Protein AF-A0A5C7LEP0-F1 (afdb_monomer)

Foldseek 3Di:
DFKWKDWLNHTQRVQWPQQQWWWWDFFAPDWTKIKTKGKFFDPDDDDADFQIKMFIDFPNDTFFIFTWHDWDWDDPDPGMIMTITMGTGPLVLLQPFFDFDKDAFAQLQLVLVCSQCVGRQVLFKDFDDAQDPVFDKDKPDADWDWDQPADSYDRTWIKGKAAFQHKTKIKGWDWAAQCGSNDDQQWKKKKKKAWQALVFWPWKKKWWAFPVRKIKMDTCSVQRDDHTIGIDIGTSNRIDTDDDDHRGGTTMIMIITGTNGHIIIMIIGRTMIGGQLGAAANQVRVRRDTQRIDGGDRHGSSVRSSVSLLLVLWGWDAGNSRYIHIGRFAPFAFPAFAAPPPQQFDNVFKDKDWDQPQFAFKEKEWAAWAWDPKDKDWQLVVAPAPAQKTFAPFFFDLQFKWKDKLRATFREAAPPPDDQWFDWWDFDADWDPDKQWDQAPPQFVKKKWKDFTAAWFFFFKKKFWKAKFAQDQWWKWKWKAFAPVVLDGDPDTQWDIWTDGNNPGHRGTDIDITTTHGPDRCSRRDHHRGMMMIMIHIPDHRYNRITMMTTWDWDPDCIWMWGADPPGDTDTDRTIHTGMITIGGGQWHAHNVRSMIGGVDRDGNPITIMMMGTGIAIAIEMEGEVVLCVVPNHDYDYDYYHSDHDNVSSVSNNVSSCVQRSDMKMKIKTKGQDDRGDQSHKHFHDDPVVVGGDIWGWRMWMWRDDPDGTIMIMTMTMRHDDDDPVNVVVVVVVCVVPDDDDDPPHDYHYDYDDDDDDDDDDDPDDDDDPADFDDPDDDDDPDRDGDPPDDDDDDD

Mean predicted aligned error: 14.61 Å

Nearest PDB structures (foldseek):
  7b5h-assembly1_AJ  TM=6.428E-01  e=5.899E-07  Nostoc sp. PCC 7120 = FACHB-418
  2q1f-assembly2_B  TM=6.716E-01  e=1.398E-03  Bacteroides thetaiotaomicron
  4bq5-assembly1_A  TM=4.251E-01  e=2.363E-04  Saccharophagus degradans 2-40
  4bq2-assembly1_A  TM=3.517E-01  e=6.865E-04  Saccharophagus degradans 2-40
  2p5z-assembly1_X  TM=3.314E-01  e=7.859E-03  Escherichia coli O6

Solvent-accessible surface area (backbone atoms only — not comparable to full-atom values): 43069 Å² total; per-residue (Å²): 120,52,71,41,35,26,50,72,83,40,82,46,48,93,35,50,43,61,88,52,39,39,40,41,43,50,53,72,97,46,78,34,38,37,34,38,32,40,51,36,51,77,92,60,79,80,74,85,51,70,63,42,40,40,37,35,25,54,65,85,41,79,73,42,26,24,39,26,72,40,60,49,81,43,79,80,49,101,60,32,36,38,30,46,33,36,30,38,34,57,68,64,66,39,48,78,35,64,38,72,52,76,46,67,67,35,34,43,42,20,58,51,44,48,47,37,58,69,44,54,25,48,76,32,49,46,83,74,44,62,42,36,90,88,56,75,71,42,70,78,36,61,50,74,47,81,37,65,88,76,50,60,46,83,68,30,14,41,28,40,32,11,60,65,32,37,65,17,28,36,37,34,79,55,82,43,55,60,46,59,79,76,44,59,64,78,14,30,37,36,34,37,35,34,25,67,54,38,91,47,55,60,38,34,36,46,36,41,28,20,81,84,70,18,36,37,37,39,80,47,48,87,68,49,85,46,59,40,79,33,81,42,79,44,52,46,67,69,44,50,67,42,100,67,52,47,61,61,41,28,31,34,41,38,42,42,34,21,22,70,46,56,75,46,44,38,30,41,30,61,29,28,39,35,34,72,86,37,69,49,50,79,57,26,74,82,38,67,56,67,38,50,57,50,63,43,80,67,33,41,44,66,58,51,51,47,56,58,37,48,60,72,61,31,47,66,54,67,47,64,83,37,34,31,37,51,47,56,75,71,70,44,67,34,78,62,61,45,46,90,79,73,72,63,45,47,77,92,50,62,45,75,50,76,51,61,94,71,53,29,32,28,30,37,31,38,34,19,57,24,78,46,75,71,46,77,49,78,50,44,89,71,53,71,45,73,57,35,67,45,80,51,96,55,32,60,43,75,90,61,49,46,36,28,54,75,80,46,80,46,31,61,35,45,48,97,76,53,51,56,58,80,31,78,55,53,68,35,86,56,60,84,78,39,75,47,51,26,14,30,73,67,74,20,34,23,33,34,39,39,40,59,31,83,50,57,32,29,54,44,33,42,33,37,31,34,22,34,40,72,78,38,89,43,31,43,31,39,35,36,24,39,44,61,84,79,87,39,69,37,94,52,62,28,27,41,79,27,74,46,58,34,78,81,46,44,80,54,78,39,80,44,82,43,64,47,46,58,58,48,94,66,46,36,52,43,51,54,72,41,55,30,20,45,36,36,35,50,76,56,79,62,26,83,64,32,28,37,34,38,33,7,21,69,51,86,55,91,42,52,21,31,31,18,43,100,67,90,49,75,47,78,38,94,61,36,31,64,25,36,34,36,25,28,31,25,49,28,29,42,30,55,90,78,21,34,38,36,43,75,64,58,52,53,69,86,54,47,40,40,41,34,23,26,31,53,42,72,30,36,36,36,38,38,40,54,70,41,29,73,76,74,48,88,32,79,43,82,45,79,40,62,70,34,42,42,64,65,33,35,51,44,50,32,54,37,50,31,76,51,19,37,59,76,35,41,38,34,35,35,32,27,69,66,83,72,74,52,66,62,18,26,32,44,41,39,32,81,93,76,74,41,76,48,68,26,35,25,44,29,40,37,41,33,62,49,71,97,67,43,52,39,35,41,39,31,34,24,59,46,79,77,72,54,71,66,59,50,50,52,53,50,61,66,48,64,82,63,79,71,85,83,62,98,80,68,68,77,47,79,47,79,56,79,90,81,87,84,82,84,83,85,80,85,80,84,74,87,78,89,76,86,83,88,72,96,67,92,79,89,74,96,79,79,82,80,86,82,91,64,100,72,87,81,88,129

Secondary structure (DSSP, 8-state):
--EEEEETTEE-GGGEEEEEEEEEEESSSS--EEEEEEEEETT------TT-EEEEEETTEEEEEEEEEEEEEEEEETTEEEEEEEEE-THHHHTTS-B--EEEEEEHHHHHHHHIIIIISTTSEEEEE---TTS--EEEESEEEEESSS-SSSS-EEEEEE-TTPPEEEEEEEEE-TTGGG--TT-EEEEEEEES-GGGEEEEEEEEEETTS-EEEEE-GGG--SSEEEEEEEEGGGSEE-TT--TT-EEEEEEEEEESSS-EEEEEEEEEEE-TTS-B-GGGTT---EEEEEE-SSB-HHHHHHHHHHTTT-EEEE-TTSBEEEE-TTTSB-SS-B-TTS-SS-GGG-EEEEE-TT---EEEEEEEEEE-S-EEEE-GGG--SS--EEE-SSEE-TTT-EEEETTEEE-EEETTT--SS-EEEEEE---SSEEEEES-SSS-SEEEEEEE-SS-EEEEEEEEEEEEES---SEEEEEEEEE-SSSSEEEEESB--EEEEGGG--SS-EEEEEE--BSSTTTTEEPTT-EEEEEEEESS---SSSEEEEEEEES-SSSPEEEE-SS--EEEETTEEE-EEEEEE-SEEEETTTTEEEESSPPPTT--EEEEEPEEEEEEEEEEEHHHHHHH---EEEEE-TT--SHHHHHHHHHHHHHHHSS-EEEEEEEES-----TT-EEEEEETTTTEEEEEEEEEEEEEEETTTEEEEEEEEESS----HHHHHHHHHHHGGGPPPPPTTPPPEEEEE-----------------PPP---S-S--S-PPPP--SSSPPP-

Sequence (796 aa):
MALQILINGIDRTSLVLWDSLQWHSNMNNEVDTMSISIQKFGTRTFRPENGDILEFYDSSVLVFSGPILKADESIESVDRLVYHVMVKDNSHEMNRYLVRETYNEKPLINVICDIFNKYVNKKKRVEIADFEPTEIWTAVSGLVAVDTENYITGNQGLRITSEGGSTATVERYIFLDLTQNNLGATDYLDIDVWAEEYSEIGYLELVLTDSGGGEARIDLTSLIVKNGHNYIHTLRSAWSEDFDFHWYEVVKQTINFASTGDDIYVTLDNWQMISADAYTRINANNATQIVKNAKFNFEEPTVCINELVEKFAWKWYVDPNKDLHIFDIYDEVAAYNLSDTNGNYIYRSLKISNNVDQLRNSIYVRGGEYLDDAVTEDLRHQIDGNNAIFKVGYKYDLDTVTLTLNGDEVAVGADNIDKYNDNQGVLQRFFGTLTFPVGNISGSTKQSQQIIAARKGRRTKIKLRLYKVGNPVDNFQLQVFSDDGNNQPSGSSLSTIAMISGASLSTSSTEKVITITESVADSLLFDKNEKYHIIANRSGANNASNYYVIDGYEKVYDGISYSGTSAPAWTAFTNQSWYFSEVLGFEALLDNENRRLTLQSTPLVGDILSLEGQPFKPVFVQVKENASIAEFGEWEFRVVDKTIITKEAARQRARQEILSWAGEISEGMFRTYVPGLRVGATINVQSTIRGINQDFLINKISARPHGSNNLEYTVSLVTKKTLGILYWLQKQLLLEGKNVEIDDNDELDKLESFSEEFSFSDSVTVTLYTGKVWSNDAGTTPNKLIWSGGATHIWV

Radius of gyration: 35.84 Å; Cα contacts (8 Å, |Δi|>4): 1921; chains: 1; bounding box: 110×71×111 Å

pLDDT: mean 83.54, std 13.55, range [36.75, 96.06]

Structure (mmCIF, N/CA/C/O backbone):
data_AF-A0A5C7LEP0-F1
#
_entry.id   AF-A0A5C7LEP0-F1
#
loop_
_atom_site.group_PDB
_atom_site.id
_atom_site.type_symbol
_atom_site.label_atom_id
_atom_site.label_alt_id
_atom_site.label_comp_id
_atom_site.label_asym_id
_atom_site.label_entity_id
_atom_site.label_seq_id
_atom_site.pdbx_PDB_ins_code
_atom_site.Cartn_x
_atom_site.Cartn_y
_atom_site.Cartn_z
_atom_site.occupancy
_atom_site.B_iso_or_equiv
_atom_site.auth_seq_id
_atom_site.auth_comp_id
_atom_site.auth_asym_id
_atom_site.auth_atom_id
_atom_site.pdbx_PDB_model_num
ATOM 1 N N . MET A 1 1 ? 30.849 16.005 -31.103 1.00 52.28 1 MET A N 1
ATOM 2 C CA . MET A 1 1 ? 30.183 14.740 -30.741 1.00 52.28 1 MET A CA 1
ATOM 3 C C . MET A 1 1 ? 31.235 13.911 -30.042 1.00 52.28 1 MET A C 1
ATOM 5 O O . MET A 1 1 ? 32.130 13.404 -30.706 1.00 52.28 1 MET A O 1
ATOM 9 N N . ALA A 1 2 ? 31.260 13.978 -28.717 1.00 72.31 2 ALA A N 1
ATOM 10 C CA . ALA A 1 2 ? 32.292 13.358 -27.899 1.00 72.31 2 ALA A CA 1
ATOM 11 C C . ALA A 1 2 ? 31.598 12.587 -26.780 1.00 72.31 2 ALA A C 1
ATOM 13 O O . ALA A 1 2 ? 30.670 13.113 -26.166 1.00 72.31 2 ALA A O 1
ATOM 14 N N . LEU A 1 3 ? 32.044 11.353 -26.564 1.00 84.69 3 LEU A N 1
ATOM 15 C CA . LEU A 1 3 ? 31.708 10.574 -25.382 1.00 84.69 3 LEU A CA 1
ATOM 16 C C . LEU A 1 3 ? 32.389 11.228 -24.176 1.00 84.69 3 LEU A C 1
ATOM 18 O O . LEU A 1 3 ? 33.552 11.633 -24.281 1.00 84.69 3 LEU A O 1
ATOM 22 N N . GLN A 1 4 ? 31.683 11.339 -23.055 1.00 89.56 4 GLN A N 1
ATOM 23 C CA . GLN A 1 4 ? 32.208 11.966 -21.843 1.00 89.56 4 GLN A CA 1
ATOM 24 C C . GLN A 1 4 ? 31.864 11.123 -20.617 1.00 89.56 4 GLN A C 1
ATOM 26 O O . GLN A 1 4 ? 30.769 10.570 -20.524 1.00 89.56 4 GLN A O 1
ATOM 31 N N . ILE A 1 5 ? 32.808 11.020 -19.681 1.00 89.50 5 ILE A N 1
ATOM 32 C CA . ILE A 1 5 ? 32.589 10.377 -18.382 1.00 89.50 5 ILE A CA 1
ATOM 33 C C . ILE A 1 5 ? 32.976 11.338 -17.271 1.00 89.50 5 ILE A C 1
ATOM 35 O O . ILE A 1 5 ? 34.114 11.820 -17.222 1.00 89.50 5 ILE A O 1
ATOM 39 N N . LEU A 1 6 ? 32.033 11.572 -16.365 1.00 92.75 6 LEU A N 1
ATOM 40 C CA . LEU A 1 6 ? 32.248 12.307 -15.129 1.00 92.75 6 LEU A CA 1
ATOM 41 C C . LEU A 1 6 ? 32.222 11.313 -13.967 1.00 92.75 6 LEU A C 1
ATOM 43 O O . LEU A 1 6 ? 31.429 10.375 -13.958 1.00 92.75 6 LEU A O 1
ATOM 47 N N . ILE A 1 7 ? 33.117 11.506 -12.999 1.00 91.88 7 ILE A N 1
ATOM 48 C CA . ILE A 1 7 ? 33.113 10.758 -11.737 1.00 91.88 7 ILE A CA 1
ATOM 49 C C . ILE A 1 7 ? 33.040 11.770 -10.600 1.00 91.88 7 ILE A C 1
ATOM 51 O O . ILE A 1 7 ? 33.923 12.630 -10.493 1.00 91.88 7 ILE A O 1
ATOM 55 N N . ASN A 1 8 ? 31.981 11.685 -9.791 1.00 89.94 8 ASN A N 1
ATOM 56 C CA . ASN A 1 8 ? 31.601 12.680 -8.780 1.00 89.94 8 ASN A CA 1
ATOM 57 C C . ASN A 1 8 ? 31.578 14.112 -9.356 1.00 89.94 8 ASN A C 1
ATOM 59 O O . ASN A 1 8 ? 32.159 15.035 -8.784 1.00 89.94 8 ASN A O 1
ATOM 63 N N . GLY A 1 9 ? 30.996 14.276 -10.550 1.00 88.06 9 GLY A N 1
ATOM 64 C CA . GLY A 1 9 ? 30.902 15.561 -11.255 1.00 88.06 9 GLY A CA 1
ATOM 65 C C . GLY A 1 9 ? 32.213 16.089 -11.859 1.00 88.06 9 GLY A C 1
ATOM 66 O O . GLY A 1 9 ? 32.226 17.167 -12.450 1.00 88.06 9 GLY A O 1
ATOM 67 N N . ILE A 1 10 ? 33.332 15.361 -11.746 1.00 91.81 10 ILE A N 1
ATOM 68 C CA . ILE A 1 10 ? 34.624 15.760 -12.327 1.00 91.81 10 ILE A CA 1
ATOM 69 C C . ILE A 1 10 ? 34.869 14.983 -13.619 1.00 91.81 10 ILE A C 1
ATOM 71 O O . ILE A 1 10 ? 34.855 13.755 -13.614 1.00 91.81 10 ILE A O 1
ATOM 75 N N . ASP A 1 11 ? 35.184 15.682 -14.711 1.00 92.19 11 ASP A N 1
ATOM 76 C CA . ASP A 1 11 ? 35.498 15.056 -16.000 1.00 92.19 11 ASP A CA 1
ATOM 77 C C . ASP A 1 11 ? 36.756 14.164 -15.917 1.00 92.19 11 ASP A C 1
ATOM 79 O O . ASP A 1 11 ? 37.870 14.623 -15.620 1.00 92.19 11 ASP A O 1
ATOM 83 N N . ARG A 1 12 ? 36.575 12.865 -16.191 1.00 91.62 12 ARG A N 1
ATOM 84 C CA . ARG A 1 12 ? 37.629 11.837 -16.239 1.00 91.62 12 ARG A CA 1
ATOM 85 C C . ARG A 1 12 ? 37.802 11.214 -17.625 1.00 91.62 12 ARG A C 1
ATOM 87 O O . ARG A 1 12 ? 38.577 10.270 -17.762 1.00 91.62 12 ARG A O 1
ATOM 94 N N . THR A 1 13 ? 37.182 11.776 -18.659 1.00 89.31 13 THR A N 1
ATOM 95 C CA . THR A 1 13 ? 37.159 11.278 -20.050 1.00 89.31 13 THR A CA 1
ATOM 96 C C . THR A 1 13 ? 38.549 10.919 -20.589 1.00 89.31 13 THR A C 1
ATOM 98 O O . THR A 1 13 ? 38.727 9.892 -21.238 1.00 89.31 13 THR A O 1
ATOM 101 N N . SER A 1 14 ? 39.573 11.722 -20.279 1.00 87.62 14 SER A N 1
ATOM 102 C CA . SER A 1 14 ? 40.955 11.481 -20.742 1.00 87.62 14 SER A CA 1
ATOM 103 C C . SER A 1 14 ? 41.648 10.258 -20.119 1.00 87.62 14 SER A C 1
ATOM 105 O O . SER A 1 14 ? 42.689 9.822 -20.613 1.00 87.62 14 SER A O 1
ATOM 107 N N . LEU A 1 15 ? 41.100 9.716 -19.029 1.00 88.44 15 LEU A N 1
ATOM 108 C CA . LEU A 1 15 ? 41.629 8.550 -18.315 1.00 88.44 15 LEU A CA 1
ATOM 109 C C . LEU A 1 15 ? 40.927 7.253 -18.721 1.00 88.44 15 LEU A C 1
ATOM 111 O O . LEU A 1 15 ? 41.307 6.184 -18.255 1.00 88.44 15 LEU A O 1
ATOM 115 N N . VAL A 1 16 ? 39.909 7.332 -19.570 1.00 88.38 16 VAL A N 1
ATOM 116 C CA . VAL A 1 16 ? 39.076 6.194 -19.950 1.00 88.38 16 VAL A CA 1
ATOM 117 C C . VAL A 1 16 ? 39.711 5.423 -21.105 1.00 88.38 16 VAL A C 1
ATOM 119 O O . VAL A 1 16 ? 40.128 6.001 -22.110 1.00 88.38 16 VAL A O 1
ATOM 122 N N . LEU A 1 17 ? 39.755 4.097 -20.981 1.00 88.00 17 LEU A N 1
ATOM 123 C CA . LEU A 1 17 ? 40.092 3.190 -22.075 1.00 88.00 17 LEU A CA 1
ATOM 124 C C . LEU A 1 17 ? 38.808 2.813 -22.823 1.00 88.00 17 LEU A C 1
ATOM 126 O O . LEU A 1 17 ? 38.150 1.831 -22.482 1.00 88.00 17 LEU A O 1
ATOM 130 N N . TRP A 1 18 ? 38.445 3.594 -23.839 1.00 85.06 18 TRP A N 1
ATOM 131 C CA . TRP A 1 18 ? 37.161 3.464 -24.543 1.00 85.06 18 TRP A CA 1
ATOM 132 C C . TRP A 1 18 ? 36.912 2.091 -25.168 1.00 85.06 18 TRP A C 1
ATOM 134 O O . TRP A 1 18 ? 35.781 1.620 -25.140 1.00 85.06 18 TRP A O 1
ATOM 144 N N . ASP A 1 19 ? 37.961 1.401 -25.619 1.00 83.75 19 ASP A N 1
ATOM 145 C CA . ASP A 1 19 ? 37.862 0.041 -26.171 1.00 83.75 19 ASP A CA 1
ATOM 146 C C . ASP A 1 19 ? 37.364 -1.001 -25.150 1.00 83.75 19 ASP A C 1
ATOM 148 O O . ASP A 1 19 ? 36.932 -2.088 -25.528 1.00 83.75 19 ASP A O 1
ATOM 152 N N . SER A 1 20 ? 37.416 -0.679 -23.854 1.00 85.69 20 SER A N 1
ATOM 153 C CA . SER A 1 20 ? 36.943 -1.548 -22.771 1.00 85.69 20 SER A CA 1
ATOM 154 C C . SER A 1 20 ? 35.488 -1.302 -22.358 1.00 85.69 20 SER A C 1
ATOM 156 O O . SER A 1 20 ? 34.978 -2.040 -21.517 1.00 85.69 20 SER A O 1
ATOM 158 N N . LEU A 1 21 ? 34.829 -0.279 -22.916 1.00 86.62 21 LEU A N 1
ATOM 159 C CA . LEU A 1 21 ? 33.449 0.056 -22.578 1.00 86.62 21 LEU A CA 1
ATOM 160 C C . LEU A 1 21 ? 32.504 -1.061 -23.028 1.00 86.62 21 LEU A C 1
ATOM 162 O O . LEU A 1 21 ? 32.435 -1.405 -24.209 1.00 86.62 21 LEU A O 1
ATOM 166 N N . GLN A 1 22 ? 31.727 -1.577 -22.084 1.00 85.75 22 GLN A N 1
ATOM 167 C CA . GLN A 1 22 ? 30.558 -2.399 -22.366 1.00 85.75 22 GLN A CA 1
ATOM 168 C C . GLN A 1 22 ? 29.384 -1.837 -21.582 1.00 85.75 22 GLN A C 1
ATOM 170 O O . GLN A 1 22 ? 29.449 -1.732 -20.357 1.00 85.75 22 GLN A O 1
ATOM 175 N N . TRP A 1 23 ? 28.319 -1.487 -22.294 1.00 85.88 23 TRP A N 1
ATOM 176 C CA . TRP A 1 23 ? 27.069 -1.036 -21.698 1.00 85.88 23 TRP A CA 1
ATOM 177 C C . TRP A 1 23 ? 25.948 -1.986 -22.107 1.00 85.88 23 TRP A C 1
ATOM 179 O O . TRP A 1 23 ? 25.769 -2.292 -23.293 1.00 85.88 23 TRP A O 1
ATOM 189 N N . HIS A 1 24 ? 25.227 -2.471 -21.103 1.00 81.94 24 HIS A N 1
ATOM 190 C CA . HIS A 1 24 ? 24.066 -3.329 -21.257 1.00 81.94 24 HIS A CA 1
ATOM 191 C C . HIS A 1 24 ? 22.877 -2.629 -20.616 1.00 81.94 24 HIS A C 1
ATOM 193 O O . HIS A 1 24 ? 22.860 -2.454 -19.397 1.00 81.94 24 HIS A O 1
ATOM 199 N N . SER A 1 25 ? 21.906 -2.271 -21.452 1.00 76.75 25 SER A N 1
ATOM 200 C CA . SER A 1 25 ? 20.591 -1.834 -21.008 1.00 76.75 25 SER A CA 1
ATOM 201 C C . SER A 1 25 ? 19.585 -2.955 -21.242 1.00 76.75 25 SER A C 1
ATOM 203 O O . SER A 1 25 ? 19.484 -3.478 -22.363 1.00 76.75 25 SER A O 1
ATOM 205 N N . ASN A 1 26 ? 18.902 -3.375 -20.183 1.00 69.19 26 ASN A N 1
ATOM 206 C CA . ASN A 1 26 ? 18.004 -4.527 -20.184 1.00 69.19 26 ASN A CA 1
ATOM 207 C C . ASN A 1 26 ? 16.589 -4.111 -19.764 1.00 69.19 26 ASN A C 1
ATOM 209 O O . ASN A 1 26 ? 16.397 -3.203 -18.964 1.00 69.19 26 ASN A O 1
ATOM 213 N N . MET A 1 27 ? 15.575 -4.799 -20.295 1.00 63.12 27 MET A N 1
ATOM 214 C CA . MET A 1 27 ? 14.186 -4.595 -19.883 1.00 63.12 27 MET A CA 1
ATOM 215 C C . MET A 1 27 ? 13.839 -5.487 -18.688 1.00 63.12 27 MET A C 1
ATOM 217 O O . MET A 1 27 ? 14.075 -6.690 -18.750 1.00 63.12 27 MET A O 1
ATOM 221 N N . ASN A 1 28 ? 13.169 -4.916 -17.680 1.00 53.53 28 ASN A N 1
ATOM 222 C CA . ASN A 1 28 ? 12.545 -5.578 -16.523 1.00 53.53 28 ASN A CA 1
ATOM 223 C C . ASN A 1 28 ? 13.469 -6.496 -15.678 1.00 53.53 28 ASN A C 1
ATOM 225 O O . ASN A 1 28 ? 13.912 -7.554 -16.114 1.00 53.53 28 ASN A O 1
ATOM 229 N N . ASN A 1 29 ? 13.635 -6.149 -14.394 1.00 53.28 29 ASN A N 1
ATOM 230 C CA . ASN A 1 29 ? 14.325 -6.900 -13.321 1.00 53.28 29 ASN A CA 1
ATOM 231 C C . ASN A 1 29 ? 15.836 -7.166 -13.508 1.00 53.28 29 ASN A C 1
ATOM 233 O O . ASN A 1 29 ? 16.515 -7.547 -12.555 1.00 53.28 29 ASN A O 1
ATOM 237 N N . GLU A 1 30 ? 16.387 -6.953 -14.702 1.00 63.50 30 GLU A N 1
ATOM 238 C CA . GLU A 1 30 ? 17.830 -6.915 -14.924 1.00 63.50 30 GLU A CA 1
ATOM 239 C C . GLU A 1 30 ? 18.319 -5.471 -14.833 1.00 63.50 30 GLU A C 1
ATOM 241 O O . GLU A 1 30 ? 17.994 -4.646 -15.676 1.00 63.50 30 GLU A O 1
ATOM 246 N N . VAL A 1 31 ? 19.105 -5.185 -13.797 1.00 71.56 31 VAL A N 1
ATOM 247 C CA . VAL A 1 31 ? 19.725 -3.873 -13.586 1.00 71.56 31 VAL A CA 1
ATOM 248 C C . VAL A 1 31 ? 20.628 -3.517 -14.770 1.00 71.56 31 VAL A C 1
ATOM 250 O O . VAL A 1 31 ? 21.410 -4.367 -15.223 1.00 71.56 31 VAL A O 1
ATOM 253 N N . ASP A 1 32 ? 20.570 -2.269 -15.237 1.00 82.19 32 ASP A N 1
ATOM 254 C CA . ASP A 1 32 ? 21.482 -1.798 -16.274 1.00 82.19 32 ASP A CA 1
ATOM 255 C C . ASP A 1 32 ? 22.911 -1.795 -15.725 1.00 82.19 32 ASP A C 1
ATOM 257 O O . ASP A 1 32 ? 23.192 -1.352 -14.605 1.00 82.19 32 ASP A O 1
ATOM 261 N N . THR A 1 33 ? 23.838 -2.334 -16.514 1.00 87.19 33 THR A N 1
ATOM 262 C CA . THR A 1 33 ? 25.236 -2.476 -16.101 1.00 87.19 33 THR A CA 1
ATOM 263 C C . THR A 1 33 ? 26.165 -1.852 -17.116 1.00 87.19 33 THR A C 1
ATOM 265 O O . THR A 1 33 ? 26.007 -2.001 -18.332 1.00 87.19 33 THR A O 1
ATOM 268 N N . MET A 1 34 ? 27.192 -1.193 -16.596 1.00 89.31 34 MET A N 1
ATOM 269 C CA . MET A 1 34 ? 28.282 -0.671 -17.395 1.00 89.31 34 MET A CA 1
ATOM 270 C C . MET A 1 34 ? 29.611 -1.143 -16.815 1.00 89.31 34 MET A C 1
ATOM 272 O O . MET A 1 34 ? 29.856 -1.039 -15.613 1.00 89.31 34 MET A O 1
ATOM 276 N N . SER A 1 35 ? 30.484 -1.658 -17.674 1.00 90.38 35 SER A N 1
ATOM 277 C CA . SER A 1 35 ? 31.867 -1.959 -17.319 1.00 90.38 35 SER A CA 1
ATOM 278 C C . SER A 1 35 ? 32.814 -1.134 -18.168 1.00 90.38 35 SER A C 1
ATOM 280 O O . SER A 1 35 ? 32.649 -1.058 -19.387 1.00 90.38 35 SER A O 1
ATOM 282 N N . ILE A 1 36 ? 33.813 -0.538 -17.530 1.00 92.06 36 ILE A N 1
ATOM 283 C CA . ILE A 1 36 ? 34.802 0.292 -18.209 1.00 92.06 36 ILE A CA 1
ATOM 284 C C . ILE A 1 36 ? 36.132 0.260 -17.468 1.00 92.06 36 ILE A C 1
ATOM 286 O O . ILE A 1 36 ? 36.174 0.064 -16.257 1.00 92.06 36 ILE A O 1
ATOM 290 N N . SER A 1 37 ? 37.233 0.457 -18.187 1.00 91.38 37 SER A N 1
ATOM 291 C CA . SER A 1 37 ? 38.568 0.516 -17.598 1.00 91.38 37 SER A CA 1
ATOM 292 C C . SER A 1 37 ? 39.105 1.944 -17.568 1.00 91.38 37 SER A C 1
ATOM 294 O O . SER A 1 37 ? 39.046 2.666 -18.566 1.00 91.38 37 SER A O 1
ATOM 296 N N . ILE A 1 38 ? 39.663 2.341 -16.426 1.00 91.31 38 ILE A N 1
ATOM 297 C CA . ILE A 1 38 ? 40.229 3.672 -16.183 1.00 91.31 38 ILE A CA 1
ATOM 298 C C . ILE A 1 38 ? 41.718 3.520 -15.891 1.00 91.31 38 ILE A C 1
ATOM 300 O O . ILE A 1 38 ? 42.111 2.762 -15.007 1.00 91.31 38 ILE A O 1
ATOM 304 N N . GLN A 1 39 ? 42.560 4.251 -16.614 1.00 91.00 39 GLN A N 1
ATOM 305 C CA . GLN A 1 39 ? 44.009 4.206 -16.439 1.00 91.00 39 GLN A CA 1
ATOM 306 C C . GLN A 1 39 ? 44.537 5.352 -15.571 1.00 91.00 39 GLN A C 1
ATOM 308 O O . GLN A 1 39 ? 44.132 6.511 -15.686 1.00 91.00 39 GLN A O 1
ATOM 313 N N . LYS A 1 40 ? 45.538 5.028 -14.759 1.00 88.62 40 LYS A N 1
ATOM 314 C CA . LYS A 1 40 ? 46.368 5.962 -14.003 1.00 88.62 40 LYS A CA 1
ATOM 315 C C . LYS A 1 40 ? 47.815 5.809 -14.468 1.00 88.62 40 LYS A C 1
ATOM 317 O O . LYS A 1 40 ? 48.348 4.704 -14.505 1.00 88.62 40 LYS A O 1
ATOM 322 N N . PHE A 1 41 ? 48.434 6.925 -14.840 1.00 86.69 41 PHE A N 1
ATOM 323 C CA . PHE A 1 41 ? 49.797 6.970 -15.368 1.00 86.69 41 PHE A CA 1
ATOM 324 C C . PHE A 1 41 ? 50.492 8.288 -15.018 1.00 86.69 41 PHE A C 1
ATOM 326 O O . PHE A 1 41 ? 49.834 9.340 -14.929 1.00 86.69 41 PHE A O 1
ATOM 333 N N . GLY A 1 42 ? 51.815 8.242 -14.854 1.00 82.56 42 GLY A N 1
ATOM 334 C CA . GLY A 1 42 ? 52.645 9.392 -14.512 1.00 82.56 42 GLY A CA 1
ATOM 335 C C . GLY A 1 42 ? 52.320 9.964 -13.130 1.00 82.56 42 GLY A C 1
ATOM 336 O O . GLY A 1 42 ? 52.105 9.243 -12.161 1.00 82.56 42 GLY A O 1
ATOM 337 N N . THR A 1 43 ? 52.238 11.294 -13.025 1.00 82.56 43 THR A N 1
ATOM 338 C CA . THR A 1 43 ? 52.008 12.013 -11.753 1.00 82.56 43 THR A CA 1
ATOM 339 C C . THR A 1 43 ? 50.540 12.088 -11.315 1.00 82.56 43 THR A C 1
ATOM 341 O O . THR A 1 43 ? 50.220 12.769 -10.339 1.00 82.56 43 THR A O 1
ATOM 344 N N . ARG A 1 44 ? 49.617 11.430 -12.028 1.00 83.94 44 ARG A N 1
ATOM 345 C CA . ARG A 1 44 ? 48.181 11.493 -11.713 1.00 83.94 44 ARG A CA 1
ATOM 346 C C . ARG A 1 44 ? 47.864 10.728 -10.431 1.00 83.94 44 ARG A C 1
ATOM 348 O O . ARG A 1 44 ? 48.380 9.639 -10.206 1.00 83.94 44 ARG A O 1
ATOM 355 N N . THR A 1 45 ? 46.963 11.273 -9.616 1.00 86.19 45 THR A N 1
ATOM 356 C CA . THR A 1 45 ? 46.600 10.716 -8.299 1.00 86.19 45 THR A CA 1
ATOM 357 C C . THR A 1 45 ? 45.231 10.044 -8.263 1.00 86.19 45 THR A C 1
ATOM 359 O O . THR A 1 45 ? 45.011 9.218 -7.381 1.00 86.19 45 THR A O 1
ATOM 362 N N . PHE A 1 46 ? 44.342 10.361 -9.211 1.00 89.31 46 PHE A N 1
ATOM 363 C CA . PHE A 1 46 ? 42.969 9.855 -9.236 1.00 89.31 46 PHE A CA 1
ATOM 364 C C . PHE A 1 46 ? 42.920 8.322 -9.268 1.00 89.31 46 PHE A C 1
ATOM 366 O O . PHE A 1 46 ? 43.637 7.685 -10.045 1.00 89.31 46 PHE A O 1
ATOM 373 N N . ARG A 1 47 ? 42.052 7.762 -8.426 1.00 89.56 47 ARG A N 1
ATOM 374 C CA . ARG A 1 47 ? 41.658 6.354 -8.394 1.00 89.56 47 ARG A CA 1
ATOM 375 C C . ARG A 1 47 ? 40.135 6.306 -8.199 1.00 89.56 47 ARG A C 1
ATOM 377 O O . ARG A 1 47 ? 39.652 7.105 -7.399 1.00 89.56 47 ARG A O 1
ATOM 384 N N . PRO A 1 48 ? 39.401 5.446 -8.919 1.00 91.44 48 PRO A N 1
ATOM 385 C CA . PRO A 1 48 ? 37.985 5.227 -8.652 1.00 91.44 48 PRO A CA 1
ATOM 386 C C . PRO A 1 48 ? 37.813 4.445 -7.344 1.00 91.44 48 PRO A C 1
ATOM 388 O O . PRO A 1 48 ? 38.549 3.482 -7.102 1.00 91.44 48 PRO A O 1
ATOM 391 N N . GLU A 1 49 ? 36.855 4.844 -6.513 1.00 91.19 49 GLU A N 1
ATOM 392 C CA . GLU A 1 49 ? 36.500 4.146 -5.275 1.00 91.19 49 GLU A CA 1
ATOM 393 C C . GLU A 1 49 ? 35.076 3.575 -5.354 1.00 91.19 49 GLU A C 1
ATOM 395 O O . GLU A 1 49 ? 34.223 4.051 -6.104 1.00 91.19 49 GLU A O 1
ATOM 400 N N . ASN A 1 50 ? 34.815 2.508 -4.593 1.00 90.50 50 ASN A N 1
ATOM 401 C CA . ASN A 1 50 ? 33.469 1.946 -4.510 1.00 90.50 50 ASN A CA 1
ATOM 402 C C . ASN A 1 50 ? 32.527 2.988 -3.887 1.00 90.50 50 ASN A C 1
ATOM 404 O O . ASN A 1 50 ? 32.813 3.510 -2.810 1.00 90.50 50 ASN A O 1
ATOM 408 N N . GLY A 1 51 ? 31.399 3.245 -4.544 1.00 86.50 51 GLY A N 1
ATOM 409 C CA . GLY A 1 51 ? 30.424 4.265 -4.161 1.00 86.50 51 GLY A CA 1
ATOM 410 C C . GLY A 1 51 ? 30.573 5.604 -4.888 1.00 86.50 51 GLY A C 1
ATOM 411 O O . GLY A 1 51 ? 29.649 6.407 -4.804 1.00 86.50 51 GLY A O 1
ATOM 412 N N . ASP A 1 52 ? 31.663 5.839 -5.630 1.00 91.88 52 ASP A N 1
ATOM 413 C CA . ASP A 1 52 ? 31.754 7.008 -6.513 1.00 91.88 52 ASP A CA 1
ATOM 414 C C . ASP A 1 52 ? 30.648 6.953 -7.578 1.00 91.88 52 ASP A C 1
ATOM 416 O O . ASP A 1 52 ? 30.378 5.892 -8.149 1.00 91.88 52 ASP A O 1
ATOM 420 N N . ILE A 1 53 ? 30.027 8.094 -7.876 1.00 90.50 53 ILE A N 1
ATOM 421 C CA . ILE A 1 53 ? 28.989 8.201 -8.906 1.00 90.50 53 ILE A CA 1
ATOM 422 C C . ILE A 1 53 ? 29.651 8.405 -10.263 1.00 90.50 53 ILE A C 1
ATOM 424 O O . ILE A 1 53 ? 30.427 9.348 -10.441 1.00 90.50 53 ILE A O 1
ATOM 428 N N . LEU A 1 54 ? 29.337 7.531 -11.221 1.00 93.44 54 LEU A N 1
ATOM 429 C CA . LEU A 1 54 ? 29.783 7.642 -12.605 1.00 93.44 54 LEU A CA 1
ATOM 430 C C . LEU A 1 54 ? 28.616 8.076 -13.488 1.00 93.44 54 LEU A C 1
ATOM 432 O O . LEU A 1 54 ? 27.598 7.394 -13.546 1.00 93.44 54 LEU A O 1
ATOM 436 N N . GLU A 1 55 ? 28.815 9.157 -14.236 1.00 92.38 55 GLU A N 1
ATOM 437 C CA . GLU A 1 55 ? 27.883 9.657 -15.246 1.00 92.38 55 GLU A CA 1
ATOM 438 C C . GLU A 1 55 ? 28.485 9.511 -16.648 1.00 92.38 55 GLU A C 1
ATOM 440 O O . GLU A 1 55 ? 29.614 9.945 -16.906 1.00 92.38 55 GLU A O 1
ATOM 445 N N . PHE A 1 56 ? 27.737 8.896 -17.560 1.00 89.94 56 PHE A N 1
ATOM 446 C CA . PHE A 1 56 ? 28.140 8.667 -18.942 1.00 89.94 56 PHE A CA 1
ATOM 447 C C . PHE A 1 56 ? 27.266 9.476 -19.897 1.00 89.94 56 PHE A C 1
ATOM 449 O O . PHE A 1 56 ? 26.052 9.274 -19.983 1.00 89.94 56 PHE A O 1
ATOM 456 N N . TYR A 1 57 ? 27.913 10.365 -20.647 1.00 87.38 57 TYR A N 1
ATOM 457 C CA . TYR A 1 57 ? 27.269 11.225 -21.625 1.00 87.38 57 TYR A CA 1
ATOM 458 C C . TYR A 1 57 ? 27.644 10.814 -23.049 1.00 87.38 57 TYR A C 1
ATOM 460 O O . TYR A 1 57 ? 28.823 10.636 -23.377 1.00 87.38 57 TYR A O 1
ATOM 468 N N . ASP A 1 58 ? 26.637 10.768 -23.917 1.00 83.19 58 ASP A N 1
ATOM 469 C CA . ASP A 1 58 ? 26.799 10.709 -25.367 1.00 83.19 58 ASP A CA 1
ATOM 470 C C . ASP A 1 58 ? 26.258 12.006 -25.964 1.00 83.19 58 ASP A C 1
ATOM 472 O O . ASP A 1 58 ? 25.083 12.340 -25.817 1.00 83.19 58 ASP A O 1
ATOM 476 N N . SER A 1 59 ? 27.130 12.768 -26.628 1.00 79.69 59 SER A N 1
ATOM 477 C CA . SER A 1 59 ? 26.737 13.998 -27.325 1.00 79.69 59 SER A CA 1
ATOM 478 C C . SER A 1 59 ? 25.995 14.998 -26.422 1.00 79.69 59 SER A C 1
ATOM 480 O O . SER A 1 59 ? 25.048 15.648 -26.854 1.00 79.69 59 SER A O 1
ATOM 482 N N . SER A 1 60 ? 26.469 15.126 -25.174 1.00 81.50 60 SER A N 1
ATOM 483 C CA . SER A 1 60 ? 25.915 15.975 -24.103 1.00 81.50 60 SER A CA 1
ATOM 484 C C . SER A 1 60 ? 24.580 15.517 -23.504 1.00 81.50 60 SER A C 1
ATOM 486 O O . SER A 1 60 ? 24.045 16.210 -22.643 1.00 81.50 60 SER A O 1
ATOM 488 N N . VAL A 1 61 ? 24.068 14.347 -23.888 1.00 82.62 61 VAL A N 1
ATOM 489 C CA . VAL A 1 61 ? 22.913 13.712 -23.239 1.00 82.62 61 VAL A CA 1
ATOM 490 C C . VAL A 1 61 ? 23.420 12.706 -22.213 1.00 82.62 61 VAL A C 1
ATOM 492 O O . VAL A 1 61 ? 24.249 11.863 -22.551 1.00 82.62 61 VAL A O 1
ATOM 495 N N . LEU A 1 62 ? 22.929 12.780 -20.975 1.00 85.44 62 LEU A N 1
ATOM 496 C CA . LEU A 1 62 ? 23.206 11.775 -19.951 1.00 85.44 62 LEU A CA 1
ATOM 497 C C . LEU A 1 62 ? 22.491 10.469 -20.329 1.00 85.44 62 LEU A C 1
ATOM 499 O O . LEU A 1 62 ? 21.262 10.419 -20.386 1.00 85.44 62 LEU A O 1
ATOM 503 N N . VAL A 1 63 ? 23.264 9.427 -20.631 1.00 83.12 63 VAL A N 1
ATOM 504 C CA . VAL A 1 63 ? 22.743 8.124 -21.081 1.00 83.12 63 VAL A CA 1
ATOM 505 C C . VAL A 1 63 ? 22.691 7.122 -19.934 1.00 83.12 63 VAL A C 1
ATOM 507 O O . VAL A 1 63 ? 21.794 6.286 -19.897 1.00 83.12 63 VAL A O 1
ATOM 510 N N . PHE A 1 64 ? 23.634 7.202 -18.995 1.00 87.56 64 PHE A N 1
ATOM 511 C CA . PHE A 1 64 ? 23.720 6.279 -17.868 1.00 87.56 64 PHE A CA 1
ATOM 512 C C . PHE A 1 64 ? 24.334 6.975 -16.653 1.00 87.56 64 PHE A C 1
ATOM 514 O O . PHE A 1 64 ? 25.278 7.753 -16.793 1.00 87.56 64 PHE A O 1
ATOM 521 N N . SER A 1 65 ? 23.813 6.678 -15.466 1.00 90.06 65 SER A N 1
ATOM 522 C CA . SER A 1 65 ? 24.356 7.153 -14.196 1.00 90.06 65 SER A CA 1
ATOM 523 C C . SER A 1 65 ? 24.190 6.086 -13.120 1.00 90.06 65 SER A C 1
ATOM 525 O O . SER A 1 65 ? 23.174 5.386 -13.097 1.00 90.06 65 SER A O 1
ATOM 527 N N . GLY A 1 66 ? 25.183 5.961 -12.242 1.00 90.12 66 GLY A N 1
ATOM 528 C CA . GLY A 1 66 ? 25.058 5.146 -11.040 1.00 90.12 66 GLY A CA 1
ATOM 529 C C . GLY A 1 66 ? 26.368 4.905 -10.286 1.00 90.12 66 GLY A C 1
ATOM 530 O O . GLY A 1 66 ? 27.437 5.357 -10.714 1.00 90.12 66 GLY A O 1
ATOM 531 N N . PRO A 1 67 ? 26.302 4.223 -9.128 1.00 91.19 67 PRO A N 1
ATOM 532 C CA . PRO A 1 67 ? 27.450 4.031 -8.252 1.00 91.19 67 PRO A CA 1
ATOM 533 C C . PRO A 1 67 ? 28.398 2.929 -8.743 1.00 91.19 67 PRO A C 1
ATOM 535 O O . PRO A 1 67 ? 27.985 1.842 -9.170 1.00 91.19 67 PRO A O 1
ATOM 538 N N . ILE A 1 68 ? 29.702 3.175 -8.604 1.00 92.69 68 ILE A N 1
ATOM 539 C CA . ILE A 1 68 ? 30.743 2.163 -8.794 1.00 92.69 68 ILE A CA 1
ATOM 540 C C . ILE A 1 68 ? 30.597 1.090 -7.711 1.00 92.69 68 ILE A C 1
ATOM 542 O O . ILE A 1 68 ? 30.764 1.357 -6.523 1.00 92.69 68 ILE A O 1
ATOM 546 N N . LEU A 1 69 ? 30.337 -0.152 -8.115 1.00 90.94 69 LEU A N 1
ATOM 547 C CA . LEU A 1 69 ? 30.229 -1.278 -7.182 1.00 90.94 69 LEU A CA 1
ATOM 548 C C . LEU A 1 69 ? 31.567 -1.954 -6.923 1.00 90.94 69 LEU A C 1
ATOM 550 O O . LEU A 1 69 ? 31.796 -2.519 -5.852 1.00 90.94 69 LEU A O 1
ATOM 554 N N . LYS A 1 70 ? 32.420 -1.956 -7.945 1.00 91.25 70 LYS A N 1
ATOM 555 C CA . LYS A 1 70 ? 33.695 -2.655 -7.916 1.00 91.25 70 LYS A CA 1
ATOM 556 C C . LYS A 1 70 ? 34.711 -1.927 -8.779 1.00 91.25 70 LYS A C 1
ATOM 558 O O . LYS A 1 70 ? 34.418 -1.632 -9.935 1.00 91.25 70 LYS A O 1
ATOM 563 N N . ALA A 1 71 ? 35.903 -1.721 -8.234 1.00 91.25 71 ALA A N 1
ATOM 564 C CA . ALA A 1 71 ? 37.084 -1.272 -8.959 1.00 91.25 71 ALA A CA 1
ATOM 565 C C . ALA A 1 71 ? 38.244 -2.253 -8.712 1.00 91.25 71 ALA A C 1
ATOM 567 O O . ALA A 1 71 ? 38.863 -2.238 -7.649 1.00 91.25 71 ALA A O 1
ATOM 568 N N . ASP A 1 72 ? 38.524 -3.125 -9.682 1.00 91.19 72 ASP A N 1
ATOM 569 C CA . ASP A 1 72 ? 39.658 -4.055 -9.621 1.00 91.19 72 ASP A CA 1
ATOM 570 C C . ASP A 1 72 ? 40.925 -3.388 -10.164 1.00 91.19 72 ASP A C 1
ATOM 572 O O . ASP A 1 72 ? 40.931 -2.876 -11.281 1.00 91.19 72 ASP A O 1
ATOM 576 N N . GLU A 1 73 ? 42.011 -3.418 -9.396 1.00 92.19 73 GLU A N 1
ATOM 577 C CA . GLU A 1 73 ? 43.293 -2.819 -9.773 1.00 92.19 73 GLU A CA 1
ATOM 578 C C . GLU A 1 73 ? 44.211 -3.835 -10.472 1.00 92.19 73 GLU A C 1
ATOM 580 O O . GLU A 1 73 ? 44.417 -4.949 -9.986 1.00 92.19 73 GLU A O 1
ATOM 585 N N . SER A 1 74 ? 44.810 -3.435 -11.596 1.00 90.19 74 SER A N 1
ATOM 586 C CA . SER A 1 74 ? 45.801 -4.224 -12.334 1.00 90.19 74 SER A CA 1
ATOM 587 C C . SER A 1 74 ? 46.993 -3.364 -12.769 1.00 90.19 74 SER A C 1
ATOM 589 O O . SER A 1 74 ? 46.842 -2.209 -13.170 1.00 90.19 74 SER A O 1
ATOM 591 N N . ILE A 1 75 ? 48.206 -3.920 -12.678 1.00 88.50 75 ILE A N 1
ATOM 592 C CA . ILE A 1 75 ? 49.436 -3.262 -13.140 1.00 88.50 75 ILE A CA 1
ATOM 593 C C . ILE A 1 75 ? 49.748 -3.762 -14.548 1.00 88.50 75 ILE A C 1
ATOM 595 O O . ILE A 1 75 ? 50.046 -4.936 -14.747 1.00 88.50 75 ILE A O 1
ATOM 599 N N . GLU A 1 76 ? 49.716 -2.849 -15.512 1.00 83.88 76 GLU A N 1
ATOM 600 C CA . GLU A 1 76 ? 49.914 -3.142 -16.935 1.00 83.88 76 GLU A CA 1
ATOM 601 C C . GLU A 1 76 ? 51.334 -2.798 -17.410 1.00 83.88 76 GLU A C 1
ATOM 603 O O . GLU A 1 76 ? 51.863 -3.406 -18.340 1.00 83.88 76 GLU A O 1
ATOM 608 N N . SER A 1 77 ? 51.975 -1.805 -16.786 1.00 82.69 77 SER A N 1
ATOM 609 C CA . SER A 1 77 ? 53.381 -1.463 -17.029 1.00 82.69 77 SER A CA 1
ATOM 610 C C . SER A 1 77 ? 53.991 -0.731 -15.827 1.00 82.69 77 SER A C 1
ATOM 612 O O . SER A 1 77 ? 53.300 -0.436 -14.856 1.00 82.69 77 SER A O 1
ATOM 614 N N . VAL A 1 78 ? 55.291 -0.415 -15.894 1.00 79.06 78 VAL A N 1
ATOM 615 C CA . VAL A 1 78 ? 56.052 0.246 -14.811 1.00 79.06 78 VAL A CA 1
ATOM 616 C C . VAL A 1 78 ? 55.434 1.579 -14.356 1.00 79.06 78 VAL A C 1
ATOM 618 O O . VAL A 1 78 ? 55.595 1.947 -13.198 1.00 79.06 78 VAL A O 1
ATOM 621 N N . ASP A 1 79 ? 54.714 2.282 -15.236 1.00 84.81 79 ASP A N 1
ATOM 622 C CA . ASP A 1 79 ? 54.060 3.570 -14.941 1.00 84.81 79 ASP A CA 1
ATOM 623 C C . ASP A 1 79 ? 52.600 3.602 -15.439 1.00 84.81 79 ASP A C 1
ATOM 625 O O . ASP A 1 79 ? 52.066 4.646 -15.818 1.00 84.81 79 ASP A O 1
ATOM 629 N N . ARG A 1 80 ? 51.948 2.432 -15.512 1.00 86.81 80 ARG A N 1
ATOM 630 C CA . ARG A 1 80 ? 50.542 2.326 -15.923 1.00 86.81 80 ARG A CA 1
ATOM 631 C C . ARG A 1 80 ? 49.787 1.324 -15.065 1.00 86.81 80 ARG A C 1
ATOM 633 O O . ARG A 1 80 ? 50.037 0.119 -15.119 1.00 86.81 80 ARG A O 1
ATOM 640 N N . LEU A 1 81 ? 48.808 1.852 -14.350 1.00 90.00 81 LEU A N 1
ATOM 641 C CA . LEU A 1 81 ? 47.838 1.115 -13.558 1.00 90.00 81 LEU A CA 1
ATOM 642 C C . LEU A 1 81 ? 46.471 1.211 -14.237 1.00 90.00 81 LEU A C 1
ATOM 644 O O . LEU A 1 81 ? 46.106 2.285 -14.719 1.00 90.00 81 LEU A O 1
ATOM 648 N N . VAL A 1 82 ? 45.723 0.117 -14.289 1.00 91.31 82 VAL A N 1
ATOM 649 C CA . VAL A 1 82 ? 44.390 0.065 -14.894 1.00 91.31 82 VAL A CA 1
ATOM 650 C C . VAL A 1 82 ? 43.393 -0.455 -13.872 1.00 91.31 82 VAL A C 1
ATOM 652 O O . VAL A 1 82 ? 43.587 -1.511 -13.274 1.00 91.31 82 VAL A O 1
ATOM 655 N N . TYR A 1 83 ? 42.320 0.304 -13.689 1.00 91.88 83 TYR A N 1
ATOM 656 C CA . TYR A 1 83 ? 41.182 -0.041 -12.855 1.00 91.88 83 TYR A CA 1
ATOM 657 C C . TYR A 1 83 ? 40.051 -0.558 -13.732 1.00 91.88 83 TYR A C 1
ATOM 659 O O . TYR A 1 83 ? 39.557 0.192 -14.571 1.00 91.88 83 TYR A O 1
ATOM 667 N N . HIS A 1 84 ? 39.623 -1.799 -13.534 1.00 91.81 84 HIS A N 1
ATOM 668 C CA . HIS A 1 84 ? 38.415 -2.333 -14.155 1.00 91.81 84 HIS A CA 1
ATOM 669 C C . HIS A 1 84 ? 37.224 -2.029 -13.254 1.00 91.81 84 HIS A C 1
ATOM 671 O O . HIS A 1 84 ? 37.119 -2.551 -12.145 1.00 91.81 84 HIS A O 1
ATOM 677 N N . VAL A 1 85 ? 36.352 -1.149 -13.729 1.00 93.12 85 VAL A N 1
ATOM 678 C CA . VAL A 1 85 ? 35.225 -0.615 -12.975 1.00 93.12 85 VAL A CA 1
ATOM 679 C C . VAL A 1 85 ? 33.935 -1.269 -13.450 1.00 93.12 85 VAL A C 1
ATOM 681 O O . VAL A 1 85 ? 33.689 -1.363 -14.654 1.00 93.12 85 VAL A O 1
ATOM 684 N N . MET A 1 86 ? 33.102 -1.692 -12.501 1.00 91.69 86 MET A N 1
ATOM 685 C CA . MET A 1 86 ? 31.735 -2.150 -12.738 1.00 91.69 86 MET A CA 1
ATOM 686 C C . MET A 1 86 ? 30.751 -1.213 -12.040 1.00 91.69 86 MET A C 1
ATOM 688 O O . MET A 1 86 ? 30.864 -0.964 -10.837 1.00 91.69 86 MET A O 1
ATOM 692 N N . VAL A 1 87 ? 29.780 -0.727 -12.805 1.00 91.25 87 VAL A N 1
ATOM 693 C CA . VAL A 1 87 ? 28.761 0.237 -12.384 1.00 91.25 87 VAL A CA 1
ATOM 694 C C . VAL A 1 87 ? 27.382 -0.368 -12.625 1.00 91.25 87 VAL A C 1
ATOM 696 O O . VAL A 1 87 ? 27.160 -1.021 -13.651 1.00 91.25 87 VAL A O 1
ATOM 699 N N . LYS A 1 88 ? 26.472 -0.166 -11.673 1.00 89.44 88 LYS A N 1
ATOM 700 C CA . LYS A 1 88 ? 25.036 -0.437 -11.831 1.00 89.44 88 LYS A CA 1
ATOM 701 C C . LYS A 1 88 ? 24.279 0.878 -11.898 1.00 89.44 88 LYS A C 1
ATOM 703 O O . LYS A 1 88 ? 24.774 1.871 -11.378 1.00 89.44 88 LYS A O 1
ATOM 708 N N . ASP A 1 89 ? 23.114 0.866 -12.528 1.00 86.88 89 ASP A N 1
ATOM 709 C CA . ASP A 1 89 ? 22.232 2.030 -12.554 1.00 86.88 89 ASP A CA 1
ATOM 710 C C . ASP A 1 89 ? 21.736 2.445 -11.153 1.00 86.88 89 ASP A C 1
ATOM 712 O O . ASP A 1 89 ? 21.949 1.777 -10.130 1.00 86.88 89 ASP A O 1
ATOM 716 N N . ASN A 1 90 ? 21.013 3.562 -11.130 1.00 86.56 90 ASN A N 1
ATOM 717 C CA . ASN A 1 90 ? 20.401 4.098 -9.924 1.00 86.56 90 ASN A CA 1
ATOM 718 C C . ASN A 1 90 ? 19.304 3.195 -9.329 1.00 86.56 90 ASN A C 1
ATOM 720 O O . ASN A 1 90 ? 18.962 3.386 -8.166 1.00 86.56 90 ASN A O 1
ATOM 724 N N . SER A 1 91 ? 18.766 2.187 -10.025 1.00 84.00 91 SER A N 1
ATOM 725 C CA . SER A 1 91 ? 17.762 1.284 -9.429 1.00 84.00 91 SER A CA 1
ATOM 726 C C . SER A 1 91 ? 18.338 0.470 -8.261 1.00 84.00 91 SER A C 1
ATOM 728 O O . SER A 1 91 ? 17.614 0.106 -7.333 1.00 84.00 91 SER A O 1
ATOM 730 N N . HIS A 1 92 ? 19.663 0.265 -8.231 1.00 84.00 92 HIS A N 1
ATOM 731 C CA . HIS A 1 92 ? 20.339 -0.436 -7.139 1.00 84.00 92 HIS A CA 1
ATOM 732 C C . HIS A 1 92 ? 20.126 0.229 -5.770 1.00 84.00 92 HIS A C 1
ATOM 734 O O . HIS A 1 92 ? 19.954 -0.462 -4.763 1.00 84.00 92 HIS A O 1
ATOM 740 N N . GLU A 1 93 ? 20.122 1.563 -5.715 1.00 85.50 93 GLU A N 1
ATOM 741 C CA . GLU A 1 93 ? 19.943 2.294 -4.459 1.00 85.50 93 GLU A CA 1
ATOM 742 C C . GLU A 1 93 ? 18.499 2.263 -3.941 1.00 85.50 93 GLU A C 1
ATOM 744 O O . GLU A 1 93 ? 18.299 2.398 -2.731 1.00 85.50 93 GLU A O 1
ATOM 749 N N . MET A 1 94 ? 17.508 2.013 -4.804 1.00 87.69 94 MET A N 1
ATOM 750 C CA . MET A 1 94 ? 16.115 1.840 -4.373 1.00 87.69 94 MET A CA 1
ATOM 751 C C . MET A 1 94 ? 15.958 0.616 -3.467 1.00 87.69 94 MET A C 1
ATOM 753 O O . MET A 1 94 ? 15.146 0.628 -2.549 1.00 87.69 94 MET A O 1
ATOM 757 N N . ASN A 1 95 ? 16.784 -0.417 -3.657 1.00 89.06 95 ASN A N 1
ATOM 758 C CA . ASN A 1 95 ? 16.681 -1.688 -2.936 1.00 89.06 95 ASN A CA 1
ATOM 759 C C . ASN A 1 95 ? 17.306 -1.682 -1.531 1.00 89.06 95 ASN A C 1
ATOM 761 O O . ASN A 1 95 ? 17.467 -2.734 -0.915 1.00 89.06 95 ASN A O 1
ATOM 765 N N . ARG A 1 96 ? 17.654 -0.508 -0.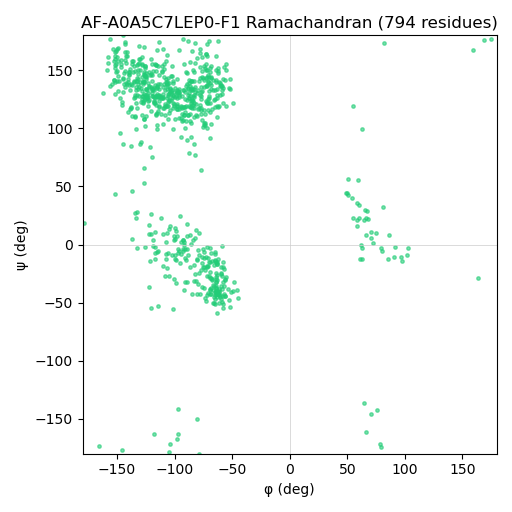986 1.00 87.38 96 ARG A N 1
ATOM 766 C CA . ARG A 1 96 ? 18.261 -0.385 0.353 1.00 87.38 96 ARG A CA 1
ATOM 767 C C . ARG A 1 96 ? 17.344 -0.845 1.491 1.00 87.38 96 ARG A C 1
ATOM 769 O O . ARG A 1 96 ? 17.849 -1.258 2.536 1.00 87.38 96 ARG A O 1
ATOM 776 N N . TYR A 1 97 ? 16.027 -0.752 1.315 1.00 90.88 97 TYR A N 1
ATOM 777 C CA . TYR A 1 97 ? 15.032 -1.108 2.326 1.00 90.88 97 TYR A CA 1
ATOM 778 C C . TYR A 1 97 ? 13.974 -2.037 1.736 1.00 90.88 97 TYR A C 1
ATOM 780 O O . TYR A 1 97 ? 13.540 -1.835 0.610 1.00 90.88 97 TYR A O 1
ATOM 788 N N . LEU A 1 98 ? 13.558 -3.041 2.509 1.00 89.69 98 LEU A N 1
ATOM 789 C CA . LEU A 1 98 ? 12.556 -4.021 2.089 1.00 89.69 98 LEU A CA 1
ATOM 790 C C . LEU A 1 98 ? 11.141 -3.522 2.389 1.00 89.69 98 LEU A C 1
ATOM 792 O O . LEU A 1 98 ? 10.888 -3.027 3.489 1.00 89.69 98 LEU A O 1
ATOM 796 N N . VAL A 1 99 ? 10.233 -3.713 1.435 1.00 88.62 99 VAL A N 1
ATOM 797 C CA . VAL A 1 99 ? 8.813 -3.357 1.513 1.00 88.62 99 VAL A CA 1
ATOM 798 C C . VAL A 1 99 ? 8.037 -4.455 2.233 1.00 88.62 99 VAL A C 1
ATOM 800 O O . VAL A 1 99 ? 8.190 -5.646 1.940 1.00 88.62 99 VAL A O 1
ATOM 803 N N . ARG A 1 100 ? 7.174 -4.058 3.172 1.00 88.25 100 ARG A N 1
ATOM 804 C CA . ARG A 1 100 ? 6.224 -4.952 3.843 1.00 88.25 100 ARG A CA 1
ATOM 805 C C . ARG A 1 100 ? 4.875 -4.254 3.963 1.00 88.25 100 ARG A C 1
ATOM 807 O O . ARG A 1 100 ? 4.578 -3.670 4.997 1.00 88.25 100 ARG A O 1
ATOM 814 N N . GLU A 1 101 ? 4.072 -4.343 2.913 1.00 86.00 101 GLU A N 1
ATOM 815 C CA . GLU A 1 101 ? 2.797 -3.631 2.810 1.00 86.00 101 GLU A CA 1
ATOM 816 C C . GLU A 1 101 ? 1.732 -4.498 2.137 1.00 86.00 101 GLU A C 1
ATOM 818 O O . GLU A 1 101 ? 2.023 -5.510 1.491 1.00 86.00 101 GLU A O 1
ATOM 823 N N . THR A 1 102 ? 0.469 -4.126 2.315 1.00 84.69 102 THR A N 1
ATOM 824 C CA . THR A 1 102 ? -0.659 -4.730 1.602 1.00 84.69 102 THR A CA 1
ATOM 825 C C . THR A 1 102 ? -1.570 -3.626 1.097 1.00 84.69 102 THR A C 1
ATOM 827 O O . THR A 1 102 ? -2.018 -2.787 1.870 1.00 84.69 102 THR A O 1
ATOM 830 N N . TYR A 1 103 ? -1.860 -3.660 -0.197 1.00 85.19 103 TYR A N 1
ATOM 831 C CA . TYR A 1 103 ? -2.688 -2.690 -0.894 1.00 85.19 103 TYR A CA 1
ATOM 832 C C . TYR A 1 103 ? -3.892 -3.402 -1.499 1.00 85.19 103 TYR A C 1
ATOM 834 O O . TYR A 1 103 ? -3.738 -4.415 -2.185 1.00 85.19 103 TYR A O 1
ATOM 842 N N . ASN A 1 104 ? -5.082 -2.859 -1.258 1.00 82.69 104 ASN A N 1
ATOM 843 C CA . ASN A 1 104 ? -6.344 -3.367 -1.784 1.00 82.69 104 ASN A CA 1
ATOM 844 C C . ASN A 1 104 ? -7.094 -2.224 -2.459 1.00 82.69 104 ASN A C 1
ATOM 846 O O . ASN A 1 104 ? -7.275 -1.172 -1.852 1.00 82.69 104 ASN A O 1
ATOM 850 N N . GLU A 1 105 ? -7.501 -2.451 -3.706 1.00 83.12 105 GLU A N 1
ATOM 851 C CA . GLU A 1 105 ? -8.258 -1.497 -4.528 1.00 83.12 105 GLU A CA 1
ATOM 852 C C . GLU A 1 105 ? -7.660 -0.081 -4.564 1.00 83.12 105 GLU A C 1
ATOM 854 O O . GLU A 1 105 ? -8.365 0.918 -4.460 1.00 83.12 105 GLU A O 1
ATOM 859 N N . LYS A 1 106 ? -6.336 0.006 -4.732 1.00 80.25 106 LYS A N 1
ATOM 860 C CA . LYS A 1 106 ? -5.609 1.280 -4.808 1.00 80.25 106 LYS A CA 1
ATOM 861 C C . LYS A 1 106 ? -5.157 1.588 -6.229 1.00 80.25 106 LYS A C 1
ATOM 863 O O . LYS A 1 106 ? -4.654 0.678 -6.882 1.00 80.25 106 LYS A O 1
ATOM 868 N N . PRO A 1 107 ? -5.270 2.834 -6.719 1.00 84.00 107 PRO A N 1
ATOM 869 C CA . PRO A 1 107 ? -4.579 3.240 -7.938 1.00 84.00 107 PRO A CA 1
ATOM 870 C C . PRO A 1 107 ? -3.081 2.912 -7.861 1.00 84.00 107 PRO A C 1
ATOM 872 O O . PRO A 1 107 ? -2.461 3.018 -6.801 1.00 84.00 107 PRO A O 1
ATOM 875 N N . LEU A 1 108 ? -2.497 2.494 -8.984 1.00 85.62 108 LEU A N 1
ATOM 876 C CA . LEU A 1 108 ? -1.098 2.076 -9.074 1.00 85.62 108 LEU A CA 1
ATOM 877 C C . LEU A 1 108 ? -0.141 3.176 -8.595 1.00 85.62 108 LEU A C 1
ATOM 879 O O . LEU A 1 108 ? 0.761 2.903 -7.798 1.00 85.62 108 LEU A O 1
ATOM 883 N N . ILE A 1 109 ? -0.379 4.418 -9.018 1.00 84.31 109 ILE A N 1
ATOM 884 C CA . ILE A 1 109 ? 0.395 5.583 -8.580 1.00 84.31 109 ILE A CA 1
ATOM 885 C C . ILE A 1 109 ? 0.409 5.744 -7.054 1.00 84.31 109 ILE A C 1
ATOM 887 O O . ILE A 1 109 ? 1.430 6.163 -6.505 1.00 84.31 109 ILE A O 1
ATOM 891 N N . ASN A 1 110 ? -0.650 5.323 -6.354 1.00 82.31 110 ASN A N 1
ATOM 892 C CA . ASN A 1 110 ? -0.713 5.432 -4.900 1.00 82.31 110 ASN A CA 1
ATOM 893 C C . ASN A 1 110 ? 0.205 4.452 -4.203 1.00 82.31 110 ASN A C 1
ATOM 895 O O . ASN A 1 110 ? 0.901 4.779 -3.246 1.00 82.31 110 ASN A O 1
ATOM 899 N N . VAL A 1 111 ? 0.205 3.223 -4.708 1.00 86.62 111 VAL A N 1
ATOM 900 C CA . VAL A 1 111 ? 1.079 2.177 -4.194 1.00 86.62 111 VAL A CA 1
ATOM 901 C C . VAL A 1 111 ? 2.541 2.582 -4.387 1.00 86.62 111 VAL A C 1
ATOM 903 O O . VAL A 1 111 ? 3.366 2.405 -3.495 1.00 86.62 111 VAL A O 1
ATOM 906 N N . ILE A 1 112 ? 2.860 3.178 -5.538 1.00 89.25 112 ILE A N 1
ATOM 907 C CA . ILE A 1 112 ? 4.203 3.681 -5.838 1.00 89.25 112 ILE A CA 1
ATOM 908 C C . ILE A 1 112 ? 4.579 4.836 -4.916 1.00 89.25 112 ILE A C 1
ATOM 910 O O . ILE A 1 112 ? 5.689 4.829 -4.387 1.00 89.25 112 ILE A O 1
ATOM 914 N N . CYS A 1 113 ? 3.669 5.794 -4.706 1.00 87.38 113 CYS A N 1
ATOM 915 C CA . CYS A 1 113 ? 3.869 6.895 -3.767 1.00 87.38 113 CYS A CA 1
ATOM 916 C C . CYS A 1 113 ? 4.275 6.382 -2.390 1.00 87.38 113 CYS A C 1
ATOM 918 O O . CYS A 1 113 ? 5.320 6.753 -1.860 1.00 87.38 113 CYS A O 1
ATOM 920 N N . ASP A 1 114 ? 3.470 5.464 -1.853 1.00 87.62 114 ASP A N 1
ATOM 921 C CA . ASP A 1 114 ? 3.648 4.924 -0.515 1.00 87.62 114 ASP A CA 1
ATOM 922 C C . ASP A 1 114 ? 4.988 4.186 -0.392 1.00 87.62 114 ASP A C 1
ATOM 924 O O . ASP A 1 114 ? 5.745 4.398 0.560 1.00 87.62 114 ASP A O 1
ATOM 928 N N . ILE A 1 115 ? 5.347 3.389 -1.407 1.00 90.81 115 ILE A N 1
ATOM 929 C CA . ILE A 1 115 ? 6.652 2.719 -1.476 1.00 90.81 115 ILE A CA 1
ATOM 930 C C . ILE A 1 115 ? 7.796 3.744 -1.504 1.00 90.81 115 ILE A C 1
ATOM 932 O O . ILE A 1 115 ? 8.810 3.571 -0.815 1.00 90.81 115 ILE A O 1
ATOM 936 N N . PHE A 1 116 ? 7.651 4.817 -2.281 1.00 91.25 116 PHE A N 1
ATOM 937 C CA . PHE A 1 116 ? 8.671 5.854 -2.390 1.00 91.25 116 PHE A CA 1
ATOM 938 C C . PHE A 1 116 ? 8.845 6.596 -1.069 1.00 91.25 116 PHE A C 1
ATOM 940 O O . PHE A 1 116 ? 9.965 6.670 -0.559 1.00 91.25 116 PHE A O 1
ATOM 947 N N . ASN A 1 117 ? 7.753 7.063 -0.473 1.00 88.69 117 ASN A N 1
ATOM 948 C CA . ASN A 1 117 ? 7.773 7.842 0.759 1.00 88.69 117 ASN A CA 1
ATOM 949 C C . ASN A 1 117 ? 8.294 7.006 1.942 1.00 88.69 117 ASN A C 1
ATOM 951 O O . ASN A 1 117 ? 9.197 7.441 2.663 1.00 88.69 117 ASN A O 1
ATOM 955 N N . LYS A 1 118 ? 7.810 5.769 2.116 1.00 88.69 118 LYS A N 1
ATOM 956 C CA . LYS A 1 118 ? 8.167 4.932 3.278 1.00 88.69 118 LYS A CA 1
ATOM 957 C C . LYS A 1 118 ? 9.504 4.207 3.152 1.00 88.69 118 LYS A C 1
ATOM 959 O O . LYS A 1 118 ? 10.156 3.972 4.177 1.00 88.69 118 LYS A O 1
ATOM 964 N N . TYR A 1 119 ? 9.915 3.827 1.938 1.00 91.81 119 TYR A N 1
ATOM 965 C CA . TYR A 1 119 ? 11.051 2.919 1.732 1.00 91.81 119 TYR A CA 1
ATOM 966 C C . TYR A 1 119 ? 12.171 3.539 0.897 1.00 91.81 119 TYR A C 1
ATOM 968 O O . TYR A 1 119 ? 13.303 3.590 1.376 1.00 91.81 119 TYR A O 1
ATOM 976 N N . VAL A 1 120 ? 11.895 4.048 -0.306 1.00 92.69 120 VAL A N 1
ATOM 977 C CA . VAL A 1 120 ? 12.955 4.524 -1.225 1.00 92.69 120 VAL A CA 1
ATOM 978 C C . VAL A 1 120 ? 13.573 5.845 -0.748 1.00 92.69 120 VAL A C 1
ATOM 980 O O . VAL A 1 120 ? 14.793 5.967 -0.618 1.00 92.69 120 VAL A O 1
ATOM 983 N N . ASN A 1 121 ? 12.729 6.817 -0.406 1.00 92.44 121 ASN A N 1
ATOM 984 C CA . ASN A 1 121 ? 13.112 8.170 -0.000 1.00 92.44 121 ASN A CA 1
ATOM 985 C C . ASN A 1 121 ? 13.113 8.364 1.523 1.00 92.44 121 ASN A C 1
ATOM 987 O O . ASN A 1 121 ? 13.282 9.483 1.997 1.00 92.44 121 ASN A O 1
ATOM 991 N N . LYS A 1 122 ? 13.011 7.288 2.314 1.00 87.69 122 LYS A N 1
ATOM 992 C CA . LYS A 1 122 ? 12.852 7.316 3.782 1.00 87.69 122 LYS A CA 1
ATOM 993 C C . LYS A 1 122 ? 13.784 8.276 4.540 1.00 87.69 122 LYS A C 1
ATOM 995 O O . LYS A 1 122 ? 13.381 8.874 5.528 1.00 87.69 122 LYS A O 1
ATOM 1000 N N . LYS A 1 123 ? 15.052 8.385 4.127 1.00 88.31 123 LYS A N 1
ATOM 1001 C CA . LYS A 1 123 ? 16.069 9.272 4.744 1.00 88.31 123 LYS A CA 1
ATOM 1002 C C . LYS A 1 123 ? 16.404 10.505 3.902 1.00 88.31 123 LYS A C 1
ATOM 1004 O O . LYS A 1 123 ? 17.397 11.175 4.154 1.00 88.31 123 LYS A O 1
ATOM 1009 N N . LYS A 1 124 ? 15.619 10.741 2.860 1.00 91.19 124 LYS A N 1
ATOM 1010 C CA . LYS A 1 124 ? 15.757 11.839 1.906 1.00 91.19 124 LYS A CA 1
ATOM 1011 C C . LYS A 1 124 ? 14.502 12.713 1.895 1.00 91.19 124 LYS A C 1
ATOM 1013 O O . LYS A 1 124 ? 14.387 13.553 1.020 1.00 91.19 124 LYS A O 1
ATOM 1018 N N . ARG A 1 125 ? 13.573 12.508 2.832 1.00 91.25 125 ARG A N 1
ATOM 1019 C CA . ARG A 1 125 ? 12.336 13.276 2.967 1.00 91.25 125 ARG A CA 1
ATOM 1020 C C . ARG A 1 125 ? 12.124 13.722 4.407 1.00 91.25 125 ARG A C 1
ATOM 1022 O O . ARG A 1 125 ? 12.604 13.060 5.330 1.00 91.25 125 ARG A O 1
ATOM 1029 N N . VAL A 1 126 ? 11.366 14.791 4.577 1.00 92.06 126 VAL A N 1
ATOM 1030 C CA . VAL A 1 126 ? 10.707 15.167 5.826 1.00 92.06 126 VAL A CA 1
ATOM 1031 C C . VAL A 1 126 ? 9.253 15.460 5.484 1.00 92.06 126 VAL A C 1
ATOM 1033 O O . VAL A 1 126 ? 8.962 16.205 4.552 1.00 92.06 126 VAL A O 1
ATOM 1036 N N . GLU A 1 127 ? 8.347 14.821 6.203 1.00 90.94 127 GLU A N 1
ATOM 1037 C CA . GLU A 1 127 ? 6.909 14.967 6.013 1.00 90.94 127 GLU A CA 1
ATOM 1038 C C . GLU A 1 127 ? 6.419 16.277 6.619 1.00 90.94 127 GLU A C 1
ATOM 1040 O O . GLU A 1 127 ? 6.824 16.632 7.728 1.00 90.94 127 GLU A O 1
ATOM 1045 N N . ILE A 1 128 ? 5.576 16.998 5.882 1.00 91.56 128 ILE A N 1
ATOM 1046 C CA . ILE A 1 128 ? 4.940 18.230 6.350 1.00 91.56 128 ILE A CA 1
ATOM 1047 C C . ILE A 1 128 ? 3.499 17.907 6.752 1.00 91.56 128 ILE A C 1
ATOM 1049 O O . ILE A 1 128 ? 3.121 18.158 7.899 1.00 91.56 128 ILE A O 1
ATOM 1053 N N . ALA A 1 129 ? 2.709 17.325 5.852 1.00 88.88 129 ALA A N 1
ATOM 1054 C CA . ALA A 1 129 ? 1.343 16.897 6.135 1.00 88.88 129 ALA A CA 1
ATOM 1055 C C . ALA A 1 129 ? 0.926 15.717 5.249 1.00 88.88 129 ALA A C 1
ATOM 1057 O O . ALA A 1 129 ? 1.194 15.721 4.045 1.00 88.88 129 ALA A O 1
ATOM 1058 N N . ASP A 1 130 ? 0.218 14.768 5.855 1.00 82.25 130 ASP A N 1
ATOM 1059 C CA . ASP A 1 130 ? -0.332 13.587 5.176 1.00 82.25 130 ASP A CA 1
ATOM 1060 C C . ASP A 1 130 ? -1.819 13.743 4.818 1.00 82.25 130 ASP A C 1
ATOM 1062 O O . ASP A 1 130 ? -2.354 12.953 4.060 1.00 82.25 130 ASP A O 1
ATOM 1066 N N . PHE A 1 131 ? -2.516 14.742 5.370 1.00 81.00 131 PHE A N 1
ATOM 1067 C CA . PHE A 1 131 ? -3.941 15.024 5.128 1.00 81.00 131 PHE A CA 1
ATOM 1068 C C . PHE A 1 131 ? -4.917 13.880 5.458 1.00 81.00 131 PHE A C 1
ATOM 1070 O O . PHE A 1 131 ? -6.074 13.877 5.032 1.00 81.00 131 PHE A O 1
ATOM 1077 N N . GLU A 1 132 ? -4.477 12.958 6.309 1.00 77.69 132 GLU A N 1
ATOM 1078 C CA . GLU A 1 132 ? -5.279 11.866 6.855 1.00 77.69 132 GLU A CA 1
ATOM 1079 C C . GLU A 1 132 ? -6.231 12.369 7.968 1.00 77.69 132 GLU A C 1
ATOM 1081 O O . GLU A 1 132 ? -5.970 13.403 8.586 1.00 77.69 132 GLU A O 1
ATOM 1086 N N . PRO A 1 133 ? -7.308 11.644 8.345 1.00 70.94 133 PRO A N 1
ATOM 1087 C CA . PRO A 1 133 ? -8.277 12.093 9.362 1.00 70.94 133 PRO A CA 1
ATOM 1088 C C . PRO A 1 133 ? -7.699 12.265 10.763 1.00 70.94 133 PRO A C 1
ATOM 1090 O O . PRO A 1 133 ? -8.349 12.822 11.648 1.00 70.94 133 PRO A O 1
ATOM 1093 N N . THR A 1 134 ? -6.506 11.721 10.995 1.00 69.44 134 THR A N 1
ATOM 1094 C CA . THR A 1 134 ? -5.735 11.942 12.217 1.00 69.44 134 THR A CA 1
ATOM 1095 C C . THR A 1 134 ? -5.151 13.354 12.282 1.00 69.44 134 THR A C 1
ATOM 1097 O O . THR A 1 134 ? -4.813 13.824 13.369 1.00 69.44 134 THR A O 1
ATOM 1100 N N . GLU A 1 135 ? -5.042 14.054 11.151 1.00 77.00 135 GLU A N 1
ATOM 1101 C CA . GLU A 1 135 ? -4.650 15.455 11.085 1.00 77.00 135 GLU A CA 1
ATOM 1102 C C . GLU A 1 135 ? -5.868 16.372 11.226 1.00 77.00 135 GLU A C 1
ATOM 1104 O O . GLU A 1 135 ? -6.795 16.367 10.420 1.00 77.00 135 GLU A O 1
ATOM 1109 N N . ILE A 1 136 ? -5.863 17.203 12.268 1.00 76.44 136 ILE A N 1
ATOM 1110 C CA . ILE A 1 136 ? -6.953 18.146 12.518 1.00 76.44 136 ILE A CA 1
ATOM 1111 C C . ILE A 1 136 ? -6.644 19.462 11.806 1.00 76.44 136 ILE A C 1
ATOM 1113 O O . ILE A 1 136 ? -5.806 20.241 12.262 1.00 76.44 136 ILE A O 1
ATOM 1117 N N . TRP A 1 137 ? -7.361 19.714 10.716 1.00 86.50 137 TRP A N 1
ATOM 1118 C CA . TRP A 1 137 ? -7.356 20.982 9.994 1.00 86.50 137 TRP A CA 1
ATOM 1119 C C . TRP A 1 137 ? -8.533 21.850 10.441 1.00 86.50 137 TRP A C 1
ATOM 1121 O O . TRP A 1 137 ? -9.671 21.384 10.522 1.00 86.50 137 TRP A O 1
ATOM 1131 N N . THR A 1 138 ? -8.261 23.115 10.759 1.00 86.69 138 THR A N 1
ATOM 1132 C CA . THR A 1 138 ? -9.275 24.071 11.223 1.00 86.69 138 THR A CA 1
ATOM 1133 C C . THR A 1 138 ? -9.595 25.056 10.111 1.00 86.69 138 THR A C 1
ATOM 1135 O O . THR A 1 138 ? -8.709 25.745 9.610 1.00 86.69 138 THR A O 1
ATOM 1138 N N . ALA A 1 139 ? -10.870 25.138 9.729 1.00 89.94 139 ALA A N 1
ATOM 1139 C CA . ALA A 1 139 ? -11.344 26.156 8.801 1.00 89.94 139 ALA A CA 1
ATOM 1140 C C . ALA A 1 139 ? -11.300 27.537 9.472 1.00 89.94 139 ALA A C 1
ATOM 1142 O O . ALA A 1 139 ? -11.943 27.753 10.502 1.00 89.94 139 ALA A O 1
ATOM 1143 N N . VAL A 1 140 ? -10.564 28.471 8.873 1.00 89.88 140 VAL A N 1
ATOM 1144 C CA . VAL A 1 140 ? -10.552 29.893 9.253 1.00 89.88 140 VAL A CA 1
ATOM 1145 C C . VAL A 1 140 ? -11.590 30.657 8.425 1.00 89.88 140 VAL A C 1
ATOM 1147 O O . VAL A 1 140 ? -12.307 31.511 8.950 1.00 89.88 140 VAL A O 1
ATOM 1150 N N . SER A 1 141 ? -11.712 30.308 7.141 1.00 86.31 141 SER A N 1
ATOM 1151 C CA . SER A 1 141 ? -12.755 30.769 6.217 1.00 86.31 141 SER A CA 1
ATOM 1152 C C . SER A 1 141 ? -13.021 29.715 5.133 1.00 86.31 141 SER A C 1
ATOM 1154 O O . SER A 1 141 ? -12.135 28.934 4.802 1.00 86.31 141 SER A O 1
ATOM 1156 N N . GLY A 1 142 ? -14.225 29.698 4.552 1.00 81.50 142 GLY A N 1
ATOM 1157 C CA . GLY A 1 142 ? -14.614 28.724 3.517 1.00 81.50 142 GLY A CA 1
ATOM 1158 C C . GLY A 1 142 ? -15.005 27.342 4.061 1.00 81.50 142 GLY A C 1
ATOM 1159 O O . GLY A 1 142 ? -15.119 27.149 5.274 1.00 81.50 142 GLY A O 1
ATOM 1160 N N . LEU A 1 143 ? -15.255 26.391 3.153 1.00 81.19 143 LEU A N 1
ATOM 1161 C CA . LEU A 1 143 ? -15.645 25.017 3.486 1.00 81.19 143 LEU A CA 1
ATOM 1162 C C . LEU A 1 143 ? -14.467 24.050 3.370 1.00 81.19 143 LEU A C 1
ATOM 1164 O O . LEU A 1 143 ? -13.686 24.093 2.417 1.00 81.19 143 LEU A O 1
ATOM 1168 N N . VAL A 1 144 ? -14.399 23.134 4.334 1.00 83.00 144 VAL A N 1
ATOM 1169 C CA . VAL A 1 144 ? -13.363 22.106 4.441 1.00 83.00 144 VAL A CA 1
ATOM 1170 C C . VAL A 1 144 ? -14.034 20.773 4.695 1.00 83.00 144 VAL A C 1
ATOM 1172 O O . VAL A 1 144 ? -14.857 20.654 5.605 1.00 83.00 144 VAL A O 1
ATOM 1175 N N . ALA A 1 145 ? -13.676 19.776 3.900 1.00 76.88 145 ALA A N 1
ATOM 1176 C CA . ALA A 1 145 ? -14.167 18.420 4.046 1.00 76.88 145 ALA A CA 1
ATOM 1177 C C . ALA A 1 145 ? -13.022 17.426 3.870 1.00 76.88 145 ALA A C 1
ATOM 1179 O O . ALA A 1 145 ? -12.009 17.714 3.241 1.00 76.88 145 ALA A O 1
ATOM 1180 N N . VAL A 1 146 ? -13.203 16.231 4.413 1.00 70.88 146 VAL A N 1
ATOM 1181 C CA . VAL A 1 146 ? -12.343 15.095 4.093 1.00 70.88 146 VAL A CA 1
ATOM 1182 C C . VAL A 1 146 ? -12.928 14.441 2.848 1.00 70.88 146 VAL A C 1
ATOM 1184 O O . VAL A 1 146 ? -14.082 14.009 2.872 1.00 70.88 146 VAL A O 1
ATOM 1187 N N . ASP A 1 147 ? -12.167 14.408 1.759 1.00 67.31 147 ASP A N 1
ATOM 1188 C CA . ASP A 1 147 ? -12.571 13.727 0.533 1.00 67.31 147 ASP A CA 1
ATOM 1189 C C . ASP A 1 147 ? -11.950 12.324 0.507 1.00 67.31 147 ASP A C 1
ATOM 1191 O O . ASP A 1 147 ? -10.769 12.123 0.788 1.00 67.31 147 ASP A O 1
ATOM 1195 N N . THR A 1 148 ? -12.806 11.342 0.243 1.00 60.12 148 THR A N 1
ATOM 1196 C CA . THR A 1 148 ? -12.494 9.907 0.293 1.00 60.12 148 THR A CA 1
ATOM 1197 C C . THR A 1 148 ? -12.408 9.284 -1.096 1.00 60.12 148 THR A C 1
ATOM 1199 O O . THR A 1 148 ? -12.008 8.128 -1.226 1.00 60.12 148 THR A O 1
ATOM 1202 N N . GLU A 1 149 ? -12.771 10.033 -2.141 1.00 53.78 149 GLU A N 1
ATOM 1203 C CA . GLU A 1 149 ? -12.912 9.500 -3.497 1.00 53.78 149 GLU A CA 1
ATOM 1204 C C . GLU A 1 149 ? -11.651 9.707 -4.356 1.00 53.78 149 GLU A C 1
ATOM 1206 O O . GLU A 1 149 ? -11.493 9.027 -5.367 1.00 53.78 149 GLU A O 1
ATOM 1211 N N . ASN A 1 150 ? -10.725 10.589 -3.955 1.00 61.19 150 ASN A N 1
ATOM 1212 C CA . ASN A 1 150 ? -9.772 11.193 -4.894 1.00 61.19 150 ASN A CA 1
ATOM 1213 C C . ASN A 1 150 ? -8.278 11.244 -4.479 1.00 61.19 150 ASN A C 1
ATOM 1215 O O . ASN A 1 150 ? -7.596 12.072 -5.059 1.00 61.19 150 ASN A O 1
ATOM 1219 N N . TYR A 1 151 ? -7.688 10.438 -3.573 1.00 56.97 151 TYR A N 1
ATOM 1220 C CA . TYR A 1 151 ? -6.281 10.720 -3.139 1.00 56.97 151 TYR A CA 1
ATOM 1221 C C . TYR A 1 151 ? -5.258 9.604 -3.251 1.00 56.97 151 TYR A C 1
ATOM 1223 O O . TYR A 1 151 ? -5.596 8.420 -3.329 1.00 56.97 151 TYR A O 1
ATOM 1231 N N . ILE A 1 152 ? -4.000 10.043 -3.397 1.00 58.38 152 ILE A N 1
ATOM 1232 C CA . ILE A 1 152 ? -2.882 9.322 -4.011 1.00 58.38 152 ILE A CA 1
ATOM 1233 C C . ILE A 1 152 ? -1.931 8.694 -2.981 1.00 58.38 152 ILE A C 1
ATOM 1235 O O . ILE A 1 152 ? -1.001 7.987 -3.342 1.00 58.38 152 ILE A O 1
ATOM 1239 N N . THR A 1 153 ? -2.276 8.732 -1.699 1.00 49.19 153 THR A N 1
ATOM 1240 C CA . THR A 1 153 ? -1.950 7.695 -0.704 1.00 49.19 153 THR A CA 1
ATOM 1241 C C . THR A 1 153 ? -3.129 7.521 0.245 1.00 49.19 153 THR A C 1
ATOM 1243 O O . THR A 1 153 ? -3.962 8.402 0.371 1.00 49.19 153 THR A O 1
ATOM 1246 N N . GLY A 1 154 ? -3.266 6.358 0.885 1.00 50.53 154 GLY A N 1
ATOM 1247 C CA . GLY A 1 154 ? -4.307 6.205 1.909 1.00 50.53 154 GLY A CA 1
ATOM 1248 C C . GLY A 1 154 ? -5.746 6.280 1.376 1.00 50.53 154 GLY A C 1
ATOM 1249 O O . GLY A 1 154 ? -6.010 5.978 0.208 1.00 50.53 154 GLY A O 1
ATOM 1250 N N . ASN A 1 155 ? -6.699 6.534 2.275 1.00 52.56 155 ASN A N 1
ATOM 1251 C CA . ASN A 1 155 ? -8.142 6.573 1.987 1.00 52.56 155 ASN A CA 1
ATOM 1252 C C . ASN A 1 155 ? -8.714 8.000 1.994 1.00 52.56 155 ASN A C 1
ATOM 1254 O O . ASN A 1 155 ? -9.928 8.130 1.848 1.00 52.56 155 ASN A O 1
ATOM 1258 N N . GLN A 1 156 ? -7.897 9.038 2.196 1.00 68.12 156 GLN A N 1
ATOM 1259 C CA . GLN A 1 156 ? -8.371 10.367 2.580 1.00 68.12 156 GLN A CA 1
ATOM 1260 C C . GLN A 1 156 ? -7.421 11.477 2.111 1.00 68.12 156 GLN A C 1
ATOM 1262 O O . GLN A 1 156 ? -6.213 11.322 2.180 1.00 68.12 156 GLN A O 1
ATOM 1267 N N . GLY A 1 157 ? -7.984 12.598 1.665 1.00 74.56 157 GLY A N 1
ATOM 1268 C CA . GLY A 1 157 ? -7.274 13.860 1.449 1.00 74.56 157 GLY A CA 1
ATOM 1269 C C . GLY A 1 157 ? -8.141 15.044 1.878 1.00 74.56 157 GLY A C 1
ATOM 1270 O O . GLY A 1 157 ? -9.352 14.907 2.100 1.00 74.56 157 GLY A O 1
ATOM 1271 N N . LEU A 1 158 ? -7.534 16.222 2.025 1.00 85.38 158 LEU A N 1
ATOM 1272 C CA . LEU A 1 158 ? -8.223 17.414 2.532 1.00 85.38 158 LEU A CA 1
ATOM 1273 C C . LEU A 1 158 ? -8.838 18.256 1.410 1.00 85.38 158 LEU A C 1
ATOM 1275 O O . LEU A 1 158 ? -8.152 19.063 0.778 1.00 85.38 158 LEU A O 1
ATOM 1279 N N . ARG A 1 159 ? -10.144 18.116 1.194 1.00 89.00 159 ARG A N 1
ATOM 1280 C CA . ARG A 1 159 ? -10.886 18.922 0.224 1.00 89.00 159 ARG A CA 1
ATOM 1281 C C . ARG A 1 159 ? -11.154 20.319 0.761 1.00 89.00 159 ARG A C 1
ATOM 1283 O O . ARG A 1 159 ? -11.795 20.495 1.799 1.00 89.00 159 ARG A O 1
ATOM 1290 N N . ILE A 1 160 ? -10.737 21.315 -0.011 1.00 91.31 160 ILE A N 1
ATOM 1291 C CA . ILE A 1 160 ? -10.952 22.735 0.261 1.00 91.31 160 ILE A CA 1
ATOM 1292 C C . ILE A 1 160 ? -11.813 23.296 -0.867 1.00 91.31 160 ILE A C 1
ATOM 1294 O O . ILE A 1 160 ? -11.451 23.203 -2.038 1.00 91.31 160 ILE A O 1
ATOM 1298 N N . THR A 1 161 ? -12.969 23.862 -0.519 1.00 91.81 161 THR A N 1
ATOM 1299 C CA . THR A 1 161 ? -13.919 24.412 -1.500 1.00 91.81 161 THR A CA 1
ATOM 1300 C C . THR A 1 161 ? -13.945 25.932 -1.404 1.00 91.81 161 THR A C 1
ATOM 1302 O O . THR A 1 161 ? -14.152 26.486 -0.321 1.00 91.81 161 THR A O 1
ATOM 1305 N N . SER A 1 162 ? -13.740 26.599 -2.540 1.00 90.62 162 SER A N 1
ATOM 1306 C CA . SER A 1 162 ? -13.913 28.045 -2.680 1.00 90.62 162 SER A CA 1
ATOM 1307 C C . SER A 1 162 ? -15.320 28.300 -3.210 1.00 90.62 162 SER A C 1
ATOM 1309 O O . SER A 1 162 ? -15.661 27.822 -4.285 1.00 90.62 162 SER A O 1
ATOM 1311 N N . GLU A 1 163 ? -16.138 29.024 -2.443 1.00 86.56 163 GLU A N 1
ATOM 1312 C CA . GLU A 1 163 ? -17.504 29.385 -2.838 1.00 86.56 163 GLU A CA 1
ATOM 1313 C C . GLU A 1 163 ? -17.534 30.808 -3.422 1.00 86.56 163 GLU A C 1
ATOM 1315 O O . GLU A 1 163 ? -17.156 31.783 -2.755 1.00 86.56 163 GLU A O 1
ATOM 1320 N N . GLY A 1 164 ? -17.986 30.943 -4.668 1.00 79.19 164 GLY A N 1
ATOM 1321 C CA . GLY A 1 164 ? -18.224 32.216 -5.349 1.00 79.19 164 GLY A CA 1
ATOM 1322 C C . GLY A 1 164 ? -16.991 33.117 -5.461 1.00 79.19 164 GLY A C 1
ATOM 1323 O O . GLY A 1 164 ? -17.113 34.333 -5.291 1.00 79.19 164 GLY A O 1
ATOM 1324 N N . GLY A 1 165 ? -15.799 32.539 -5.656 1.00 79.06 165 GLY A N 1
ATOM 1325 C CA . GLY A 1 165 ? -14.522 33.266 -5.704 1.00 79.06 165 GLY A CA 1
ATOM 1326 C C . GLY A 1 165 ? -13.993 33.738 -4.343 1.00 79.06 165 GLY A C 1
ATOM 1327 O O . GLY A 1 165 ? -13.045 34.524 -4.282 1.00 79.06 165 GLY A O 1
ATOM 1328 N N . SER A 1 166 ? -14.597 33.299 -3.233 1.00 88.44 166 SER A N 1
ATOM 1329 C CA . SER A 1 166 ? -14.138 33.642 -1.880 1.00 88.44 166 SER A CA 1
ATOM 1330 C C . SER A 1 166 ? -12.919 32.815 -1.474 1.00 88.44 166 SER A C 1
ATOM 1332 O O . SER A 1 166 ? -12.853 31.616 -1.742 1.00 88.44 166 SER A O 1
ATOM 1334 N N . THR A 1 167 ? -11.980 33.422 -0.747 1.00 91.81 167 THR A N 1
ATOM 1335 C CA . THR A 1 167 ? -10.818 32.697 -0.219 1.00 91.81 167 THR A CA 1
ATOM 1336 C C . THR A 1 167 ? -11.221 31.750 0.914 1.00 91.81 167 THR A C 1
ATOM 1338 O O . THR A 1 167 ? -11.656 32.180 1.989 1.00 91.81 167 THR A O 1
ATOM 1341 N N . ALA A 1 168 ? -11.037 30.456 0.678 1.00 93.94 168 ALA A N 1
ATOM 1342 C CA . ALA A 1 168 ? -11.038 29.428 1.701 1.00 93.94 168 ALA A CA 1
ATOM 1343 C C . ALA A 1 168 ? -9.642 29.343 2.331 1.00 93.94 168 ALA A C 1
ATOM 1345 O O . ALA A 1 168 ? -8.639 29.214 1.627 1.00 93.94 168 ALA A O 1
ATOM 1346 N N . THR A 1 169 ? -9.585 29.423 3.657 1.00 94.88 169 THR A N 1
ATOM 1347 C CA . THR A 1 169 ? -8.349 29.355 4.433 1.00 94.88 169 THR A CA 1
ATOM 1348 C C . THR A 1 169 ? -8.482 28.287 5.500 1.00 94.88 169 THR A C 1
ATOM 1350 O O . THR A 1 169 ? -9.435 28.286 6.286 1.00 94.88 169 THR A O 1
ATOM 1353 N N . VAL A 1 170 ? -7.487 27.410 5.559 1.00 93.44 170 VAL A N 1
ATOM 1354 C CA . VAL A 1 170 ? -7.380 26.362 6.576 1.00 93.44 170 VAL A CA 1
ATOM 1355 C C . VAL A 1 170 ? -6.034 26.429 7.259 1.00 93.44 170 VAL A C 1
ATOM 1357 O O . VAL A 1 170 ? -5.030 26.752 6.625 1.00 93.44 170 VAL A O 1
ATOM 1360 N N . GLU A 1 171 ? -6.013 26.105 8.546 1.00 94.06 171 GLU A N 1
ATOM 1361 C CA . GLU A 1 171 ? -4.786 26.095 9.331 1.00 94.06 171 GLU A CA 1
ATOM 1362 C C . GLU A 1 171 ? -4.664 24.860 10.222 1.00 94.06 171 GLU A C 1
ATOM 1364 O O . GLU A 1 171 ? -5.654 24.255 10.651 1.00 94.06 171 GLU A O 1
ATOM 1369 N N . ARG A 1 172 ? -3.416 24.505 10.520 1.00 88.75 172 ARG A N 1
ATOM 1370 C CA . ARG A 1 172 ? -3.052 23.419 11.427 1.00 88.75 172 ARG A CA 1
ATOM 1371 C C . ARG A 1 172 ? -1.809 23.805 12.222 1.00 88.75 172 ARG A C 1
ATOM 1373 O O . ARG A 1 172 ? -0.839 24.313 11.665 1.00 88.75 172 ARG A O 1
ATOM 1380 N N . TYR A 1 173 ? -1.827 23.534 13.524 1.00 86.19 173 TYR A N 1
ATOM 1381 C CA . TYR A 1 173 ? -0.679 23.738 14.410 1.00 86.19 173 TYR A CA 1
ATOM 1382 C C . TYR A 1 173 ? 0.108 22.440 14.581 1.00 86.19 173 TYR A C 1
ATOM 1384 O O . TYR A 1 173 ? -0.476 21.387 14.840 1.00 86.19 173 TYR A O 1
ATOM 1392 N N . ILE A 1 174 ? 1.428 22.531 14.460 1.00 87.00 174 ILE A N 1
ATOM 1393 C CA . ILE A 1 174 ? 2.367 21.403 14.509 1.00 87.00 174 ILE A CA 1
ATOM 1394 C C . ILE A 1 174 ? 3.688 21.828 15.163 1.00 87.00 174 ILE A C 1
ATOM 1396 O O . ILE A 1 174 ? 3.820 22.959 15.607 1.00 87.00 174 ILE A O 1
ATOM 1400 N N . PHE A 1 175 ? 4.667 20.928 15.229 1.00 85.44 175 PHE A N 1
ATOM 1401 C CA . PHE A 1 175 ? 6.067 21.264 15.488 1.00 85.44 175 PHE A CA 1
ATOM 1402 C C . PHE A 1 175 ? 6.932 20.431 14.546 1.00 85.44 175 PHE A C 1
ATOM 1404 O O . PHE A 1 175 ? 6.887 19.202 14.614 1.00 85.44 175 PHE A O 1
ATOM 1411 N N . LEU A 1 176 ? 7.691 21.083 13.665 1.00 89.25 176 LEU A N 1
ATOM 1412 C CA . LEU A 1 176 ? 8.456 20.409 12.620 1.00 89.25 176 LEU A CA 1
ATOM 1413 C C . LEU A 1 176 ? 9.821 21.062 12.393 1.00 89.25 176 LEU A C 1
ATOM 1415 O O . LEU A 1 176 ? 9.946 22.284 12.343 1.00 89.25 176 LEU A O 1
ATOM 1419 N N . ASP A 1 177 ? 10.833 20.213 12.216 1.00 89.88 177 ASP A N 1
ATOM 1420 C CA . ASP A 1 177 ? 12.186 20.602 11.833 1.00 89.88 177 ASP A CA 1
ATOM 1421 C C . ASP A 1 177 ? 12.461 20.139 10.398 1.00 89.88 177 ASP A C 1
ATOM 1423 O O . ASP A 1 177 ? 12.708 18.960 10.135 1.00 89.88 177 ASP A O 1
ATOM 1427 N N . LEU A 1 178 ? 12.428 21.091 9.466 1.00 89.88 178 LEU A N 1
ATOM 1428 C CA . LEU A 1 178 ? 12.674 20.879 8.042 1.00 89.88 178 LEU A CA 1
ATOM 1429 C C . LEU A 1 178 ? 14.165 20.947 7.673 1.00 89.88 178 LEU A C 1
ATOM 1431 O O . LEU A 1 178 ? 14.511 20.921 6.498 1.00 89.88 178 LEU A O 1
ATOM 1435 N N . THR A 1 179 ? 15.082 21.012 8.639 1.00 84.31 179 THR A N 1
ATOM 1436 C CA . THR A 1 179 ? 16.534 20.915 8.378 1.00 84.31 179 THR A CA 1
ATOM 1437 C C . THR A 1 179 ? 17.087 19.504 8.586 1.00 84.31 179 THR A C 1
ATOM 1439 O O . THR A 1 179 ? 18.247 19.223 8.261 1.00 84.31 179 THR A O 1
ATOM 1442 N N . GLN A 1 180 ? 16.250 18.585 9.083 1.00 82.62 180 GLN A N 1
ATOM 1443 C CA . GLN A 1 180 ? 16.590 17.171 9.214 1.00 82.62 180 GLN A CA 1
ATOM 1444 C C . GLN A 1 180 ? 17.038 16.577 7.873 1.00 82.62 180 GLN A C 1
ATOM 1446 O O . GLN A 1 180 ? 16.703 17.071 6.801 1.00 82.62 180 GLN A O 1
ATOM 1451 N N . ASN A 1 181 ? 17.830 15.503 7.928 1.00 83.88 181 ASN A N 1
ATOM 1452 C CA . ASN A 1 181 ? 18.405 14.844 6.747 1.00 83.88 181 ASN A CA 1
ATOM 1453 C C . ASN A 1 181 ? 19.315 15.744 5.881 1.00 83.88 181 ASN A C 1
ATOM 1455 O O . ASN A 1 181 ? 19.565 15.420 4.723 1.00 83.88 181 ASN A O 1
ATOM 1459 N N . ASN A 1 182 ? 19.876 16.814 6.464 1.00 84.75 182 ASN A N 1
ATOM 1460 C CA . ASN A 1 182 ? 20.723 17.808 5.792 1.00 84.75 182 ASN A CA 1
ATOM 1461 C C . ASN A 1 182 ? 20.011 18.540 4.646 1.00 84.75 182 ASN A C 1
ATOM 1463 O O . ASN A 1 182 ? 20.656 18.888 3.655 1.00 84.75 182 ASN A O 1
ATOM 1467 N N . LEU A 1 183 ? 18.701 18.770 4.782 1.00 85.25 183 LEU A N 1
ATOM 1468 C CA . LEU A 1 183 ? 17.944 19.470 3.757 1.00 85.25 183 LEU A CA 1
ATOM 1469 C C . LEU A 1 183 ? 18.305 20.971 3.714 1.00 85.25 183 LEU A C 1
ATOM 1471 O O . LEU A 1 183 ? 18.162 21.705 4.698 1.00 85.25 183 LEU A O 1
ATOM 1475 N N . GLY A 1 184 ? 18.769 21.438 2.558 1.00 84.31 184 GLY A N 1
ATOM 1476 C CA . GLY A 1 184 ? 19.186 22.798 2.241 1.00 84.31 184 GLY A CA 1
ATOM 1477 C C . GLY A 1 184 ? 18.348 23.463 1.143 1.00 84.31 184 GLY A C 1
ATOM 1478 O O . GLY A 1 184 ? 17.237 23.050 0.829 1.00 84.31 184 GLY A O 1
ATOM 1479 N N . ALA A 1 185 ? 18.878 24.546 0.570 1.00 82.44 185 ALA A N 1
ATOM 1480 C CA . ALA A 1 185 ? 18.151 25.413 -0.367 1.00 82.44 185 ALA A CA 1
ATOM 1481 C C . ALA A 1 185 ? 17.990 24.840 -1.792 1.00 82.44 185 ALA A C 1
ATOM 1483 O O . ALA A 1 185 ? 17.190 25.354 -2.572 1.00 82.44 185 ALA A O 1
ATOM 1484 N N . THR A 1 186 ? 18.766 23.813 -2.149 1.00 89.31 186 THR A N 1
ATOM 1485 C CA . THR A 1 186 ? 18.695 23.119 -3.450 1.00 89.31 186 THR A CA 1
ATOM 1486 C C . THR A 1 186 ? 17.710 21.956 -3.456 1.00 89.31 186 THR A C 1
ATOM 1488 O O . THR A 1 186 ? 17.543 21.316 -4.487 1.00 89.31 186 THR A O 1
ATOM 1491 N N . ASP A 1 187 ? 17.114 21.661 -2.306 1.00 93.31 187 ASP A N 1
ATOM 1492 C CA . ASP A 1 187 ? 16.131 20.599 -2.145 1.00 93.31 187 ASP A CA 1
ATOM 1493 C C . ASP A 1 187 ? 14.743 21.068 -2.567 1.00 93.31 187 ASP A C 1
ATOM 1495 O O . ASP A 1 187 ? 14.537 22.244 -2.882 1.00 93.31 187 ASP A O 1
ATOM 1499 N N . TYR A 1 188 ? 13.796 20.140 -2.591 1.00 93.00 188 TYR A N 1
ATOM 1500 C CA . TYR A 1 188 ? 12.501 20.339 -3.214 1.00 93.00 188 TYR A CA 1
ATOM 1501 C C . TYR A 1 188 ? 11.356 20.201 -2.222 1.00 93.00 188 TYR A C 1
ATOM 1503 O O . TYR A 1 188 ? 11.450 19.536 -1.191 1.00 93.00 188 TYR A O 1
ATOM 1511 N N . LEU A 1 189 ? 10.260 20.843 -2.580 1.00 91.50 189 LEU A N 1
ATOM 1512 C CA . LEU A 1 189 ? 8.936 20.602 -2.064 1.00 91.50 189 LEU A CA 1
ATOM 1513 C C . LEU A 1 189 ? 8.195 19.682 -3.033 1.00 91.50 189 LEU A C 1
ATOM 1515 O O . LEU A 1 189 ? 8.130 19.986 -4.226 1.00 91.50 189 LEU A O 1
ATOM 1519 N N . ASP A 1 190 ? 7.580 18.649 -2.473 1.00 91.69 190 ASP A N 1
ATOM 1520 C CA . ASP A 1 190 ? 6.637 17.774 -3.150 1.00 91.69 190 ASP A CA 1
ATOM 1521 C C . ASP A 1 190 ? 5.254 17.905 -2.520 1.00 91.69 190 ASP A C 1
ATOM 1523 O O . ASP A 1 190 ? 5.118 17.913 -1.293 1.00 91.69 190 ASP A O 1
ATOM 1527 N N . ILE A 1 191 ? 4.230 17.983 -3.364 1.00 90.62 191 ILE A N 1
ATOM 1528 C CA . ILE A 1 191 ? 2.832 17.894 -2.945 1.00 90.62 191 ILE A CA 1
ATOM 1529 C C . ILE A 1 191 ? 1.980 17.348 -4.090 1.00 90.62 191 ILE A C 1
ATOM 1531 O O . ILE A 1 191 ? 2.195 17.689 -5.259 1.00 90.62 191 ILE A O 1
ATOM 1535 N N . ASP A 1 192 ? 1.011 16.506 -3.749 1.00 88.19 192 ASP A N 1
ATOM 1536 C CA . ASP A 1 192 ? -0.002 16.037 -4.684 1.00 88.19 192 ASP A CA 1
ATOM 1537 C C . ASP A 1 192 ? -1.228 16.942 -4.577 1.00 88.19 192 ASP A C 1
ATOM 1539 O O . ASP A 1 192 ? -1.754 17.178 -3.487 1.00 88.19 192 ASP A O 1
ATOM 1543 N N . VAL A 1 193 ? -1.691 17.456 -5.715 1.00 89.69 193 VAL A N 1
ATOM 1544 C CA . VAL A 1 193 ? -2.876 18.314 -5.787 1.00 89.69 193 VAL A CA 1
ATOM 1545 C C . VAL A 1 193 ? -3.836 17.766 -6.826 1.00 89.69 193 VAL A C 1
ATOM 1547 O O . VAL A 1 193 ? -3.498 17.637 -8.003 1.00 89.69 193 VAL A O 1
ATOM 1550 N N . TRP A 1 194 ? -5.059 17.469 -6.409 1.00 89.19 194 TRP A N 1
ATOM 1551 C CA . TRP A 1 194 ? -6.157 17.196 -7.325 1.00 89.19 194 TRP A CA 1
ATOM 1552 C C . TRP A 1 194 ? -6.968 18.473 -7.535 1.00 89.19 194 TRP A C 1
ATOM 1554 O O . TRP A 1 194 ? -7.400 19.104 -6.570 1.00 89.19 194 TRP A O 1
ATOM 1564 N N . ALA A 1 195 ? -7.163 18.853 -8.794 1.00 90.38 195 ALA A N 1
ATOM 1565 C CA . ALA A 1 195 ? -7.936 20.023 -9.186 1.00 90.38 195 ALA A CA 1
ATOM 1566 C C . ALA A 1 195 ? -9.205 19.597 -9.926 1.00 90.38 195 ALA A C 1
ATOM 1568 O O . ALA A 1 195 ? -9.117 18.860 -10.909 1.00 90.38 195 ALA A O 1
ATOM 1569 N N . GLU A 1 196 ? -10.367 20.084 -9.486 1.00 90.25 196 GLU A N 1
ATOM 1570 C CA . GLU A 1 196 ? -11.634 19.846 -10.188 1.00 90.25 196 GLU A CA 1
ATOM 1571 C C . GLU A 1 196 ? -11.613 20.475 -11.583 1.00 90.25 196 GLU A C 1
ATOM 1573 O O . GLU A 1 196 ? -11.720 19.774 -12.589 1.00 90.25 196 GLU A O 1
ATOM 1578 N N . GLU A 1 197 ? -11.399 21.791 -11.620 1.00 91.62 197 GLU A N 1
ATOM 1579 C CA . GLU A 1 197 ? -11.274 22.583 -12.837 1.00 91.62 197 GLU A CA 1
ATOM 1580 C C . GLU A 1 197 ? -10.066 23.518 -12.708 1.00 91.62 197 GLU A C 1
ATOM 1582 O O . GLU A 1 197 ? -10.129 24.565 -12.063 1.00 91.62 197 GLU A O 1
ATOM 1587 N N . TYR A 1 198 ? -8.932 23.127 -13.297 1.00 92.19 198 TYR A N 1
ATOM 1588 C CA . TYR A 1 198 ? -7.665 23.850 -13.137 1.00 92.19 198 TYR A CA 1
ATOM 1589 C C . TYR A 1 198 ? -7.721 25.265 -13.717 1.00 92.19 198 TYR A C 1
ATOM 1591 O O . TYR A 1 198 ? -7.018 26.154 -13.240 1.00 92.19 198 TYR A O 1
ATOM 1599 N N . SER A 1 199 ? -8.543 25.472 -14.751 1.00 93.00 199 SER A N 1
ATOM 1600 C CA . SER A 1 199 ? -8.650 26.761 -15.433 1.00 93.00 199 SER A CA 1
ATOM 1601 C C . SER A 1 199 ? -9.367 27.832 -14.600 1.00 93.00 199 SER A C 1
ATOM 1603 O O . SER A 1 199 ? -9.155 29.018 -14.849 1.00 93.00 199 SER A O 1
ATOM 1605 N N . GLU A 1 200 ? -10.129 27.422 -13.580 1.00 92.62 200 GLU A N 1
ATOM 1606 C CA . GLU A 1 200 ? -10.880 28.298 -12.670 1.00 92.62 200 GLU A CA 1
ATOM 1607 C C . GLU A 1 200 ? -10.167 28.525 -11.318 1.00 92.62 200 GLU A C 1
ATOM 1609 O O . GLU A 1 200 ? -10.703 29.166 -10.407 1.00 92.62 200 GLU A O 1
ATOM 1614 N N . ILE A 1 201 ? -8.942 28.014 -11.150 1.00 93.62 201 ILE A N 1
ATOM 1615 C CA . ILE A 1 201 ? -8.128 28.284 -9.960 1.00 93.62 201 ILE A CA 1
ATOM 1616 C C . ILE A 1 201 ? -7.553 29.696 -10.074 1.00 93.62 201 ILE A C 1
ATOM 1618 O O . ILE A 1 201 ? -6.634 29.957 -10.850 1.00 93.62 201 ILE A O 1
ATOM 1622 N N . GLY A 1 202 ? -8.083 30.615 -9.268 1.00 92.56 202 GLY A N 1
ATOM 1623 C CA . GLY A 1 202 ? -7.580 31.985 -9.190 1.00 92.56 202 GLY A CA 1
ATOM 1624 C C . GLY A 1 202 ? -6.329 32.103 -8.328 1.00 92.56 202 GLY A C 1
ATOM 1625 O O . GLY A 1 202 ? -5.466 32.935 -8.610 1.00 92.56 202 GLY A O 1
ATOM 1626 N N . TYR A 1 203 ? -6.246 31.292 -7.271 1.00 93.62 203 TYR A N 1
ATOM 1627 C CA . TYR A 1 203 ? -5.168 31.341 -6.292 1.00 93.62 203 TYR A CA 1
ATOM 1628 C C . TYR A 1 203 ? -5.086 30.050 -5.465 1.00 93.62 203 TYR A C 1
ATOM 1630 O O . TYR A 1 203 ? -6.090 29.628 -4.889 1.00 93.62 203 TYR A O 1
ATOM 1638 N N . LEU A 1 204 ? -3.892 29.465 -5.342 1.00 95.69 204 LEU A N 1
ATOM 1639 C CA . LEU A 1 204 ? -3.566 28.435 -4.350 1.00 95.69 204 LEU A CA 1
ATOM 1640 C C . LEU A 1 204 ? -2.179 28.703 -3.753 1.00 95.69 204 LEU A C 1
ATOM 1642 O O . LEU A 1 204 ? -1.176 28.630 -4.458 1.00 95.69 204 LEU A O 1
ATOM 1646 N N . GLU A 1 205 ? -2.111 28.958 -2.449 1.00 95.75 205 GLU A N 1
ATOM 1647 C CA . GLU A 1 205 ? -0.863 29.234 -1.727 1.00 95.75 205 GLU A CA 1
ATOM 1648 C C . GLU A 1 205 ? -0.723 28.325 -0.505 1.00 95.75 205 GLU A C 1
ATOM 1650 O O . GLU A 1 205 ? -1.682 28.106 0.243 1.00 95.75 205 GLU A O 1
ATOM 1655 N N . LEU A 1 206 ? 0.502 27.850 -0.279 1.00 96.06 206 LEU A N 1
ATOM 1656 C CA . LEU A 1 206 ? 0.908 27.198 0.963 1.00 96.06 206 LEU A CA 1
ATOM 1657 C C . LEU A 1 206 ? 1.767 28.147 1.793 1.00 96.06 206 LEU A C 1
ATOM 1659 O O . LEU A 1 206 ? 2.660 28.815 1.266 1.00 96.06 206 LEU A O 1
ATOM 1663 N N . VAL A 1 207 ? 1.532 28.160 3.103 1.00 95.94 207 VAL A N 1
ATOM 1664 C CA . VAL A 1 207 ? 2.275 28.987 4.055 1.00 95.94 207 VAL A CA 1
ATOM 1665 C C . VAL A 1 207 ? 2.738 28.138 5.229 1.00 95.94 207 VAL A C 1
ATOM 1667 O O . VAL A 1 207 ? 1.969 27.360 5.797 1.00 95.94 207 VAL A O 1
ATOM 1670 N N . LEU A 1 208 ? 3.993 28.324 5.621 1.00 95.88 208 LEU A N 1
ATOM 1671 C CA . LEU A 1 208 ? 4.560 27.793 6.855 1.00 95.88 208 LEU A CA 1
ATOM 1672 C C . LEU A 1 208 ? 4.885 28.963 7.779 1.00 95.88 208 LEU A C 1
ATOM 1674 O O . LEU A 1 208 ? 5.490 29.936 7.336 1.00 95.88 208 LEU A O 1
ATOM 1678 N N . THR A 1 209 ? 4.512 28.867 9.054 1.00 95.56 209 THR A N 1
ATOM 1679 C CA . THR A 1 209 ? 4.861 29.864 10.079 1.00 95.56 209 THR A CA 1
ATOM 1680 C C . THR A 1 209 ? 5.758 29.227 11.132 1.00 95.56 209 THR A C 1
ATOM 1682 O O . THR A 1 209 ? 5.470 28.123 11.608 1.00 95.56 209 THR A O 1
ATOM 1685 N N . ASP A 1 210 ? 6.828 29.919 11.512 1.00 94.50 210 ASP A N 1
ATOM 1686 C CA . ASP A 1 210 ? 7.747 29.468 12.556 1.00 94.50 210 ASP A CA 1
ATOM 1687 C C . ASP A 1 210 ? 7.327 29.914 13.970 1.00 94.50 210 ASP A C 1
ATOM 1689 O O . ASP A 1 210 ? 6.353 30.648 14.167 1.00 94.50 210 ASP A O 1
ATOM 1693 N N . SER A 1 211 ? 8.065 29.447 14.979 1.00 90.88 211 SER A N 1
ATOM 1694 C CA . SER A 1 211 ? 7.852 29.783 16.395 1.00 90.88 211 SER A CA 1
ATOM 1695 C C . SER A 1 211 ? 7.966 31.289 16.700 1.00 90.88 211 SER A C 1
ATOM 1697 O O . SER A 1 211 ? 7.382 31.763 17.681 1.00 90.88 211 SER A O 1
ATOM 1699 N N . GLY A 1 212 ? 8.696 32.039 15.865 1.00 88.12 212 GLY A N 1
ATOM 1700 C CA . GLY A 1 212 ? 8.907 33.485 15.951 1.00 88.12 212 GLY A CA 1
ATOM 1701 C C . GLY A 1 212 ? 7.847 34.321 15.228 1.00 88.12 212 GLY A C 1
ATOM 1702 O O . GLY A 1 212 ? 7.812 35.540 15.412 1.00 88.12 212 GLY A O 1
ATOM 1703 N N . GLY A 1 213 ? 6.964 33.685 14.454 1.00 89.06 213 GLY A N 1
ATOM 1704 C CA . GLY A 1 213 ? 5.945 34.341 13.636 1.00 89.06 213 GLY A CA 1
ATOM 1705 C C . GLY A 1 213 ? 6.425 34.773 12.247 1.00 89.06 213 GLY A C 1
ATOM 1706 O O . GLY A 1 213 ? 5.679 35.469 11.560 1.00 89.06 213 GLY A O 1
ATOM 1707 N N . GLY A 1 214 ? 7.636 34.387 11.834 1.00 95.00 214 GLY A N 1
ATOM 1708 C CA . GLY A 1 214 ? 8.087 34.511 10.450 1.00 95.00 214 GLY A CA 1
ATOM 1709 C C . GLY A 1 214 ? 7.321 33.544 9.551 1.00 95.00 214 GLY A C 1
ATOM 1710 O O . GLY A 1 214 ? 6.871 32.489 10.005 1.00 95.00 214 GLY A O 1
ATOM 1711 N N . GLU A 1 215 ? 7.173 33.887 8.272 1.00 95.62 215 GLU A N 1
ATOM 1712 C CA . GLU A 1 215 ? 6.426 33.077 7.310 1.00 95.62 215 GLU A CA 1
ATOM 1713 C C . GLU A 1 215 ? 7.249 32.789 6.055 1.00 95.62 215 GLU A C 1
ATOM 1715 O O . GLU A 1 215 ? 7.952 33.659 5.539 1.00 95.62 215 GLU A O 1
ATOM 1720 N N . ALA A 1 216 ? 7.122 31.563 5.554 1.00 95.31 216 ALA A N 1
ATOM 1721 C CA . ALA A 1 216 ? 7.543 31.183 4.216 1.00 95.31 216 ALA A CA 1
ATOM 1722 C C . ALA A 1 216 ? 6.307 30.840 3.384 1.00 95.31 216 ALA A C 1
ATOM 1724 O O . ALA A 1 216 ? 5.387 30.187 3.883 1.00 95.31 216 ALA A O 1
ATOM 1725 N N . ARG A 1 217 ? 6.282 31.280 2.124 1.00 95.69 217 ARG A N 1
ATOM 1726 C CA . ARG A 1 217 ? 5.120 31.198 1.228 1.00 95.69 217 ARG A CA 1
ATOM 1727 C C . ARG A 1 217 ? 5.495 30.661 -0.146 1.00 95.69 217 ARG A C 1
ATOM 1729 O O . ARG A 1 217 ? 6.541 31.031 -0.683 1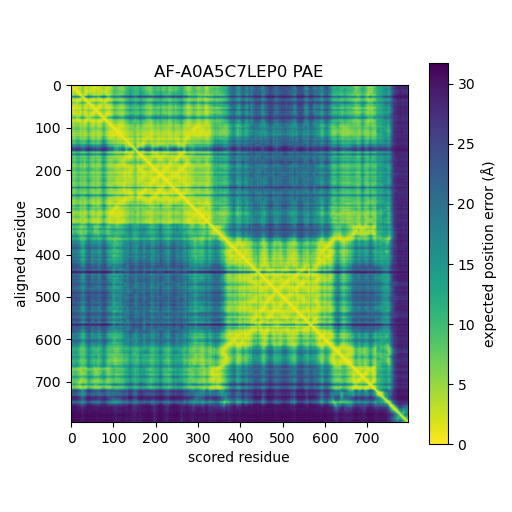.00 95.69 217 ARG A O 1
ATOM 1736 N N . ILE A 1 218 ? 4.612 29.869 -0.747 1.00 95.12 218 ILE A N 1
ATOM 1737 C CA . ILE A 1 218 ? 4.716 29.480 -2.157 1.00 95.12 218 ILE A CA 1
ATOM 1738 C C . ILE A 1 218 ? 3.353 29.510 -2.848 1.00 95.12 218 ILE A C 1
ATOM 1740 O O . ILE A 1 218 ? 2.370 28.977 -2.336 1.00 95.12 218 ILE A O 1
ATOM 1744 N N . ASP A 1 219 ? 3.322 30.118 -4.033 1.00 95.38 219 ASP A N 1
ATOM 1745 C CA . ASP A 1 219 ? 2.168 30.125 -4.929 1.00 95.38 219 ASP A CA 1
ATOM 1746 C C . ASP A 1 219 ? 2.249 28.923 -5.882 1.00 95.38 219 ASP A C 1
ATOM 1748 O O . ASP A 1 219 ? 3.206 28.774 -6.649 1.00 95.38 219 ASP A O 1
ATOM 1752 N N . LEU A 1 220 ? 1.243 28.055 -5.812 1.00 94.81 220 LEU A N 1
ATOM 1753 C CA . LEU A 1 220 ? 1.135 26.832 -6.603 1.00 94.81 220 LEU A CA 1
ATOM 1754 C C . LEU A 1 220 ? 0.269 27.001 -7.852 1.00 94.81 220 LEU A C 1
ATOM 1756 O O . LEU A 1 220 ? 0.231 26.095 -8.683 1.00 94.81 220 LEU A O 1
ATOM 1760 N N . THR A 1 221 ? -0.403 28.141 -8.014 1.00 94.00 221 THR A N 1
ATOM 1761 C CA . THR A 1 221 ? -1.442 28.358 -9.034 1.00 94.00 221 THR A CA 1
ATOM 1762 C C . THR A 1 221 ? -0.953 28.001 -10.438 1.00 94.00 221 THR A C 1
ATOM 1764 O O . THR A 1 221 ? -1.598 27.249 -11.158 1.00 94.00 221 THR A O 1
ATOM 1767 N N . SER A 1 222 ? 0.241 28.474 -10.815 1.00 92.38 222 SER A N 1
ATOM 1768 C CA . SER A 1 222 ? 0.814 28.220 -12.148 1.00 92.38 222 SER A CA 1
ATOM 1769 C C . SER A 1 222 ? 1.352 26.798 -12.364 1.00 92.38 222 SER A C 1
ATOM 1771 O O . SER A 1 222 ? 1.669 26.432 -13.496 1.00 92.38 222 SER A O 1
ATOM 1773 N N . LEU A 1 223 ? 1.479 26.009 -11.293 1.00 92.81 223 LEU A N 1
ATOM 1774 C CA . LEU A 1 223 ? 2.004 24.641 -11.328 1.00 92.81 223 LEU A CA 1
ATOM 1775 C C . LEU A 1 223 ? 0.894 23.604 -11.549 1.00 92.81 223 LEU A C 1
ATOM 1777 O O . LEU A 1 223 ? 1.188 22.458 -11.886 1.00 92.81 223 LEU A O 1
ATOM 1781 N N . ILE A 1 224 ? -0.373 24.004 -11.410 1.00 92.50 224 ILE A N 1
ATOM 1782 C CA . ILE A 1 224 ? -1.534 23.171 -11.723 1.00 92.50 224 ILE A CA 1
ATOM 1783 C C . ILE A 1 224 ? -1.875 23.363 -13.203 1.00 92.50 224 ILE A C 1
ATOM 1785 O O . ILE A 1 224 ? -2.291 24.436 -13.632 1.00 92.50 224 ILE A O 1
ATOM 1789 N N . VAL A 1 225 ? -1.673 22.315 -14.002 1.00 90.75 225 VAL A N 1
ATOM 1790 C CA . VAL A 1 225 ? -1.694 22.408 -15.476 1.00 90.75 225 VAL A CA 1
ATOM 1791 C C . VAL A 1 225 ? -2.803 21.588 -16.131 1.00 90.75 225 VAL A C 1
ATOM 1793 O O . VAL A 1 225 ? -2.977 21.661 -17.349 1.00 90.75 225 VAL A O 1
ATOM 1796 N N . LYS A 1 226 ? -3.527 20.774 -15.357 1.00 89.94 226 LYS A N 1
ATOM 1797 C CA . LYS A 1 226 ? -4.605 19.916 -15.858 1.00 89.94 226 LYS A CA 1
ATOM 1798 C C . LYS A 1 226 ? -5.653 19.628 -14.786 1.00 89.94 226 LYS A C 1
ATOM 1800 O O . LYS A 1 226 ? -5.347 19.659 -13.595 1.00 89.94 226 LYS A O 1
ATOM 1805 N N . ASN A 1 227 ? -6.858 19.272 -15.232 1.00 90.06 227 ASN A N 1
ATOM 1806 C CA . ASN A 1 227 ? -7.887 18.692 -14.368 1.00 90.06 227 ASN A CA 1
ATOM 1807 C C . ASN A 1 227 ? -7.411 17.352 -13.799 1.00 90.06 227 ASN A C 1
ATOM 1809 O O . ASN A 1 227 ? -6.659 16.604 -14.438 1.00 90.06 227 ASN A O 1
ATOM 1813 N N . GLY A 1 228 ? -7.884 17.043 -12.601 1.00 85.19 228 GLY A N 1
ATOM 1814 C CA . GLY A 1 228 ? -7.469 15.887 -11.834 1.00 85.19 228 GLY A CA 1
ATOM 1815 C C . GLY A 1 228 ? -6.096 16.072 -11.194 1.00 85.19 228 GLY A C 1
ATOM 1816 O O . GLY A 1 228 ? -5.758 17.141 -10.691 1.00 85.19 228 GLY A O 1
ATOM 1817 N N . HIS A 1 229 ? -5.309 14.999 -11.167 1.00 82.94 229 HIS A N 1
ATOM 1818 C CA . HIS A 1 229 ? -4.082 14.940 -10.379 1.00 82.94 229 HIS A CA 1
ATOM 1819 C C . HIS A 1 229 ? -2.903 15.707 -10.992 1.00 82.94 229 HIS A C 1
ATOM 1821 O O . HIS A 1 229 ? -2.525 15.481 -12.143 1.00 82.94 229 HIS A O 1
ATOM 1827 N N . ASN A 1 230 ? -2.244 16.516 -10.170 1.00 87.56 230 ASN A N 1
ATOM 1828 C CA . ASN A 1 230 ? -1.021 17.245 -10.459 1.00 87.56 230 ASN A CA 1
ATOM 1829 C C . ASN A 1 230 ? -0.001 16.939 -9.352 1.00 87.56 230 ASN A C 1
ATOM 1831 O O . ASN A 1 230 ? -0.257 17.206 -8.183 1.00 87.56 230 ASN A O 1
ATOM 1835 N N . TYR A 1 231 ? 1.164 16.409 -9.724 1.00 88.50 231 TYR A N 1
ATOM 1836 C CA . TYR A 1 231 ? 2.307 16.286 -8.818 1.00 88.50 231 TYR A CA 1
ATOM 1837 C C . TYR A 1 231 ? 3.168 17.532 -8.962 1.00 88.50 231 TYR A C 1
ATOM 1839 O O . TYR A 1 231 ? 3.685 17.816 -10.048 1.00 88.50 231 TYR A O 1
ATOM 1847 N N . ILE A 1 232 ? 3.303 18.275 -7.875 1.00 91.25 232 ILE A N 1
ATOM 1848 C CA . ILE A 1 232 ? 4.055 19.519 -7.848 1.00 91.25 232 ILE A CA 1
ATOM 1849 C C . ILE A 1 232 ? 5.417 19.232 -7.230 1.00 91.25 232 ILE A C 1
ATOM 1851 O O . ILE A 1 232 ? 5.497 18.805 -6.085 1.00 91.25 232 ILE A O 1
ATOM 1855 N N . HIS A 1 233 ? 6.473 19.504 -7.994 1.00 90.88 233 HIS A N 1
ATOM 1856 C CA . HIS A 1 233 ? 7.868 19.353 -7.590 1.00 90.88 233 HIS A CA 1
ATOM 1857 C C . HIS A 1 233 ? 8.596 20.678 -7.834 1.00 90.88 233 HIS A C 1
ATOM 1859 O O . HIS A 1 233 ? 8.799 21.081 -8.983 1.00 90.88 233 HIS A O 1
ATOM 1865 N N . THR A 1 234 ? 8.940 21.400 -6.768 1.00 92.00 234 THR A N 1
ATOM 1866 C CA . THR A 1 234 ? 9.485 22.766 -6.866 1.00 92.00 234 THR A CA 1
ATOM 1867 C C . THR A 1 234 ? 10.620 22.995 -5.882 1.00 92.00 234 THR A C 1
ATOM 1869 O O . THR A 1 234 ? 10.653 22.397 -4.815 1.00 92.00 234 THR A O 1
ATOM 1872 N N . LEU A 1 235 ? 11.586 23.842 -6.235 1.00 93.12 235 LEU A N 1
ATOM 1873 C CA . LEU A 1 235 ? 12.736 24.118 -5.375 1.00 93.12 235 LEU A CA 1
ATOM 1874 C C . LEU A 1 235 ? 12.299 24.840 -4.098 1.00 93.12 235 LEU A C 1
ATOM 1876 O O . LEU A 1 235 ? 11.504 25.778 -4.139 1.00 93.12 235 LEU A O 1
ATOM 1880 N N . ARG A 1 236 ? 12.912 24.499 -2.965 1.00 90.88 236 ARG A N 1
ATOM 1881 C CA . ARG A 1 236 ? 12.747 25.239 -1.706 1.00 90.88 236 ARG A CA 1
ATOM 1882 C C . ARG A 1 236 ? 13.131 26.707 -1.861 1.00 90.88 236 ARG A C 1
ATOM 1884 O O . ARG A 1 236 ? 12.472 27.571 -1.302 1.00 90.88 236 ARG A O 1
ATOM 1891 N N . SER A 1 237 ? 14.148 27.004 -2.668 1.00 90.62 237 SER A N 1
ATOM 1892 C CA . SER A 1 237 ? 14.551 28.382 -2.979 1.00 90.62 237 SER A CA 1
ATOM 1893 C C . SER A 1 237 ? 13.507 29.196 -3.757 1.00 90.62 237 SER A C 1
ATOM 1895 O O . SER A 1 237 ? 13.693 30.400 -3.916 1.00 90.62 237 SER A O 1
ATOM 1897 N N . ALA A 1 238 ? 12.420 28.576 -4.231 1.00 90.94 238 ALA A N 1
ATOM 1898 C CA . ALA A 1 238 ? 11.283 29.279 -4.822 1.00 90.94 238 ALA A CA 1
ATOM 1899 C C . ALA A 1 238 ? 10.321 29.868 -3.772 1.00 90.94 238 ALA A C 1
ATOM 1901 O O . ALA A 1 238 ? 9.458 30.666 -4.132 1.00 90.94 238 ALA A O 1
ATOM 1902 N N . TRP A 1 239 ? 10.454 29.490 -2.495 1.00 92.56 239 TRP A N 1
ATOM 1903 C CA . TRP A 1 239 ? 9.643 30.040 -1.413 1.00 92.56 239 TRP A CA 1
ATOM 1904 C C . TRP A 1 239 ? 10.056 31.480 -1.099 1.00 92.56 239 TRP A C 1
ATOM 1906 O O . TRP A 1 239 ? 11.241 31.802 -1.001 1.00 92.56 239 TRP A O 1
ATOM 1916 N N . SER A 1 240 ? 9.066 32.349 -0.914 1.00 93.88 240 SER A N 1
ATOM 1917 C CA . SER A 1 240 ? 9.281 33.696 -0.393 1.00 93.88 240 SER A CA 1
ATOM 1918 C C . SER A 1 240 ? 9.312 33.636 1.128 1.00 93.88 240 SER A C 1
ATOM 1920 O O . SER A 1 240 ? 8.344 33.186 1.732 1.00 93.88 240 SER A O 1
ATOM 1922 N N . GLU A 1 241 ? 10.395 34.108 1.739 1.00 93.06 241 GLU A N 1
ATOM 1923 C CA . GLU A 1 241 ? 10.576 34.149 3.193 1.00 93.06 241 GLU A CA 1
ATOM 1924 C C . GLU A 1 241 ? 10.483 35.594 3.699 1.00 93.06 241 GLU A C 1
ATOM 1926 O O . GLU A 1 241 ? 11.122 36.496 3.145 1.00 93.06 241 GLU A O 1
ATOM 1931 N N . ASP A 1 242 ? 9.719 35.809 4.768 1.00 90.38 242 ASP A N 1
ATOM 1932 C CA . ASP A 1 242 ? 9.754 37.054 5.533 1.00 90.38 242 ASP A CA 1
ATOM 1933 C C . ASP A 1 242 ? 10.948 37.066 6.506 1.00 90.38 242 ASP A C 1
ATOM 1935 O O . ASP A 1 242 ? 11.524 36.031 6.835 1.00 90.38 242 ASP A O 1
ATOM 1939 N N . PHE A 1 243 ? 11.336 38.264 6.958 1.00 57.75 243 PHE A N 1
ATOM 1940 C CA . PHE A 1 243 ? 12.699 38.614 7.395 1.00 57.75 243 PHE A CA 1
ATOM 1941 C C . PHE A 1 243 ? 13.354 37.827 8.548 1.00 57.75 243 PHE A C 1
ATOM 1943 O O . PHE A 1 243 ? 14.515 38.111 8.817 1.00 57.75 243 PHE A O 1
ATOM 1950 N N . ASP A 1 244 ? 12.701 36.848 9.173 1.00 82.56 244 ASP A N 1
ATOM 1951 C CA . ASP A 1 244 ? 13.302 35.969 10.189 1.00 82.56 244 ASP A CA 1
ATOM 1952 C C . ASP A 1 244 ? 12.623 34.575 10.219 1.00 82.56 244 ASP A C 1
ATOM 1954 O O . ASP A 1 244 ? 12.309 34.072 11.293 1.00 82.56 244 ASP A O 1
ATOM 1958 N N . PHE A 1 245 ? 12.341 33.947 9.066 1.00 92.56 245 PHE A N 1
ATOM 1959 C CA . PHE A 1 245 ? 11.769 32.588 9.035 1.00 92.56 245 PHE A CA 1
ATOM 1960 C C . PHE A 1 245 ? 12.806 31.483 9.320 1.00 92.56 245 PHE A C 1
ATOM 1962 O O . PHE A 1 245 ? 13.862 31.408 8.684 1.00 92.56 245 PHE A O 1
ATOM 1969 N N . HIS A 1 246 ? 12.470 30.559 10.226 1.00 91.81 246 HIS A N 1
ATOM 1970 C CA . HIS A 1 246 ? 13.316 29.436 10.628 1.00 91.81 246 HIS A CA 1
ATOM 1971 C C . HIS A 1 246 ? 12.705 28.080 10.263 1.00 91.81 246 HIS A C 1
ATOM 1973 O O . HIS A 1 246 ? 11.769 27.581 10.885 1.00 91.81 246 HIS A O 1
ATOM 1979 N N . TRP A 1 247 ? 13.343 27.398 9.315 1.00 91.19 247 TRP A N 1
ATOM 1980 C CA . TRP A 1 247 ? 12.918 26.080 8.838 1.00 91.19 247 TRP A CA 1
ATOM 1981 C C . TRP A 1 247 ? 13.008 24.949 9.876 1.00 91.19 247 TRP A C 1
ATOM 1983 O O . TRP A 1 247 ? 12.403 23.903 9.677 1.00 91.19 247 TRP A O 1
ATOM 1993 N N . TYR A 1 248 ? 13.756 25.116 10.969 1.00 90.19 248 TYR A N 1
ATOM 1994 C CA . TYR A 1 248 ? 13.913 24.085 12.005 1.00 90.19 248 TYR A CA 1
ATOM 1995 C C . TYR A 1 248 ? 12.875 24.182 13.144 1.00 90.19 248 TYR A C 1
ATOM 1997 O O . TYR A 1 248 ? 12.869 23.332 14.032 1.00 90.19 248 TYR A O 1
ATOM 2005 N N . GLU A 1 249 ? 12.004 25.199 13.131 1.00 90.25 249 GLU A N 1
ATOM 2006 C CA . GLU A 1 249 ? 10.999 25.465 14.175 1.00 90.25 249 GLU A CA 1
ATOM 2007 C C . GLU A 1 249 ? 9.637 25.856 13.575 1.00 90.25 249 GLU A C 1
ATOM 2009 O O . GLU A 1 249 ? 8.994 26.814 14.007 1.00 90.25 249 GLU A O 1
ATOM 2014 N N . VAL A 1 250 ? 9.170 25.113 12.571 1.00 93.19 250 VAL A N 1
ATOM 2015 C CA . VAL A 1 250 ? 7.852 25.349 11.966 1.00 93.19 250 VAL A CA 1
ATOM 2016 C C . VAL A 1 250 ? 6.757 24.930 12.945 1.00 93.19 250 VAL A C 1
ATOM 2018 O O . VAL A 1 250 ? 6.741 23.784 13.398 1.00 93.19 250 VAL A O 1
ATOM 2021 N N . VAL A 1 251 ? 5.832 25.844 13.262 1.00 93.56 251 VAL A N 1
ATOM 2022 C CA . VAL A 1 251 ? 4.762 25.616 14.253 1.00 93.56 251 VAL A CA 1
ATOM 2023 C C . VAL A 1 251 ? 3.346 25.657 13.684 1.00 93.56 251 VAL A C 1
ATOM 2025 O O . VAL A 1 251 ? 2.385 25.283 14.362 1.00 93.56 251 VAL A O 1
ATOM 2028 N N . LYS A 1 252 ? 3.182 26.139 12.451 1.00 93.31 252 LYS A N 1
ATOM 2029 C CA . LYS A 1 252 ? 1.868 26.261 11.818 1.00 93.31 252 LYS A CA 1
ATOM 2030 C C . LYS A 1 252 ? 1.958 26.093 10.307 1.00 93.31 252 LYS A C 1
ATOM 2032 O O . LYS A 1 252 ? 2.922 26.528 9.680 1.00 93.31 252 LYS A O 1
ATOM 2037 N N . GLN A 1 253 ? 0.919 25.486 9.754 1.00 95.12 253 GLN A N 1
ATOM 2038 C CA . GLN A 1 253 ? 0.662 25.316 8.331 1.00 95.12 253 GLN A CA 1
ATOM 2039 C C . GLN A 1 253 ? -0.621 26.061 7.983 1.00 95.12 253 GLN A C 1
ATOM 2041 O O . GLN A 1 253 ? -1.605 25.944 8.716 1.00 95.12 253 GLN A O 1
ATOM 2046 N N . THR A 1 254 ? -0.623 26.775 6.863 1.00 95.69 254 THR A N 1
ATOM 2047 C CA . THR A 1 254 ? -1.817 27.432 6.325 1.00 95.69 254 THR A CA 1
ATOM 2048 C C . THR A 1 254 ? -1.930 27.140 4.836 1.00 95.69 254 THR A C 1
ATOM 2050 O O . THR A 1 254 ? -0.927 27.157 4.122 1.00 95.69 254 THR A O 1
ATOM 2053 N N . ILE A 1 255 ? -3.153 26.910 4.364 1.00 96.00 255 ILE A N 1
ATOM 2054 C CA . ILE A 1 255 ? -3.463 26.771 2.939 1.00 96.00 255 ILE A CA 1
ATOM 2055 C C . ILE A 1 255 ? -4.525 27.804 2.592 1.00 96.00 255 ILE A C 1
ATOM 2057 O O . ILE A 1 255 ? -5.540 27.906 3.285 1.00 96.00 255 ILE A O 1
ATOM 2061 N N . ASN A 1 256 ? -4.277 28.559 1.526 1.00 95.81 256 ASN A N 1
ATOM 2062 C CA . ASN A 1 256 ? -5.193 29.560 0.997 1.00 95.81 256 ASN A CA 1
ATOM 2063 C C . ASN A 1 256 ? -5.609 29.159 -0.413 1.00 95.81 256 ASN A C 1
ATOM 2065 O O . ASN A 1 256 ? -4.750 28.967 -1.270 1.00 95.81 256 ASN A O 1
ATOM 2069 N N . PHE A 1 257 ? -6.911 29.079 -0.662 1.00 95.75 257 PHE A N 1
ATOM 2070 C CA . PHE A 1 257 ? -7.464 28.710 -1.960 1.00 95.75 257 PHE A CA 1
ATOM 2071 C C . PHE A 1 257 ? -8.594 29.658 -2.362 1.00 95.75 257 PHE A C 1
ATOM 2073 O O . PHE A 1 257 ? -9.487 29.933 -1.563 1.00 95.75 257 PHE A O 1
ATOM 2080 N N . ALA A 1 258 ? -8.574 30.152 -3.597 1.00 94.12 258 ALA A N 1
ATOM 2081 C CA . ALA A 1 258 ? -9.666 30.929 -4.172 1.00 94.12 258 ALA A CA 1
ATOM 2082 C C . ALA A 1 258 ? -9.865 30.587 -5.652 1.00 94.12 258 ALA A C 1
ATOM 2084 O O . ALA A 1 258 ? -8.899 30.472 -6.412 1.00 94.12 258 ALA A O 1
ATOM 2085 N N . SER A 1 259 ? -11.121 30.474 -6.071 1.00 93.50 259 SER A N 1
ATOM 2086 C CA . SER A 1 259 ? -11.491 30.357 -7.479 1.00 93.50 259 SER A CA 1
ATOM 2087 C C . SER A 1 259 ? -11.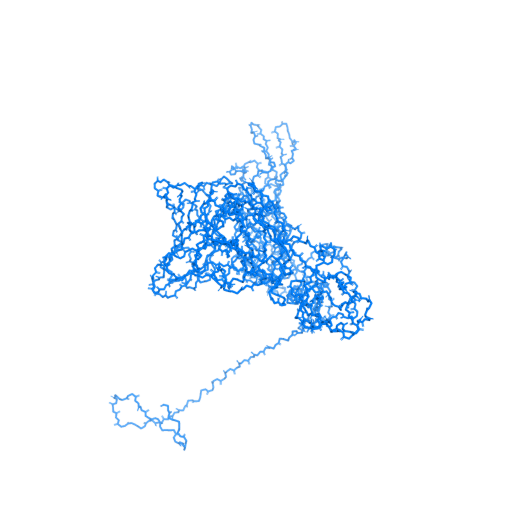608 31.724 -8.161 1.00 93.50 259 SER A C 1
ATOM 2089 O O . SER A 1 259 ? -11.655 32.771 -7.509 1.00 93.50 259 SER A O 1
ATOM 2091 N N . THR A 1 260 ? -11.664 31.735 -9.492 1.00 90.12 260 THR A N 1
ATOM 2092 C CA . THR A 1 260 ? -11.913 32.944 -10.298 1.00 90.12 260 THR A CA 1
ATOM 2093 C C . THR A 1 260 ? -13.373 33.403 -10.298 1.00 90.12 260 THR A C 1
ATOM 2095 O O . THR A 1 260 ? -13.647 34.531 -10.719 1.00 90.12 260 THR A O 1
ATOM 2098 N N . GLY A 1 261 ? -14.305 32.589 -9.790 1.00 80.69 261 GLY A N 1
ATOM 2099 C CA . GLY A 1 261 ? -15.708 32.975 -9.631 1.00 80.69 261 GLY A CA 1
ATOM 2100 C C . GLY A 1 261 ? -16.683 31.818 -9.415 1.00 80.69 261 GLY A C 1
ATOM 2101 O O . GLY A 1 261 ? -17.686 32.023 -8.734 1.00 80.69 261 GLY A O 1
ATOM 2102 N N . ASP A 1 262 ? -16.387 30.630 -9.944 1.00 85.50 262 ASP A N 1
ATOM 2103 C CA . ASP A 1 262 ? -17.234 29.442 -9.789 1.00 85.50 262 ASP A CA 1
ATOM 2104 C C . ASP A 1 262 ? -16.920 28.660 -8.504 1.00 85.50 262 ASP A C 1
ATOM 2106 O O . ASP A 1 262 ? -15.822 28.755 -7.948 1.00 85.50 262 ASP A O 1
ATOM 2110 N N . ASP A 1 263 ? -17.893 27.884 -8.026 1.00 89.44 263 ASP A N 1
ATOM 2111 C CA . ASP A 1 263 ? -17.700 26.975 -6.897 1.00 89.44 263 ASP A CA 1
ATOM 2112 C C . ASP A 1 263 ? -16.879 25.777 -7.370 1.00 89.44 263 ASP A C 1
ATOM 2114 O O . ASP A 1 263 ? -17.403 24.886 -8.038 1.00 89.44 263 ASP A O 1
ATOM 2118 N N . ILE A 1 264 ? -15.594 25.764 -7.028 1.00 90.69 264 ILE A N 1
ATOM 2119 C CA . ILE A 1 264 ? -14.690 24.654 -7.332 1.00 90.69 264 ILE A CA 1
ATOM 2120 C C . ILE A 1 264 ? -13.960 24.207 -6.076 1.00 90.69 264 ILE A C 1
ATOM 2122 O O . ILE A 1 264 ? -13.857 24.944 -5.084 1.00 90.69 264 ILE A O 1
ATOM 2126 N N . TYR A 1 265 ? -13.417 22.997 -6.121 1.00 90.81 265 TYR A N 1
ATOM 2127 C CA . TYR A 1 265 ? -12.559 22.497 -5.059 1.00 90.81 265 TYR A CA 1
ATOM 2128 C C . TYR A 1 265 ? -11.206 22.008 -5.562 1.00 90.81 265 TYR A C 1
ATOM 2130 O O . TYR A 1 265 ? -11.022 21.568 -6.700 1.00 90.81 265 TYR A O 1
ATOM 2138 N N . VAL A 1 266 ? -10.255 22.074 -4.642 1.00 91.75 266 VAL A N 1
ATOM 2139 C CA . VAL A 1 266 ? -8.980 21.377 -4.739 1.00 91.75 266 VAL A CA 1
ATOM 2140 C C . VAL A 1 266 ? -8.852 20.458 -3.550 1.00 91.75 266 VAL A C 1
ATOM 2142 O O . VAL A 1 266 ? -9.466 20.676 -2.500 1.00 91.75 266 VAL A O 1
ATOM 2145 N N . THR A 1 267 ? -7.987 19.475 -3.698 1.00 90.12 267 THR A N 1
ATOM 2146 C CA . THR A 1 267 ? -7.571 18.675 -2.563 1.00 90.12 267 THR A CA 1
ATOM 2147 C C . THR A 1 267 ? -6.094 18.391 -2.627 1.00 90.12 267 THR A C 1
ATOM 2149 O O . THR A 1 267 ? -5.517 18.262 -3.707 1.00 90.12 267 THR A O 1
ATOM 2152 N N . LEU A 1 268 ? -5.503 18.321 -1.444 1.00 88.94 268 LEU A N 1
ATOM 2153 C CA . LEU A 1 268 ? -4.081 18.189 -1.231 1.00 88.94 268 LEU A CA 1
ATOM 2154 C C . LEU A 1 268 ? -3.784 16.892 -0.476 1.00 88.94 268 LEU A C 1
ATOM 2156 O O . LEU A 1 268 ? -4.581 16.466 0.366 1.00 88.94 268 LEU A O 1
ATOM 2160 N N . ASP A 1 269 ? -2.643 16.291 -0.804 1.00 86.38 269 ASP A N 1
ATOM 2161 C CA . ASP A 1 269 ? -2.114 15.067 -0.199 1.00 86.38 269 ASP A CA 1
ATOM 2162 C C . ASP A 1 269 ? -0.565 15.058 -0.281 1.00 86.38 269 ASP A C 1
ATOM 2164 O O . ASP A 1 269 ? 0.031 15.803 -1.069 1.00 86.38 269 ASP A O 1
ATOM 2168 N N . ASN A 1 270 ? 0.101 14.221 0.522 1.00 85.25 270 ASN A N 1
ATOM 2169 C CA . ASN A 1 270 ? 1.549 13.957 0.490 1.00 85.25 270 ASN A CA 1
ATOM 2170 C C . ASN A 1 270 ? 2.448 15.203 0.502 1.00 85.25 270 ASN A C 1
ATOM 2172 O O . ASN A 1 270 ? 3.449 15.265 -0.222 1.00 85.25 270 ASN A O 1
ATOM 2176 N N . TRP A 1 271 ? 2.130 16.206 1.320 1.00 91.38 271 TRP A N 1
ATOM 2177 C CA . TRP A 1 271 ? 2.964 17.399 1.399 1.00 91.38 271 TRP A CA 1
ATOM 2178 C C . TRP A 1 271 ? 4.250 17.097 2.171 1.00 91.38 271 TRP A C 1
ATOM 2180 O O . TRP A 1 271 ? 4.245 16.796 3.366 1.00 91.38 271 TRP A O 1
ATOM 2190 N N . GLN A 1 272 ? 5.384 17.191 1.484 1.00 91.81 272 GLN A N 1
ATOM 2191 C CA . GLN A 1 272 ? 6.685 16.808 2.015 1.00 91.81 272 GLN A CA 1
ATOM 2192 C C . GLN A 1 272 ? 7.816 17.652 1.427 1.00 91.81 272 GLN A C 1
ATOM 2194 O O . GLN A 1 272 ? 7.716 18.210 0.337 1.00 91.81 272 GLN A O 1
ATOM 2199 N N . MET A 1 273 ? 8.931 17.713 2.146 1.00 92.38 273 MET A N 1
ATOM 2200 C CA . MET A 1 273 ? 10.185 18.245 1.629 1.00 92.38 273 MET A CA 1
ATOM 2201 C C . MET A 1 273 ? 11.125 17.086 1.315 1.00 92.38 273 MET A C 1
ATOM 2203 O O . MET A 1 273 ? 11.296 16.191 2.145 1.00 92.38 273 MET A O 1
ATOM 2207 N N . ILE A 1 274 ? 11.731 17.082 0.133 1.00 92.94 274 ILE A N 1
ATOM 2208 C CA . ILE A 1 274 ? 12.589 15.995 -0.345 1.00 92.94 274 ILE A CA 1
ATOM 2209 C C . ILE A 1 274 ? 13.952 16.513 -0.793 1.00 92.94 274 ILE A C 1
ATOM 2211 O O . ILE A 1 274 ? 14.085 17.611 -1.321 1.00 92.94 274 ILE A O 1
ATOM 2215 N N . SER A 1 275 ? 14.986 15.703 -0.596 1.00 92.88 275 SER A N 1
ATOM 2216 C CA . SER A 1 275 ? 16.347 16.021 -1.010 1.00 92.88 275 SER A CA 1
ATOM 2217 C C . SER A 1 275 ? 16.478 16.017 -2.533 1.00 92.88 275 SER A C 1
ATOM 2219 O O . SER A 1 275 ? 15.863 15.191 -3.202 1.00 92.88 275 SER A O 1
ATOM 2221 N N . ALA A 1 276 ? 17.364 16.848 -3.078 1.00 90.62 276 ALA A N 1
ATOM 2222 C CA . ALA A 1 276 ? 17.714 16.861 -4.496 1.00 90.62 276 ALA A CA 1
ATOM 2223 C C . ALA A 1 276 ? 18.251 15.519 -5.021 1.00 90.62 276 ALA A C 1
ATOM 2225 O O . ALA A 1 276 ? 18.228 15.265 -6.221 1.00 90.62 276 ALA A O 1
ATOM 2226 N N . ASP A 1 277 ? 18.718 14.650 -4.124 1.00 87.81 277 ASP A N 1
ATOM 2227 C CA . ASP A 1 277 ? 19.183 13.303 -4.443 1.00 87.81 277 ASP A CA 1
ATOM 2228 C C . ASP A 1 277 ? 18.100 12.213 -4.341 1.00 87.81 277 ASP A C 1
ATOM 2230 O O . ASP A 1 277 ? 18.429 11.021 -4.481 1.00 87.81 277 ASP A O 1
ATOM 2234 N N . ALA A 1 278 ? 16.855 12.578 -4.018 1.00 91.81 278 ALA A N 1
ATOM 2235 C CA . ALA A 1 278 ? 15.709 11.674 -3.915 1.00 91.81 278 ALA A CA 1
ATOM 2236 C C . ALA A 1 278 ? 15.225 11.188 -5.290 1.00 91.81 278 ALA A C 1
ATOM 2238 O O . ALA A 1 278 ? 15.591 11.737 -6.325 1.00 91.81 278 ALA A O 1
ATOM 2239 N N . TYR A 1 279 ? 14.427 10.120 -5.287 1.00 92.25 279 TYR A N 1
ATOM 2240 C CA . TYR A 1 279 ? 13.759 9.640 -6.494 1.00 92.25 279 TYR A CA 1
ATOM 2241 C C . TYR A 1 279 ? 12.445 10.374 -6.694 1.00 92.25 279 TYR A C 1
ATOM 2243 O O . TYR A 1 279 ? 11.701 10.567 -5.728 1.00 92.25 279 TYR A O 1
ATOM 2251 N N . THR A 1 280 ? 12.144 10.700 -7.943 1.00 91.38 280 THR A N 1
ATOM 2252 C CA . THR A 1 280 ? 10.904 11.355 -8.360 1.00 91.38 280 THR A CA 1
ATOM 2253 C C . THR A 1 280 ? 10.030 10.392 -9.164 1.00 91.38 280 THR A C 1
ATOM 2255 O O . THR A 1 280 ? 10.435 9.279 -9.515 1.00 91.38 280 THR A O 1
ATOM 2258 N N . ARG A 1 281 ? 8.774 10.785 -9.384 1.00 89.38 281 ARG A N 1
ATOM 2259 C CA . ARG A 1 281 ? 7.753 9.975 -10.073 1.00 89.38 281 ARG A CA 1
ATOM 2260 C C . ARG A 1 281 ? 6.963 10.783 -11.101 1.00 89.38 281 ARG A C 1
ATOM 2262 O O . ARG A 1 281 ? 5.798 10.489 -11.371 1.00 89.38 281 ARG A O 1
ATOM 2269 N N . ILE A 1 282 ? 7.585 11.823 -11.651 1.00 85.38 282 ILE A N 1
ATOM 2270 C CA . ILE A 1 282 ? 6.940 12.789 -12.549 1.00 85.38 282 ILE A CA 1
ATOM 2271 C C . ILE A 1 282 ? 6.322 12.054 -13.744 1.00 85.38 282 ILE A C 1
ATOM 2273 O O . ILE A 1 282 ? 5.158 12.289 -14.081 1.00 85.38 282 ILE A O 1
ATOM 2277 N N . ASN A 1 283 ? 7.065 11.101 -14.313 1.00 83.50 283 ASN A N 1
ATOM 2278 C CA . ASN A 1 283 ? 6.646 10.289 -15.457 1.00 83.50 283 ASN A CA 1
ATOM 2279 C C . ASN A 1 283 ? 5.902 8.991 -15.076 1.00 83.50 283 ASN A C 1
ATOM 2281 O O . ASN A 1 283 ? 5.753 8.090 -15.900 1.00 83.50 283 ASN A O 1
ATOM 2285 N N . ALA A 1 284 ? 5.389 8.892 -13.847 1.00 82.12 284 ALA A N 1
ATOM 2286 C CA . ALA A 1 284 ? 4.497 7.811 -13.415 1.00 82.12 284 ALA A CA 1
ATOM 2287 C C . ALA A 1 284 ? 3.077 8.304 -13.075 1.00 82.12 284 ALA A C 1
ATOM 2289 O O . ALA A 1 284 ? 2.179 7.498 -12.834 1.00 82.12 284 ALA A O 1
ATOM 2290 N N . ASN A 1 285 ? 2.838 9.619 -13.085 1.00 70.94 285 ASN A N 1
ATOM 2291 C CA . ASN A 1 285 ? 1.611 10.238 -12.564 1.00 70.94 285 ASN A CA 1
ATOM 2292 C C . ASN A 1 285 ? 0.310 9.870 -13.292 1.00 70.94 285 ASN A C 1
ATOM 2294 O O . ASN A 1 285 ? -0.769 10.126 -12.762 1.00 70.94 285 ASN A O 1
ATOM 2298 N N . ASN A 1 286 ? 0.391 9.284 -14.487 1.00 74.81 286 ASN A N 1
ATOM 2299 C CA . ASN A 1 286 ? -0.782 8.840 -15.246 1.00 74.81 286 ASN A CA 1
ATOM 2300 C C . ASN A 1 286 ? -1.147 7.365 -14.980 1.00 74.81 286 ASN A C 1
ATOM 2302 O O . ASN A 1 286 ? -2.090 6.851 -15.576 1.00 74.81 286 ASN A O 1
ATOM 2306 N N . ALA A 1 287 ? -0.440 6.689 -14.068 1.00 78.88 287 ALA A N 1
ATOM 2307 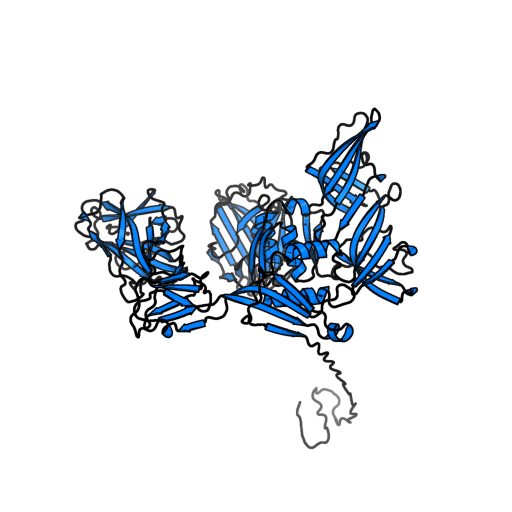C CA . ALA A 1 287 ? -0.703 5.311 -13.665 1.00 78.88 287 ALA A CA 1
ATOM 2308 C C . ALA A 1 287 ? -1.908 5.191 -12.706 1.00 78.88 287 ALA A C 1
ATOM 2310 O O . ALA A 1 287 ? -1.766 4.811 -11.542 1.00 78.88 287 ALA A O 1
ATOM 2311 N N . THR A 1 288 ? -3.108 5.531 -13.177 1.00 80.69 288 THR A N 1
ATOM 2312 C CA . THR A 1 288 ? -4.343 5.605 -12.366 1.00 80.69 288 THR A CA 1
ATOM 2313 C C . THR A 1 288 ? -5.082 4.269 -12.216 1.00 80.69 288 THR A C 1
ATOM 2315 O O . THR A 1 288 ? -6.115 4.178 -11.555 1.00 80.69 288 THR A O 1
ATOM 2318 N N . GLN A 1 289 ? -4.554 3.205 -12.811 1.00 83.31 289 GLN A N 1
ATOM 2319 C CA . GLN A 1 289 ? -5.183 1.898 -12.906 1.00 83.31 289 GLN A CA 1
ATOM 2320 C C . GLN A 1 289 ? -5.265 1.255 -11.524 1.00 83.31 289 GLN A C 1
ATOM 2322 O O . GLN A 1 289 ? -4.298 1.237 -10.764 1.00 83.31 289 GLN A O 1
ATOM 2327 N N . ILE A 1 290 ? -6.432 0.701 -11.201 1.00 85.19 290 ILE A N 1
ATOM 2328 C CA . ILE A 1 290 ? -6.704 0.175 -9.865 1.00 85.19 290 ILE A CA 1
ATOM 2329 C C . ILE A 1 290 ? -6.018 -1.183 -9.685 1.00 85.19 290 ILE A C 1
ATOM 2331 O O . ILE A 1 290 ? -6.363 -2.178 -10.327 1.00 85.19 290 ILE A O 1
ATOM 2335 N N . VAL A 1 291 ? -5.062 -1.234 -8.762 1.00 84.81 291 VAL A N 1
ATOM 2336 C CA . VAL A 1 291 ? -4.464 -2.450 -8.215 1.00 84.81 291 VAL A CA 1
ATOM 2337 C C . VAL A 1 291 ? -5.480 -3.083 -7.274 1.00 84.81 291 VAL A C 1
ATOM 2339 O O . VAL A 1 291 ? -5.686 -2.620 -6.152 1.00 84.81 291 VAL A O 1
ATOM 2342 N N . LYS A 1 292 ? -6.127 -4.163 -7.724 1.00 84.06 292 LYS A N 1
ATOM 2343 C CA . LYS A 1 292 ? -7.129 -4.867 -6.913 1.00 84.06 292 LYS A CA 1
ATOM 2344 C C . LYS A 1 292 ? -6.539 -5.472 -5.645 1.00 84.06 292 LYS A C 1
ATOM 2346 O O . LYS A 1 292 ? -7.146 -5.358 -4.585 1.00 84.06 292 LYS A O 1
ATOM 2351 N N . ASN A 1 293 ? -5.359 -6.075 -5.747 1.00 83.62 293 ASN A N 1
ATOM 2352 C CA . ASN A 1 293 ? -4.608 -6.565 -4.601 1.00 83.62 293 ASN A CA 1
ATOM 2353 C C . ASN A 1 293 ? -3.101 -6.655 -4.910 1.00 83.62 293 ASN A C 1
ATOM 2355 O O . ASN A 1 293 ? -2.691 -7.143 -5.973 1.00 83.62 293 ASN A O 1
ATOM 2359 N N . ALA A 1 294 ? -2.287 -6.209 -3.957 1.00 83.06 294 ALA A N 1
ATOM 2360 C CA . ALA A 1 294 ? -0.846 -6.424 -3.927 1.00 83.06 294 ALA A CA 1
ATOM 2361 C C . ALA A 1 294 ? -0.380 -6.592 -2.478 1.00 83.06 294 ALA A C 1
ATOM 2363 O O . ALA A 1 294 ? -0.731 -5.789 -1.615 1.00 83.06 294 ALA A O 1
ATOM 2364 N N . LYS A 1 295 ? 0.411 -7.628 -2.202 1.00 84.50 295 LYS A N 1
ATOM 2365 C CA . LYS A 1 295 ? 0.957 -7.895 -0.870 1.00 84.50 295 LYS A CA 1
ATOM 2366 C C . LYS A 1 295 ? 2.438 -8.200 -0.988 1.00 84.50 295 LYS A C 1
ATOM 2368 O O . LYS A 1 295 ? 2.800 -9.222 -1.556 1.00 84.50 295 LYS A O 1
ATOM 2373 N N . PHE A 1 296 ? 3.252 -7.357 -0.369 1.00 84.69 296 PHE A N 1
ATOM 2374 C CA . PHE A 1 296 ? 4.703 -7.492 -0.356 1.00 84.69 296 PHE A CA 1
ATOM 2375 C C . PHE A 1 296 ? 5.157 -7.996 1.005 1.00 84.69 296 PHE A C 1
ATOM 2377 O O . PHE A 1 296 ? 4.767 -7.448 2.043 1.00 84.69 296 PHE A O 1
ATOM 2384 N N . ASN A 1 297 ? 5.975 -9.047 1.019 1.00 84.81 297 ASN A N 1
ATOM 2385 C CA . ASN A 1 297 ? 6.477 -9.624 2.262 1.00 84.81 297 ASN A CA 1
ATOM 2386 C C . ASN A 1 297 ? 8.005 -9.599 2.315 1.00 84.81 297 ASN A C 1
ATOM 2388 O O . ASN A 1 297 ? 8.654 -10.608 2.048 1.00 84.81 297 ASN A O 1
ATOM 2392 N N . PHE A 1 298 ? 8.552 -8.452 2.728 1.00 85.25 298 PHE A N 1
ATOM 2393 C CA . PHE A 1 298 ? 9.992 -8.193 2.782 1.00 85.25 298 PHE A CA 1
ATOM 2394 C C . PHE A 1 298 ? 10.655 -8.336 1.411 1.00 85.25 298 PHE A C 1
ATOM 2396 O O . PHE A 1 298 ? 11.612 -9.087 1.233 1.00 85.25 298 PHE A O 1
ATOM 2403 N N . GLU A 1 299 ? 10.131 -7.584 0.450 1.00 84.38 299 GLU A N 1
ATOM 2404 C CA . GLU A 1 299 ? 10.578 -7.609 -0.940 1.00 84.38 299 GLU A CA 1
ATOM 2405 C C . GLU A 1 299 ? 11.289 -6.309 -1.316 1.00 84.38 299 GLU A C 1
ATOM 2407 O O . GLU A 1 299 ? 11.064 -5.258 -0.718 1.00 84.38 299 GLU A O 1
ATOM 2412 N N . GLU A 1 300 ? 12.190 -6.372 -2.293 1.00 89.38 300 GLU A N 1
ATOM 2413 C CA . GLU A 1 300 ? 12.883 -5.183 -2.788 1.00 89.38 300 GLU A CA 1
ATOM 2414 C C . GLU A 1 300 ? 11.897 -4.264 -3.547 1.00 89.38 300 GLU A C 1
ATOM 2416 O O . GLU A 1 300 ? 11.083 -4.769 -4.323 1.00 89.38 300 GLU A O 1
ATOM 2421 N N . PRO A 1 301 ? 11.955 -2.926 -3.389 1.00 91.19 301 PRO A N 1
ATOM 2422 C CA . PRO A 1 301 ? 11.083 -1.980 -4.086 1.00 91.19 301 PRO A CA 1
ATOM 2423 C C . PRO A 1 301 ? 11.023 -2.175 -5.600 1.00 91.19 301 PRO A C 1
ATOM 2425 O O . PRO A 1 301 ? 9.943 -2.127 -6.176 1.00 91.19 301 PRO A O 1
ATOM 2428 N N . THR A 1 302 ? 12.153 -2.457 -6.252 1.00 87.75 302 THR A N 1
ATOM 2429 C CA . THR A 1 302 ? 12.181 -2.731 -7.702 1.00 87.75 302 THR A CA 1
ATOM 2430 C C . THR A 1 302 ? 11.408 -3.999 -8.080 1.00 87.75 302 THR A C 1
ATOM 2432 O O . THR A 1 302 ? 10.727 -4.019 -9.105 1.00 87.75 302 THR A O 1
ATOM 2435 N N . VAL A 1 303 ? 11.435 -5.033 -7.232 1.00 86.25 303 VAL A N 1
ATOM 2436 C CA . VAL A 1 303 ? 10.624 -6.250 -7.402 1.00 86.25 303 VAL A CA 1
ATOM 2437 C C . VAL A 1 303 ? 9.143 -5.931 -7.204 1.00 86.25 303 VAL A C 1
ATOM 2439 O O . VAL A 1 303 ? 8.326 -6.351 -8.021 1.00 86.25 303 VAL A O 1
ATOM 2442 N N . CYS A 1 304 ? 8.812 -5.124 -6.190 1.00 88.56 304 CYS A N 1
ATOM 2443 C CA . CYS A 1 304 ? 7.441 -4.695 -5.910 1.00 88.56 304 CYS A CA 1
ATOM 2444 C C . CYS A 1 304 ? 6.855 -3.892 -7.083 1.00 88.56 304 CYS A C 1
ATOM 2446 O O . CYS A 1 304 ? 5.782 -4.219 -7.586 1.00 88.56 304 CYS A O 1
ATOM 2448 N N . ILE A 1 305 ? 7.580 -2.878 -7.571 1.00 88.19 305 ILE A N 1
ATOM 2449 C CA . ILE A 1 305 ? 7.176 -2.052 -8.722 1.00 88.19 305 ILE A CA 1
ATOM 2450 C C . ILE A 1 305 ? 7.026 -2.922 -9.967 1.00 88.19 305 ILE A C 1
ATOM 2452 O O . ILE A 1 305 ? 6.029 -2.803 -10.676 1.00 88.19 305 ILE A O 1
ATOM 2456 N N . ASN A 1 306 ? 7.966 -3.842 -10.208 1.00 84.88 306 ASN A N 1
ATOM 2457 C CA . ASN A 1 306 ? 7.841 -4.779 -11.314 1.00 84.88 306 ASN A CA 1
ATOM 2458 C C . ASN A 1 306 ? 6.564 -5.616 -11.186 1.00 84.88 306 ASN A C 1
ATOM 2460 O O . ASN A 1 306 ? 5.793 -5.666 -12.136 1.00 84.88 306 ASN A O 1
ATOM 2464 N N . GLU A 1 307 ? 6.289 -6.223 -10.030 1.00 83.19 307 GLU A N 1
ATOM 2465 C CA . GLU A 1 307 ? 5.060 -6.997 -9.839 1.00 83.19 307 GLU A CA 1
ATOM 2466 C C . GLU A 1 307 ? 3.801 -6.157 -10.104 1.00 83.19 307 GLU A C 1
ATOM 2468 O O . GLU A 1 307 ? 2.879 -6.631 -10.766 1.00 83.19 307 GLU A O 1
ATOM 2473 N N . LEU A 1 308 ? 3.768 -4.908 -9.635 1.00 86.50 308 LEU A N 1
ATOM 2474 C CA . LEU A 1 308 ? 2.634 -4.000 -9.817 1.00 86.50 308 LEU A CA 1
ATOM 2475 C C . LEU A 1 308 ? 2.396 -3.643 -11.281 1.00 86.50 308 LEU A C 1
ATOM 2477 O O . LEU A 1 308 ? 1.284 -3.788 -11.783 1.00 86.50 308 LEU A O 1
ATOM 2481 N N . VAL A 1 309 ? 3.446 -3.212 -11.970 1.00 82.75 309 VAL A N 1
ATOM 2482 C CA . VAL A 1 309 ? 3.400 -2.812 -13.379 1.00 82.75 309 VAL A CA 1
ATOM 2483 C C . VAL A 1 309 ? 3.071 -4.025 -14.263 1.00 82.75 309 VAL A C 1
ATOM 2485 O O . VAL A 1 309 ? 2.283 -3.934 -15.206 1.00 82.75 309 VAL A O 1
ATOM 2488 N N . GLU A 1 310 ? 3.561 -5.216 -13.901 1.00 77.94 310 GLU A N 1
ATOM 2489 C CA . GLU A 1 310 ? 3.206 -6.462 -14.582 1.00 77.94 310 GLU A CA 1
ATOM 2490 C C . GLU A 1 310 ? 1.716 -6.827 -14.485 1.00 77.94 310 GLU A C 1
ATOM 2492 O O . GLU A 1 310 ? 1.221 -7.510 -15.385 1.00 77.94 310 GLU A O 1
ATOM 2497 N N . LYS A 1 311 ? 0.983 -6.380 -13.450 1.00 77.06 311 LYS A N 1
ATOM 2498 C CA . LYS A 1 311 ? -0.477 -6.604 -13.323 1.00 77.06 311 LYS A CA 1
ATOM 2499 C C . LYS A 1 311 ? -1.302 -5.831 -14.359 1.00 77.06 311 LYS A C 1
ATOM 2501 O O . LYS A 1 311 ? -2.510 -6.065 -14.450 1.00 77.06 311 LYS A O 1
ATOM 2506 N N . PHE A 1 312 ? -0.676 -4.951 -15.134 1.00 78.62 312 PHE A N 1
ATOM 2507 C CA . PHE A 1 312 ? -1.313 -4.199 -16.218 1.00 78.62 312 PHE A CA 1
ATOM 2508 C C . PHE A 1 312 ? -0.639 -4.433 -17.574 1.00 78.62 312 PHE A C 1
ATOM 2510 O O . PHE A 1 312 ? -0.959 -3.748 -18.531 1.00 78.62 312 PHE A O 1
ATOM 2517 N N . ALA A 1 313 ? 0.291 -5.394 -17.656 1.00 72.94 313 ALA A N 1
ATOM 2518 C CA . ALA A 1 313 ? 1.180 -5.603 -18.802 1.00 72.94 313 ALA A CA 1
ATOM 2519 C C . ALA A 1 313 ? 2.056 -4.392 -19.156 1.00 72.94 313 ALA A C 1
ATOM 2521 O O . ALA A 1 313 ? 2.682 -4.381 -20.205 1.00 72.94 313 ALA A O 1
ATOM 2522 N N . TRP A 1 314 ? 2.185 -3.426 -18.258 1.00 78.88 314 TRP A N 1
ATOM 2523 C CA . TRP A 1 314 ? 2.953 -2.210 -18.474 1.00 78.88 314 TRP A CA 1
ATOM 2524 C C . TRP A 1 314 ? 4.459 -2.429 -18.309 1.00 78.88 314 TRP A C 1
ATOM 2526 O O . TRP A 1 314 ? 4.944 -3.540 -18.029 1.00 78.88 314 TRP A O 1
ATOM 2536 N N . LYS A 1 315 ? 5.218 -1.350 -18.492 1.00 77.00 315 LYS A N 1
ATOM 2537 C CA . LYS A 1 315 ? 6.673 -1.304 -18.354 1.00 77.00 315 LYS A CA 1
ATOM 2538 C C . LYS A 1 315 ? 7.103 -0.139 -17.482 1.00 77.00 315 LYS A C 1
ATOM 2540 O O . LYS A 1 315 ? 6.368 0.826 -17.303 1.00 77.00 315 LYS A O 1
ATOM 2545 N N . TRP A 1 316 ? 8.292 -0.280 -16.906 1.00 83.12 316 TRP A N 1
ATOM 2546 C CA . TRP A 1 316 ? 8.895 0.755 -16.086 1.00 83.12 316 TRP A CA 1
ATOM 2547 C C . TRP A 1 316 ? 10.413 0.757 -16.234 1.00 83.12 316 TRP A C 1
ATOM 2549 O O . TRP A 1 316 ? 11.018 -0.280 -16.517 1.00 83.12 316 TRP A O 1
ATOM 2559 N N . TYR A 1 317 ? 11.015 1.921 -16.024 1.00 79.81 317 TYR A N 1
ATOM 2560 C CA . TYR A 1 317 ? 12.453 2.078 -15.824 1.00 79.81 317 TYR A CA 1
ATOM 2561 C C . TYR A 1 317 ? 12.714 3.305 -14.949 1.00 79.81 317 TYR A C 1
ATOM 2563 O O . TYR A 1 317 ? 11.826 4.130 -14.731 1.00 79.81 317 TYR A O 1
ATOM 2571 N N . VAL A 1 318 ? 13.938 3.418 -14.442 1.00 84.19 318 VAL A N 1
ATOM 2572 C CA . VAL A 1 318 ? 14.409 4.619 -13.747 1.00 84.19 318 VAL A CA 1
ATOM 2573 C C . VAL A 1 318 ? 15.449 5.282 -14.620 1.00 84.19 318 VAL A C 1
ATOM 2575 O O . VAL A 1 318 ? 16.395 4.631 -15.069 1.00 84.19 318 VAL A O 1
ATOM 2578 N N . ASP A 1 319 ? 15.250 6.561 -14.901 1.00 81.25 319 ASP A N 1
ATOM 2579 C CA . ASP A 1 319 ? 16.173 7.301 -15.743 1.00 81.25 319 ASP A CA 1
ATOM 2580 C C . ASP A 1 319 ? 17.453 7.706 -14.975 1.00 81.25 319 ASP A C 1
ATOM 2582 O O . ASP A 1 319 ? 17.540 7.589 -13.743 1.00 81.25 319 ASP A O 1
ATOM 2586 N N . PRO A 1 320 ? 18.495 8.188 -15.676 1.00 82.50 320 PRO A N 1
ATOM 2587 C CA . PRO A 1 320 ? 19.717 8.646 -15.019 1.00 82.50 320 PRO A CA 1
ATOM 2588 C C . PRO A 1 320 ? 19.520 9.799 -14.019 1.00 82.50 320 PRO A C 1
ATOM 2590 O O . PRO A 1 320 ? 20.383 9.983 -13.161 1.00 82.50 320 PRO A O 1
ATOM 2593 N N . ASN A 1 321 ? 18.404 10.536 -14.097 1.00 84.88 321 ASN A N 1
ATOM 2594 C CA . ASN A 1 321 ? 18.041 11.622 -13.182 1.00 84.88 321 ASN A CA 1
ATOM 2595 C C . ASN A 1 321 ? 17.240 11.133 -11.959 1.00 84.88 321 ASN A C 1
ATOM 2597 O O . ASN A 1 321 ? 16.797 11.962 -11.170 1.00 84.88 321 ASN A O 1
ATOM 2601 N N . LYS A 1 322 ? 17.096 9.810 -11.770 1.00 88.62 322 LYS A N 1
ATOM 2602 C CA . LYS A 1 322 ? 16.337 9.168 -10.678 1.00 88.62 322 LYS A CA 1
ATOM 2603 C C . LYS A 1 322 ? 14.818 9.386 -10.757 1.00 88.62 322 LYS A C 1
ATOM 2605 O O . LYS A 1 322 ? 14.137 9.206 -9.746 1.00 88.62 322 LYS A O 1
ATOM 2610 N N . ASP A 1 323 ? 14.281 9.693 -11.936 1.00 87.50 323 ASP A N 1
ATOM 2611 C CA . ASP A 1 323 ? 12.834 9.735 -12.151 1.00 87.50 323 ASP A CA 1
ATOM 2612 C C . ASP A 1 323 ? 12.305 8.366 -12.595 1.00 87.50 323 ASP A C 1
ATOM 2614 O O . ASP A 1 323 ? 12.913 7.671 -13.419 1.00 87.50 323 ASP A O 1
ATOM 2618 N N . LEU A 1 324 ? 11.172 7.965 -12.020 1.00 89.19 324 LEU A N 1
ATOM 2619 C CA . LEU A 1 324 ? 10.477 6.730 -12.358 1.00 89.19 324 LEU A CA 1
ATOM 2620 C C . LEU A 1 324 ? 9.537 6.950 -13.545 1.00 89.19 324 LEU A C 1
ATOM 2622 O O . LEU A 1 324 ? 8.599 7.743 -13.474 1.00 89.19 324 LEU A O 1
ATOM 2626 N N . HIS A 1 325 ? 9.737 6.155 -14.592 1.00 84.62 325 HIS A N 1
ATOM 2627 C CA . HIS A 1 325 ? 8.872 6.107 -15.768 1.00 84.62 325 HIS A CA 1
ATOM 2628 C C . HIS A 1 325 ? 7.998 4.864 -15.709 1.00 84.62 325 HIS A C 1
ATOM 2630 O O . HIS A 1 325 ? 8.514 3.766 -15.486 1.00 84.62 325 HIS A O 1
ATOM 2636 N N . ILE A 1 326 ? 6.694 5.024 -15.937 1.00 84.25 326 ILE A N 1
ATOM 2637 C CA . ILE A 1 326 ? 5.741 3.916 -16.089 1.00 84.25 326 ILE A CA 1
ATOM 2638 C C . ILE A 1 326 ? 4.853 4.197 -17.290 1.00 84.25 326 ILE A C 1
ATOM 2640 O O . ILE A 1 326 ? 4.257 5.265 -17.381 1.00 84.25 326 ILE A O 1
ATOM 2644 N N . PHE A 1 327 ? 4.744 3.223 -18.186 1.00 78.88 327 PHE A N 1
ATOM 2645 C CA . PHE A 1 327 ? 4.046 3.383 -19.457 1.00 78.88 327 PHE A CA 1
ATOM 2646 C C . PHE A 1 327 ? 3.460 2.055 -19.936 1.00 78.88 327 PHE A C 1
ATOM 2648 O O . PHE A 1 327 ? 3.937 0.971 -19.573 1.00 78.88 327 PHE A O 1
ATOM 2655 N N . ASP A 1 328 ? 2.421 2.143 -20.763 1.00 76.12 328 ASP A N 1
ATOM 2656 C CA . ASP A 1 328 ? 1.864 0.983 -21.453 1.00 76.12 328 ASP A CA 1
ATOM 2657 C C . ASP A 1 328 ? 2.804 0.519 -22.575 1.00 76.12 328 ASP A C 1
ATOM 2659 O O . ASP A 1 328 ? 3.595 1.287 -23.130 1.00 76.12 328 ASP A O 1
ATOM 2663 N N . ILE A 1 329 ? 2.719 -0.756 -22.940 1.00 68.44 329 ILE A N 1
ATOM 2664 C CA . ILE A 1 329 ? 3.393 -1.253 -24.136 1.00 68.44 329 ILE A CA 1
ATOM 2665 C C . ILE A 1 329 ? 2.819 -0.490 -25.340 1.00 68.44 329 ILE A C 1
ATOM 2667 O O . ILE A 1 329 ? 1.609 -0.330 -25.463 1.00 68.44 329 ILE A O 1
ATOM 2671 N N . TYR A 1 330 ? 3.697 -0.054 -26.244 1.00 70.75 330 TYR A N 1
ATOM 2672 C CA . TYR A 1 330 ? 3.359 0.713 -27.453 1.00 70.75 330 TYR A CA 1
ATOM 2673 C C . TYR A 1 330 ? 3.105 2.210 -27.293 1.00 70.75 330 TYR A C 1
ATOM 2675 O O . TYR A 1 330 ? 3.009 2.887 -28.315 1.00 70.75 330 TYR A O 1
ATOM 2683 N N . ASP A 1 331 ? 3.089 2.744 -26.072 1.00 73.50 331 ASP A N 1
ATOM 2684 C CA . ASP A 1 331 ? 2.882 4.184 -25.865 1.00 73.50 331 ASP A CA 1
ATOM 2685 C C . ASP A 1 331 ? 4.160 4.992 -26.161 1.00 73.50 331 ASP A C 1
ATOM 2687 O O . ASP A 1 331 ? 4.156 5.992 -26.879 1.00 73.50 331 ASP A O 1
ATOM 2691 N N . GLU A 1 332 ? 5.304 4.483 -25.700 1.00 74.62 332 GLU A N 1
ATOM 2692 C CA . GLU A 1 332 ? 6.609 5.092 -25.951 1.00 74.62 332 GLU A CA 1
ATOM 2693 C C . GLU A 1 332 ? 7.124 4.731 -27.348 1.00 74.62 332 GLU A C 1
ATOM 2695 O O . GLU A 1 332 ? 7.494 3.585 -27.615 1.00 74.62 332 GLU A O 1
ATOM 2700 N N . VAL A 1 333 ? 7.182 5.707 -28.257 1.00 83.31 333 VAL A N 1
ATOM 2701 C CA . VAL A 1 333 ? 7.655 5.508 -29.637 1.00 83.31 333 VAL A CA 1
ATOM 2702 C C . VAL A 1 333 ? 9.170 5.702 -29.723 1.00 83.31 333 VAL A C 1
ATOM 2704 O O . VAL A 1 333 ? 9.735 6.673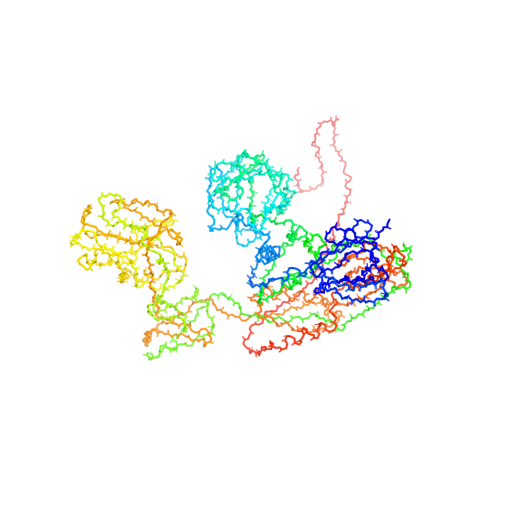 -29.221 1.00 83.31 333 VAL A O 1
ATOM 2707 N N . ALA A 1 334 ? 9.858 4.785 -30.404 1.00 85.25 334 ALA A N 1
ATOM 2708 C CA . ALA A 1 334 ? 11.290 4.893 -30.650 1.00 85.25 334 ALA A CA 1
ATOM 2709 C C . ALA A 1 334 ? 11.622 6.117 -31.519 1.00 85.25 334 ALA A C 1
ATOM 2711 O O . ALA A 1 334 ? 10.866 6.504 -32.408 1.00 85.25 334 ALA A O 1
ATOM 2712 N N . ALA A 1 335 ? 12.820 6.680 -31.333 1.00 87.06 335 ALA A N 1
ATOM 2713 C CA . ALA A 1 335 ? 13.272 7.871 -32.058 1.00 87.06 335 ALA A CA 1
ATOM 2714 C C . ALA A 1 335 ? 13.251 7.727 -33.596 1.00 87.06 335 ALA A C 1
ATOM 2716 O O . ALA A 1 335 ? 13.254 8.727 -34.315 1.00 87.06 335 ALA A O 1
ATOM 2717 N N . TYR A 1 336 ? 13.267 6.495 -34.114 1.00 90.25 336 TYR A N 1
ATOM 2718 C CA . TYR A 1 336 ? 13.163 6.201 -35.538 1.00 90.25 336 TYR A CA 1
ATOM 2719 C C . TYR A 1 336 ? 12.671 4.770 -35.799 1.00 90.25 336 TYR A C 1
ATOM 2721 O O . TYR A 1 336 ? 12.891 3.867 -34.997 1.00 90.25 336 TYR A O 1
ATOM 2729 N N . ASN A 1 337 ? 12.088 4.555 -36.983 1.00 91.69 337 ASN A N 1
ATOM 2730 C CA . ASN A 1 337 ? 11.628 3.246 -37.464 1.00 91.69 337 ASN A CA 1
ATOM 2731 C C . ASN A 1 337 ? 12.653 2.554 -38.374 1.00 91.69 337 ASN A C 1
ATOM 2733 O O . ASN A 1 337 ? 13.601 3.183 -38.870 1.00 91.69 337 ASN A O 1
ATOM 2737 N N . LEU A 1 338 ? 12.445 1.263 -38.647 1.00 91.31 338 LEU A N 1
ATOM 2738 C CA . LEU A 1 338 ? 13.258 0.484 -39.585 1.00 91.31 338 LEU A CA 1
ATOM 2739 C C . LEU A 1 338 ? 12.509 0.270 -40.902 1.00 91.31 338 LEU A C 1
ATOM 2741 O O . LEU A 1 338 ? 11.367 -0.173 -40.914 1.00 91.31 338 LEU A O 1
ATOM 2745 N N . SER A 1 339 ? 13.182 0.540 -42.018 1.00 90.44 339 SER A N 1
ATOM 2746 C CA . SER A 1 339 ? 12.690 0.211 -43.359 1.00 90.44 339 SER A CA 1
ATOM 2747 C C . SER A 1 339 ? 13.844 -0.231 -44.245 1.00 90.44 339 SER A C 1
ATOM 2749 O O . SER A 1 339 ? 14.998 0.124 -43.995 1.00 90.44 339 SER A O 1
ATOM 2751 N N . ASP A 1 340 ? 13.542 -0.960 -45.317 1.00 85.19 340 ASP A N 1
ATOM 2752 C CA . ASP A 1 340 ? 14.551 -1.440 -46.269 1.00 85.19 340 ASP A CA 1
ATOM 2753 C C . ASP A 1 340 ? 15.391 -0.302 -46.910 1.00 85.19 340 ASP A C 1
ATOM 2755 O O . ASP A 1 340 ? 16.445 -0.571 -47.487 1.00 85.19 340 ASP A O 1
ATOM 2759 N N . THR A 1 341 ? 14.964 0.967 -46.808 1.00 84.19 341 THR A N 1
ATOM 2760 C CA . THR A 1 341 ? 15.568 2.115 -47.513 1.00 84.19 341 THR A CA 1
ATOM 2761 C C . THR A 1 341 ? 16.088 3.250 -46.628 1.00 84.19 341 THR A C 1
ATOM 2763 O O . THR A 1 341 ? 16.812 4.102 -47.137 1.00 84.19 341 THR A O 1
ATOM 2766 N N . ASN A 1 342 ? 15.745 3.317 -45.335 1.00 86.12 342 ASN A N 1
ATOM 2767 C CA . ASN A 1 342 ? 16.078 4.491 -44.506 1.00 86.12 342 ASN A CA 1
ATOM 2768 C C . ASN A 1 342 ? 17.518 4.527 -43.966 1.00 86.12 342 ASN A C 1
ATOM 2770 O O . ASN A 1 342 ? 17.953 5.567 -43.487 1.00 86.12 342 ASN A O 1
ATOM 2774 N N . GLY A 1 343 ? 18.264 3.421 -44.045 1.00 85.44 343 GLY A N 1
ATOM 2775 C CA . GLY A 1 343 ? 19.658 3.363 -43.588 1.00 85.44 343 GLY A CA 1
ATOM 2776 C C . GLY A 1 343 ? 19.844 3.423 -42.066 1.00 85.44 343 GLY A C 1
ATOM 2777 O O . GLY A 1 343 ? 20.978 3.531 -41.606 1.00 85.44 343 GLY A O 1
ATOM 2778 N N . ASN A 1 344 ? 18.768 3.299 -41.282 1.00 88.50 344 ASN A N 1
ATOM 2779 C CA . ASN A 1 344 ? 18.807 3.395 -39.817 1.00 88.50 344 ASN A CA 1
ATOM 2780 C C . ASN A 1 344 ? 19.379 2.147 -39.129 1.00 88.50 344 ASN A C 1
ATOM 2782 O O . ASN A 1 344 ? 19.511 2.117 -37.907 1.00 88.50 344 ASN A O 1
ATOM 2786 N N . TYR A 1 345 ? 19.696 1.096 -39.886 1.00 90.62 345 TYR A N 1
ATOM 2787 C CA . TYR A 1 345 ? 20.281 -0.134 -39.367 1.00 90.62 345 TYR A CA 1
ATOM 2788 C C . TYR A 1 345 ? 21.171 -0.820 -40.405 1.00 90.62 345 TYR A C 1
ATOM 2790 O O . TYR A 1 345 ? 21.079 -0.593 -41.614 1.00 90.62 345 TYR A O 1
ATOM 2798 N N . ILE A 1 346 ? 22.032 -1.716 -39.927 1.00 90.38 346 ILE A N 1
ATOM 2799 C CA . ILE A 1 346 ? 22.835 -2.592 -40.774 1.00 90.38 346 ILE A CA 1
ATOM 2800 C C . ILE A 1 346 ? 21.894 -3.631 -41.389 1.00 90.38 346 ILE A C 1
ATOM 2802 O O . ILE A 1 346 ? 21.560 -4.624 -40.744 1.00 90.38 346 ILE A O 1
ATOM 2806 N N . TYR A 1 347 ? 21.500 -3.432 -42.648 1.00 85.12 347 TYR A N 1
ATOM 2807 C CA . TYR A 1 347 ? 20.472 -4.226 -43.336 1.00 85.12 347 TYR A CA 1
ATOM 2808 C C . TYR A 1 347 ? 20.591 -5.755 -43.143 1.00 85.12 347 TYR A C 1
ATOM 2810 O O . TYR A 1 347 ? 19.630 -6.437 -42.801 1.00 85.12 347 TYR A O 1
ATOM 2818 N N . ARG A 1 348 ? 21.803 -6.316 -43.278 1.00 87.62 348 ARG A N 1
ATOM 2819 C CA . ARG A 1 348 ? 22.056 -7.770 -43.151 1.00 87.62 348 ARG A CA 1
ATOM 2820 C C . ARG A 1 348 ? 22.018 -8.311 -41.716 1.00 87.62 348 ARG A C 1
ATOM 2822 O O . ARG A 1 348 ? 22.162 -9.516 -41.527 1.00 87.62 348 ARG A O 1
ATOM 2829 N N . SER A 1 349 ? 21.893 -7.443 -40.715 1.00 90.75 349 SER A N 1
ATOM 2830 C CA . SER A 1 349 ? 21.881 -7.838 -39.304 1.00 90.75 349 SER A CA 1
ATOM 2831 C C . SER A 1 349 ? 20.494 -8.229 -38.793 1.00 90.75 349 SER A C 1
ATOM 2833 O O . SER A 1 349 ? 20.435 -8.938 -37.792 1.00 90.75 349 SER A O 1
ATOM 2835 N N . LEU A 1 350 ? 19.414 -7.820 -39.479 1.00 90.69 350 LEU A N 1
ATOM 2836 C CA . LEU A 1 350 ? 18.041 -8.079 -39.046 1.00 90.69 350 LEU A CA 1
ATOM 2837 C C . LEU A 1 350 ? 17.706 -9.577 -39.109 1.00 90.69 350 LEU A C 1
ATOM 2839 O O . LEU A 1 350 ? 17.672 -10.192 -40.183 1.00 90.69 350 LEU A O 1
ATOM 2843 N N . LYS A 1 351 ? 17.426 -10.151 -37.943 1.00 89.19 351 LYS A N 1
ATOM 2844 C CA . LYS A 1 351 ? 16.912 -11.512 -37.755 1.00 89.19 351 LYS A CA 1
ATOM 2845 C C . LYS A 1 351 ? 15.566 -11.431 -37.054 1.00 89.19 351 LYS A C 1
ATOM 2847 O O . LYS A 1 351 ? 15.426 -10.605 -36.164 1.00 89.19 351 LYS A O 1
ATOM 2852 N N . ILE A 1 352 ? 14.618 -12.270 -37.462 1.00 87.75 352 ILE A N 1
ATOM 2853 C CA . ILE A 1 352 ? 13.290 -12.398 -36.852 1.00 87.75 352 ILE A CA 1
ATOM 2854 C C . ILE A 1 352 ? 12.963 -13.894 -36.769 1.00 87.75 352 ILE A C 1
ATOM 2856 O O . ILE A 1 352 ? 13.275 -14.632 -37.710 1.00 87.75 352 ILE A O 1
ATOM 2860 N N . SER A 1 353 ? 12.384 -14.328 -35.656 1.00 85.50 353 SER A N 1
ATOM 2861 C CA . SER A 1 353 ? 11.952 -15.699 -35.373 1.00 85.50 353 SER A CA 1
ATOM 2862 C C . SER A 1 353 ? 10.627 -15.682 -34.625 1.00 85.50 353 SER A C 1
ATOM 2864 O O . SER A 1 353 ? 10.471 -14.878 -33.712 1.00 85.50 353 SER A O 1
ATOM 2866 N N . ASN A 1 354 ? 9.718 -16.596 -34.957 1.00 83.06 354 ASN A N 1
ATOM 2867 C CA . ASN A 1 354 ? 8.456 -16.743 -34.240 1.00 83.06 354 ASN A CA 1
ATOM 2868 C C . ASN A 1 354 ? 8.424 -18.031 -33.410 1.00 83.06 354 ASN A C 1
ATOM 2870 O O . ASN A 1 354 ? 9.065 -19.020 -33.781 1.00 83.06 354 ASN A O 1
ATOM 2874 N N . ASN A 1 355 ? 7.680 -18.017 -32.304 1.00 78.75 355 ASN A N 1
ATOM 2875 C CA . ASN A 1 355 ? 7.551 -19.132 -31.372 1.00 78.75 355 ASN A CA 1
ATOM 2876 C C . ASN A 1 355 ? 6.126 -19.220 -30.785 1.00 78.75 355 ASN A C 1
ATOM 2878 O O . ASN A 1 355 ? 5.544 -18.205 -30.400 1.00 78.75 355 ASN A O 1
ATOM 2882 N N . VAL A 1 356 ? 5.596 -20.444 -30.679 1.00 77.94 356 VAL A N 1
ATOM 2883 C CA . VAL A 1 356 ? 4.282 -20.777 -30.089 1.00 77.94 356 VAL A CA 1
ATOM 2884 C C . VAL A 1 356 ? 4.376 -21.704 -28.867 1.00 77.94 356 VAL A C 1
ATOM 2886 O O . VAL A 1 356 ? 3.360 -22.002 -28.250 1.00 77.94 356 VAL A O 1
ATOM 2889 N N . ASP A 1 357 ? 5.575 -22.134 -28.460 1.00 74.38 357 ASP A N 1
ATOM 2890 C CA . ASP A 1 357 ? 5.774 -23.103 -27.365 1.00 74.38 357 ASP A CA 1
ATOM 2891 C C . ASP A 1 357 ? 5.284 -22.594 -25.996 1.00 74.38 357 ASP A C 1
ATOM 2893 O O . ASP A 1 357 ? 5.133 -23.369 -25.053 1.00 74.38 357 ASP A O 1
ATOM 2897 N N . GLN A 1 358 ? 5.067 -21.283 -25.859 1.00 73.88 358 GLN A N 1
ATOM 2898 C CA . GLN A 1 358 ? 4.670 -20.630 -24.607 1.00 73.88 358 GLN A CA 1
ATOM 2899 C C . GLN A 1 358 ? 3.189 -20.214 -24.580 1.00 73.88 358 GLN A C 1
ATOM 2901 O O . GLN A 1 358 ? 2.800 -19.452 -23.694 1.00 73.88 358 GLN A O 1
ATOM 2906 N N . LEU A 1 359 ? 2.373 -20.707 -25.518 1.00 81.75 359 LEU A N 1
ATOM 2907 C CA . LEU A 1 359 ? 0.966 -20.332 -25.665 1.00 81.75 359 LEU A CA 1
ATOM 2908 C C . LEU A 1 359 ? 0.113 -20.727 -24.443 1.00 81.75 359 LEU A C 1
ATOM 2910 O O . LEU A 1 359 ? 0.198 -21.854 -23.947 1.00 81.75 359 LEU A O 1
ATOM 2914 N N . ARG A 1 360 ? -0.728 -19.802 -23.959 1.00 85.62 360 ARG A N 1
ATOM 2915 C CA . ARG A 1 360 ? -1.695 -20.030 -22.865 1.00 85.62 360 ARG A CA 1
ATOM 2916 C C . ARG A 1 360 ? -2.960 -19.211 -23.105 1.00 85.62 360 ARG A C 1
ATOM 2918 O O . ARG A 1 360 ? -2.879 -17.988 -23.179 1.00 85.62 360 ARG A O 1
ATOM 2925 N N . ASN A 1 361 ? -4.118 -19.862 -23.177 1.00 86.19 361 ASN A N 1
ATOM 2926 C CA . ASN A 1 361 ? -5.395 -19.192 -23.477 1.00 86.19 361 ASN A CA 1
ATOM 2927 C C . ASN A 1 361 ? -6.582 -19.652 -22.603 1.00 86.19 361 ASN A C 1
ATOM 2929 O O . ASN A 1 361 ? -7.703 -19.167 -22.768 1.00 86.19 361 ASN A O 1
ATOM 2933 N N . SER A 1 362 ? -6.325 -20.517 -21.614 1.00 89.31 362 SER A N 1
ATOM 2934 C CA . SER A 1 362 ? -7.242 -20.870 -20.523 1.00 89.31 362 SER A CA 1
ATOM 2935 C C . SER A 1 362 ? -6.470 -20.849 -19.197 1.00 89.31 362 SER A C 1
ATOM 2937 O O . SER A 1 362 ? -5.582 -21.671 -18.970 1.00 89.31 362 SER A O 1
ATOM 2939 N N . ILE A 1 363 ? -6.740 -19.868 -18.330 1.00 87.19 363 ILE A N 1
ATOM 2940 C CA . ILE A 1 363 ? -5.965 -19.630 -17.101 1.00 87.19 363 ILE A CA 1
ATOM 2941 C C . ILE A 1 363 ? -6.821 -19.904 -15.866 1.00 87.19 363 ILE A C 1
ATOM 2943 O O . ILE A 1 363 ? -7.855 -19.264 -15.669 1.00 87.19 363 ILE A O 1
ATOM 2947 N N . TYR A 1 364 ? -6.344 -20.796 -14.998 1.00 85.25 364 TYR A N 1
ATOM 2948 C CA . TYR A 1 364 ? -6.881 -21.006 -13.653 1.00 85.25 364 TYR A CA 1
ATOM 2949 C C . TYR A 1 364 ? -6.030 -20.249 -12.636 1.00 85.25 364 TYR A C 1
ATOM 2951 O O . TYR A 1 364 ? -4.807 -20.399 -12.619 1.00 85.25 364 TYR A O 1
ATOM 2959 N N . VAL A 1 365 ? -6.660 -19.473 -11.759 1.00 84.25 365 VAL A N 1
ATOM 2960 C CA . VAL A 1 365 ? -5.997 -18.758 -10.664 1.00 84.25 365 VAL A CA 1
ATOM 2961 C C . VAL A 1 365 ? -6.540 -19.268 -9.335 1.00 84.25 365 VAL A C 1
ATOM 2963 O O . VAL A 1 365 ? -7.739 -19.172 -9.076 1.00 84.25 365 VAL A O 1
ATOM 2966 N N . ARG A 1 366 ? -5.646 -19.785 -8.485 1.00 82.31 366 ARG A N 1
ATOM 2967 C CA . ARG A 1 366 ? -5.945 -20.129 -7.088 1.00 82.31 366 ARG A CA 1
ATOM 2968 C C . ARG A 1 366 ? -5.248 -19.137 -6.164 1.00 82.31 366 ARG A C 1
ATOM 2970 O O . ARG A 1 366 ? -4.017 -19.043 -6.176 1.00 82.31 366 ARG A O 1
ATOM 2977 N N . GLY A 1 367 ? -6.047 -18.392 -5.411 1.00 82.44 367 GLY A N 1
ATOM 2978 C CA . GLY A 1 367 ? -5.596 -17.349 -4.501 1.00 82.44 367 GLY A CA 1
ATOM 2979 C C . GLY A 1 367 ? -5.469 -17.807 -3.048 1.00 82.44 367 GLY A C 1
ATOM 2980 O O . GLY A 1 367 ? -5.395 -19.001 -2.750 1.00 82.44 367 GLY A O 1
ATOM 2981 N N . GLY A 1 368 ? -5.407 -16.832 -2.145 1.00 81.94 368 GLY A N 1
ATOM 2982 C CA . GLY A 1 368 ? -5.567 -17.017 -0.706 1.00 81.94 368 GLY A CA 1
ATOM 2983 C C . GLY A 1 368 ? -7.042 -17.117 -0.314 1.00 81.94 368 GLY A C 1
ATOM 2984 O O . GLY A 1 368 ? -7.875 -17.574 -1.096 1.00 81.94 368 GLY A O 1
ATOM 2985 N N . GLU A 1 369 ? -7.356 -16.676 0.900 1.00 84.81 369 GLU A N 1
ATOM 2986 C CA . GLU A 1 369 ? -8.724 -16.611 1.415 1.00 84.81 369 GLU A CA 1
ATOM 2987 C C . GLU A 1 369 ? -9.233 -15.162 1.387 1.00 84.81 369 GLU A C 1
ATOM 2989 O O . GLU A 1 369 ? -8.456 -14.229 1.599 1.00 84.81 369 GLU A O 1
ATOM 2994 N N . TYR A 1 370 ? -10.524 -14.976 1.122 1.00 85.19 370 TYR A N 1
ATOM 2995 C CA . TYR A 1 370 ? -11.203 -13.682 1.081 1.00 85.19 370 TYR A CA 1
ATOM 2996 C C . TYR A 1 370 ? -12.418 -13.680 2.011 1.00 85.19 370 TYR A C 1
ATOM 2998 O O . TYR A 1 370 ? -12.996 -14.739 2.252 1.00 85.19 370 TYR A O 1
ATOM 3006 N N . LEU A 1 371 ? -12.793 -12.506 2.525 1.00 86.88 371 LEU A N 1
ATOM 3007 C CA . LEU A 1 371 ? -14.018 -12.332 3.310 1.00 86.88 371 LEU A CA 1
ATOM 3008 C C . LEU A 1 371 ? -15.232 -12.275 2.384 1.00 86.88 371 LEU A C 1
ATOM 3010 O O . LEU A 1 371 ? -15.295 -11.410 1.511 1.00 86.88 371 LEU A O 1
ATOM 3014 N N . ASP A 1 372 ? -16.165 -13.203 2.572 1.00 87.56 372 ASP A N 1
ATOM 3015 C CA . ASP A 1 372 ? -17.432 -13.253 1.841 1.00 87.56 372 ASP A CA 1
ATOM 3016 C C . ASP A 1 372 ? -18.541 -12.502 2.601 1.00 87.56 372 ASP A C 1
ATOM 3018 O O . ASP A 1 372 ? -18.343 -12.009 3.718 1.00 87.56 372 ASP A O 1
ATOM 3022 N N . ASP A 1 373 ? -19.725 -12.420 1.998 1.00 88.75 373 ASP A N 1
ATOM 3023 C CA . ASP A 1 373 ? -20.910 -11.887 2.671 1.00 88.75 373 ASP A CA 1
ATOM 3024 C C . ASP A 1 373 ? -21.219 -12.652 3.967 1.00 88.75 373 ASP A C 1
ATOM 3026 O O . ASP A 1 373 ? -20.886 -13.831 4.115 1.00 88.75 373 ASP A O 1
ATOM 3030 N N . ALA A 1 374 ? -21.865 -11.972 4.918 1.00 91.50 374 ALA A N 1
ATOM 3031 C CA . ALA A 1 374 ? -22.189 -12.565 6.207 1.00 91.50 374 ALA A CA 1
ATOM 3032 C C . ALA A 1 374 ? -23.064 -13.819 6.044 1.00 91.50 374 ALA A C 1
ATOM 3034 O O . ALA A 1 374 ? -24.059 -13.825 5.316 1.00 91.50 374 ALA A O 1
ATOM 3035 N N . VAL A 1 375 ? -22.689 -14.885 6.750 1.00 92.75 375 VAL A N 1
ATOM 3036 C CA . VAL A 1 375 ? -23.418 -16.154 6.787 1.00 92.75 375 VAL A CA 1
ATOM 3037 C C . VAL A 1 375 ? -23.791 -16.469 8.226 1.00 92.75 375 VAL A C 1
ATOM 3039 O O . VAL A 1 375 ? -22.958 -16.377 9.128 1.00 92.75 375 VAL A O 1
ATOM 3042 N N . THR A 1 376 ? -25.032 -16.908 8.418 1.00 93.56 376 THR A N 1
ATOM 3043 C CA . THR A 1 376 ? -25.531 -17.411 9.697 1.00 93.56 376 THR A CA 1
ATOM 3044 C C . THR A 1 376 ? -25.401 -18.935 9.760 1.00 93.56 376 THR A C 1
ATOM 3046 O O . THR A 1 376 ? -26.022 -19.660 8.980 1.00 93.56 376 THR A O 1
ATOM 3049 N N . GLU A 1 377 ? -24.619 -19.429 10.717 1.00 93.06 377 GLU A N 1
ATOM 3050 C CA . GLU A 1 377 ? -24.529 -20.837 11.096 1.00 93.06 377 GLU A CA 1
ATOM 3051 C C . GLU A 1 377 ? -25.402 -21.122 12.331 1.00 93.06 377 GLU A C 1
ATOM 3053 O O . GLU A 1 377 ? -25.183 -20.597 13.424 1.00 93.06 377 GLU A O 1
ATOM 3058 N N . ASP A 1 378 ? -26.387 -22.007 12.162 1.00 91.69 378 ASP A N 1
ATOM 3059 C CA . ASP A 1 378 ? -27.243 -22.507 13.241 1.00 91.69 378 ASP A CA 1
ATOM 3060 C C . ASP A 1 378 ? -26.585 -23.716 13.927 1.00 91.69 378 ASP A C 1
ATOM 3062 O O . ASP A 1 378 ? -26.558 -24.824 13.384 1.00 91.69 378 ASP A O 1
ATOM 3066 N N . LEU A 1 379 ? -26.070 -23.511 15.142 1.00 91.88 379 LEU A N 1
ATOM 3067 C CA . LEU A 1 379 ? -25.315 -24.516 15.899 1.00 91.88 379 LEU A CA 1
ATOM 3068 C C . LEU A 1 379 ? -26.194 -25.344 16.850 1.00 91.88 379 LEU A C 1
ATOM 3070 O O . LEU A 1 379 ? -25.678 -26.214 17.562 1.00 91.88 379 LEU A O 1
ATOM 3074 N N . ARG A 1 380 ? -27.523 -25.146 16.851 1.00 89.00 380 ARG A N 1
ATOM 3075 C CA . ARG A 1 380 ? -28.442 -25.819 17.795 1.00 89.00 380 ARG A CA 1
ATOM 3076 C C . ARG A 1 380 ? -28.348 -27.343 17.763 1.00 89.00 380 ARG A C 1
ATOM 3078 O O . ARG A 1 380 ? -28.575 -28.008 18.768 1.00 89.00 380 ARG A O 1
ATOM 3085 N N . HIS A 1 381 ? -28.006 -27.910 16.606 1.00 86.38 381 HIS A N 1
ATOM 3086 C CA . HIS A 1 381 ? -27.924 -29.356 16.410 1.00 86.38 381 HIS A CA 1
ATOM 3087 C C . HIS A 1 381 ? -26.734 -30.005 17.141 1.00 86.38 381 HIS A C 1
ATOM 3089 O O . HIS A 1 381 ? -26.660 -31.230 17.209 1.00 86.38 381 HIS A O 1
ATOM 3095 N N . GLN A 1 382 ? -25.795 -29.205 17.654 1.00 90.25 382 GLN A N 1
ATOM 3096 C CA . GLN A 1 382 ? -24.617 -29.667 18.394 1.00 90.25 382 GLN A CA 1
ATOM 3097 C C . GLN A 1 382 ? -24.793 -29.557 19.918 1.00 90.25 382 GLN A C 1
ATOM 3099 O O . GLN A 1 382 ? -23.958 -30.068 20.660 1.00 90.25 382 GLN A O 1
ATOM 3104 N N . ILE A 1 383 ? -25.860 -28.904 20.398 1.00 90.50 383 ILE A N 1
ATOM 3105 C CA . ILE A 1 383 ? -26.091 -28.674 21.829 1.00 90.50 383 ILE A CA 1
ATOM 3106 C C . ILE A 1 383 ? -26.637 -29.946 22.484 1.00 90.50 383 ILE A C 1
ATOM 3108 O O . ILE A 1 383 ? -27.740 -30.400 22.181 1.00 90.50 383 ILE A O 1
ATOM 3112 N N . ASP A 1 384 ? -25.882 -30.492 23.436 1.00 89.44 384 ASP A N 1
ATOM 3113 C CA . ASP A 1 384 ? -26.241 -31.699 24.191 1.00 89.44 384 ASP A CA 1
ATOM 3114 C C . ASP A 1 384 ? -26.380 -31.466 25.708 1.00 89.44 384 ASP A C 1
ATOM 3116 O O . ASP A 1 384 ? -26.611 -32.411 26.466 1.00 89.44 384 ASP A O 1
ATOM 3120 N N . GLY A 1 385 ? -26.245 -30.214 26.158 1.00 89.00 385 GLY A N 1
ATOM 3121 C CA . GLY A 1 385 ? -26.306 -29.830 27.570 1.00 89.00 385 GLY A CA 1
ATOM 3122 C C . GLY A 1 385 ? -25.031 -30.092 28.375 1.00 89.00 385 GLY A C 1
ATOM 3123 O O . GLY A 1 385 ? -24.995 -29.746 29.555 1.00 89.00 385 GLY A O 1
ATOM 3124 N N . ASN A 1 386 ? -23.998 -30.699 27.779 1.00 89.56 386 ASN A N 1
ATOM 3125 C CA . ASN A 1 386 ? -22.749 -31.062 28.460 1.00 89.56 386 ASN A CA 1
ATOM 3126 C C . ASN A 1 386 ? -21.512 -30.429 27.805 1.00 89.56 386 ASN A C 1
ATOM 3128 O O . ASN A 1 386 ? -20.577 -30.038 28.506 1.00 89.56 386 ASN A O 1
ATOM 3132 N N . ASN A 1 387 ? -21.503 -30.312 26.477 1.00 87.81 387 ASN A N 1
ATOM 3133 C CA . ASN A 1 387 ? -20.385 -29.797 25.702 1.00 87.81 387 ASN A CA 1
ATOM 3134 C C . ASN A 1 387 ? -20.463 -28.274 25.542 1.00 87.81 387 ASN A C 1
ATOM 3136 O O . ASN A 1 387 ? -21.466 -27.724 25.100 1.00 87.81 387 ASN A O 1
ATOM 3140 N N . ALA A 1 388 ? -19.359 -27.599 25.862 1.00 92.19 388 ALA A N 1
ATOM 3141 C CA . ALA A 1 388 ? -19.165 -26.174 25.593 1.00 92.19 388 ALA A CA 1
ATOM 3142 C C . ALA A 1 388 ? -18.359 -25.922 24.305 1.00 92.19 388 ALA A C 1
ATOM 3144 O O . ALA A 1 388 ? -17.966 -24.790 24.046 1.00 92.19 388 ALA A O 1
ATOM 3145 N N . ILE A 1 389 ? -18.071 -26.972 23.528 1.00 93.06 389 ILE A N 1
ATOM 3146 C CA . ILE A 1 389 ? -17.239 -26.929 22.323 1.00 93.06 389 ILE A CA 1
ATOM 3147 C C . ILE A 1 389 ? -18.109 -27.236 21.106 1.00 93.06 389 ILE A C 1
ATOM 3149 O O . ILE A 1 389 ? -18.751 -28.285 21.057 1.00 93.06 389 ILE A O 1
ATOM 3153 N N . PHE A 1 390 ? -18.057 -26.358 20.110 1.00 93.75 390 PHE A N 1
ATOM 3154 C CA . PHE A 1 390 ? -18.857 -26.409 18.891 1.00 93.75 390 PHE A CA 1
ATOM 3155 C C . PHE A 1 390 ? -17.943 -26.347 17.669 1.00 93.75 390 PHE A C 1
ATOM 3157 O O . PHE A 1 390 ? -16.955 -25.610 17.658 1.00 93.75 390 PHE A O 1
ATOM 3164 N N . LYS A 1 391 ? -18.252 -27.130 16.636 1.00 93.44 391 LYS A N 1
ATOM 3165 C CA . LYS A 1 391 ? -17.547 -27.081 15.351 1.00 93.44 391 LYS A CA 1
ATOM 3166 C C . LYS A 1 391 ? -18.253 -26.090 14.433 1.00 93.44 391 LYS A C 1
ATOM 3168 O O . LYS A 1 391 ? -19.463 -26.204 14.253 1.00 93.44 391 LYS A O 1
ATOM 3173 N N . VAL A 1 392 ? -17.492 -25.188 13.827 1.00 92.88 392 VAL A N 1
ATOM 3174 C CA . VAL A 1 392 ? -17.996 -24.233 12.827 1.00 92.88 392 VAL A CA 1
ATOM 3175 C C . VAL A 1 392 ? -17.620 -24.686 11.411 1.00 92.88 392 VAL A C 1
ATOM 3177 O O . VAL A 1 392 ? -16.663 -25.452 11.225 1.00 92.88 392 VAL A O 1
ATOM 3180 N N . GLY A 1 393 ? -18.406 -24.294 10.411 1.00 87.81 393 GLY A N 1
ATOM 3181 C CA . GLY A 1 393 ? -18.199 -24.664 9.008 1.00 87.81 393 GLY A CA 1
ATOM 3182 C C . GLY A 1 393 ? -17.024 -23.915 8.382 1.00 87.81 393 GLY A C 1
ATOM 3183 O O . GLY A 1 393 ? -16.140 -24.534 7.769 1.00 87.81 393 GLY A O 1
ATOM 3184 N N . TYR A 1 394 ? -16.982 -22.605 8.621 1.00 89.38 394 TYR A N 1
ATOM 3185 C CA . TYR A 1 394 ? -15.977 -21.685 8.087 1.00 89.38 394 TYR A CA 1
ATOM 3186 C C . TYR A 1 394 ? -15.098 -21.068 9.182 1.00 89.38 394 TYR A C 1
ATOM 3188 O O . TYR A 1 394 ? -15.371 -21.177 10.377 1.00 89.38 394 TYR A O 1
ATOM 3196 N N . LYS A 1 395 ? -14.005 -20.425 8.763 1.00 90.75 395 LYS A N 1
ATOM 3197 C CA . LYS A 1 395 ? -13.282 -19.466 9.609 1.00 90.75 395 LYS A CA 1
ATOM 3198 C C . LYS A 1 395 ? -14.000 -18.125 9.501 1.00 90.75 395 LYS A C 1
ATOM 3200 O O . LYS A 1 395 ? -14.390 -17.771 8.393 1.00 90.75 395 LYS A O 1
ATOM 3205 N N . TYR A 1 396 ? -14.129 -17.381 10.592 1.00 92.00 396 TYR A N 1
ATOM 3206 C CA . TYR A 1 396 ? -14.847 -16.102 10.612 1.00 92.00 396 TYR A CA 1
ATOM 3207 C C . TYR A 1 396 ? -13.930 -14.947 11.002 1.00 92.00 396 TYR A C 1
ATOM 3209 O O . TYR A 1 396 ? -12.991 -15.132 11.782 1.00 92.00 396 TYR A O 1
ATOM 3217 N N . ASP A 1 397 ? -14.203 -13.752 10.485 1.00 90.69 397 ASP A N 1
ATOM 3218 C CA . ASP A 1 397 ? -13.556 -12.543 10.989 1.00 90.69 397 ASP A CA 1
ATOM 3219 C C . ASP A 1 397 ? -14.061 -12.192 12.395 1.00 90.69 397 ASP A C 1
ATOM 3221 O O . ASP A 1 397 ? -15.257 -12.059 12.638 1.00 90.69 397 ASP A O 1
ATOM 3225 N N . LEU A 1 398 ? -13.125 -12.041 13.333 1.00 88.69 398 LEU A N 1
ATOM 3226 C CA . LEU A 1 398 ? -13.414 -11.774 14.742 1.00 88.69 398 LEU A CA 1
ATOM 3227 C C . LEU A 1 398 ? -13.997 -10.379 14.980 1.00 88.69 398 LEU A C 1
ATOM 3229 O O . LEU A 1 398 ? -14.648 -10.173 16.001 1.00 88.69 398 LEU A O 1
ATOM 3233 N N . ASP A 1 399 ? -13.755 -9.428 14.077 1.00 85.50 399 ASP A N 1
ATOM 3234 C CA . ASP A 1 399 ? -14.293 -8.073 14.215 1.00 85.50 399 ASP A CA 1
ATOM 3235 C C . ASP A 1 399 ? -15.774 -7.987 13.798 1.00 85.50 399 ASP A C 1
ATOM 3237 O O . ASP A 1 399 ? -16.486 -7.105 14.278 1.00 85.50 399 ASP A O 1
ATOM 3241 N N . THR A 1 400 ? -16.246 -8.899 12.939 1.00 87.94 400 THR A N 1
ATOM 3242 C CA . THR A 1 400 ? -17.629 -8.917 12.419 1.00 87.94 400 THR A CA 1
ATOM 3243 C C . THR A 1 400 ? -18.484 -10.040 12.990 1.00 87.94 400 THR A C 1
ATOM 3245 O O . THR A 1 400 ? -19.703 -10.031 12.822 1.00 87.94 400 THR A O 1
ATOM 3248 N N . VAL A 1 401 ? -17.867 -11.008 13.669 1.00 92.12 401 VAL A N 1
ATOM 3249 C CA . VAL A 1 401 ? -18.587 -12.135 14.248 1.00 92.12 401 VAL A CA 1
ATOM 3250 C C . VAL A 1 401 ? -19.502 -11.684 15.386 1.00 92.12 401 VAL A C 1
ATOM 3252 O O . VAL A 1 401 ? -19.106 -10.965 16.305 1.00 92.12 401 VAL A O 1
ATOM 3255 N N . THR A 1 402 ? -20.735 -12.166 15.344 1.00 92.69 402 THR A N 1
ATOM 3256 C CA . THR A 1 402 ? -21.739 -12.010 16.388 1.00 92.69 402 THR A CA 1
ATOM 3257 C C . THR A 1 402 ? -22.245 -13.391 16.768 1.00 92.69 402 THR A C 1
ATOM 3259 O O . THR A 1 402 ? -22.584 -14.227 15.927 1.00 92.69 402 THR A O 1
ATOM 3262 N N . LEU A 1 403 ? -22.231 -13.670 18.066 1.00 94.62 403 LEU A N 1
ATOM 3263 C CA . LEU A 1 403 ? -22.740 -14.914 18.615 1.00 94.62 403 LEU A CA 1
ATOM 3264 C C . LEU A 1 403 ? -23.950 -14.576 19.466 1.00 94.62 403 LEU A C 1
ATOM 3266 O O . LEU A 1 403 ? -23.852 -13.753 20.371 1.00 94.62 403 LEU A O 1
ATOM 3270 N N . THR A 1 404 ? -25.073 -15.233 19.202 1.00 94.00 404 THR A N 1
ATOM 3271 C CA . THR A 1 404 ? -26.276 -15.076 20.019 1.00 94.00 404 THR A CA 1
ATOM 3272 C C . THR A 1 404 ? -26.624 -16.383 20.708 1.00 94.00 404 THR A C 1
ATOM 3274 O O . THR A 1 404 ? -26.590 -17.460 20.101 1.00 94.00 404 THR A O 1
ATOM 3277 N N . LEU A 1 405 ? -26.963 -16.283 21.991 1.00 92.62 405 LEU A N 1
ATOM 3278 C CA . LEU A 1 405 ? -27.513 -17.374 22.786 1.00 92.62 405 LEU A CA 1
ATOM 3279 C C . LEU A 1 405 ? -28.923 -16.975 23.210 1.00 92.62 405 LEU A C 1
ATOM 3281 O O . LEU A 1 405 ? -29.103 -16.038 23.979 1.00 92.62 405 LEU A O 1
ATOM 3285 N N . ASN A 1 406 ? -29.934 -17.672 22.690 1.00 91.25 406 ASN A N 1
ATOM 3286 C CA . ASN A 1 406 ? -31.351 -17.356 22.913 1.00 91.25 406 ASN A CA 1
ATOM 3287 C C . ASN A 1 406 ? -31.750 -15.910 22.539 1.00 91.25 406 ASN A C 1
ATOM 3289 O O . ASN A 1 406 ? -32.770 -15.413 23.010 1.00 91.25 406 ASN A O 1
ATOM 3293 N N . GLY A 1 407 ? -30.980 -15.265 21.656 1.00 87.75 407 GLY A N 1
ATOM 3294 C CA . GLY A 1 407 ? -31.199 -13.893 21.192 1.00 87.75 407 GLY A CA 1
ATOM 3295 C C . GLY A 1 407 ? -30.362 -12.826 21.903 1.00 87.75 407 GLY A C 1
ATOM 3296 O O . GLY A 1 407 ? -30.261 -11.730 21.364 1.00 87.75 407 GLY A O 1
ATOM 3297 N N . ASP A 1 408 ? -29.735 -13.144 23.039 1.00 89.88 408 ASP A N 1
ATOM 3298 C CA . ASP A 1 408 ? -28.815 -12.236 23.737 1.00 89.88 408 ASP A CA 1
ATOM 3299 C C . ASP A 1 408 ? -27.405 -12.351 23.139 1.00 89.88 408 ASP A C 1
ATOM 3301 O O . ASP A 1 408 ? -26.962 -13.456 22.792 1.00 89.88 408 ASP A O 1
ATOM 3305 N N . GLU A 1 409 ? -26.695 -11.227 23.007 1.00 92.19 409 GLU A N 1
ATOM 3306 C CA . GLU A 1 409 ? -25.382 -11.212 22.364 1.00 92.19 409 GLU A CA 1
ATOM 3307 C C . GLU A 1 409 ? -24.266 -11.635 23.334 1.00 92.19 409 GLU A C 1
ATOM 3309 O O . GLU A 1 409 ? -24.175 -11.215 24.490 1.00 92.19 409 GLU A O 1
ATOM 3314 N N . VAL A 1 410 ? -23.379 -12.496 22.844 1.00 92.06 410 VAL A N 1
ATOM 3315 C CA . VAL A 1 410 ? -22.282 -13.105 23.597 1.00 92.06 410 VAL A CA 1
ATOM 3316 C C . VAL A 1 410 ? -20.965 -12.556 23.054 1.00 92.06 410 VAL A C 1
ATOM 3318 O O . VAL A 1 410 ? -20.702 -12.644 21.854 1.00 92.06 410 VAL A O 1
ATOM 3321 N N . ALA A 1 411 ? -20.104 -12.008 23.916 1.00 93.31 411 ALA A N 1
ATOM 3322 C CA . ALA A 1 411 ? -18.833 -11.447 23.475 1.00 93.31 411 ALA A CA 1
ATOM 3323 C C . ALA A 1 411 ? -17.861 -12.565 23.079 1.00 93.31 411 ALA A C 1
ATOM 3325 O O . ALA A 1 411 ? -17.516 -13.434 23.889 1.00 93.31 411 ALA A O 1
ATOM 3326 N N . VAL A 1 412 ? -17.380 -12.500 21.837 1.00 94.69 412 VAL A N 1
ATOM 3327 C CA . VAL A 1 412 ? -16.450 -13.472 21.255 1.00 94.69 412 VAL A CA 1
ATOM 3328 C C . VAL A 1 412 ? -15.030 -12.905 21.256 1.00 94.69 412 VAL A C 1
ATOM 3330 O O . VAL A 1 412 ? -14.798 -11.791 20.794 1.00 94.69 412 VAL A O 1
ATOM 3333 N N . GLY A 1 413 ? -14.080 -13.672 21.788 1.00 94.12 413 GLY A N 1
ATOM 3334 C CA . GLY A 1 413 ? -12.643 -13.395 21.723 1.00 94.12 413 GLY A CA 1
ATOM 3335 C C . GLY A 1 413 ? -11.891 -14.432 20.885 1.00 94.12 413 GLY A C 1
ATOM 3336 O O . GLY A 1 413 ? -12.453 -15.444 20.460 1.00 94.12 413 GLY A O 1
ATOM 3337 N N . ALA A 1 414 ? -10.596 -14.208 20.670 1.00 93.12 414 ALA A N 1
ATOM 3338 C CA . ALA A 1 414 ? -9.735 -15.155 19.962 1.00 93.12 414 ALA A CA 1
ATOM 3339 C C . ALA A 1 414 ? -9.211 -16.256 20.903 1.00 93.12 414 ALA A C 1
ATOM 3341 O O . ALA A 1 414 ? -8.579 -15.951 21.920 1.00 93.12 414 ALA A O 1
ATOM 3342 N N . ASP A 1 415 ? -9.392 -17.534 20.552 1.00 92.12 415 ASP A N 1
ATOM 3343 C CA . ASP A 1 415 ? -8.771 -18.638 21.302 1.00 92.12 415 ASP A CA 1
ATOM 3344 C C . ASP A 1 415 ? -7.230 -18.540 21.235 1.00 92.12 415 ASP A C 1
ATOM 3346 O O . ASP A 1 415 ? -6.654 -18.071 20.252 1.00 92.12 415 ASP A O 1
ATOM 3350 N N . ASN A 1 416 ? -6.542 -18.966 22.296 1.00 86.31 416 ASN A N 1
ATOM 3351 C CA . ASN A 1 416 ? -5.085 -18.846 22.505 1.00 86.31 416 ASN A CA 1
ATOM 3352 C C . ASN A 1 416 ? -4.496 -17.420 22.600 1.00 86.31 416 ASN A C 1
ATOM 3354 O O . ASN A 1 416 ? -3.297 -17.289 22.864 1.00 86.31 416 ASN A O 1
ATOM 3358 N N . ILE A 1 417 ? -5.295 -16.363 22.435 1.00 90.62 417 ILE A N 1
ATOM 3359 C CA . ILE A 1 417 ? -4.866 -14.965 22.628 1.00 90.62 417 ILE A CA 1
ATOM 3360 C C . ILE A 1 417 ? -5.617 -14.353 23.807 1.00 90.62 417 ILE A C 1
ATOM 3362 O O . ILE A 1 417 ? -5.001 -13.824 24.738 1.00 90.62 417 ILE A O 1
ATOM 3366 N N . ASP A 1 418 ? -6.943 -14.451 23.775 1.00 93.25 418 ASP A N 1
ATOM 3367 C CA . ASP A 1 418 ? -7.817 -13.895 24.790 1.00 93.25 418 ASP A CA 1
ATOM 3368 C C . ASP A 1 418 ? -8.119 -14.901 25.899 1.00 93.25 418 ASP A C 1
ATOM 3370 O O . ASP A 1 418 ? -8.051 -16.122 25.758 1.00 93.25 418 ASP A O 1
ATOM 3374 N N . LYS A 1 419 ? -8.452 -14.348 27.058 1.00 92.56 419 LYS A N 1
ATOM 3375 C CA . LYS A 1 419 ? -8.970 -15.069 28.217 1.00 92.56 419 LYS A CA 1
ATOM 3376 C C . LYS A 1 419 ? -10.453 -14.762 28.350 1.00 92.56 419 LYS A C 1
ATOM 3378 O O . LYS A 1 419 ? -10.917 -13.735 27.880 1.00 92.56 419 LYS A O 1
ATOM 3383 N N . TYR A 1 420 ? -11.192 -15.563 29.103 1.00 93.12 420 TYR A N 1
ATOM 3384 C CA . TYR A 1 420 ? -12.578 -15.205 29.422 1.00 93.12 420 TYR A CA 1
ATOM 3385 C C . TYR A 1 420 ? -12.685 -13.926 30.270 1.00 93.12 420 TYR A C 1
ATOM 3387 O O . TYR A 1 420 ? -13.622 -13.151 30.148 1.00 93.12 420 TYR A O 1
ATOM 3395 N N . ASN A 1 421 ? -11.697 -13.672 31.130 1.00 91.31 421 ASN A N 1
ATOM 3396 C CA . ASN A 1 421 ? -11.693 -12.540 32.049 1.00 91.31 421 ASN A CA 1
ATOM 3397 C C . ASN A 1 421 ? -10.324 -11.856 32.083 1.00 91.31 421 ASN A C 1
ATOM 3399 O O . ASN A 1 421 ? -9.293 -12.484 31.839 1.00 91.31 421 ASN A O 1
ATOM 3403 N N . ASP A 1 422 ? -10.324 -10.591 32.504 1.00 89.56 422 ASP A N 1
ATOM 3404 C CA . ASP A 1 422 ? -9.124 -9.806 32.807 1.00 89.56 422 ASP A CA 1
ATOM 3405 C C . ASP A 1 422 ? -8.204 -9.511 31.606 1.00 89.56 422 ASP A C 1
ATOM 3407 O O . ASP A 1 422 ? -6.993 -9.328 31.769 1.00 89.56 422 ASP A O 1
ATOM 3411 N N . ASN A 1 423 ? -8.765 -9.414 30.397 1.00 91.75 423 ASN A N 1
ATOM 3412 C CA . ASN A 1 423 ? -8.013 -8.951 29.229 1.00 91.75 423 ASN A CA 1
ATOM 3413 C C . ASN A 1 423 ? -7.831 -7.439 29.282 1.00 91.75 423 ASN A C 1
ATOM 3415 O O . ASN A 1 423 ? -8.731 -6.719 29.702 1.00 91.75 423 ASN A O 1
ATOM 3419 N N . GLN A 1 424 ? -6.690 -6.933 28.828 1.00 90.00 424 GLN A N 1
ATOM 3420 C CA . GLN A 1 424 ? -6.467 -5.489 28.777 1.00 90.00 424 GLN A CA 1
ATOM 3421 C C . GLN A 1 424 ? -7.134 -4.896 27.532 1.00 90.00 424 GLN A C 1
ATOM 3423 O O . GLN A 1 424 ? -6.964 -5.420 26.433 1.00 90.00 424 GLN A O 1
ATOM 3428 N N . GLY A 1 425 ? -7.910 -3.830 27.727 1.00 88.44 425 GLY A N 1
ATOM 3429 C CA . GLY A 1 425 ? -8.448 -2.997 26.653 1.00 88.44 425 GLY A CA 1
ATOM 3430 C C . GLY A 1 425 ? -7.585 -1.758 26.423 1.00 88.44 425 GLY A C 1
ATOM 3431 O O . GLY A 1 425 ? -6.357 -1.814 26.526 1.00 88.44 425 GLY A O 1
ATOM 3432 N N . VAL A 1 426 ? -8.236 -0.629 26.142 1.00 89.38 426 VAL A N 1
ATOM 3433 C CA . VAL A 1 426 ? -7.558 0.655 25.943 1.00 89.38 426 VAL A CA 1
ATOM 3434 C C . VAL A 1 426 ? -7.046 1.211 27.267 1.00 89.38 426 VAL A C 1
ATOM 3436 O O . VAL A 1 426 ? -7.549 0.891 28.348 1.00 89.38 426 VAL A O 1
ATOM 3439 N N . LEU A 1 427 ? -5.954 1.972 27.205 1.00 90.62 427 LEU A N 1
ATOM 3440 C CA . LEU A 1 427 ? -5.236 2.408 28.390 1.00 90.62 427 LEU A CA 1
ATOM 3441 C C . LEU A 1 427 ? -4.369 3.644 28.145 1.00 90.62 427 LEU A C 1
ATOM 3443 O O . LEU A 1 427 ? -3.810 3.835 27.070 1.00 90.62 427 LEU A O 1
ATOM 3447 N N . GLN A 1 428 ? -4.202 4.423 29.208 1.00 89.06 428 GLN A N 1
ATOM 3448 C CA . GLN A 1 428 ? -3.269 5.531 29.340 1.00 89.06 428 GLN A CA 1
ATOM 3449 C C . GLN A 1 428 ? -2.475 5.312 30.635 1.00 89.06 428 GLN A C 1
ATOM 3451 O O . GLN A 1 428 ? -3.041 5.353 31.729 1.00 89.06 428 GLN A O 1
ATOM 3456 N N . ARG A 1 429 ? -1.171 5.016 30.517 1.00 85.75 429 ARG A N 1
ATOM 3457 C CA . ARG A 1 429 ? -0.322 4.606 31.658 1.00 85.75 429 ARG A CA 1
ATOM 3458 C C . ARG A 1 429 ? 0.578 5.709 32.187 1.00 85.75 429 ARG A C 1
ATOM 3460 O O . ARG A 1 429 ? 1.219 5.485 33.213 1.00 85.75 429 ARG A O 1
ATOM 3467 N N . PHE A 1 430 ? 0.676 6.844 31.504 1.00 87.69 430 PHE A N 1
ATOM 3468 C CA . PHE A 1 430 ? 1.464 7.964 32.001 1.00 87.69 430 PHE A CA 1
ATOM 3469 C C . PHE A 1 430 ? 0.710 8.665 33.143 1.00 87.69 430 PHE A C 1
ATOM 3471 O O . PHE A 1 430 ? -0.520 8.725 33.150 1.00 87.69 430 PHE A O 1
ATOM 3478 N N . PHE A 1 431 ? 1.436 9.131 34.160 1.00 89.06 431 PHE A N 1
ATOM 3479 C CA . PHE A 1 431 ? 0.864 9.713 35.380 1.00 89.06 431 PHE A CA 1
ATOM 3480 C C . PHE A 1 431 ? 1.824 10.714 36.033 1.00 89.06 431 PHE A C 1
ATOM 3482 O O . PHE A 1 431 ? 3.013 10.736 35.713 1.00 89.06 431 PHE A O 1
ATOM 3489 N N . GLY A 1 432 ? 1.330 11.480 37.011 1.00 82.38 432 GLY A N 1
ATOM 3490 C CA . GLY A 1 432 ? 2.158 12.231 37.959 1.00 82.38 432 GLY A CA 1
ATOM 3491 C C . GLY A 1 432 ? 2.503 13.670 37.573 1.00 82.38 432 GLY A C 1
ATOM 3492 O O . GLY A 1 432 ? 3.131 14.354 38.379 1.00 82.38 432 GLY A O 1
ATOM 3493 N N . THR A 1 433 ? 2.077 14.145 36.399 1.00 85.44 433 THR A N 1
ATOM 3494 C CA . THR A 1 433 ? 2.322 15.532 35.951 1.00 85.44 433 THR A CA 1
ATOM 3495 C C . THR A 1 433 ? 1.069 16.400 36.054 1.00 85.44 433 THR A C 1
ATOM 3497 O O . THR A 1 433 ? 1.178 17.608 36.252 1.00 85.44 433 THR A O 1
ATOM 3500 N N . LEU A 1 434 ? -0.124 15.801 35.960 1.00 89.25 434 LEU A N 1
ATOM 3501 C CA . LEU A 1 434 ? -1.407 16.508 35.961 1.00 89.25 434 LEU A CA 1
ATOM 3502 C C . LEU A 1 434 ? -2.390 15.887 36.956 1.00 89.25 434 LEU A C 1
ATOM 3504 O O . LEU A 1 434 ? -2.249 14.737 37.368 1.00 89.25 434 LEU A O 1
ATOM 3508 N N . THR A 1 435 ? -3.404 16.661 37.348 1.00 91.00 435 THR A N 1
ATOM 3509 C CA . THR A 1 435 ? -4.429 16.222 38.305 1.00 91.00 435 THR A CA 1
ATOM 3510 C C . THR A 1 435 ? -5.814 16.698 37.886 1.00 91.00 435 THR A C 1
ATOM 3512 O O . THR A 1 435 ? -5.988 17.854 37.506 1.00 91.00 435 THR A O 1
ATOM 3515 N N . PHE A 1 436 ? -6.806 15.815 38.005 1.00 92.44 436 PHE A N 1
ATOM 3516 C CA . PHE A 1 436 ? -8.202 16.087 37.664 1.00 92.44 436 PHE A CA 1
ATOM 3517 C C . PHE A 1 436 ? -9.069 16.018 38.928 1.00 92.44 436 PHE A C 1
ATOM 3519 O O . PHE A 1 436 ? -9.402 14.923 39.396 1.00 92.44 436 PHE A O 1
ATOM 3526 N N . PRO A 1 437 ? -9.420 17.163 39.538 1.00 92.69 437 PRO A N 1
ATOM 3527 C CA . PRO A 1 437 ? -10.229 17.178 40.749 1.00 92.69 437 PRO A CA 1
ATOM 3528 C C . PRO A 1 437 ? -11.682 16.791 40.451 1.00 92.69 437 PRO A C 1
ATOM 3530 O O . PRO A 1 437 ? -12.291 17.284 39.507 1.00 92.69 437 PRO A O 1
ATOM 3533 N N . VAL A 1 438 ? -12.264 15.942 41.293 1.00 92.94 438 VAL A N 1
ATOM 3534 C CA . VAL A 1 438 ? -13.652 15.477 41.204 1.00 92.94 438 VAL A CA 1
ATOM 3535 C C . VAL A 1 438 ? -14.417 15.972 42.427 1.00 92.94 438 VAL A C 1
ATOM 3537 O O . VAL A 1 438 ? -14.159 15.558 43.564 1.00 92.94 438 VAL A O 1
ATOM 3540 N N . GLY A 1 439 ? -15.368 16.875 42.184 1.00 88.50 439 GLY A N 1
ATOM 3541 C CA . GLY A 1 439 ? -16.265 17.419 43.199 1.00 88.50 439 GLY A CA 1
ATOM 3542 C C . GLY A 1 439 ? -15.674 18.544 44.054 1.00 88.50 439 GLY A C 1
ATOM 3543 O O . GLY A 1 439 ? -16.009 18.674 45.240 1.00 88.50 439 GLY A O 1
ATOM 3544 N N . ASN A 1 440 ? -14.794 19.345 43.445 1.00 88.06 440 ASN A N 1
ATOM 3545 C CA . ASN A 1 440 ? -14.286 20.608 43.985 1.00 88.06 440 ASN A CA 1
ATOM 3546 C C . ASN A 1 440 ? -15.278 21.758 43.677 1.00 88.06 440 ASN A C 1
ATOM 3548 O O . ASN A 1 440 ? -15.986 21.723 42.672 1.00 88.06 440 ASN A O 1
ATOM 3552 N N . ILE A 1 441 ? -15.345 22.779 44.540 1.00 72.00 441 ILE A N 1
ATOM 3553 C CA . ILE A 1 441 ? -16.325 23.889 44.502 1.00 72.00 441 ILE A CA 1
ATOM 3554 C C . ILE A 1 441 ? -16.133 24.867 43.319 1.00 72.00 441 ILE A C 1
ATOM 3556 O O . ILE A 1 441 ? -16.976 25.732 43.096 1.00 72.00 441 ILE A O 1
ATOM 3560 N N . SER A 1 442 ? -15.101 24.682 42.494 1.00 58.72 442 SER A N 1
ATOM 3561 C CA . SER A 1 442 ? -14.799 25.531 41.334 1.00 58.72 442 SER A CA 1
ATOM 3562 C C . SER A 1 442 ? -14.706 24.680 40.064 1.00 58.72 442 SER A C 1
ATOM 3564 O O . SER A 1 442 ? -13.771 23.897 39.945 1.00 58.72 442 SER A O 1
ATOM 3566 N N . GLY A 1 443 ? -15.660 24.801 39.129 1.00 58.84 443 GLY A N 1
ATOM 3567 C CA . GLY A 1 443 ? -15.565 24.334 37.726 1.00 58.84 443 GLY A CA 1
ATOM 3568 C C . GLY A 1 443 ? -15.361 22.831 37.446 1.00 58.84 443 GLY A C 1
ATOM 3569 O O . GLY A 1 443 ? -15.526 22.401 36.315 1.00 58.84 443 GLY A O 1
ATOM 3570 N N . SER A 1 444 ? -15.028 22.023 38.451 1.00 65.50 444 SER A N 1
ATOM 3571 C CA . SER A 1 444 ? -14.587 20.626 38.341 1.00 65.50 444 SER A CA 1
ATOM 3572 C C . SER A 1 444 ? -15.444 19.724 39.230 1.00 65.50 444 SER A C 1
ATOM 3574 O O . SER A 1 444 ? -14.960 19.007 40.111 1.00 65.50 444 SER A O 1
ATOM 3576 N N . THR A 1 445 ? -16.762 19.827 39.059 1.00 83.31 445 THR A N 1
ATOM 3577 C CA . THR A 1 445 ? -17.716 19.046 39.862 1.00 83.31 445 THR A CA 1
ATOM 3578 C C . THR A 1 445 ? -17.774 17.598 39.389 1.00 83.31 445 THR A C 1
ATOM 3580 O O . THR A 1 445 ? -17.825 16.686 40.209 1.00 83.31 445 THR A O 1
ATOM 3583 N N . LYS A 1 446 ? -17.666 17.399 38.073 1.00 89.69 446 LYS A N 1
ATOM 3584 C CA . LYS A 1 446 ? -17.558 16.104 37.406 1.00 89.69 446 LYS A CA 1
ATOM 3585 C C . LYS A 1 446 ? -16.358 16.121 36.479 1.00 89.69 446 LYS A C 1
ATOM 3587 O O . LYS A 1 446 ? -15.962 17.182 35.997 1.00 89.69 446 LYS A O 1
ATOM 3592 N N . GLN A 1 447 ? -15.817 14.947 36.214 1.00 93.56 447 GLN A N 1
ATOM 3593 C CA . GLN A 1 447 ? -14.794 14.760 35.197 1.00 93.56 447 GLN A CA 1
ATOM 3594 C C . GLN A 1 447 ? -15.302 13.680 34.237 1.00 93.56 447 GLN A C 1
ATOM 3596 O O . GLN A 1 447 ? -15.955 12.732 34.671 1.00 93.56 447 GLN A O 1
ATOM 3601 N N . SER A 1 448 ? -15.002 13.813 32.949 1.00 94.19 448 SER A N 1
ATOM 3602 C CA . SER A 1 448 ? -15.212 12.761 31.955 1.00 94.19 448 SER A CA 1
ATOM 3603 C C . SER A 1 448 ? -13.917 12.453 31.208 1.00 94.19 448 SER A C 1
ATOM 3605 O O . SER A 1 448 ? -13.171 13.367 30.864 1.00 94.19 448 SER A O 1
ATOM 3607 N N . GLN A 1 449 ? -13.697 11.181 30.896 1.00 94.50 449 GLN A N 1
ATOM 3608 C CA . GLN A 1 449 ? -12.715 10.739 29.913 1.00 94.50 449 GLN A CA 1
ATOM 3609 C C . GLN A 1 449 ? -13.459 10.064 28.762 1.00 94.50 449 GLN A C 1
ATOM 3611 O O . GLN A 1 449 ? -14.161 9.076 28.991 1.00 94.50 449 GLN A O 1
ATOM 3616 N N . GLN A 1 450 ? -13.308 10.596 27.548 1.00 94.44 450 GLN A N 1
ATOM 3617 C CA . GLN A 1 450 ? -13.737 9.902 26.338 1.00 94.44 450 GLN A CA 1
ATOM 3618 C C . GLN A 1 450 ? -12.811 8.719 26.084 1.00 94.44 450 GLN A C 1
ATOM 3620 O O . GLN A 1 450 ? -11.591 8.821 26.239 1.00 94.44 450 GLN A O 1
ATOM 3625 N N . ILE A 1 451 ? -13.407 7.621 25.666 1.00 92.62 451 ILE A N 1
ATOM 3626 C CA . ILE A 1 451 ? -12.751 6.382 25.334 1.00 92.62 451 ILE A CA 1
ATOM 3627 C C . ILE A 1 451 ? -13.220 5.939 23.958 1.00 92.62 451 ILE A C 1
ATOM 3629 O O . ILE A 1 451 ? -14.410 5.936 23.668 1.00 92.62 451 ILE A O 1
ATOM 3633 N N . ILE A 1 452 ? -12.266 5.530 23.141 1.00 92.00 452 ILE A N 1
ATOM 3634 C CA . ILE A 1 452 ? -12.451 4.962 21.813 1.00 92.00 452 ILE A CA 1
ATOM 3635 C C . ILE A 1 452 ? -12.128 3.477 21.933 1.00 92.00 452 ILE A C 1
ATOM 3637 O O . ILE A 1 452 ? -10.980 3.118 22.197 1.00 92.00 452 ILE A O 1
ATOM 3641 N N . ALA A 1 453 ? -13.132 2.616 21.802 1.00 90.62 453 ALA A N 1
ATOM 3642 C CA . ALA A 1 453 ? -12.991 1.173 21.953 1.00 90.62 453 ALA A CA 1
ATOM 3643 C C . ALA A 1 453 ? -12.055 0.566 20.889 1.00 90.62 453 ALA A C 1
ATOM 3645 O O . ALA A 1 453 ? -12.365 0.587 19.709 1.00 90.62 453 ALA A O 1
ATOM 3646 N N . ALA A 1 454 ? -10.944 -0.068 21.275 1.00 87.50 454 ALA A N 1
ATOM 3647 C CA . ALA A 1 454 ? -10.030 -0.680 20.291 1.00 87.50 454 ALA A CA 1
ATOM 3648 C C . ALA A 1 454 ? -10.536 -1.996 19.665 1.00 87.50 454 ALA A C 1
ATOM 3650 O O . ALA A 1 454 ? -10.023 -2.427 18.635 1.00 87.50 454 ALA A O 1
ATOM 3651 N N . ARG A 1 455 ? -11.499 -2.668 20.306 1.00 87.81 455 ARG A N 1
ATOM 3652 C CA . ARG A 1 455 ? -12.097 -3.933 19.850 1.00 87.81 455 ARG A CA 1
ATOM 3653 C C . ARG A 1 455 ? -13.473 -4.151 20.469 1.00 87.81 455 ARG A C 1
ATOM 3655 O O . ARG A 1 455 ? -13.765 -3.553 21.513 1.00 87.81 455 ARG A O 1
ATOM 3662 N N . LYS A 1 456 ? -14.273 -5.032 19.866 1.00 90.06 456 LYS A N 1
ATOM 3663 C CA . LYS A 1 456 ? -15.540 -5.483 20.445 1.00 90.06 456 LYS A CA 1
ATOM 3664 C C . LYS A 1 456 ? -15.294 -6.334 21.698 1.00 90.06 456 LYS A C 1
ATOM 3666 O O . LYS A 1 456 ? -14.294 -7.045 21.779 1.00 90.06 456 LYS A O 1
ATOM 3671 N N . GLY A 1 457 ? -16.148 -6.216 22.714 1.00 91.62 457 GLY A N 1
ATOM 3672 C CA . GLY A 1 457 ? -16.044 -7.026 23.939 1.00 91.62 457 GLY A CA 1
ATOM 3673 C C . GLY A 1 457 ? -16.754 -6.428 25.153 1.00 91.62 457 GLY A C 1
ATOM 3674 O O . GLY A 1 457 ? -17.129 -5.255 25.156 1.00 91.62 457 GLY A O 1
ATOM 3675 N N . ARG A 1 458 ? -16.928 -7.205 26.226 1.00 92.56 458 ARG A N 1
ATOM 3676 C CA . ARG A 1 458 ? -17.667 -6.724 27.403 1.00 92.56 458 ARG A CA 1
ATOM 3677 C C . ARG A 1 458 ? -16.744 -6.025 28.395 1.00 92.56 458 ARG A C 1
ATOM 3679 O O . ARG A 1 458 ? -15.752 -6.599 28.851 1.00 92.56 458 ARG A O 1
ATOM 3686 N N . ARG A 1 459 ? -17.040 -4.774 28.755 1.00 92.88 459 ARG A N 1
ATOM 3687 C CA . ARG A 1 459 ? -16.229 -4.006 29.720 1.00 92.88 459 ARG A CA 1
ATOM 3688 C C . ARG A 1 459 ? -16.711 -4.313 31.129 1.00 92.88 459 ARG A C 1
ATOM 3690 O O . ARG A 1 459 ? -17.807 -3.929 31.513 1.00 92.88 459 ARG A O 1
ATOM 3697 N N . THR A 1 460 ? -15.878 -4.982 31.920 1.00 88.62 460 THR A N 1
ATOM 3698 C CA . THR A 1 460 ? -16.260 -5.412 33.280 1.00 88.62 460 THR A CA 1
ATOM 3699 C C . THR A 1 460 ? -15.559 -4.612 34.369 1.00 88.62 460 THR A C 1
ATOM 3701 O O . THR A 1 460 ? -16.083 -4.473 35.478 1.00 88.62 460 THR A O 1
ATOM 3704 N N . LYS A 1 461 ? -14.367 -4.066 34.087 1.00 93.50 461 LYS A N 1
ATOM 3705 C CA . LYS A 1 461 ? -13.609 -3.270 35.060 1.00 93.50 461 LYS A CA 1
ATOM 3706 C C . LYS A 1 461 ? -12.878 -2.112 34.390 1.00 93.50 461 LYS A C 1
ATOM 3708 O O . LYS A 1 461 ? -12.413 -2.218 33.259 1.00 93.50 461 LYS A O 1
ATOM 3713 N N . ILE A 1 462 ? -12.715 -1.032 35.143 1.00 94.31 462 ILE A N 1
ATOM 3714 C CA . ILE A 1 462 ? -11.868 0.109 34.795 1.00 94.31 462 ILE A CA 1
ATOM 3715 C C . ILE A 1 462 ? -10.875 0.306 35.933 1.00 94.31 462 ILE A C 1
ATOM 3717 O O . ILE A 1 462 ? -11.238 0.296 37.111 1.00 94.31 462 ILE A O 1
ATOM 3721 N N . LYS A 1 463 ? -9.605 0.484 35.593 1.00 94.94 463 LYS A N 1
ATOM 3722 C CA . LYS A 1 463 ? -8.557 0.837 36.544 1.00 94.94 463 LYS A CA 1
ATOM 3723 C C . LYS A 1 463 ? -8.279 2.323 36.457 1.00 94.94 463 LYS A C 1
ATOM 3725 O O . LYS A 1 463 ? -8.060 2.829 35.364 1.00 94.94 463 LYS A O 1
ATOM 3730 N N . LEU A 1 464 ? -8.248 2.997 37.599 1.00 95.44 464 LEU A N 1
ATOM 3731 C CA . LEU A 1 464 ? -7.924 4.420 37.708 1.00 95.44 464 LEU A CA 1
ATOM 3732 C C . LEU A 1 464 ? -6.898 4.630 38.818 1.00 95.44 464 LEU A C 1
ATOM 3734 O O . LEU A 1 464 ? -6.936 3.940 39.839 1.00 95.44 464 LEU A O 1
ATOM 3738 N N . ARG A 1 465 ? -6.011 5.614 38.660 1.00 95.38 465 ARG A N 1
ATOM 3739 C CA . ARG A 1 465 ? -5.156 6.095 39.752 1.00 95.38 465 ARG A CA 1
ATOM 3740 C C . ARG A 1 465 ? -5.837 7.268 40.425 1.00 95.38 465 ARG A C 1
ATOM 3742 O O . ARG A 1 465 ? -6.087 8.288 39.791 1.00 95.38 465 ARG A O 1
ATOM 3749 N N . LEU A 1 466 ? -6.152 7.108 41.704 1.00 95.31 466 LEU A N 1
ATOM 3750 C CA . LEU A 1 466 ? -6.953 8.084 42.430 1.00 95.31 466 LEU A CA 1
ATOM 3751 C C . LEU A 1 466 ? -6.551 8.201 43.898 1.00 95.31 466 LEU A C 1
ATOM 3753 O O . LEU A 1 466 ? -5.974 7.282 44.492 1.00 95.31 466 LEU A O 1
ATOM 3757 N N . TYR A 1 467 ? -6.850 9.359 44.478 1.00 95.44 467 TYR A N 1
ATOM 3758 C CA . TYR A 1 467 ? -6.618 9.663 45.887 1.00 95.44 467 TYR A CA 1
ATOM 3759 C C . TYR A 1 467 ? -7.633 10.674 46.414 1.00 95.44 467 TYR A C 1
ATOM 3761 O O . TYR A 1 467 ? -8.373 11.302 45.652 1.00 95.44 467 TYR A O 1
ATOM 3769 N N . LYS A 1 468 ? -7.689 10.816 47.740 1.00 95.50 468 LYS A N 1
ATOM 3770 C CA . LYS A 1 468 ? -8.525 11.815 48.411 1.00 95.50 468 LYS A CA 1
ATOM 3771 C C . LYS A 1 468 ? -7.700 13.004 48.887 1.00 95.50 468 LYS A C 1
ATOM 3773 O O . LYS A 1 468 ? -6.580 12.842 49.372 1.00 95.50 468 LYS A O 1
ATOM 3778 N N . VAL A 1 469 ? -8.305 14.181 48.826 1.00 94.19 469 VAL A N 1
ATOM 3779 C CA . VAL A 1 469 ? -7.835 15.396 49.489 1.00 94.19 469 VAL A CA 1
ATOM 3780 C C . VAL A 1 469 ? -8.742 15.646 50.689 1.00 94.19 469 VAL A C 1
ATOM 3782 O O . VAL A 1 469 ? -9.963 15.601 50.556 1.00 94.19 469 VAL A O 1
ATOM 3785 N N . GLY A 1 470 ? -8.151 15.860 51.866 1.00 93.00 470 GLY A N 1
ATOM 3786 C CA . GLY A 1 470 ? -8.886 15.975 53.127 1.00 93.00 470 GLY A CA 1
ATOM 3787 C C . GLY A 1 470 ? -9.479 14.644 53.605 1.00 93.00 470 GLY A C 1
ATOM 3788 O O . GLY A 1 470 ? -8.897 13.576 53.412 1.00 93.00 470 GLY A O 1
ATOM 3789 N N . ASN A 1 471 ? -10.645 14.716 54.247 1.00 92.88 471 ASN A N 1
ATOM 3790 C CA . ASN A 1 471 ? -11.382 13.575 54.793 1.00 92.88 471 ASN A CA 1
ATOM 3791 C C . ASN A 1 471 ? -12.832 13.552 54.271 1.00 92.88 471 ASN A C 1
ATOM 3793 O O . ASN A 1 471 ? -13.767 13.745 55.052 1.00 92.88 471 ASN A O 1
ATOM 3797 N N . PRO A 1 472 ? -13.048 13.345 52.957 1.00 91.56 472 PRO A N 1
ATOM 3798 C CA . PRO A 1 472 ? -14.390 13.154 52.417 1.00 91.56 472 PRO A CA 1
ATOM 3799 C C . PRO A 1 472 ? -15.068 11.944 53.079 1.00 91.56 472 PRO A C 1
ATOM 3801 O O . PRO A 1 472 ? -14.483 10.864 53.168 1.00 91.56 472 PRO A O 1
ATOM 3804 N N . VAL A 1 473 ? -16.296 12.149 53.565 1.00 90.06 473 VAL A N 1
ATOM 3805 C CA . VAL A 1 473 ? -17.130 11.124 54.228 1.00 90.06 473 VAL A CA 1
ATOM 3806 C C . VAL A 1 473 ? -18.073 10.405 53.258 1.00 90.06 473 VAL A C 1
ATOM 3808 O O . VAL A 1 473 ? -18.799 9.498 53.655 1.00 90.06 473 VAL A O 1
ATOM 3811 N N . ASP A 1 474 ? -18.082 10.832 52.000 1.00 95.12 474 ASP A N 1
ATOM 3812 C CA . ASP A 1 474 ? -18.894 10.303 50.915 1.00 95.12 474 ASP A CA 1
ATOM 3813 C C . ASP A 1 474 ? -18.102 9.312 50.039 1.00 95.12 474 ASP A C 1
ATOM 3815 O O . ASP A 1 474 ? -17.035 8.818 50.430 1.00 95.12 474 ASP A O 1
ATOM 3819 N N . ASN A 1 475 ? -18.661 8.962 48.877 1.00 95.88 475 ASN A N 1
ATOM 3820 C CA . ASN A 1 475 ? -18.086 7.994 47.951 1.00 95.88 475 ASN A CA 1
ATOM 3821 C C . ASN A 1 475 ? -17.666 8.666 46.641 1.00 95.88 475 ASN A C 1
ATOM 3823 O O . ASN A 1 475 ? -18.355 9.554 46.129 1.00 95.88 475 ASN A O 1
ATOM 3827 N N . PHE A 1 476 ? -16.578 8.164 46.063 1.00 96.06 476 PHE A N 1
ATOM 3828 C CA . PHE A 1 476 ? -16.253 8.379 44.659 1.00 96.06 476 PHE A CA 1
ATOM 3829 C 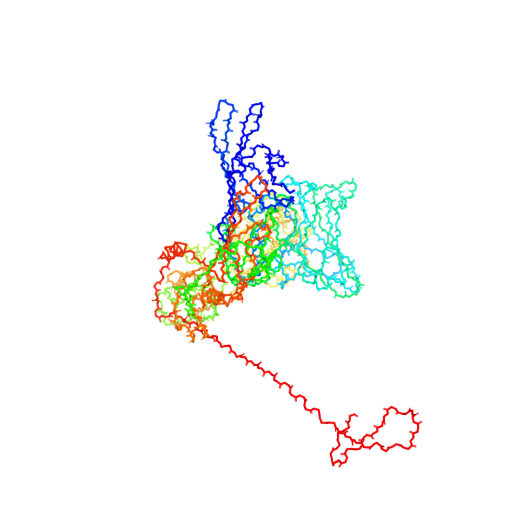C . PHE A 1 476 ? -17.182 7.512 43.802 1.00 96.06 476 PHE A C 1
ATOM 3831 O O . PHE A 1 476 ? -17.403 6.341 44.123 1.00 96.06 476 PHE A O 1
ATOM 3838 N N . GLN A 1 477 ? -17.729 8.085 42.736 1.00 95.00 477 GLN A N 1
ATOM 3839 C CA . GLN A 1 477 ? -18.683 7.446 41.836 1.00 95.00 477 GLN A CA 1
ATOM 3840 C C . GLN A 1 477 ? -18.128 7.413 40.415 1.00 95.00 477 GLN A C 1
ATOM 3842 O O . GLN A 1 477 ? -17.618 8.423 39.930 1.00 95.00 477 GLN A O 1
ATOM 3847 N N . LEU A 1 478 ? -18.269 6.267 39.753 1.00 95.56 478 LEU A N 1
ATOM 3848 C CA . LEU A 1 478 ? -17.917 6.068 38.352 1.00 95.56 478 LEU A CA 1
ATOM 3849 C C . LEU A 1 478 ? -19.106 5.474 37.603 1.00 95.56 478 LEU A C 1
ATOM 3851 O O . LEU A 1 478 ? -19.769 4.568 38.113 1.00 95.56 478 LEU A O 1
ATOM 3855 N N . GLN A 1 479 ? -19.361 5.957 36.396 1.00 94.56 479 GLN A N 1
ATOM 3856 C CA . GLN A 1 479 ? -20.413 5.426 35.540 1.00 94.56 479 GLN A CA 1
ATOM 3857 C C . GLN A 1 479 ? -20.038 5.620 34.069 1.00 94.56 479 GLN A C 1
ATOM 3859 O O . GLN A 1 479 ? -19.336 6.575 33.731 1.00 94.56 479 GLN A O 1
ATOM 3864 N N . VAL A 1 480 ? -20.481 4.707 33.208 1.00 95.69 480 VAL A N 1
ATOM 3865 C CA . VAL A 1 480 ? -20.205 4.752 31.768 1.00 95.69 480 VAL A CA 1
ATOM 3866 C C . VAL A 1 480 ? -21.422 5.281 31.013 1.00 95.69 480 VAL A C 1
ATOM 3868 O O . VAL A 1 480 ? -22.556 4.952 31.365 1.00 95.69 480 VAL A O 1
ATOM 3871 N N . PHE A 1 481 ? -21.184 6.107 30.001 1.00 94.69 481 PHE A N 1
ATOM 3872 C CA . PHE A 1 481 ? -22.183 6.755 29.150 1.00 94.69 481 PHE A CA 1
ATOM 3873 C C . PHE A 1 481 ? -21.797 6.591 27.682 1.00 94.69 481 PHE A C 1
ATOM 3875 O O . PHE A 1 481 ? -20.613 6.461 27.375 1.00 94.69 481 PHE A O 1
ATOM 3882 N N . SER A 1 482 ? -22.776 6.625 26.781 1.00 93.69 482 SER A N 1
ATOM 3883 C CA . SER A 1 482 ? -22.488 6.743 25.347 1.00 93.69 482 SER A CA 1
ATOM 3884 C C . SER A 1 482 ? -21.981 8.150 24.991 1.00 93.69 482 SER A C 1
ATOM 3886 O O . SER A 1 482 ? -22.151 9.091 25.771 1.00 93.69 482 SER A O 1
ATOM 3888 N N . ASP A 1 483 ? -21.347 8.293 23.828 1.00 93.12 483 ASP A N 1
ATOM 3889 C CA . ASP A 1 483 ? -21.051 9.592 23.201 1.00 93.12 483 ASP A CA 1
ATOM 3890 C C . ASP A 1 483 ? -22.334 10.204 22.595 1.00 93.12 483 ASP A C 1
ATOM 3892 O O . ASP A 1 483 ? -23.291 9.488 22.282 1.00 93.12 483 ASP A O 1
ATOM 3896 N N . ASP A 1 484 ? -22.395 11.531 22.487 1.00 90.25 484 ASP A N 1
ATOM 3897 C CA . ASP A 1 484 ? -23.526 12.280 21.925 1.00 90.25 484 ASP A CA 1
ATOM 3898 C C . ASP A 1 484 ? -23.401 12.561 20.414 1.00 90.25 484 ASP A C 1
ATOM 3900 O O . ASP A 1 484 ? -24.290 13.186 19.831 1.00 90.25 484 ASP A O 1
ATOM 3904 N N . GLY A 1 485 ? -22.307 12.119 19.786 1.00 87.06 485 GLY A N 1
ATOM 3905 C CA . GLY A 1 485 ? -21.969 12.378 18.384 1.00 87.06 485 GLY A CA 1
ATOM 3906 C C . GLY A 1 485 ? -21.129 13.643 18.176 1.00 87.06 485 GLY A C 1
ATOM 3907 O O . GLY A 1 485 ? -20.569 13.829 17.098 1.00 87.06 485 GLY A O 1
ATOM 3908 N N . ASN A 1 486 ? -20.980 14.484 19.204 1.00 86.50 486 ASN A N 1
ATOM 3909 C CA . ASN A 1 486 ? -20.157 15.698 19.208 1.00 86.50 486 ASN A CA 1
ATOM 3910 C C . ASN A 1 486 ? -18.941 15.564 20.140 1.00 86.50 486 ASN A C 1
ATOM 3912 O O . ASN A 1 486 ? -18.370 16.570 20.576 1.00 86.50 486 ASN A O 1
ATOM 3916 N N . ASN A 1 487 ? -18.522 14.327 20.428 1.00 89.31 487 ASN A N 1
ATOM 3917 C CA . ASN A 1 487 ? -17.447 13.985 21.357 1.00 89.31 487 ASN A CA 1
ATOM 3918 C C . ASN A 1 487 ? -17.755 14.323 22.825 1.00 89.31 487 ASN A C 1
ATOM 3920 O O . ASN A 1 487 ? -16.829 14.517 23.612 1.00 89.31 487 ASN A O 1
ATOM 3924 N N . GLN A 1 488 ? -19.025 14.438 23.225 1.00 90.00 488 GLN A N 1
ATOM 3925 C CA . GLN A 1 488 ? -19.397 14.708 24.615 1.00 90.00 488 GLN A CA 1
ATOM 3926 C C . GLN A 1 488 ? -20.180 13.542 25.229 1.00 90.00 488 GLN A C 1
ATOM 3928 O O . GLN A 1 488 ? -20.861 12.798 24.525 1.00 90.00 488 GLN A O 1
ATOM 3933 N N . PRO A 1 489 ? -20.147 13.388 26.566 1.00 91.19 489 PRO A N 1
ATOM 3934 C CA . PRO A 1 489 ? -20.981 12.400 27.231 1.00 91.19 489 PRO A CA 1
ATOM 3935 C C . PRO A 1 489 ? -22.467 12.662 26.994 1.00 91.19 489 PRO A C 1
ATOM 3937 O O . PRO A 1 489 ? -22.967 13.753 27.290 1.00 91.19 489 PRO A O 1
ATOM 3940 N N . SER A 1 490 ? -23.180 11.630 26.551 1.00 88.81 490 SER A N 1
ATOM 3941 C CA . SER A 1 490 ? -24.630 11.659 26.393 1.00 88.81 490 SER A CA 1
ATOM 3942 C C . SER A 1 490 ? -25.360 11.691 27.748 1.00 88.81 490 SER A C 1
ATOM 3944 O O . SER A 1 490 ? -24.774 11.572 28.828 1.00 88.81 490 SER A O 1
ATOM 3946 N N . GLY A 1 491 ? -26.690 11.822 27.705 1.00 81.81 491 GLY A N 1
ATOM 3947 C CA . GLY A 1 491 ? -27.551 11.683 28.886 1.00 81.81 491 GLY A CA 1
ATOM 3948 C C . GLY A 1 491 ? -27.851 10.233 29.300 1.00 81.81 491 GLY A C 1
ATOM 3949 O O . GLY A 1 491 ? -28.497 10.030 30.329 1.00 81.81 491 GLY A O 1
ATOM 3950 N N . SER A 1 492 ? -27.411 9.236 28.526 1.00 85.00 492 SER A N 1
ATOM 3951 C CA . SER A 1 492 ? -27.801 7.829 28.679 1.00 85.00 492 SER A CA 1
ATOM 3952 C C . SER A 1 492 ? -26.693 7.003 29.328 1.00 85.00 492 SER A C 1
ATOM 3954 O O . SER A 1 492 ? -25.619 6.819 28.756 1.00 85.00 492 SER A O 1
ATOM 3956 N N . SER A 1 493 ? -26.952 6.471 30.524 1.00 90.88 493 SER A N 1
ATOM 3957 C CA . SER A 1 493 ? -25.978 5.643 31.237 1.00 90.88 493 SER A CA 1
ATOM 3958 C C . SER A 1 493 ? -25.995 4.183 30.784 1.00 90.88 493 SER A C 1
ATOM 3960 O O . SER A 1 493 ? -27.029 3.513 30.856 1.00 90.88 493 SER A O 1
ATOM 3962 N N . LEU A 1 494 ? -24.818 3.671 30.447 1.00 93.88 494 LEU A N 1
ATOM 3963 C CA . LEU A 1 494 ? -24.538 2.293 30.041 1.00 93.88 494 LEU A CA 1
ATOM 3964 C C . LEU A 1 494 ? -24.159 1.379 31.213 1.00 93.88 494 LEU A C 1
ATOM 3966 O O . LEU A 1 494 ? -24.104 0.163 31.072 1.00 93.88 494 LEU A O 1
ATOM 3970 N N . SER A 1 495 ? -23.890 1.944 32.389 1.00 95.25 495 SER A N 1
ATOM 3971 C CA . SER A 1 495 ? -23.620 1.168 33.597 1.00 95.25 495 SER A CA 1
ATOM 3972 C C . SER A 1 495 ? -24.463 1.648 34.770 1.00 95.25 495 SER A C 1
ATOM 3974 O O . SER A 1 495 ? -24.909 2.797 34.826 1.00 95.25 495 SER A O 1
ATOM 3976 N N . THR A 1 496 ? -24.616 0.787 35.768 1.00 94.25 496 THR A N 1
ATOM 3977 C CA . THR A 1 496 ? -24.948 1.209 37.131 1.00 94.25 496 THR A CA 1
ATOM 3978 C C . THR A 1 496 ? -23.816 2.067 37.722 1.00 94.25 496 THR A C 1
ATOM 3980 O O . THR A 1 496 ? -22.690 2.082 37.213 1.00 94.25 496 THR A O 1
ATOM 3983 N N . ILE A 1 497 ? -24.108 2.813 38.792 1.00 94.81 497 ILE A N 1
ATOM 3984 C CA . ILE A 1 497 ? -23.106 3.637 39.481 1.00 94.81 497 ILE A CA 1
ATOM 3985 C C . ILE A 1 497 ? -22.174 2.729 40.291 1.00 94.81 497 ILE A C 1
ATOM 3987 O O . ILE A 1 497 ? -22.573 2.173 41.318 1.00 94.81 497 ILE A O 1
ATOM 3991 N N . ALA A 1 498 ? -20.911 2.644 39.881 1.00 95.31 498 ALA A N 1
ATOM 3992 C CA . ALA A 1 498 ? -19.865 1.998 40.660 1.00 95.31 498 ALA A CA 1
ATOM 3993 C C . ALA A 1 498 ? -19.368 2.946 41.762 1.00 95.31 498 ALA A C 1
ATOM 3995 O O . ALA A 1 498 ? -19.093 4.121 41.512 1.00 95.31 498 ALA A O 1
ATOM 3996 N N . MET A 1 499 ? -19.250 2.448 42.996 1.00 94.81 499 MET A N 1
ATOM 3997 C CA . MET A 1 499 ? -18.877 3.256 44.163 1.00 94.81 499 MET A CA 1
ATOM 3998 C C . MET A 1 499 ? -17.581 2.768 44.808 1.00 94.81 499 MET A C 1
ATOM 4000 O O . MET A 1 499 ? -17.430 1.582 45.097 1.00 94.81 499 MET A O 1
ATOM 4004 N N . ILE A 1 500 ? -16.685 3.705 45.130 1.00 94.50 500 ILE A N 1
ATOM 4005 C CA . ILE A 1 500 ? -15.557 3.472 46.038 1.00 94.50 500 ILE A CA 1
ATOM 4006 C C . ILE A 1 500 ? -15.732 4.351 47.274 1.00 94.50 500 ILE A C 1
ATOM 4008 O O . ILE A 1 500 ? -15.894 5.567 47.172 1.00 94.50 500 ILE A O 1
ATOM 4012 N N . SER A 1 501 ? -15.659 3.744 48.460 1.00 93.75 501 SER A N 1
ATOM 4013 C CA . SER A 1 501 ? -15.757 4.486 49.716 1.00 93.75 501 SER A CA 1
ATOM 4014 C C . SER A 1 501 ? -14.599 5.471 49.860 1.00 93.75 501 SER A C 1
ATOM 4016 O O . SER A 1 501 ? -13.438 5.053 49.821 1.00 93.75 501 SER A O 1
ATOM 4018 N N . GLY A 1 502 ? -14.882 6.758 50.094 1.00 91.50 502 GLY A N 1
ATOM 4019 C CA . GLY A 1 502 ? -13.840 7.769 50.305 1.00 91.50 502 GLY A CA 1
ATOM 4020 C C . GLY A 1 502 ? -12.930 7.458 51.496 1.00 91.50 502 GLY A C 1
ATOM 4021 O O . GLY A 1 502 ? -11.742 7.786 51.480 1.00 91.50 502 GLY A O 1
ATOM 4022 N N . ALA A 1 503 ? -13.438 6.728 52.494 1.00 90.19 503 ALA A N 1
ATOM 4023 C CA . ALA A 1 503 ? -12.641 6.253 53.622 1.00 90.19 503 ALA A CA 1
ATOM 4024 C C . ALA A 1 503 ? -11.545 5.256 53.195 1.00 90.19 503 ALA A C 1
ATOM 4026 O O . ALA A 1 503 ? -10.463 5.261 53.779 1.00 90.19 503 ALA A O 1
ATOM 4027 N N . SER A 1 504 ? -11.793 4.460 52.147 1.00 91.31 504 SER A N 1
ATOM 4028 C CA . SER A 1 504 ? -10.862 3.448 51.618 1.00 91.31 504 SER A CA 1
ATOM 4029 C C . SER A 1 504 ? -9.744 4.017 50.731 1.00 91.31 504 SER A C 1
ATOM 4031 O O . SER A 1 504 ? -8.815 3.296 50.353 1.00 91.31 504 SER A O 1
ATOM 4033 N N . LEU A 1 505 ? -9.824 5.307 50.387 1.00 94.31 505 LEU A N 1
ATOM 4034 C CA . LEU A 1 505 ? -8.837 5.984 49.552 1.00 94.31 505 LEU A CA 1
ATOM 4035 C C . LEU A 1 505 ? -7.689 6.550 50.387 1.00 94.31 505 LEU A C 1
ATOM 4037 O O . LEU A 1 505 ? -7.887 7.071 51.489 1.00 94.31 505 LEU A O 1
ATOM 4041 N N . SER A 1 506 ? -6.480 6.448 49.840 1.00 94.50 506 SER A N 1
ATOM 4042 C CA . SER A 1 506 ? -5.262 7.054 50.379 1.00 94.50 506 SER A CA 1
ATOM 4043 C C . SER A 1 506 ? -5.200 8.547 50.064 1.00 94.50 506 SER A C 1
ATOM 4045 O O . SER A 1 506 ? -5.906 9.045 49.190 1.00 94.50 506 SER A O 1
ATOM 4047 N N . THR A 1 507 ? -4.319 9.261 50.763 1.00 94.69 507 THR A N 1
ATOM 4048 C CA . THR A 1 507 ? -3.985 10.670 50.488 1.00 94.69 507 THR A CA 1
ATOM 4049 C C . THR A 1 507 ? -2.920 10.837 49.395 1.00 94.69 507 THR A C 1
ATOM 4051 O O . THR A 1 507 ? -2.482 11.949 49.130 1.00 94.69 507 THR A O 1
ATOM 4054 N N . SER A 1 508 ? -2.481 9.738 48.776 1.00 92.94 508 SER A N 1
ATOM 4055 C CA . SER A 1 508 ? -1.559 9.686 47.636 1.00 92.94 508 SER A CA 1
ATOM 4056 C C . SER A 1 508 ? -2.133 8.795 46.533 1.00 92.94 508 SER A C 1
ATOM 4058 O O . SER A 1 508 ? -2.880 7.859 46.840 1.00 92.94 508 SER A O 1
ATOM 4060 N N . SER A 1 509 ? -1.804 9.080 45.266 1.00 93.06 509 SER A N 1
ATOM 4061 C CA . SER A 1 509 ? -2.325 8.350 44.100 1.00 93.06 509 SER A CA 1
ATOM 4062 C C . SER A 1 509 ? -2.054 6.850 44.199 1.00 93.06 509 SER A C 1
ATOM 4064 O O . SER A 1 509 ? -0.899 6.420 44.228 1.00 93.06 509 SER A O 1
ATOM 4066 N N . THR A 1 510 ? -3.119 6.045 44.212 1.00 94.50 510 THR A N 1
ATOM 4067 C CA . THR A 1 510 ? -3.036 4.579 44.131 1.00 94.50 510 THR A CA 1
ATOM 4068 C C . THR A 1 510 ? -3.951 4.060 43.034 1.00 94.50 510 THR A C 1
ATOM 4070 O O . THR A 1 510 ? -5.027 4.610 42.807 1.00 94.50 510 THR A O 1
ATOM 4073 N N . GLU A 1 511 ? -3.524 3.005 42.340 1.00 95.56 511 GLU A N 1
ATOM 4074 C CA . GLU A 1 511 ? -4.375 2.331 41.360 1.00 95.56 511 GLU A CA 1
ATOM 4075 C C . GLU A 1 511 ? -5.508 1.585 42.077 1.00 95.56 511 GLU A C 1
ATOM 4077 O O . GLU A 1 511 ? -5.284 0.852 43.047 1.00 95.56 511 GLU A O 1
ATOM 4082 N N . LYS A 1 512 ? -6.734 1.777 41.595 1.00 94.88 512 LYS A N 1
ATOM 4083 C CA . LYS A 1 512 ? -7.940 1.095 42.054 1.00 94.88 512 LYS A CA 1
ATOM 4084 C C . LYS A 1 512 ? -8.616 0.425 40.873 1.00 94.88 512 LYS A C 1
ATOM 4086 O O . LYS A 1 512 ? -8.802 1.043 39.830 1.00 94.88 512 LYS A O 1
ATOM 4091 N N . VAL A 1 513 ? -9.012 -0.827 41.073 1.00 94.50 513 VAL A N 1
ATOM 4092 C CA . VAL A 1 513 ? -9.831 -1.582 40.124 1.00 94.50 513 VAL A CA 1
ATOM 4093 C C . VAL A 1 513 ? -11.295 -1.360 40.485 1.00 94.50 513 VAL A C 1
ATOM 4095 O O . VAL A 1 513 ? -11.723 -1.709 41.585 1.00 94.50 513 VAL A O 1
ATOM 4098 N N . ILE A 1 514 ? -12.050 -0.769 39.570 1.00 94.62 514 ILE A N 1
ATOM 4099 C CA . ILE A 1 514 ? -13.469 -0.456 39.727 1.00 94.62 514 ILE A CA 1
ATOM 4100 C C . ILE A 1 514 ? -14.240 -1.445 38.866 1.00 94.62 514 ILE A C 1
ATOM 4102 O O . ILE A 1 514 ? -14.035 -1.495 37.658 1.00 94.62 514 ILE A O 1
ATOM 4106 N N . THR A 1 515 ? -15.100 -2.250 39.488 1.00 94.19 515 THR A N 1
ATOM 4107 C CA . THR A 1 515 ? -16.007 -3.137 38.747 1.00 94.19 515 THR A CA 1
ATOM 4108 C C . THR A 1 515 ? -17.223 -2.333 38.317 1.00 94.19 515 THR A C 1
ATOM 4110 O O . THR A 1 515 ? -17.805 -1.621 39.136 1.00 94.19 515 THR A O 1
ATOM 4113 N N . ILE A 1 516 ? -17.576 -2.440 37.043 1.00 93.69 516 ILE A N 1
ATOM 4114 C CA . ILE A 1 516 ? -18.764 -1.821 36.459 1.00 93.69 516 ILE A CA 1
ATOM 4115 C C . ILE A 1 516 ? -19.761 -2.916 36.093 1.00 93.69 516 ILE A C 1
ATOM 4117 O O . ILE A 1 516 ? -19.387 -4.051 35.803 1.00 93.69 516 ILE A O 1
ATOM 4121 N N . THR A 1 517 ? -21.042 -2.585 36.168 1.00 93.62 517 THR A N 1
ATOM 4122 C CA . THR A 1 517 ? -22.136 -3.520 35.895 1.00 93.62 517 THR A CA 1
ATOM 4123 C C . THR A 1 517 ? -23.114 -2.850 34.959 1.00 93.62 517 THR A C 1
ATOM 4125 O O . THR A 1 517 ? -23.408 -1.666 35.133 1.00 93.62 517 THR A O 1
ATOM 4128 N N . GLU A 1 518 ? -23.598 -3.608 33.989 1.00 92.50 518 GLU A N 1
ATOM 4129 C CA . GLU A 1 518 ? -24.519 -3.155 32.953 1.00 92.50 518 GLU A CA 1
ATOM 4130 C C . GLU A 1 518 ? -25.805 -2.577 33.549 1.00 92.50 518 GLU A C 1
ATOM 4132 O O . GLU A 1 518 ? -26.288 -3.041 34.586 1.00 92.50 518 GLU A O 1
ATOM 4137 N N . SER A 1 519 ? -26.327 -1.517 32.932 1.00 90.12 519 SER A N 1
ATOM 4138 C CA . SER A 1 519 ? -27.617 -0.929 33.314 1.00 90.12 519 SER A CA 1
ATOM 4139 C C . SER A 1 519 ? -28.791 -1.679 32.679 1.00 90.12 519 SER A C 1
ATOM 4141 O O . SER A 1 519 ? -29.857 -1.766 33.290 1.00 90.12 519 SER A O 1
ATOM 4143 N N . VAL A 1 520 ? -28.580 -2.233 31.485 1.00 88.31 520 VAL A N 1
ATOM 4144 C CA . VAL A 1 520 ? -29.484 -3.118 30.737 1.00 88.31 520 VAL A CA 1
ATOM 4145 C C . VAL A 1 520 ? -28.645 -4.193 30.041 1.00 88.31 520 VAL A C 1
ATOM 4147 O O . VAL A 1 520 ? -27.437 -4.019 29.929 1.00 88.31 520 VAL A O 1
ATOM 4150 N N . ALA A 1 521 ? -29.250 -5.299 29.602 1.00 85.88 521 ALA A N 1
ATOM 4151 C CA . ALA A 1 521 ? -28.513 -6.351 28.897 1.00 85.88 521 ALA A CA 1
ATOM 4152 C C . ALA A 1 521 ? -27.698 -5.763 27.730 1.00 85.88 521 ALA A C 1
ATOM 4154 O O . ALA A 1 521 ? -28.199 -4.908 26.999 1.00 85.88 521 ALA A O 1
ATOM 4155 N N . ASP A 1 522 ? -26.435 -6.178 27.631 1.00 87.75 522 ASP A N 1
ATOM 4156 C CA . ASP A 1 522 ? -25.483 -5.800 26.576 1.00 87.75 522 ASP A CA 1
ATOM 4157 C C . ASP A 1 522 ? -25.062 -4.330 26.549 1.00 87.75 522 ASP A C 1
ATOM 4159 O O . ASP A 1 522 ? -24.291 -3.907 25.691 1.00 87.75 522 ASP A O 1
ATOM 4163 N N . SER A 1 523 ? -25.442 -3.543 27.560 1.00 91.75 523 SER A N 1
ATOM 4164 C CA . SER A 1 523 ? -25.079 -2.127 27.601 1.00 91.75 523 SER A CA 1
ATOM 4165 C C . SER A 1 523 ? -23.585 -1.863 27.796 1.00 91.75 523 SER A C 1
ATOM 4167 O O . SER A 1 523 ? -23.172 -0.727 27.589 1.00 91.75 523 SER A O 1
ATOM 4169 N N . LEU A 1 524 ? -22.768 -2.850 28.199 1.00 94.00 524 LEU A N 1
ATOM 4170 C CA . LEU A 1 524 ? -21.299 -2.736 28.261 1.00 94.00 524 LEU A CA 1
ATOM 4171 C C . LEU A 1 524 ? -20.572 -3.586 27.209 1.00 94.00 524 LEU A C 1
ATOM 4173 O O . LEU A 1 524 ? -19.337 -3.691 27.254 1.00 94.00 524 LEU A O 1
ATOM 4177 N N . LEU A 1 525 ? -21.307 -4.164 26.256 1.00 93.19 525 LEU A N 1
ATOM 4178 C CA . LEU A 1 525 ? -20.750 -4.771 25.055 1.00 93.19 525 LEU A CA 1
ATOM 4179 C C . LEU A 1 525 ? -20.515 -3.670 24.015 1.00 93.19 525 LEU A C 1
ATOM 4181 O O . LEU A 1 525 ? -21.385 -3.370 23.211 1.00 93.19 525 LEU A O 1
ATOM 4185 N N . PHE A 1 526 ? -19.353 -3.012 24.057 1.00 91.94 526 PHE A N 1
ATOM 4186 C CA . PHE A 1 526 ? -19.068 -1.957 23.072 1.00 91.94 526 PHE A CA 1
ATOM 4187 C C . PHE A 1 526 ? -18.483 -2.534 21.799 1.00 91.94 526 PHE A C 1
ATOM 4189 O O . PHE A 1 526 ? -17.596 -3.393 21.864 1.00 91.94 526 PHE A O 1
ATOM 4196 N N . ASP A 1 527 ? -18.907 -1.988 20.670 1.00 89.06 527 ASP A N 1
ATOM 4197 C CA . ASP A 1 527 ? -18.317 -2.264 19.371 1.00 89.06 527 ASP A CA 1
ATOM 4198 C C . ASP A 1 527 ? -16.945 -1.592 19.219 1.00 89.06 527 ASP A C 1
ATOM 4200 O O . ASP A 1 527 ? -16.526 -0.737 20.005 1.00 89.06 527 ASP A O 1
ATOM 4204 N N . LYS A 1 528 ? -16.188 -2.043 18.221 1.00 88.38 528 LYS A N 1
ATOM 4205 C CA . LYS A 1 528 ? -14.879 -1.483 17.877 1.00 88.38 528 LYS A CA 1
ATOM 4206 C C . LYS A 1 528 ? -15.039 -0.072 17.301 1.00 88.38 528 LYS A C 1
ATOM 4208 O O . LYS A 1 528 ? -15.970 0.192 16.557 1.00 88.38 528 LYS A O 1
ATOM 4213 N N . ASN A 1 529 ? -14.095 0.811 17.614 1.00 87.88 529 ASN A N 1
ATOM 4214 C CA . ASN A 1 529 ? -14.028 2.227 17.237 1.00 87.88 529 ASN A CA 1
ATOM 4215 C C . ASN A 1 529 ? -15.169 3.112 17.761 1.00 87.88 529 ASN A C 1
ATOM 4217 O O . ASN A 1 529 ? -15.135 4.325 17.549 1.00 87.88 529 ASN A O 1
ATOM 4221 N N . GLU A 1 530 ? -16.119 2.545 18.503 1.00 90.56 530 GLU A N 1
ATOM 4222 C CA . GLU A 1 530 ? -17.173 3.313 19.148 1.00 90.56 530 GLU A CA 1
ATOM 4223 C C . GLU A 1 530 ? -16.645 4.142 20.316 1.00 90.56 530 GLU A C 1
ATOM 4225 O O . GLU A 1 530 ? -15.720 3.753 21.048 1.00 90.56 530 GLU A O 1
ATOM 4230 N N . LYS A 1 531 ? -17.263 5.312 20.480 1.00 92.69 531 LYS A N 1
ATOM 4231 C CA . LYS A 1 531 ? -16.900 6.291 21.499 1.00 92.69 531 LYS A CA 1
ATOM 4232 C C . LYS A 1 531 ? -17.836 6.183 22.689 1.00 92.69 531 LYS A C 1
ATOM 4234 O O . LYS A 1 531 ? -19.058 6.126 22.562 1.00 92.69 531 LYS A O 1
ATOM 4239 N N . TYR A 1 532 ? -17.254 6.201 23.875 1.00 94.62 532 TYR A N 1
ATOM 4240 C CA . TYR A 1 532 ? -17.992 6.223 25.126 1.00 94.62 532 TYR A CA 1
ATOM 4241 C C . TYR A 1 532 ? -17.279 7.089 26.150 1.00 94.62 532 TYR A C 1
ATOM 4243 O O . TYR A 1 532 ? -16.113 7.446 26.003 1.00 94.62 532 TYR A O 1
ATOM 4251 N N . HIS A 1 533 ? -17.983 7.433 27.218 1.00 94.69 533 HIS A N 1
ATOM 4252 C CA . HIS A 1 533 ? -17.474 8.322 28.245 1.00 94.69 533 HIS A CA 1
ATOM 4253 C C . HIS A 1 533 ? -17.516 7.663 29.608 1.00 94.69 533 HIS A C 1
ATOM 4255 O O . HIS A 1 533 ? -18.557 7.205 30.082 1.00 94.69 533 HIS A O 1
ATOM 4261 N N . ILE A 1 534 ? -16.370 7.672 30.276 1.00 95.12 534 ILE A N 1
ATOM 4262 C CA . ILE A 1 534 ? -16.281 7.330 31.687 1.00 95.12 534 ILE A CA 1
ATOM 4263 C C . ILE A 1 534 ? -16.455 8.625 32.472 1.00 95.12 534 ILE A C 1
ATOM 4265 O O . ILE A 1 534 ? -15.599 9.509 32.420 1.00 95.12 534 ILE A O 1
ATOM 4269 N N . ILE A 1 535 ? -17.549 8.731 33.223 1.00 94.31 535 ILE A N 1
ATOM 4270 C CA . ILE A 1 535 ? -17.851 9.899 34.047 1.00 94.31 535 ILE A CA 1
ATOM 4271 C C . ILE A 1 535 ? -17.542 9.592 35.508 1.00 94.31 535 ILE A C 1
ATOM 4273 O O . ILE A 1 535 ? -18.068 8.643 36.095 1.00 94.31 535 ILE A O 1
ATOM 4277 N N . ALA A 1 536 ? -16.725 10.450 36.110 1.00 94.69 536 ALA A N 1
ATOM 4278 C CA . ALA A 1 536 ? -16.426 10.459 37.528 1.00 94.69 536 ALA A CA 1
ATOM 4279 C C . ALA A 1 536 ? -17.171 11.595 38.242 1.00 94.69 536 ALA A C 1
ATOM 4281 O O . ALA A 1 536 ? -17.179 12.749 37.801 1.00 94.69 536 ALA A O 1
ATOM 4282 N N . ASN A 1 537 ? -17.768 11.265 39.384 1.00 92.62 537 ASN A N 1
ATOM 4283 C CA . ASN A 1 537 ? -18.454 12.203 40.268 1.00 92.62 537 ASN A CA 1
ATOM 4284 C C . ASN A 1 537 ? -18.254 11.796 41.741 1.00 92.62 537 ASN A C 1
ATOM 4286 O O . ASN A 1 537 ? -17.604 10.797 42.053 1.00 92.62 537 ASN A O 1
ATOM 4290 N N . ARG A 1 538 ? -18.824 12.562 42.667 1.00 92.12 538 ARG A N 1
ATOM 4291 C CA . ARG A 1 538 ? -18.952 12.213 44.085 1.00 92.12 538 ARG A CA 1
ATOM 4292 C C . ARG A 1 538 ? -20.417 12.067 44.490 1.00 92.12 538 ARG A C 1
ATOM 4294 O O . ARG A 1 538 ? -21.287 12.710 43.905 1.00 92.12 538 ARG A O 1
ATOM 4301 N N . SER A 1 539 ? -20.678 11.275 45.530 1.00 93.38 539 SER A N 1
ATOM 4302 C CA . SER A 1 539 ? -22.039 11.060 46.044 1.00 93.38 539 SER A CA 1
ATOM 4303 C C . SER A 1 539 ? -22.533 12.149 47.009 1.00 93.38 539 SER A C 1
ATOM 4305 O O . SER A 1 539 ? -23.728 12.209 47.289 1.00 93.38 539 SER A O 1
ATOM 4307 N N . GLY A 1 540 ? -21.636 12.960 47.579 1.00 89.62 540 GLY A N 1
ATOM 4308 C CA . GLY A 1 540 ? -21.959 14.047 48.507 1.00 89.62 540 GLY A CA 1
ATOM 4309 C C . GLY A 1 540 ? -21.873 15.440 47.878 1.00 89.62 540 GLY A C 1
ATOM 4310 O O . GLY A 1 540 ? -21.710 15.602 46.672 1.00 89.62 540 GLY A O 1
ATOM 4311 N N . ALA A 1 541 ? -21.989 16.476 48.709 1.00 88.75 541 ALA A N 1
ATOM 4312 C CA . ALA A 1 541 ? -21.888 17.861 48.255 1.00 88.75 541 ALA A CA 1
ATOM 4313 C C . ALA A 1 541 ? -20.443 18.238 47.888 1.00 88.75 541 ALA A C 1
ATOM 4315 O O . ALA A 1 541 ? -19.498 17.844 48.573 1.00 88.75 541 ALA A O 1
ATOM 4316 N N . ASN A 1 542 ? -20.281 19.065 46.850 1.00 88.94 542 ASN A N 1
ATOM 4317 C CA . ASN A 1 542 ? -18.980 19.606 46.452 1.00 88.94 542 ASN A CA 1
ATOM 4318 C C . ASN A 1 542 ? -18.302 20.347 47.613 1.00 88.94 542 ASN A C 1
ATOM 4320 O O . ASN A 1 542 ? -18.958 21.053 48.382 1.00 88.94 542 ASN A O 1
ATOM 4324 N N . ASN A 1 543 ? -16.981 20.205 47.737 1.00 89.56 543 ASN A N 1
ATOM 4325 C CA . ASN A 1 543 ? -16.232 20.765 48.858 1.00 89.56 543 ASN A CA 1
ATOM 4326 C C . ASN A 1 543 ? -14.787 21.079 48.449 1.00 89.56 543 ASN A C 1
ATOM 4328 O O . ASN A 1 543 ? -14.093 20.214 47.922 1.00 89.56 543 ASN A O 1
ATOM 4332 N N . ALA A 1 544 ? -14.323 22.298 48.732 1.00 88.12 544 ALA A N 1
ATOM 4333 C CA . ALA A 1 544 ? -12.982 22.760 48.366 1.00 88.12 544 ALA A CA 1
ATOM 4334 C C . ALA A 1 544 ? -11.839 22.116 49.176 1.00 88.12 544 ALA A C 1
ATOM 4336 O O . ALA A 1 544 ? -10.691 22.151 48.745 1.00 88.12 544 ALA A O 1
ATOM 4337 N N . SER A 1 545 ? -12.138 21.520 50.333 1.00 91.50 545 SER A N 1
ATOM 4338 C CA . SER A 1 545 ? -11.149 20.885 51.218 1.00 91.50 545 SER A CA 1
ATOM 4339 C C . SER A 1 545 ? -11.261 19.362 51.261 1.00 91.50 545 SER A C 1
ATOM 4341 O O . SER A 1 545 ? -10.324 18.703 51.696 1.00 91.50 545 SER A O 1
ATOM 4343 N N . ASN A 1 546 ? -12.404 18.804 50.849 1.00 92.75 546 ASN A N 1
ATOM 4344 C CA . ASN A 1 546 ? -12.696 17.372 50.919 1.00 92.75 546 ASN A CA 1
ATOM 4345 C C . ASN A 1 546 ? -13.208 16.870 49.566 1.00 92.75 546 ASN A C 1
ATOM 4347 O O . ASN A 1 546 ? -14.419 16.849 49.352 1.00 92.75 546 ASN A O 1
ATOM 4351 N N . TYR A 1 547 ? -12.315 16.484 48.660 1.00 93.44 547 TYR A N 1
ATOM 4352 C CA . TYR A 1 547 ? -12.645 16.059 47.292 1.00 93.44 547 TYR A CA 1
ATOM 4353 C C . TYR A 1 547 ? -11.739 14.906 46.838 1.00 93.44 547 TYR A C 1
ATOM 4355 O O . TYR A 1 547 ? -10.815 14.513 47.555 1.00 93.44 547 TYR A O 1
ATOM 4363 N N . TYR A 1 548 ? -12.012 14.339 45.664 1.00 95.69 548 TYR A N 1
ATOM 4364 C CA . TYR A 1 548 ? -11.196 13.271 45.077 1.00 95.69 548 TYR A CA 1
ATOM 4365 C C . TYR A 1 548 ? -10.387 13.793 43.903 1.00 95.69 548 TYR A C 1
ATOM 4367 O O . TYR A 1 548 ? -10.749 14.797 43.297 1.00 95.69 548 TYR A O 1
ATOM 4375 N N . VAL A 1 549 ? -9.306 13.107 43.563 1.00 94.62 549 VAL A N 1
ATOM 4376 C CA . VAL A 1 549 ? -8.470 13.463 42.419 1.00 94.62 549 VAL A CA 1
ATOM 4377 C C . VAL A 1 549 ? -8.157 12.217 41.610 1.00 94.62 549 VAL A C 1
ATOM 4379 O O . VAL A 1 549 ? -7.820 11.179 42.184 1.00 94.62 549 VAL A O 1
ATOM 4382 N N . ILE A 1 550 ? -8.264 12.350 40.290 1.00 95.56 550 ILE A N 1
ATOM 4383 C CA . ILE A 1 550 ? -7.781 11.377 39.310 1.00 95.56 550 ILE A CA 1
ATOM 4384 C C . ILE A 1 550 ? -6.417 11.862 38.805 1.00 95.56 550 ILE A C 1
ATOM 4386 O O . ILE A 1 550 ? -6.240 13.041 38.492 1.00 95.56 550 ILE A O 1
ATOM 4390 N N . ASP A 1 551 ? -5.444 10.959 38.795 1.00 95.19 551 ASP A N 1
ATOM 4391 C CA . ASP A 1 551 ? -4.084 11.193 38.298 1.00 95.19 551 ASP A CA 1
ATOM 4392 C C . ASP A 1 551 ? -4.077 11.254 36.761 1.00 95.19 551 ASP A C 1
ATOM 4394 O O . ASP A 1 551 ? -4.911 10.614 36.113 1.00 95.19 551 ASP A O 1
ATOM 4398 N N . GLY A 1 552 ? -3.136 11.983 36.162 1.00 92.94 552 GLY A N 1
ATOM 4399 C CA . GLY A 1 552 ? -3.035 12.066 34.706 1.00 92.94 552 GLY A CA 1
ATOM 4400 C C . GLY A 1 552 ? -1.728 12.646 34.181 1.00 92.94 552 GLY A C 1
ATOM 4401 O O . GLY A 1 552 ? -0.769 12.879 34.927 1.00 92.94 552 GLY A O 1
ATOM 4402 N N . TYR A 1 553 ? -1.686 12.843 32.865 1.00 92.31 553 TYR A N 1
ATOM 4403 C CA . TYR A 1 553 ? -0.487 13.236 32.124 1.00 92.31 553 TYR A CA 1
ATOM 4404 C C . TYR A 1 553 ? -0.844 14.060 30.882 1.00 92.31 553 TYR A C 1
ATOM 4406 O O . TYR A 1 553 ? -2.019 14.151 30.509 1.00 92.31 553 TYR A O 1
ATOM 4414 N N . GLU A 1 554 ? 0.162 14.675 30.258 1.00 87.94 554 GLU A N 1
ATOM 4415 C CA . GLU A 1 554 ? -0.007 15.296 28.940 1.00 87.94 554 GLU A CA 1
ATOM 4416 C C . GLU A 1 554 ? -0.556 14.281 27.928 1.00 87.94 554 GLU A C 1
ATOM 4418 O O . GLU A 1 554 ? -0.386 13.066 28.078 1.00 87.94 554 GLU A O 1
ATOM 4423 N N . LYS A 1 555 ? -1.308 14.774 26.943 1.00 81.19 555 LYS A N 1
ATOM 4424 C CA . LYS A 1 555 ? -2.073 13.923 26.030 1.00 81.19 555 LYS A CA 1
ATOM 4425 C C . LYS A 1 555 ? -1.143 13.027 25.202 1.00 81.19 555 LYS A C 1
ATOM 4427 O O . LYS A 1 555 ? -0.467 13.496 24.298 1.00 81.19 555 LYS A O 1
ATOM 4432 N N . VAL A 1 556 ? -1.178 11.725 25.493 1.00 80.50 556 VAL A N 1
ATOM 4433 C CA . VAL A 1 556 ? -0.603 10.643 24.659 1.00 80.50 556 VAL A CA 1
ATOM 4434 C C . VAL A 1 556 ? -1.705 9.706 24.131 1.00 80.50 556 VAL A C 1
ATOM 4436 O O . VAL A 1 556 ? -1.443 8.803 23.350 1.00 80.50 556 VAL A O 1
ATOM 4439 N N . TYR A 1 557 ? -2.948 9.894 24.587 1.00 85.12 557 TYR A N 1
ATOM 4440 C CA . TYR A 1 557 ? -4.117 9.119 24.173 1.00 85.12 557 TYR A CA 1
ATOM 4441 C C . TYR A 1 557 ? -5.100 10.027 23.433 1.00 85.12 557 TYR A C 1
ATOM 4443 O O . TYR A 1 557 ? -5.335 11.149 23.875 1.00 85.12 557 TYR A O 1
ATOM 4451 N N . ASP A 1 558 ? -5.695 9.547 22.343 1.00 83.19 558 ASP A N 1
ATOM 4452 C CA . ASP A 1 558 ? -6.472 10.397 21.431 1.00 83.19 558 ASP A CA 1
ATOM 4453 C C . ASP A 1 558 ? -7.799 10.896 22.014 1.00 83.19 558 ASP A C 1
ATOM 4455 O O . ASP A 1 558 ? -8.246 11.996 21.668 1.00 83.19 558 ASP A O 1
ATOM 4459 N N . GLY A 1 559 ? -8.390 10.143 22.949 1.00 87.25 559 GLY A N 1
ATOM 4460 C CA . GLY A 1 559 ? -9.653 10.495 23.596 1.00 87.25 559 GLY A CA 1
ATOM 4461 C C . GLY A 1 559 ? -9.571 11.780 24.424 1.00 87.25 559 GLY A C 1
ATOM 4462 O O . GLY A 1 559 ? -8.602 12.032 25.147 1.00 87.25 559 GLY A O 1
ATOM 4463 N N . ILE A 1 560 ? -10.622 12.592 24.342 1.00 90.31 560 ILE A N 1
ATOM 4464 C CA . ILE A 1 560 ? -10.675 13.918 24.964 1.00 90.31 560 ILE A CA 1
ATOM 4465 C C . ILE A 1 560 ? -11.124 13.814 26.433 1.00 90.31 560 ILE A C 1
ATOM 4467 O O . ILE A 1 560 ? -12.098 13.134 26.770 1.00 90.31 560 ILE A O 1
ATOM 4471 N N . SER A 1 561 ? -10.422 14.507 27.333 1.00 92.38 561 SER A N 1
ATOM 4472 C CA . SER A 1 561 ? -10.875 14.691 28.717 1.00 92.38 561 SER A CA 1
ATOM 4473 C C . SER A 1 561 ? -11.750 15.934 28.842 1.00 92.38 561 SER A C 1
ATOM 4475 O O . SER A 1 561 ? -11.503 16.948 28.194 1.00 92.38 561 SER A O 1
ATOM 4477 N N . TYR A 1 562 ? -12.726 15.895 29.745 1.00 92.19 562 TYR A N 1
ATOM 4478 C CA . TYR A 1 562 ? -13.641 17.002 29.999 1.00 92.19 562 TYR A CA 1
ATOM 4479 C C . TYR A 1 562 ? -13.826 17.255 31.491 1.00 92.19 562 TYR A C 1
ATOM 4481 O O . TYR A 1 562 ? -13.852 16.322 32.295 1.00 92.19 562 TYR A O 1
ATOM 4489 N N . SER A 1 563 ? -14.067 18.516 31.842 1.00 90.75 563 SER A N 1
ATOM 4490 C CA . SER A 1 563 ? -14.594 18.913 33.152 1.00 90.75 563 SER A CA 1
ATOM 4491 C C . SER A 1 563 ? -16.049 19.364 33.031 1.00 90.75 563 SER A C 1
ATOM 4493 O O . SER A 1 563 ? -16.429 19.982 32.039 1.00 90.75 563 SER A O 1
ATOM 4495 N N . GLY A 1 564 ? -16.871 19.027 34.027 1.00 85.50 564 GLY A N 1
ATOM 4496 C CA . GLY A 1 564 ? -18.304 19.328 34.052 1.00 85.50 564 GLY A CA 1
ATOM 4497 C C . GLY A 1 564 ? -18.743 20.106 35.297 1.00 85.50 564 GLY A C 1
ATOM 4498 O O . GLY A 1 564 ? -18.220 19.903 36.404 1.00 85.50 564 GLY A O 1
ATOM 4499 N N . THR A 1 565 ? -19.752 20.969 35.133 1.00 78.56 565 THR A N 1
ATOM 4500 C CA . THR A 1 565 ? -20.413 21.722 36.224 1.00 78.56 565 THR A CA 1
ATOM 4501 C C . THR A 1 565 ? -21.804 21.159 36.581 1.00 78.56 565 THR A C 1
ATOM 4503 O O . THR A 1 565 ? -22.232 20.134 36.052 1.00 78.56 565 THR A O 1
ATOM 4506 N N . SER A 1 566 ? -22.510 21.788 37.532 1.00 62.62 566 SER A N 1
ATOM 4507 C CA . SER A 1 566 ? -23.739 21.270 38.163 1.00 62.62 566 SER A CA 1
ATOM 4508 C C . SER A 1 566 ? -24.958 21.110 37.238 1.00 62.62 566 SER A C 1
ATOM 4510 O O . SER A 1 566 ? -25.912 20.441 37.628 1.00 62.62 566 SER A O 1
ATOM 4512 N N . ALA A 1 567 ? -24.931 21.679 36.031 1.00 57.91 567 ALA A N 1
ATOM 4513 C CA . ALA A 1 567 ? -25.875 21.418 34.940 1.00 57.91 567 ALA A CA 1
ATOM 4514 C C . ALA A 1 567 ? -25.026 21.229 33.671 1.00 57.91 567 ALA A C 1
ATOM 4516 O O . ALA A 1 567 ? -24.194 22.099 33.423 1.00 57.91 567 ALA A O 1
ATOM 4517 N N . PRO A 1 568 ? -25.104 20.087 32.960 1.00 64.88 568 PRO A N 1
ATOM 4518 C CA . PRO A 1 568 ? -23.950 19.501 32.278 1.00 64.88 568 PRO A CA 1
ATOM 4519 C C . PRO A 1 568 ? -23.502 20.344 31.081 1.00 64.88 568 PRO A C 1
ATOM 4521 O O . PRO A 1 568 ? -23.974 20.171 29.967 1.00 64.88 568 PRO A O 1
ATOM 4524 N N . ALA A 1 569 ? -22.575 21.260 31.338 1.00 80.94 569 ALA A N 1
ATOM 4525 C CA . ALA A 1 569 ? -21.725 21.881 30.341 1.00 80.94 569 ALA A CA 1
ATOM 4526 C C . ALA A 1 569 ? -20.336 21.261 30.490 1.00 80.94 569 ALA A C 1
ATOM 4528 O O . ALA A 1 569 ? -19.782 21.269 31.598 1.00 80.94 569 ALA A O 1
ATOM 4529 N N . TRP A 1 570 ? -19.819 20.701 29.399 1.00 88.69 570 TRP A N 1
ATOM 4530 C CA . TRP A 1 570 ? -18.515 20.055 29.340 1.00 88.69 570 TRP A CA 1
ATOM 4531 C C . TRP A 1 570 ? -17.481 20.999 28.736 1.00 88.69 570 TRP A C 1
ATOM 4533 O O . TRP A 1 570 ? -17.664 21.516 27.638 1.00 88.69 570 TRP A O 1
ATOM 4543 N N . THR A 1 571 ? -16.374 21.193 29.445 1.00 89.06 571 THR A N 1
ATOM 4544 C CA . THR A 1 571 ? -15.220 21.955 28.960 1.00 89.06 571 THR A CA 1
ATOM 4545 C C . THR A 1 571 ? -14.092 20.984 28.639 1.00 89.06 571 THR A C 1
ATOM 4547 O O . THR A 1 571 ? -13.641 20.263 29.533 1.00 89.06 571 THR A O 1
ATOM 4550 N N . ALA A 1 572 ? -13.651 20.958 27.379 1.00 89.00 572 ALA A N 1
ATOM 4551 C CA . ALA A 1 572 ? -12.606 20.059 26.895 1.00 89.00 572 ALA A CA 1
ATOM 4552 C C . ALA A 1 572 ? -11.207 20.457 27.393 1.00 89.00 572 ALA A C 1
ATOM 4554 O O . ALA A 1 572 ? -10.859 21.637 27.446 1.00 89.00 572 ALA A O 1
ATOM 4555 N N . PHE A 1 573 ? -10.381 19.455 27.681 1.00 85.69 573 PHE A N 1
ATOM 4556 C CA . PHE A 1 573 ? -8.938 19.588 27.841 1.00 85.69 573 PHE A CA 1
ATOM 4557 C C . PHE A 1 573 ? -8.260 18.993 26.606 1.00 85.69 573 PHE A C 1
ATOM 4559 O O . PHE A 1 573 ? -8.239 17.778 26.427 1.00 85.69 573 PHE A O 1
ATOM 4566 N N . THR A 1 574 ? -7.704 19.840 25.741 1.00 74.56 574 THR A N 1
ATOM 4567 C CA . THR A 1 574 ? -7.150 19.391 24.450 1.00 74.56 574 THR A CA 1
ATOM 4568 C C . THR A 1 574 ? -5.785 18.715 24.574 1.00 74.56 574 THR A C 1
ATOM 4570 O O . THR A 1 574 ? -5.431 17.920 23.712 1.00 74.56 574 THR A O 1
ATOM 4573 N N . ASN A 1 575 ? -5.041 18.981 25.656 1.00 82.19 575 ASN A N 1
ATOM 4574 C CA . ASN A 1 575 ? -3.640 18.560 25.810 1.00 82.19 575 ASN A CA 1
ATOM 4575 C C . ASN A 1 575 ? -3.406 17.682 27.058 1.00 82.19 575 ASN A C 1
ATOM 4577 O O . ASN A 1 575 ? -2.271 17.545 27.512 1.00 82.19 575 ASN A O 1
ATOM 4581 N N . GLN A 1 576 ? -4.461 17.120 27.659 1.00 88.12 576 GLN A N 1
ATOM 4582 C CA . GLN A 1 576 ? -4.375 16.378 28.924 1.00 88.12 576 GLN A CA 1
ATOM 4583 C C . GLN A 1 576 ? -5.265 15.130 28.894 1.00 88.12 576 GLN A C 1
ATOM 4585 O O . GLN A 1 576 ? -6.344 15.169 28.304 1.00 88.12 576 GLN A O 1
ATOM 4590 N N . SER A 1 577 ? -4.838 14.052 29.560 1.00 90.75 577 SER A N 1
ATOM 4591 C CA . SER A 1 577 ? -5.606 12.802 29.670 1.00 90.75 577 SER A CA 1
ATOM 4592 C C . SER A 1 577 ? -5.536 12.192 31.070 1.00 90.75 577 SER A C 1
ATOM 4594 O O . SER A 1 577 ? -4.534 12.338 31.779 1.00 90.75 577 SER A O 1
ATOM 4596 N N . TRP A 1 578 ? -6.585 11.466 31.469 1.00 94.06 578 TRP A N 1
ATOM 4597 C CA . TRP A 1 578 ? -6.565 10.679 32.707 1.00 94.06 578 TRP A CA 1
ATOM 4598 C C . TRP A 1 578 ? -5.609 9.498 32.602 1.00 94.06 578 TRP A C 1
ATOM 4600 O O . TRP A 1 578 ? -5.444 8.915 31.533 1.00 94.06 578 TRP A O 1
ATOM 4610 N N . TYR A 1 579 ? -5.098 9.046 33.743 1.00 94.50 579 TYR A N 1
ATOM 4611 C CA . TYR A 1 579 ? -4.645 7.669 33.871 1.00 94.50 579 TYR A CA 1
ATOM 4612 C C . TYR A 1 579 ? -5.856 6.730 33.900 1.00 94.50 579 TYR A C 1
ATOM 4614 O O . TYR A 1 579 ? -6.683 6.810 34.817 1.00 94.50 579 TYR A O 1
ATOM 4622 N N . PHE A 1 580 ? -5.926 5.785 32.964 1.00 93.69 580 PHE A N 1
ATOM 4623 C CA . PHE A 1 580 ? -6.940 4.733 32.984 1.00 93.69 580 PHE A CA 1
ATOM 4624 C C . PHE A 1 580 ? -6.462 3.447 32.305 1.00 93.69 580 PHE A C 1
ATOM 4626 O O . PHE A 1 580 ? -5.535 3.445 31.498 1.00 93.69 580 PHE A O 1
ATOM 4633 N N . SER A 1 581 ? -7.115 2.331 32.618 1.00 93.31 581 SER A N 1
ATOM 4634 C CA . SER A 1 581 ? -6.991 1.088 31.854 1.00 93.31 581 SER A CA 1
ATOM 4635 C C . SER A 1 581 ? -8.301 0.316 31.888 1.00 93.31 581 SER A C 1
ATOM 4637 O O . SER A 1 581 ? -8.825 0.007 32.959 1.00 93.31 581 SER A O 1
ATOM 4639 N N . GLU A 1 582 ? -8.806 -0.032 30.713 1.00 93.44 582 GLU A N 1
ATOM 4640 C CA . GLU A 1 582 ? -9.938 -0.937 30.557 1.00 93.44 582 GLU A CA 1
ATOM 4641 C C . GLU A 1 582 ? -9.552 -2.385 30.776 1.00 93.44 582 GLU A C 1
ATOM 4643 O O . GLU A 1 582 ? -8.447 -2.833 30.445 1.00 93.44 582 GLU A O 1
ATOM 4648 N N . VAL A 1 583 ? -10.536 -3.126 31.268 1.00 92.69 583 VAL A N 1
ATOM 4649 C CA . VAL A 1 583 ? -10.487 -4.569 31.386 1.00 92.69 583 VAL A CA 1
ATOM 4650 C C . VAL A 1 583 ? -11.713 -5.172 30.705 1.00 92.69 583 VAL A C 1
ATOM 4652 O O . VAL A 1 583 ? -12.856 -4.843 31.040 1.00 92.69 583 VAL A O 1
ATOM 4655 N N . LEU A 1 584 ? -11.448 -6.066 29.759 1.00 92.12 584 LEU A N 1
ATOM 4656 C CA . LEU A 1 584 ? -12.420 -6.728 28.897 1.00 92.12 584 LEU A CA 1
ATOM 4657 C C . LEU A 1 584 ? -12.625 -8.185 29.331 1.00 92.12 584 LEU A C 1
ATOM 4659 O O . LEU A 1 584 ? -11.671 -8.869 29.726 1.00 92.12 584 LEU A O 1
ATOM 4663 N N . GLY A 1 585 ? -13.861 -8.655 29.217 1.00 91.44 585 GLY A N 1
ATOM 4664 C CA . GLY A 1 585 ? -14.250 -10.058 29.318 1.00 91.44 585 GLY A CA 1
ATOM 4665 C C . GLY A 1 585 ? -14.853 -10.562 28.008 1.00 91.44 585 GLY A C 1
ATOM 4666 O O . GLY A 1 585 ? -15.369 -9.773 27.212 1.00 91.44 585 GLY A O 1
ATOM 4667 N N . PHE A 1 586 ? -14.759 -11.874 27.818 1.00 93.62 586 PHE A N 1
ATOM 4668 C CA . PHE A 1 586 ? -15.369 -12.616 26.722 1.00 93.62 586 PHE A CA 1
ATOM 4669 C C . PHE A 1 586 ? -16.069 -13.839 27.298 1.00 93.62 586 PHE A C 1
ATOM 4671 O O . PHE A 1 586 ? -15.535 -14.493 28.195 1.00 93.62 586 PHE A O 1
ATOM 4678 N N . GLU A 1 587 ? -17.237 -14.169 26.767 1.00 94.06 587 GLU A N 1
ATOM 4679 C CA . GLU A 1 587 ? -17.986 -15.359 27.168 1.00 94.06 587 GLU A CA 1
ATOM 4680 C C . GLU A 1 587 ? -17.795 -16.521 26.178 1.00 94.06 587 GLU A C 1
ATOM 4682 O O . GLU A 1 587 ? -18.113 -17.667 26.502 1.00 94.06 587 GLU A O 1
ATOM 4687 N N . ALA A 1 588 ? -17.225 -16.256 25.000 1.00 95.19 588 ALA A N 1
ATOM 4688 C CA . ALA A 1 588 ? -16.886 -17.256 23.995 1.00 95.19 588 ALA A CA 1
ATOM 4689 C C . ALA A 1 588 ? -15.491 -17.010 23.403 1.00 95.19 588 ALA A C 1
ATOM 4691 O O . ALA A 1 588 ? -15.054 -15.868 23.284 1.00 95.19 588 ALA A O 1
ATOM 4692 N N . LEU A 1 589 ? -14.800 -18.078 23.006 1.00 95.69 589 LEU A N 1
ATOM 4693 C CA . LEU A 1 589 ? -13.512 -18.027 22.314 1.00 95.69 589 LEU A CA 1
ATOM 4694 C C . LEU A 1 589 ? -13.590 -18.810 21.001 1.00 95.69 589 LEU A C 1
ATOM 4696 O O . LEU A 1 589 ? -13.983 -19.980 20.998 1.00 95.69 589 LEU A O 1
ATOM 4700 N N . LEU A 1 590 ? -13.211 -18.170 19.896 1.00 95.38 590 LEU A N 1
ATOM 4701 C CA . LEU A 1 590 ? -13.195 -18.763 18.560 1.00 95.38 590 LEU A CA 1
ATOM 4702 C C . LEU A 1 590 ? -11.762 -19.127 18.144 1.00 95.38 590 LEU A C 1
ATOM 4704 O O . LEU A 1 590 ? -10.868 -18.282 18.111 1.00 95.38 590 LEU A O 1
ATOM 4708 N N . ASP A 1 591 ? -11.564 -20.394 17.794 1.00 94.44 591 ASP A N 1
ATOM 4709 C CA . ASP A 1 591 ? -10.359 -20.933 17.169 1.00 94.44 591 ASP A CA 1
ATOM 4710 C C . ASP A 1 591 ? -10.611 -21.115 15.669 1.00 94.44 591 ASP A C 1
ATOM 4712 O O . ASP A 1 591 ? -11.215 -22.100 15.228 1.00 94.44 591 ASP A O 1
ATOM 4716 N N . ASN A 1 592 ? -10.138 -20.153 14.880 1.00 90.06 592 ASN A N 1
ATOM 4717 C CA . ASN A 1 592 ? -10.259 -20.192 13.427 1.00 90.06 592 ASN A CA 1
ATOM 4718 C C . ASN A 1 592 ? -9.398 -21.290 12.783 1.00 90.06 592 ASN A C 1
ATOM 4720 O O . ASN A 1 592 ? -9.782 -21.824 11.747 1.00 90.06 592 ASN A O 1
ATOM 4724 N N . GLU A 1 593 ? -8.267 -21.687 13.369 1.00 87.94 593 GLU A N 1
ATOM 4725 C CA . GLU A 1 593 ? -7.402 -22.704 12.753 1.00 87.94 593 GLU A CA 1
ATOM 4726 C C . GLU A 1 593 ? -8.038 -24.092 12.818 1.00 87.94 593 GLU A C 1
ATOM 4728 O O . GLU A 1 593 ? -8.051 -24.827 11.829 1.00 87.94 593 GLU A O 1
ATOM 4733 N N . ASN A 1 594 ? -8.643 -24.423 13.960 1.00 89.31 594 ASN A N 1
ATOM 4734 C CA . ASN A 1 594 ? -9.332 -25.699 14.144 1.00 89.31 594 ASN A CA 1
ATOM 4735 C C . ASN A 1 594 ? -10.843 -25.632 13.865 1.00 89.31 594 ASN A C 1
ATOM 4737 O O . ASN A 1 594 ? -11.520 -26.652 14.018 1.00 89.31 594 ASN A O 1
ATOM 4741 N N . ARG A 1 595 ? -11.372 -24.467 13.452 1.00 91.75 595 ARG A N 1
ATOM 4742 C CA . ARG A 1 595 ? -12.810 -24.213 13.230 1.00 91.75 595 ARG A CA 1
ATOM 4743 C C . ARG A 1 595 ? -13.657 -24.645 14.427 1.00 91.75 595 ARG A C 1
ATOM 4745 O O . ARG A 1 595 ? -14.561 -25.483 14.323 1.00 91.75 595 ARG A O 1
ATOM 4752 N N . ARG A 1 596 ? -13.325 -24.086 15.589 1.00 93.94 596 ARG A N 1
ATOM 4753 C CA . ARG A 1 596 ? -13.890 -24.490 16.875 1.00 93.94 596 ARG A CA 1
ATOM 4754 C C . ARG A 1 596 ? -14.269 -23.282 17.723 1.00 93.94 596 ARG A C 1
ATOM 4756 O O . ARG A 1 596 ? -13.426 -22.449 18.022 1.00 93.94 596 ARG A O 1
ATOM 4763 N N . LEU A 1 597 ? -15.512 -23.238 18.178 1.00 95.12 597 LEU A N 1
ATOM 4764 C CA . LEU A 1 597 ? -16.026 -22.254 19.127 1.00 95.12 597 LEU A CA 1
ATOM 4765 C C . LEU A 1 597 ? -16.117 -22.888 20.520 1.00 95.12 597 LEU A C 1
ATOM 4767 O O . LEU A 1 597 ? -16.638 -23.995 20.657 1.00 95.12 597 LEU A O 1
ATOM 4771 N N . THR A 1 598 ? -15.627 -22.201 21.550 1.00 95.38 598 THR A N 1
ATOM 4772 C CA . THR A 1 598 ? -15.697 -22.660 22.945 1.00 95.38 598 THR A CA 1
ATOM 4773 C C . THR A 1 598 ? -16.393 -21.624 23.820 1.00 95.38 598 THR A C 1
ATOM 4775 O O . THR A 1 598 ? -15.958 -20.479 23.883 1.00 95.38 598 THR A O 1
ATOM 4778 N N . LEU A 1 599 ? -17.459 -22.020 24.512 1.00 95.06 599 LEU A N 1
ATOM 4779 C CA . LEU A 1 599 ? -18.201 -21.171 25.448 1.00 95.06 599 LEU A CA 1
ATOM 4780 C C . LEU A 1 599 ? -17.640 -21.279 26.874 1.00 95.06 599 LEU A C 1
ATOM 4782 O O . LEU A 1 599 ? -17.190 -22.343 27.304 1.00 95.06 599 LEU A O 1
ATOM 4786 N N . GLN A 1 600 ? -17.729 -20.191 27.643 1.00 94.38 600 GLN A N 1
ATOM 4787 C CA . GLN A 1 600 ? -17.359 -20.172 29.061 1.00 94.38 600 GLN A CA 1
ATOM 4788 C C . GLN A 1 600 ? -18.326 -20.994 29.923 1.00 94.38 600 GLN A C 1
ATOM 4790 O O . GLN A 1 600 ? -17.907 -21.652 30.878 1.00 94.38 600 GLN A O 1
ATOM 4795 N N . SER A 1 601 ? -19.619 -20.950 29.594 1.00 91.81 601 SER A N 1
ATOM 4796 C CA . SER A 1 601 ? -20.676 -21.729 30.239 1.00 91.81 601 SER A CA 1
ATOM 4797 C C . SER A 1 601 ? -21.367 -22.635 29.230 1.00 91.81 601 SER A C 1
ATOM 4799 O O . SER A 1 601 ? -21.746 -22.188 28.149 1.00 91.81 601 SER A O 1
ATOM 4801 N N . THR A 1 602 ? -21.565 -23.898 29.602 1.00 92.69 602 THR A N 1
ATOM 4802 C CA . THR A 1 602 ? -22.263 -24.882 28.770 1.00 92.69 602 THR A CA 1
ATOM 4803 C C . THR A 1 602 ? -23.737 -24.490 28.580 1.00 92.69 602 THR A C 1
ATOM 4805 O O . THR A 1 602 ? -24.431 -24.321 29.588 1.00 92.69 602 THR A O 1
ATOM 4808 N N . PRO A 1 603 ? -24.232 -24.375 27.333 1.00 93.12 603 PRO A N 1
ATOM 4809 C CA . PRO A 1 603 ? -25.641 -24.110 27.057 1.00 93.12 603 PRO A CA 1
ATOM 4810 C C . PRO A 1 603 ? -26.499 -25.345 27.355 1.00 93.12 603 PRO A C 1
ATOM 4812 O O . PRO A 1 603 ? -26.038 -26.485 27.251 1.00 93.12 603 PRO A O 1
ATOM 4815 N N . LEU A 1 604 ? -27.755 -25.125 27.736 1.00 93.31 604 LEU A N 1
ATOM 4816 C CA . LEU A 1 604 ? -28.706 -26.177 28.082 1.00 93.31 604 LEU A CA 1
ATOM 4817 C C . LEU A 1 604 ? -29.357 -26.775 26.829 1.00 93.31 604 LEU A C 1
ATOM 4819 O O . LEU A 1 604 ? -29.478 -26.141 25.784 1.00 93.31 604 LEU A O 1
ATOM 4823 N N . VAL A 1 605 ? -29.832 -28.018 26.945 1.00 89.19 605 VAL A N 1
ATOM 4824 C CA . VAL A 1 605 ? -30.590 -28.670 25.866 1.00 89.19 605 VAL A CA 1
ATOM 4825 C C . VAL A 1 605 ? -31.828 -27.836 25.526 1.00 89.19 605 VAL A C 1
ATOM 4827 O O . VAL A 1 605 ? -32.690 -27.632 26.380 1.00 89.19 605 VAL A O 1
ATOM 4830 N N . GLY A 1 606 ? -31.935 -27.418 24.264 1.00 86.88 606 GLY A N 1
ATOM 4831 C CA . GLY A 1 606 ? -33.039 -26.600 23.755 1.00 86.88 606 GLY A CA 1
ATOM 4832 C C . GLY A 1 606 ? -32.711 -25.115 23.587 1.00 86.88 606 GLY A C 1
ATOM 4833 O O . GLY A 1 606 ? -33.516 -24.419 22.970 1.00 86.88 606 GLY A O 1
ATOM 4834 N N . ASP A 1 607 ? -31.551 -24.654 24.067 1.00 92.69 607 ASP A N 1
ATOM 4835 C CA . ASP A 1 607 ? -31.051 -23.311 23.763 1.00 92.69 607 ASP A CA 1
ATOM 4836 C C . ASP A 1 607 ? -30.793 -23.146 22.254 1.00 92.69 607 ASP A C 1
ATOM 4838 O O . ASP A 1 607 ? -30.501 -24.108 21.536 1.00 92.69 607 ASP A O 1
ATOM 4842 N N . ILE A 1 608 ? -30.899 -21.911 21.764 1.00 92.06 608 ILE A N 1
ATOM 4843 C CA . ILE A 1 608 ? -30.606 -21.550 20.374 1.00 92.06 608 ILE A CA 1
ATOM 4844 C C . ILE A 1 608 ? -29.259 -20.835 20.350 1.00 92.06 608 ILE A C 1
ATOM 4846 O O . ILE A 1 608 ? -29.139 -19.734 20.883 1.00 92.06 608 ILE A O 1
ATOM 4850 N N . LEU A 1 609 ? -28.263 -21.463 19.725 1.00 94.19 609 LEU A N 1
ATOM 4851 C CA . LEU A 1 609 ? -26.940 -20.887 19.502 1.00 94.19 609 LEU A CA 1
ATOM 4852 C C . LEU A 1 609 ? -26.772 -20.599 18.011 1.00 94.19 609 LEU A C 1
ATOM 4854 O O . LEU A 1 609 ? -26.798 -21.529 17.200 1.00 94.19 609 LEU A O 1
ATOM 4858 N N . SER A 1 610 ? -26.604 -19.326 17.666 1.00 93.69 610 SER A N 1
ATOM 4859 C CA . SER A 1 610 ? -26.443 -18.873 16.284 1.00 93.69 610 SER A CA 1
ATOM 4860 C C . SER A 1 610 ? -25.191 -18.019 16.159 1.00 93.69 610 SER A C 1
ATOM 4862 O O . SER A 1 610 ? -25.017 -17.066 16.921 1.00 93.69 610 SER A O 1
ATOM 4864 N N . LEU A 1 611 ? -24.338 -18.367 15.198 1.00 94.56 611 LEU A N 1
ATOM 4865 C CA . LEU A 1 611 ? -23.123 -17.634 14.858 1.00 94.56 611 LEU A CA 1
ATOM 4866 C C . LEU A 1 611 ? -23.340 -16.931 13.519 1.00 94.56 611 LEU A C 1
ATOM 4868 O O . LEU A 1 611 ? -23.610 -17.591 12.520 1.00 94.56 611 LEU A O 1
ATOM 4872 N N . GLU A 1 612 ? -23.217 -15.614 13.484 1.00 94.50 612 GLU A N 1
ATOM 4873 C CA . GLU A 1 612 ? -23.310 -14.823 12.259 1.00 94.50 612 GLU A CA 1
ATOM 4874 C C . GLU A 1 612 ? -22.024 -14.024 12.069 1.00 94.50 612 GLU A C 1
ATOM 4876 O O . GLU A 1 612 ? -21.493 -13.448 13.013 1.00 94.50 612 GLU A O 1
ATOM 4881 N N . GLY A 1 613 ? -21.494 -14.000 10.853 1.00 92.62 613 GLY A N 1
ATOM 4882 C CA . GLY A 1 613 ? -20.298 -13.226 10.539 1.00 92.62 613 GLY A CA 1
ATOM 4883 C C . GLY A 1 613 ? -19.831 -13.470 9.115 1.00 92.62 613 GLY A C 1
ATOM 4884 O O . GLY A 1 613 ? -20.395 -14.298 8.397 1.00 92.62 613 GLY A O 1
ATOM 4885 N N . GLN A 1 614 ? -18.783 -12.766 8.703 1.00 92.75 614 GLN A N 1
ATOM 4886 C CA . GLN A 1 614 ? -18.198 -12.931 7.374 1.00 92.75 614 GLN A CA 1
ATOM 4887 C C . GLN A 1 614 ? -17.211 -14.109 7.361 1.00 92.75 614 GLN A C 1
ATOM 4889 O O . GLN A 1 614 ? -16.237 -14.089 8.127 1.00 92.75 614 GLN A O 1
ATOM 4894 N N . PRO A 1 615 ? -17.439 -15.151 6.537 1.00 91.88 615 PRO A N 1
ATOM 4895 C CA . PRO A 1 615 ? -16.545 -16.292 6.460 1.00 91.88 615 PRO A CA 1
ATOM 4896 C C . PRO A 1 615 ? -15.357 -16.021 5.526 1.00 91.88 615 PRO A C 1
ATOM 4898 O O . PRO A 1 615 ? -15.488 -15.352 4.500 1.00 91.88 615 PRO A O 1
ATOM 4901 N N . PHE A 1 616 ? -14.206 -16.617 5.833 1.00 87.44 616 PHE A N 1
ATOM 4902 C CA . PHE A 1 616 ? -13.062 -16.688 4.926 1.00 87.44 616 PHE A CA 1
ATOM 4903 C C . PHE A 1 616 ? -13.229 -17.865 3.949 1.00 87.44 616 PHE A C 1
ATOM 4905 O O . PHE A 1 616 ? -13.261 -19.024 4.372 1.00 87.44 616 PHE A O 1
ATOM 4912 N N . LYS A 1 617 ? -13.307 -17.579 2.643 1.00 85.69 617 LYS A N 1
ATOM 4913 C CA . LYS A 1 617 ? -13.399 -18.578 1.559 1.00 85.69 617 LYS A CA 1
ATOM 4914 C C . LYS A 1 617 ? -12.184 -18.526 0.625 1.00 85.69 617 LYS A C 1
ATOM 4916 O O . LYS A 1 617 ? -11.637 -17.444 0.422 1.00 85.69 617 LYS A O 1
ATOM 4921 N N . PRO A 1 618 ? -11.754 -19.644 0.011 1.00 83.88 618 PRO A N 1
ATOM 4922 C CA . PRO A 1 618 ? -10.645 -19.635 -0.941 1.00 83.88 618 PRO A CA 1
ATOM 4923 C C . PRO A 1 618 ? -11.025 -18.940 -2.258 1.00 83.88 618 PRO A C 1
ATOM 4925 O O . PRO A 1 618 ? -12.144 -19.060 -2.753 1.00 83.88 618 PRO A O 1
ATOM 4928 N N . VAL A 1 619 ? -10.070 -18.233 -2.864 1.00 85.00 619 VAL A N 1
ATOM 4929 C CA . VAL A 1 619 ? -10.238 -17.640 -4.199 1.00 85.00 619 VAL A CA 1
ATOM 4930 C C . VAL A 1 619 ? -9.913 -18.684 -5.272 1.00 85.00 619 VAL A C 1
ATOM 4932 O O . VAL A 1 619 ? -8.774 -19.150 -5.356 1.00 85.00 619 VAL A O 1
ATOM 4935 N N . PHE A 1 620 ? -10.877 -19.004 -6.140 1.00 86.00 620 PHE A N 1
ATOM 4936 C CA . PHE A 1 620 ? -10.667 -19.899 -7.280 1.00 86.00 620 PHE A CA 1
ATOM 4937 C C . PHE A 1 620 ? -11.415 -19.413 -8.531 1.00 86.00 620 PHE A C 1
ATOM 4939 O O . PHE A 1 620 ? -12.643 -19.349 -8.550 1.00 86.00 620 PHE A O 1
ATOM 4946 N N . VAL A 1 621 ? -10.661 -19.027 -9.570 1.00 86.88 621 VAL A N 1
ATOM 4947 C CA . VAL A 1 621 ? -11.186 -18.384 -10.790 1.00 86.88 621 VAL A CA 1
ATOM 4948 C C . VAL A 1 621 ? -10.625 -19.045 -12.054 1.00 86.88 621 VAL A C 1
ATOM 4950 O O . VAL A 1 621 ? -9.436 -19.356 -12.107 1.00 86.88 621 VAL A O 1
ATOM 4953 N N . GLN A 1 622 ? -11.446 -19.181 -13.100 1.00 90.25 622 GLN A N 1
ATOM 4954 C CA . GLN A 1 622 ? -11.025 -19.546 -14.460 1.00 90.25 622 GLN A CA 1
ATOM 4955 C C . GLN A 1 622 ? -11.380 -18.441 -15.467 1.00 90.25 622 GLN A C 1
ATOM 4957 O O . GLN A 1 622 ? -12.525 -17.993 -15.507 1.00 90.25 622 GLN A O 1
ATOM 4962 N N . VAL A 1 623 ? -10.431 -18.057 -16.329 1.00 89.50 623 VAL A N 1
ATOM 4963 C CA . VAL A 1 623 ? -10.663 -17.137 -17.461 1.00 89.50 623 VAL A CA 1
ATOM 4964 C C . VAL A 1 623 ? -10.221 -17.782 -18.776 1.00 89.50 623 VAL A C 1
ATOM 4966 O O . VAL A 1 623 ? -9.126 -18.340 -18.849 1.00 89.50 623 VAL A O 1
ATOM 4969 N N . LYS A 1 624 ? -11.061 -17.682 -19.814 1.00 89.88 624 LYS A N 1
ATOM 4970 C CA . LYS A 1 624 ? -10.797 -18.199 -21.169 1.00 89.88 624 LYS A CA 1
ATOM 4971 C C . LYS A 1 624 ? -10.821 -17.095 -22.222 1.00 89.88 624 LYS A C 1
ATOM 4973 O O . LYS A 1 624 ? -11.623 -16.167 -22.106 1.00 89.88 624 LYS A O 1
ATOM 4978 N N . GLU A 1 625 ? -9.999 -17.232 -23.263 1.00 89.81 625 GLU A N 1
ATOM 4979 C CA . GLU A 1 625 ? -10.024 -16.351 -24.437 1.00 89.81 625 GLU A CA 1
ATOM 4980 C C . GLU A 1 625 ? -10.424 -17.098 -25.712 1.00 89.81 625 GLU A C 1
ATOM 4982 O O . GLU A 1 625 ? -9.635 -17.801 -26.343 1.00 89.81 625 GLU A O 1
ATOM 4987 N N . ASN A 1 626 ? -11.673 -16.898 -26.124 1.00 87.00 626 ASN A N 1
ATOM 4988 C CA . ASN A 1 626 ? -12.278 -17.694 -27.186 1.00 87.00 626 ASN A CA 1
ATOM 4989 C C . ASN A 1 626 ? -11.650 -17.459 -28.575 1.00 87.00 626 ASN A C 1
ATOM 4991 O O . ASN A 1 626 ? -11.614 -18.389 -29.377 1.00 87.00 626 ASN A O 1
ATOM 4995 N N . ALA A 1 627 ? -11.126 -16.258 -28.857 1.00 86.38 627 ALA A N 1
ATOM 4996 C CA . ALA A 1 627 ? -10.487 -15.940 -30.139 1.00 86.38 627 ALA A CA 1
ATOM 4997 C C . ALA A 1 627 ? -9.185 -16.734 -30.350 1.00 86.38 627 ALA A C 1
ATOM 4999 O O . ALA A 1 627 ? -9.043 -17.423 -31.358 1.00 86.38 627 ALA A O 1
ATOM 5000 N N . SER A 1 628 ? -8.280 -16.720 -29.364 1.00 85.56 628 SER A N 1
ATOM 5001 C CA . SER A 1 628 ? -7.056 -17.532 -29.393 1.00 85.56 628 SER A CA 1
ATOM 5002 C C . SER A 1 628 ? -7.364 -19.031 -29.403 1.00 85.56 628 SER A C 1
ATOM 5004 O O . SER A 1 628 ? -6.736 -19.783 -30.147 1.00 85.56 628 SER A O 1
ATOM 5006 N N . ILE A 1 629 ? -8.364 -19.479 -28.632 1.00 86.75 629 ILE A N 1
ATOM 5007 C CA . ILE A 1 629 ? -8.772 -20.894 -28.605 1.00 86.75 629 ILE A CA 1
ATOM 5008 C C . ILE A 1 629 ? -9.256 -21.361 -29.984 1.00 86.75 629 ILE A C 1
ATOM 5010 O O . ILE A 1 629 ? -8.960 -22.486 -30.389 1.00 86.75 629 ILE A O 1
ATOM 5014 N N . ALA A 1 630 ? -9.975 -20.511 -30.722 1.00 86.44 630 ALA A N 1
ATOM 5015 C CA . ALA A 1 630 ? -10.435 -20.835 -32.069 1.00 86.44 630 ALA A CA 1
ATOM 5016 C C . ALA A 1 630 ? -9.279 -20.980 -33.075 1.00 86.44 630 ALA A C 1
ATOM 5018 O O . ALA A 1 630 ? -9.365 -21.817 -33.974 1.00 86.44 630 ALA A O 1
ATOM 5019 N N . GLU A 1 631 ? -8.209 -20.194 -32.924 1.00 87.00 631 GLU A N 1
ATOM 5020 C CA . GLU A 1 631 ? -7.054 -20.201 -33.832 1.00 87.00 631 GLU A CA 1
ATOM 5021 C C . GLU A 1 631 ? -6.019 -21.285 -33.482 1.00 87.00 631 GLU A C 1
ATOM 5023 O O . GLU A 1 631 ? -5.536 -21.991 -34.370 1.00 87.00 631 GLU A O 1
ATOM 5028 N N . PHE A 1 632 ? -5.709 -21.465 -32.195 1.00 85.62 632 PHE A N 1
ATOM 5029 C CA . PHE A 1 632 ? -4.586 -22.289 -31.730 1.00 85.62 632 PHE A CA 1
ATOM 5030 C C . PHE A 1 632 ? -4.987 -23.519 -30.887 1.00 85.62 632 PHE A C 1
ATOM 5032 O O . PHE A 1 632 ? -4.118 -24.304 -30.494 1.00 85.62 632 PHE A O 1
ATOM 5039 N N . GLY A 1 633 ? -6.282 -23.720 -30.612 1.00 86.44 633 GLY A N 1
ATOM 5040 C CA . GLY A 1 633 ? -6.791 -24.760 -29.705 1.00 86.44 633 GLY A CA 1
ATOM 5041 C C . GLY A 1 633 ? -6.729 -24.354 -28.226 1.00 86.44 633 GLY A C 1
ATOM 5042 O O . GLY A 1 633 ? -6.194 -23.304 -27.893 1.00 86.44 633 GLY A O 1
ATOM 5043 N N . GLU A 1 634 ? -7.290 -25.161 -27.320 1.00 88.75 634 GLU A N 1
ATOM 5044 C CA . GLU A 1 634 ? -7.300 -24.854 -25.878 1.00 88.75 634 GLU A CA 1
ATOM 5045 C C . GLU A 1 634 ? -6.005 -25.308 -25.182 1.00 88.75 634 GLU A C 1
ATOM 5047 O O . GLU A 1 634 ? -5.641 -26.484 -25.224 1.00 88.75 634 GLU A O 1
ATOM 5052 N N . TRP A 1 635 ? -5.341 -24.365 -24.509 1.00 85.75 635 TRP A N 1
ATOM 5053 C CA . TRP A 1 635 ? -4.104 -24.547 -23.750 1.00 85.75 635 TRP A CA 1
ATOM 5054 C C . TRP A 1 635 ? -4.282 -24.018 -22.328 1.00 85.75 635 TRP A C 1
ATOM 5056 O O . TRP A 1 635 ? -4.347 -22.805 -22.089 1.00 85.75 635 TRP A O 1
ATOM 5066 N N . GLU A 1 636 ? -4.366 -24.950 -21.379 1.00 86.31 636 GLU A N 1
ATOM 5067 C CA . GLU A 1 636 ? -4.619 -24.656 -19.972 1.00 86.31 636 GLU A CA 1
ATOM 5068 C C . GLU A 1 636 ? -3.333 -24.367 -19.190 1.00 86.31 636 GLU A C 1
ATOM 5070 O O . GLU A 1 636 ? -2.318 -25.055 -19.327 1.00 86.31 636 GLU A O 1
ATOM 5075 N N . PHE A 1 637 ? -3.390 -23.373 -18.306 1.00 84.31 637 PHE A N 1
ATOM 5076 C CA . PHE A 1 637 ? -2.303 -23.048 -17.391 1.00 84.31 637 PHE A CA 1
ATOM 5077 C C . PHE A 1 637 ? -2.837 -22.679 -16.007 1.00 84.31 637 PHE A C 1
ATOM 5079 O O . PHE A 1 637 ? -3.857 -22.003 -15.872 1.00 84.31 637 PHE A O 1
ATOM 5086 N N . ARG A 1 638 ? -2.124 -23.104 -14.958 1.00 81.25 638 ARG A N 1
ATOM 5087 C CA . ARG A 1 638 ? -2.478 -22.803 -13.565 1.00 81.25 638 ARG A CA 1
ATOM 5088 C C . ARG A 1 638 ? -1.530 -21.768 -12.966 1.00 81.25 638 ARG A C 1
ATOM 5090 O O . ARG A 1 638 ? -0.311 -21.887 -13.083 1.00 81.25 638 ARG A O 1
ATOM 5097 N N . VAL A 1 639 ? -2.093 -20.808 -12.247 1.00 81.44 639 VAL A N 1
ATOM 5098 C CA . VAL A 1 639 ? -1.381 -19.829 -11.427 1.00 81.44 639 VAL A CA 1
ATOM 5099 C C . VAL A 1 639 ? -1.815 -20.033 -9.980 1.00 81.44 639 VAL A C 1
ATOM 5101 O O . VAL A 1 639 ? -3.003 -19.989 -9.670 1.00 81.44 639 VAL A O 1
ATOM 5104 N N . VAL A 1 640 ? -0.852 -20.269 -9.091 1.00 79.56 640 VAL A N 1
ATOM 5105 C CA . VAL A 1 640 ? -1.102 -20.394 -7.651 1.00 79.56 640 VAL A CA 1
ATOM 5106 C C . VAL A 1 640 ? -0.415 -19.237 -6.950 1.00 79.56 640 VAL A C 1
ATOM 5108 O O . VAL A 1 640 ? 0.814 -19.146 -6.958 1.00 79.56 640 VAL A O 1
ATOM 5111 N N . ASP A 1 641 ? -1.209 -18.367 -6.338 1.00 76.50 641 ASP A N 1
ATOM 5112 C CA . ASP A 1 641 ? -0.705 -17.193 -5.642 1.00 76.50 641 ASP A CA 1
ATOM 5113 C C . ASP A 1 641 ? -1.573 -16.836 -4.430 1.00 76.50 641 ASP A C 1
ATOM 5115 O O . ASP A 1 641 ? -2.564 -16.121 -4.529 1.00 76.50 641 ASP A O 1
ATOM 5119 N N . LYS A 1 642 ? -1.151 -17.300 -3.249 1.00 77.94 642 LYS A N 1
ATOM 5120 C CA . LYS A 1 642 ? -1.845 -17.058 -1.972 1.00 77.94 642 LYS A CA 1
ATOM 5121 C C . LYS A 1 642 ? -1.928 -15.583 -1.570 1.00 77.94 642 LYS A C 1
ATOM 5123 O O . LYS A 1 642 ? -2.626 -15.270 -0.609 1.00 77.94 642 LYS A O 1
ATOM 5128 N N . THR A 1 643 ? -1.178 -14.697 -2.225 1.00 76.62 643 THR A N 1
ATOM 5129 C CA . THR A 1 643 ? -1.268 -13.260 -1.944 1.00 76.62 643 THR A CA 1
ATOM 5130 C C . THR A 1 643 ? -2.576 -12.667 -2.459 1.00 76.62 643 THR A C 1
ATOM 5132 O O . THR A 1 643 ? -3.083 -11.737 -1.843 1.00 76.62 643 THR A O 1
ATOM 5135 N N . ILE A 1 644 ? -3.162 -13.262 -3.505 1.00 79.94 644 ILE A N 1
ATOM 5136 C CA . ILE A 1 644 ? -4.408 -12.820 -4.130 1.00 79.94 644 ILE A CA 1
ATOM 5137 C C . ILE A 1 644 ? -5.594 -13.194 -3.237 1.00 79.94 644 ILE A C 1
ATOM 5139 O O . ILE A 1 644 ? -6.031 -14.341 -3.226 1.00 79.94 644 ILE A O 1
ATOM 5143 N N . ILE A 1 645 ? -6.134 -12.217 -2.514 1.00 82.19 645 ILE A N 1
ATOM 5144 C CA . ILE A 1 645 ? -7.258 -12.398 -1.577 1.00 82.19 645 ILE A CA 1
ATOM 5145 C C . ILE A 1 645 ? -8.596 -11.873 -2.116 1.00 82.19 645 ILE A C 1
ATOM 5147 O O . ILE A 1 645 ? -9.505 -11.650 -1.337 1.00 82.19 645 ILE A O 1
ATOM 5151 N N . THR A 1 646 ? -8.747 -11.609 -3.418 1.00 84.62 646 THR A N 1
ATOM 5152 C CA . THR A 1 646 ? -10.049 -11.218 -3.995 1.00 84.62 646 THR A CA 1
ATOM 5153 C C . THR A 1 646 ? -10.287 -11.883 -5.349 1.00 84.62 646 THR A C 1
ATOM 5155 O O . THR A 1 646 ? -9.347 -12.119 -6.117 1.00 84.62 646 THR A O 1
ATOM 5158 N N . LYS A 1 647 ? -11.558 -12.163 -5.675 1.00 84.31 647 LYS A N 1
ATOM 5159 C CA . LYS A 1 647 ? -11.954 -12.727 -6.980 1.00 84.31 647 LYS A CA 1
ATOM 5160 C C . LYS A 1 647 ? -11.597 -11.789 -8.136 1.00 84.31 647 LYS A C 1
ATOM 5162 O O . LYS A 1 647 ? -11.076 -12.239 -9.152 1.00 84.31 647 LYS A O 1
ATOM 5167 N N . GLU A 1 648 ? -11.790 -10.482 -7.966 1.00 84.69 648 GLU A N 1
ATOM 5168 C CA . GLU A 1 648 ? -11.432 -9.493 -8.990 1.00 84.69 648 GLU A CA 1
ATOM 5169 C C . GLU A 1 648 ? -9.924 -9.419 -9.247 1.00 84.69 648 GLU A C 1
ATOM 5171 O O . GLU A 1 648 ? -9.506 -9.380 -10.405 1.00 84.69 648 GLU A O 1
ATOM 5176 N N . ALA A 1 649 ? -9.087 -9.485 -8.207 1.00 82.25 649 ALA A N 1
ATOM 5177 C CA . ALA A 1 649 ? -7.638 -9.546 -8.396 1.00 82.25 649 ALA A CA 1
ATOM 5178 C C . ALA A 1 649 ? -7.208 -10.827 -9.132 1.00 82.25 649 ALA A C 1
ATOM 5180 O O . ALA A 1 649 ? -6.329 -10.778 -9.997 1.00 82.25 649 ALA A O 1
ATOM 5181 N N . ALA A 1 650 ? -7.860 -11.961 -8.854 1.00 85.19 650 ALA A N 1
ATOM 5182 C CA . ALA A 1 650 ? -7.622 -13.206 -9.582 1.00 85.19 650 ALA A CA 1
ATOM 5183 C C . ALA A 1 650 ? -8.031 -13.099 -11.062 1.00 85.19 650 ALA A C 1
ATOM 5185 O O . ALA A 1 650 ? -7.258 -13.491 -11.940 1.00 85.19 650 ALA A O 1
ATOM 5186 N N . ARG A 1 651 ? -9.194 -12.497 -11.358 1.00 86.25 651 ARG A N 1
ATOM 5187 C CA . ARG A 1 651 ? -9.646 -12.212 -12.734 1.00 86.25 651 ARG A CA 1
ATOM 5188 C C . ARG A 1 651 ? -8.673 -11.287 -13.464 1.00 86.25 651 ARG A C 1
ATOM 5190 O O . ARG A 1 651 ? -8.312 -11.564 -14.608 1.00 86.25 651 ARG A O 1
ATOM 5197 N N . GLN A 1 652 ? -8.215 -10.219 -12.807 1.00 83.44 652 GLN A N 1
ATOM 5198 C CA . GLN A 1 652 ? -7.212 -9.304 -13.353 1.00 83.44 652 GLN A CA 1
ATOM 5199 C C . GLN A 1 652 ? -5.927 -10.061 -13.701 1.00 83.44 652 GLN A C 1
ATOM 5201 O O . GLN A 1 652 ? -5.472 -9.985 -14.840 1.00 83.44 652 GLN A O 1
ATOM 5206 N N . ARG A 1 653 ? -5.383 -10.859 -12.771 1.00 80.50 653 ARG A N 1
ATOM 5207 C CA . ARG A 1 653 ? -4.173 -11.659 -13.015 1.00 80.50 653 ARG A CA 1
ATOM 5208 C C . ARG A 1 653 ? -4.339 -12.621 -14.193 1.00 80.50 653 ARG A C 1
ATOM 5210 O O . ARG A 1 653 ? -3.435 -12.724 -15.018 1.00 80.50 653 ARG A O 1
ATOM 5217 N N . ALA A 1 654 ? -5.478 -13.305 -14.276 1.00 83.88 654 ALA A N 1
ATOM 5218 C CA . ALA A 1 654 ? -5.762 -14.248 -15.352 1.00 83.88 654 ALA A CA 1
ATOM 5219 C C . ALA A 1 654 ? -5.817 -13.560 -16.727 1.00 83.88 654 ALA A C 1
ATOM 5221 O O . ALA A 1 654 ? -5.182 -14.027 -17.671 1.00 83.88 654 ALA A O 1
ATOM 5222 N N . ARG A 1 655 ? -6.504 -12.411 -16.827 1.00 81.88 655 ARG A N 1
ATOM 5223 C CA . ARG A 1 655 ? -6.561 -11.609 -18.063 1.00 81.88 655 ARG A CA 1
ATOM 5224 C C . ARG A 1 655 ? -5.178 -11.144 -18.522 1.00 81.88 655 ARG A C 1
ATOM 5226 O O . ARG A 1 655 ? -4.922 -11.130 -19.719 1.00 81.88 655 ARG A O 1
ATOM 5233 N N . GLN A 1 656 ? -4.277 -10.817 -17.595 1.00 77.31 656 GLN A N 1
ATOM 5234 C CA . GLN A 1 656 ? -2.909 -10.421 -17.949 1.00 77.31 656 GLN A CA 1
ATOM 5235 C C . GLN A 1 656 ? -2.066 -11.563 -18.511 1.00 77.31 656 GLN A C 1
ATOM 5237 O O . GLN A 1 656 ? -1.277 -11.360 -19.436 1.00 77.31 656 GLN A O 1
ATOM 5242 N N . GLU A 1 657 ? -2.215 -12.769 -17.960 1.00 80.12 657 GLU A N 1
ATOM 5243 C CA . GLU A 1 657 ? -1.548 -13.949 -18.517 1.00 80.12 657 GLU A CA 1
ATOM 5244 C C . GLU A 1 657 ? -2.065 -14.235 -19.931 1.00 80.12 657 GLU A C 1
ATOM 5246 O O . GLU A 1 657 ? -1.261 -14.459 -20.831 1.00 80.12 657 GLU A O 1
ATOM 5251 N N . ILE A 1 658 ? -3.377 -14.125 -20.156 1.00 82.94 658 ILE A N 1
ATOM 5252 C CA . ILE A 1 658 ? -3.960 -14.231 -21.500 1.00 82.94 658 ILE A CA 1
ATOM 5253 C C . ILE A 1 658 ? -3.350 -13.171 -22.424 1.00 82.94 658 ILE A C 1
ATOM 5255 O O . ILE A 1 658 ? -2.756 -13.524 -23.435 1.00 82.94 658 ILE A O 1
ATOM 5259 N N . LEU A 1 659 ? -3.384 -11.887 -22.056 1.00 77.19 659 LEU A N 1
ATOM 5260 C CA . LEU A 1 659 ? -2.842 -10.808 -22.893 1.00 77.19 659 LEU A CA 1
ATOM 5261 C C . LEU A 1 659 ? -1.374 -11.055 -23.298 1.00 77.19 659 LEU A C 1
ATOM 5263 O O . LEU A 1 659 ? -0.978 -10.805 -24.443 1.00 77.19 659 LEU A O 1
ATOM 5267 N N . SER A 1 660 ? -0.587 -11.600 -22.367 1.00 74.31 660 SER A N 1
ATOM 5268 C CA . SER A 1 660 ? 0.837 -11.881 -22.558 1.00 74.31 660 SER A CA 1
ATOM 5269 C C . SER A 1 660 ? 1.112 -13.098 -23.449 1.00 74.31 660 SER A C 1
ATOM 5271 O O . SER A 1 660 ? 2.072 -13.062 -24.217 1.00 74.31 660 SER A O 1
ATOM 5273 N N . TRP A 1 661 ? 0.304 -14.161 -23.353 1.00 78.56 661 TRP A N 1
ATOM 5274 C CA . TRP A 1 661 ? 0.646 -15.498 -23.874 1.00 78.56 661 TRP A CA 1
ATOM 5275 C C . TRP A 1 661 ? -0.378 -16.100 -24.837 1.00 78.56 661 TRP A C 1
ATOM 5277 O O . TRP A 1 661 ? -0.159 -17.191 -25.355 1.00 78.56 661 TRP A O 1
ATOM 5287 N N . ALA A 1 662 ? -1.487 -15.419 -25.095 1.00 77.62 662 ALA A N 1
ATOM 5288 C CA . ALA A 1 662 ? -2.549 -15.916 -25.958 1.00 77.62 662 ALA A CA 1
ATOM 5289 C C . ALA A 1 662 ? -2.204 -15.988 -27.450 1.00 77.62 662 ALA A C 1
ATOM 5291 O O . ALA A 1 662 ? -2.945 -16.600 -28.215 1.00 77.62 662 ALA A O 1
ATOM 5292 N N . GLY A 1 663 ? -1.133 -15.329 -27.891 1.00 75.56 663 GLY A N 1
ATOM 5293 C CA . GLY A 1 663 ? -0.759 -15.269 -29.305 1.00 75.56 663 GLY A CA 1
ATOM 5294 C C . GLY A 1 663 ? 0.675 -15.713 -29.551 1.00 75.56 663 GLY A C 1
ATOM 5295 O O . GLY A 1 663 ? 1.464 -15.848 -28.616 1.00 75.56 663 GLY A O 1
ATOM 5296 N N . GLU A 1 664 ? 1.011 -15.888 -30.826 1.00 80.69 664 GLU A N 1
ATOM 5297 C CA . GLU A 1 664 ? 2.376 -16.156 -31.287 1.00 80.69 664 GLU A CA 1
ATOM 5298 C C . GLU A 1 664 ? 3.332 -15.021 -30.874 1.00 80.69 664 GLU A C 1
ATOM 5300 O O . GLU A 1 664 ? 3.014 -13.831 -30.985 1.00 80.69 664 GLU A O 1
ATOM 5305 N N . ILE A 1 665 ? 4.519 -15.390 -30.385 1.00 77.19 665 ILE A N 1
ATOM 5306 C CA . ILE A 1 665 ? 5.565 -14.445 -29.988 1.00 77.19 665 ILE A CA 1
ATOM 5307 C C . ILE A 1 665 ? 6.575 -14.339 -31.127 1.00 77.19 665 ILE A C 1
ATOM 5309 O O . ILE A 1 665 ? 7.127 -15.349 -31.563 1.00 77.19 665 ILE A O 1
ATOM 5313 N N . SER A 1 666 ? 6.868 -13.118 -31.570 1.00 83.12 666 SER A N 1
ATOM 5314 C CA . SER A 1 666 ? 7.916 -12.835 -32.551 1.00 83.12 666 SER A CA 1
ATOM 5315 C C . SER A 1 666 ? 9.071 -12.107 -31.876 1.00 83.12 666 SER A C 1
ATOM 5317 O O . SER A 1 666 ? 8.894 -11.060 -31.256 1.00 83.12 666 SER A O 1
ATOM 5319 N N . GLU A 1 667 ? 10.271 -12.649 -32.029 1.00 85.50 667 GLU A N 1
ATOM 5320 C CA . GLU A 1 667 ? 11.526 -12.086 -31.540 1.00 85.50 667 GLU A CA 1
ATOM 5321 C C . GLU A 1 667 ? 12.383 -11.629 -32.714 1.00 85.50 667 GLU A C 1
ATOM 5323 O O . GLU A 1 667 ? 12.366 -12.237 -33.785 1.00 85.50 667 GLU A O 1
ATOM 5328 N N . GLY A 1 668 ? 13.189 -10.590 -32.518 1.00 86.81 668 GLY A N 1
ATOM 5329 C CA . GLY A 1 668 ? 14.135 -10.138 -33.522 1.00 86.81 668 GLY A CA 1
ATOM 5330 C C . GLY A 1 668 ? 15.396 -9.504 -32.954 1.00 86.81 668 GLY A C 1
ATOM 5331 O O . GLY A 1 668 ? 15.509 -9.218 -31.768 1.00 86.81 668 GLY A O 1
ATOM 5332 N N . MET A 1 669 ? 16.384 -9.288 -33.816 1.00 91.06 669 MET A N 1
ATOM 5333 C CA . MET A 1 669 ? 17.621 -8.586 -33.478 1.00 91.06 669 MET A CA 1
ATOM 5334 C C . MET A 1 669 ? 18.144 -7.830 -34.691 1.00 91.06 669 MET A C 1
ATOM 5336 O O . MET A 1 669 ? 18.129 -8.369 -35.797 1.00 91.06 669 MET A O 1
ATOM 5340 N N . PHE A 1 670 ? 18.674 -6.626 -34.478 1.00 93.38 670 PHE A N 1
ATOM 5341 C CA . PHE A 1 670 ? 19.403 -5.858 -35.488 1.00 93.38 670 PHE A CA 1
ATOM 5342 C C . PHE A 1 670 ? 20.575 -5.083 -34.872 1.00 93.38 670 PHE A C 1
ATOM 5344 O O . PHE A 1 670 ? 20.757 -5.048 -33.654 1.00 93.38 670 PHE A O 1
ATOM 5351 N N . ARG A 1 671 ? 21.402 -4.470 -35.724 1.00 93.06 671 ARG A N 1
ATOM 5352 C CA . ARG A 1 671 ? 22.497 -3.583 -35.316 1.00 93.06 671 ARG A CA 1
ATOM 5353 C C . ARG A 1 671 ? 22.405 -2.221 -35.985 1.00 93.06 671 ARG A C 1
ATOM 5355 O O . ARG A 1 671 ? 22.017 -2.144 -37.151 1.00 93.06 671 ARG A O 1
ATOM 5362 N N . THR A 1 672 ? 22.799 -1.168 -35.278 1.00 91.44 672 THR A N 1
ATOM 5363 C CA . THR A 1 672 ? 22.757 0.220 -35.762 1.00 91.44 672 THR A CA 1
ATOM 5364 C C . THR A 1 672 ? 23.912 1.060 -35.214 1.00 91.44 672 THR A C 1
ATOM 5366 O O . THR A 1 672 ? 24.520 0.714 -34.203 1.00 91.44 672 THR A O 1
ATOM 5369 N N . TYR A 1 673 ? 24.214 2.159 -35.904 1.00 88.56 673 TYR A N 1
ATOM 5370 C CA . TYR A 1 673 ? 25.129 3.216 -35.458 1.00 88.56 673 TYR A CA 1
ATOM 5371 C C . TYR A 1 673 ? 24.384 4.485 -35.026 1.00 88.56 673 TYR A C 1
ATOM 5373 O O . TYR A 1 673 ? 25.014 5.430 -34.561 1.00 88.56 673 TYR A O 1
ATOM 5381 N N . VAL A 1 674 ? 23.064 4.542 -35.232 1.00 86.38 674 VAL A N 1
ATOM 5382 C CA . VAL A 1 674 ? 22.258 5.727 -34.933 1.00 86.38 674 VAL A CA 1
ATOM 5383 C C . VAL A 1 674 ? 21.861 5.679 -33.452 1.00 86.38 674 VAL A C 1
ATOM 5385 O O . VAL A 1 674 ? 21.164 4.738 -33.055 1.00 86.38 674 VAL A O 1
ATOM 5388 N N . PRO A 1 675 ? 22.291 6.654 -32.630 1.00 81.50 675 PRO A N 1
ATOM 5389 C CA . PRO A 1 675 ? 21.924 6.709 -31.219 1.00 81.50 675 PRO A CA 1
ATOM 5390 C C . PRO A 1 675 ? 20.447 7.096 -31.046 1.00 81.50 675 PRO A C 1
ATOM 5392 O O . PRO A 1 675 ? 19.770 7.481 -31.998 1.00 81.50 675 PRO A O 1
ATOM 5395 N N . GLY A 1 676 ? 19.947 7.023 -29.811 1.00 79.69 676 GLY A N 1
ATOM 5396 C CA . GLY A 1 676 ? 18.614 7.522 -29.445 1.00 79.69 676 GLY A CA 1
ATOM 5397 C C . GLY A 1 676 ? 17.532 6.453 -29.284 1.00 79.69 676 GLY A C 1
ATOM 5398 O O . GLY A 1 676 ? 16.422 6.780 -28.878 1.00 79.69 676 GLY A O 1
ATOM 5399 N N . LEU A 1 677 ? 17.842 5.180 -29.544 1.00 84.56 677 LEU A N 1
ATOM 5400 C CA . LEU A 1 677 ? 16.962 4.079 -29.152 1.00 84.56 677 LEU A CA 1
ATOM 5401 C C . LEU A 1 677 ? 17.054 3.834 -27.645 1.00 84.56 677 LEU A C 1
ATOM 5403 O O . LEU A 1 677 ? 18.139 3.894 -27.067 1.00 84.56 677 LEU A O 1
ATOM 5407 N N . ARG A 1 678 ? 15.914 3.519 -27.033 1.00 79.12 678 ARG A N 1
ATOM 5408 C CA . ARG A 1 678 ? 15.787 3.209 -25.607 1.00 79.12 678 ARG A CA 1
ATOM 5409 C C . ARG A 1 678 ? 15.079 1.871 -25.439 1.00 79.12 678 ARG A C 1
ATOM 5411 O O . ARG A 1 678 ? 14.254 1.493 -26.271 1.00 79.12 678 ARG A O 1
ATOM 5418 N N . VAL A 1 679 ? 15.429 1.147 -24.383 1.00 78.44 679 VAL A N 1
ATOM 5419 C CA . VAL A 1 679 ? 14.696 -0.057 -23.982 1.00 78.44 679 VAL A CA 1
ATOM 5420 C C . VAL A 1 679 ? 13.277 0.341 -23.570 1.00 78.44 679 VAL A C 1
ATOM 5422 O O . VAL A 1 679 ? 13.083 1.401 -22.986 1.00 78.44 679 VAL A O 1
ATOM 5425 N N . GLY A 1 680 ? 12.284 -0.476 -23.921 1.00 71.25 680 GLY A N 1
ATOM 5426 C CA . GLY A 1 680 ? 10.868 -0.183 -23.684 1.00 71.25 680 GLY A CA 1
ATOM 5427 C C . GLY A 1 680 ? 10.198 0.669 -24.766 1.00 71.25 680 GLY A C 1
ATOM 5428 O O . GLY A 1 680 ? 8.976 0.703 -24.816 1.00 71.25 680 GLY A O 1
ATOM 5429 N N . ALA A 1 681 ? 10.954 1.282 -25.680 1.00 78.00 681 ALA A N 1
ATOM 5430 C CA . ALA A 1 681 ? 10.364 1.999 -26.804 1.00 78.00 681 ALA A CA 1
ATOM 5431 C C . ALA A 1 681 ? 9.883 1.042 -27.908 1.00 78.00 681 ALA A C 1
ATOM 5433 O O . ALA A 1 681 ? 10.426 -0.051 -28.113 1.00 78.00 681 ALA A O 1
ATOM 5434 N N . THR A 1 682 ? 8.887 1.494 -28.654 1.00 85.25 682 THR A N 1
ATOM 5435 C CA . THR A 1 682 ? 8.236 0.767 -29.739 1.00 85.25 682 THR A CA 1
ATOM 5436 C C . THR A 1 682 ? 8.800 1.192 -31.069 1.00 85.25 682 THR A C 1
ATOM 5438 O O . THR A 1 682 ? 8.834 2.374 -31.402 1.00 85.25 682 THR A O 1
ATOM 5441 N N . ILE A 1 683 ? 9.243 0.212 -31.842 1.00 88.44 683 ILE A N 1
ATOM 5442 C CA . ILE A 1 683 ? 9.841 0.421 -33.147 1.00 88.44 683 ILE A CA 1
ATOM 5443 C C . ILE A 1 683 ? 9.063 -0.352 -34.201 1.00 88.44 683 ILE A C 1
ATOM 5445 O O . ILE A 1 683 ? 8.901 -1.572 -34.121 1.00 88.44 683 ILE A O 1
ATOM 5449 N N . ASN A 1 684 ? 8.611 0.366 -35.224 1.00 91.25 684 ASN A N 1
ATOM 5450 C CA . ASN A 1 684 ? 7.992 -0.260 -36.378 1.00 91.25 684 ASN A CA 1
ATOM 5451 C C . ASN A 1 684 ? 9.083 -0.845 -37.286 1.00 91.25 684 ASN A C 1
ATOM 5453 O O . ASN A 1 684 ? 10.050 -0.158 -37.653 1.00 91.25 684 ASN A O 1
ATOM 5457 N N . VAL A 1 685 ? 8.931 -2.120 -37.648 1.00 90.31 685 VAL A N 1
ATOM 5458 C CA . VAL A 1 685 ? 9.847 -2.825 -38.549 1.00 90.31 685 VAL A CA 1
ATOM 5459 C C . VAL A 1 685 ? 9.139 -3.130 -39.858 1.00 90.31 685 VAL A C 1
ATOM 5461 O O . VAL A 1 685 ? 8.246 -3.976 -39.921 1.00 90.31 685 VAL A O 1
ATOM 5464 N N . GLN A 1 686 ? 9.594 -2.471 -40.923 1.00 91.44 686 GLN A N 1
ATOM 5465 C CA . GLN A 1 686 ? 9.088 -2.658 -42.279 1.00 91.44 686 GLN A CA 1
ATOM 5466 C C . GLN A 1 686 ? 10.122 -3.393 -43.126 1.00 91.44 686 GLN A C 1
ATOM 5468 O O . GLN A 1 686 ? 11.226 -2.895 -43.356 1.00 91.44 686 GLN A O 1
ATOM 5473 N N . SER A 1 687 ? 9.754 -4.571 -43.627 1.00 87.69 687 SER A N 1
ATOM 5474 C CA . SER A 1 687 ? 10.545 -5.291 -44.623 1.00 87.69 687 SER A CA 1
ATOM 5475 C C . SER A 1 687 ? 9.653 -5.879 -45.706 1.00 87.69 687 SER A C 1
ATOM 5477 O O . SER A 1 687 ? 8.930 -6.856 -45.494 1.00 87.69 687 SER A O 1
ATOM 5479 N N . THR A 1 688 ? 9.762 -5.308 -46.903 1.00 86.81 688 THR A N 1
ATOM 5480 C CA . THR A 1 688 ? 8.961 -5.672 -48.079 1.00 86.81 688 THR A CA 1
ATOM 5481 C C . THR A 1 688 ? 9.259 -7.102 -48.516 1.00 86.81 688 THR A C 1
ATOM 5483 O O . THR A 1 688 ? 8.354 -7.857 -48.854 1.00 86.81 688 THR A O 1
ATOM 5486 N N . ILE A 1 689 ? 10.535 -7.504 -48.465 1.00 84.44 689 ILE A N 1
ATOM 5487 C CA . ILE A 1 689 ? 10.982 -8.844 -48.880 1.00 84.44 689 ILE A CA 1
ATOM 5488 C C . ILE A 1 689 ? 10.459 -9.934 -47.935 1.00 84.44 689 ILE A C 1
ATOM 5490 O O . ILE A 1 689 ? 10.234 -11.061 -48.370 1.00 84.44 689 ILE A O 1
ATOM 5494 N N . ARG A 1 690 ? 10.269 -9.611 -46.650 1.00 83.75 690 ARG A N 1
ATOM 5495 C CA . ARG A 1 690 ? 9.772 -10.554 -45.636 1.00 83.75 690 ARG A CA 1
ATOM 5496 C C . ARG A 1 690 ? 8.256 -10.473 -45.431 1.00 83.75 690 ARG A C 1
ATOM 5498 O O . ARG A 1 690 ? 7.724 -11.308 -44.713 1.00 83.75 690 ARG A O 1
ATOM 5505 N N . GLY A 1 691 ? 7.583 -9.492 -46.039 1.00 85.44 691 GLY A N 1
ATOM 5506 C CA . GLY A 1 691 ? 6.157 -9.235 -45.826 1.00 85.44 691 GLY A CA 1
ATOM 5507 C C . GLY A 1 691 ? 5.832 -8.747 -44.412 1.00 85.44 691 GLY A C 1
ATOM 5508 O O . GLY A 1 691 ? 4.750 -9.031 -43.914 1.00 85.44 691 GLY A O 1
ATOM 5509 N N . ILE A 1 692 ? 6.769 -8.057 -43.754 1.00 86.56 692 ILE A N 1
ATOM 5510 C CA . ILE A 1 692 ? 6.631 -7.623 -42.357 1.00 86.56 692 ILE A CA 1
ATOM 5511 C C . ILE A 1 692 ? 6.369 -6.119 -42.326 1.00 86.56 692 ILE A C 1
ATOM 5513 O O . ILE A 1 692 ? 7.124 -5.343 -42.911 1.00 86.56 692 ILE A O 1
ATOM 5517 N N . ASN A 1 693 ? 5.311 -5.726 -41.626 1.00 90.00 693 ASN A N 1
ATOM 5518 C CA . ASN A 1 693 ? 5.043 -4.359 -41.196 1.00 90.00 693 ASN A CA 1
ATOM 5519 C C . ASN A 1 693 ? 4.379 -4.456 -39.823 1.00 90.00 693 ASN A C 1
ATOM 5521 O O . ASN A 1 693 ? 3.160 -4.585 -39.732 1.00 90.00 693 ASN A O 1
ATOM 5525 N N . GLN A 1 694 ? 5.202 -4.528 -38.783 1.00 86.88 694 GLN A N 1
ATOM 5526 C CA . GLN A 1 694 ? 4.749 -4.833 -37.432 1.00 86.88 694 GLN A CA 1
ATOM 5527 C C . GLN A 1 694 ? 5.551 -4.034 -36.411 1.00 86.88 694 GLN A C 1
ATOM 5529 O O . GLN A 1 694 ? 6.743 -3.774 -36.608 1.00 86.88 694 GLN A O 1
ATOM 5534 N N . ASP A 1 695 ? 4.887 -3.677 -35.319 1.00 87.12 695 ASP A N 1
ATOM 5535 C CA . ASP A 1 695 ? 5.495 -2.997 -34.186 1.00 87.12 695 ASP A CA 1
ATOM 5536 C C . ASP A 1 695 ? 6.141 -4.000 -33.231 1.00 87.12 695 ASP A C 1
ATOM 5538 O O . ASP A 1 695 ? 5.558 -5.024 -32.863 1.00 87.12 695 ASP A O 1
ATOM 5542 N N . PHE A 1 696 ? 7.375 -3.695 -32.841 1.00 85.00 696 PHE A N 1
ATOM 5543 C CA . PHE A 1 696 ? 8.146 -4.463 -31.876 1.00 85.00 696 PHE A CA 1
ATOM 5544 C C . PHE A 1 696 ? 8.538 -3.577 -30.699 1.00 85.00 696 PHE A C 1
ATOM 5546 O O . PHE A 1 696 ? 8.877 -2.409 -30.866 1.00 85.00 696 PHE A O 1
ATOM 5553 N N . LEU A 1 697 ? 8.582 -4.169 -29.515 1.00 82.00 697 LEU A N 1
ATOM 5554 C CA . LEU A 1 697 ? 9.142 -3.567 -28.318 1.00 82.00 697 LEU A CA 1
ATOM 5555 C C . LEU A 1 697 ? 10.652 -3.821 -28.261 1.00 82.00 697 LEU A C 1
ATOM 5557 O O . LEU A 1 697 ? 11.113 -4.950 -28.469 1.00 82.00 697 LEU A O 1
ATOM 5561 N N . ILE A 1 698 ? 11.435 -2.794 -27.937 1.00 83.81 698 ILE A N 1
ATOM 5562 C CA . ILE A 1 698 ? 12.875 -2.942 -27.712 1.00 83.81 698 ILE A CA 1
ATOM 5563 C C . ILE A 1 698 ? 13.114 -3.560 -26.329 1.00 83.81 698 ILE A C 1
ATOM 5565 O O . ILE A 1 698 ? 12.880 -2.927 -25.305 1.00 83.81 698 ILE A O 1
ATOM 5569 N N . ASN A 1 699 ? 13.620 -4.794 -26.301 1.00 78.56 699 ASN A N 1
ATOM 5570 C CA . ASN A 1 699 ? 13.850 -5.562 -25.071 1.00 78.56 699 ASN A CA 1
ATOM 5571 C C . ASN A 1 699 ? 15.259 -5.369 -24.487 1.00 78.56 699 ASN A C 1
ATOM 5573 O O . ASN A 1 699 ? 15.465 -5.452 -23.281 1.00 78.56 699 ASN A O 1
ATOM 5577 N N . LYS A 1 700 ? 16.264 -5.161 -25.342 1.00 83.50 700 LYS A N 1
ATOM 5578 C CA . LYS A 1 700 ? 17.662 -5.070 -24.900 1.00 83.50 700 LYS A CA 1
ATOM 5579 C C . LYS A 1 700 ? 18.493 -4.253 -25.867 1.00 83.50 700 LYS A C 1
ATOM 5581 O O . LYS A 1 700 ? 18.396 -4.459 -27.080 1.00 83.50 700 LYS A O 1
ATOM 5586 N N . ILE A 1 701 ? 19.362 -3.407 -25.323 1.00 86.69 701 ILE A N 1
ATOM 5587 C CA . ILE A 1 701 ? 20.371 -2.668 -26.080 1.00 86.69 701 ILE A CA 1
ATOM 5588 C C . ILE A 1 701 ? 21.743 -2.988 -25.488 1.00 86.69 701 ILE A C 1
ATOM 5590 O O . ILE A 1 701 ? 21.983 -2.841 -24.293 1.00 86.69 701 ILE A O 1
ATOM 5594 N N . SER A 1 702 ? 22.662 -3.436 -26.338 1.00 86.19 702 SER A N 1
ATOM 5595 C CA . SER A 1 702 ? 24.073 -3.586 -25.986 1.00 86.19 702 SER A CA 1
ATOM 5596 C C . SER A 1 702 ? 24.900 -2.680 -26.878 1.00 86.19 702 SER A C 1
ATOM 5598 O O . SER A 1 702 ? 24.823 -2.787 -28.104 1.00 86.19 702 SER A O 1
ATOM 5600 N N . ALA A 1 703 ? 25.675 -1.787 -26.270 1.00 85.69 703 ALA A N 1
ATOM 5601 C CA . ALA A 1 703 ? 26.568 -0.896 -26.993 1.00 85.69 703 ALA A CA 1
ATOM 5602 C C . ALA A 1 703 ? 28.020 -1.332 -26.811 1.00 85.69 703 ALA A C 1
ATOM 5604 O O . ALA A 1 703 ? 28.460 -1.667 -25.707 1.00 85.69 703 ALA A O 1
ATOM 5605 N N . ARG A 1 704 ? 28.770 -1.284 -27.911 1.00 84.12 704 ARG A N 1
ATOM 5606 C CA . ARG A 1 704 ? 30.218 -1.499 -27.926 1.00 84.12 704 ARG A CA 1
ATOM 5607 C C . ARG A 1 704 ? 30.912 -0.397 -28.728 1.00 84.12 704 ARG A C 1
ATOM 5609 O O . ARG A 1 704 ? 30.321 0.106 -29.686 1.00 84.12 704 ARG A O 1
ATOM 5616 N N . PRO A 1 705 ? 32.157 -0.042 -28.390 1.00 78.12 705 PRO A N 1
ATOM 5617 C CA . PRO A 1 705 ? 32.930 0.929 -29.153 1.00 78.12 705 PRO A CA 1
ATOM 5618 C C . PRO A 1 705 ? 33.125 0.480 -30.608 1.00 78.12 705 PRO A C 1
ATOM 5620 O O . PRO A 1 705 ? 33.429 -0.681 -30.897 1.00 78.12 705 PRO A O 1
ATOM 5623 N N . HIS A 1 706 ? 32.952 1.426 -31.529 1.00 79.38 706 HIS A N 1
ATOM 5624 C CA . HIS A 1 706 ? 33.237 1.287 -32.952 1.00 79.38 706 HIS A CA 1
ATOM 5625 C C . HIS A 1 706 ? 34.103 2.468 -33.410 1.00 79.38 706 HIS A C 1
ATOM 5627 O O . HIS A 1 706 ? 33.613 3.506 -33.857 1.00 79.38 706 HIS A O 1
ATOM 5633 N N . GLY A 1 707 ? 35.421 2.311 -33.286 1.00 70.06 707 GLY A N 1
ATOM 5634 C CA . GLY A 1 707 ? 36.370 3.409 -33.478 1.00 70.06 707 GLY A CA 1
ATOM 5635 C C . GLY A 1 707 ? 36.432 4.340 -32.262 1.00 70.06 707 GLY A C 1
ATOM 5636 O O . GLY A 1 707 ? 35.872 4.046 -31.213 1.00 70.06 707 GLY A O 1
ATOM 5637 N N . SER A 1 708 ? 37.133 5.468 -32.390 1.00 64.06 708 SER A N 1
ATOM 5638 C CA . SER A 1 708 ? 37.459 6.320 -31.236 1.00 64.06 708 SER A CA 1
ATOM 5639 C C . SER A 1 708 ? 36.293 7.162 -30.706 1.00 64.06 708 SER A C 1
ATOM 5641 O O . SER A 1 708 ? 36.372 7.642 -29.581 1.00 64.06 708 SER A O 1
ATOM 5643 N N . ASN A 1 709 ? 35.243 7.380 -31.509 1.00 70.75 709 ASN A N 1
ATOM 5644 C CA . ASN A 1 709 ? 34.203 8.373 -31.209 1.00 70.75 709 ASN A CA 1
ATOM 5645 C C . ASN A 1 709 ? 32.760 7.858 -31.366 1.00 70.75 709 ASN A C 1
ATOM 5647 O O . ASN A 1 709 ? 31.841 8.625 -31.101 1.00 70.75 709 ASN A O 1
ATOM 5651 N N . ASN A 1 710 ? 32.544 6.614 -31.813 1.00 76.62 710 ASN A N 1
ATOM 5652 C CA . ASN A 1 710 ? 31.209 6.103 -32.144 1.00 76.62 710 ASN A CA 1
ATOM 5653 C C . ASN A 1 710 ? 30.932 4.767 -31.442 1.00 76.62 710 ASN A C 1
ATOM 5655 O O . ASN A 1 710 ? 31.854 4.004 -31.148 1.00 76.62 710 ASN A O 1
ATOM 5659 N N . LEU A 1 711 ? 29.651 4.464 -31.233 1.00 82.50 711 LEU A N 1
ATOM 5660 C CA . LEU A 1 711 ? 29.173 3.193 -30.693 1.00 82.50 711 LEU A CA 1
ATOM 5661 C C . LEU A 1 711 ? 28.456 2.379 -31.784 1.00 82.50 711 LEU A C 1
ATOM 5663 O O . LEU A 1 711 ? 27.780 2.928 -32.653 1.00 82.50 711 LEU A O 1
ATOM 5667 N N . GLU A 1 712 ? 28.609 1.056 -31.744 1.00 89.25 712 GLU A N 1
ATOM 5668 C CA . GLU A 1 712 ? 27.746 0.108 -32.456 1.00 89.25 712 GLU A CA 1
ATOM 5669 C C . GLU A 1 712 ? 26.759 -0.479 -31.445 1.00 89.25 712 GLU A C 1
ATOM 5671 O O . GLU A 1 712 ? 27.166 -1.096 -30.456 1.00 89.25 712 GLU A O 1
ATOM 5676 N N . TYR A 1 713 ? 25.466 -0.315 -31.712 1.00 89.19 713 TYR A N 1
ATOM 5677 C CA . TYR A 1 713 ? 24.385 -0.837 -30.884 1.00 89.19 713 TYR A CA 1
ATOM 5678 C C . TYR A 1 713 ? 23.872 -2.150 -31.470 1.00 89.19 713 TYR A C 1
ATOM 5680 O O . TYR A 1 713 ? 23.596 -2.246 -32.666 1.00 89.19 713 TYR A O 1
ATOM 5688 N N . THR A 1 714 ? 23.714 -3.161 -30.624 1.00 91.06 714 THR A N 1
ATOM 5689 C CA . THR A 1 714 ? 22.960 -4.382 -30.918 1.00 91.06 714 THR A CA 1
AT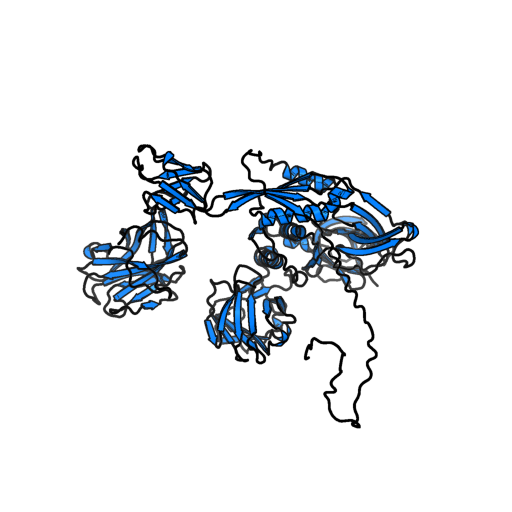OM 5690 C C . THR A 1 714 ? 21.644 -4.320 -30.161 1.00 91.06 714 THR A C 1
ATOM 5692 O O . THR A 1 714 ? 21.644 -4.244 -28.933 1.00 91.06 714 THR A O 1
ATOM 5695 N N . VAL A 1 715 ? 20.538 -4.349 -30.897 1.00 89.88 715 VAL A N 1
ATOM 5696 C CA . VAL A 1 715 ? 19.184 -4.141 -30.378 1.00 89.88 715 VAL A CA 1
ATOM 5697 C C . VAL A 1 715 ? 18.385 -5.425 -30.549 1.00 89.88 715 VAL A C 1
ATOM 5699 O O . VAL A 1 715 ? 18.370 -6.002 -31.638 1.00 89.88 715 VAL A O 1
ATOM 5702 N N . SER A 1 716 ? 17.741 -5.875 -29.476 1.00 88.25 716 SER A N 1
ATOM 5703 C CA . SER A 1 716 ? 16.843 -7.038 -29.474 1.00 88.25 716 SER A CA 1
ATOM 5704 C C . SER A 1 716 ? 15.392 -6.580 -29.364 1.00 88.25 716 SER A C 1
ATOM 5706 O O . SER A 1 716 ? 15.089 -5.654 -28.612 1.00 88.25 716 SER A O 1
ATOM 5708 N N . LEU A 1 717 ? 14.514 -7.238 -30.111 1.00 86.19 717 LEU A N 1
ATOM 5709 C CA . LEU A 1 717 ? 13.124 -6.873 -30.358 1.00 86.19 717 LEU A CA 1
ATOM 5710 C C . LEU A 1 717 ? 12.191 -8.017 -29.976 1.00 86.19 717 LEU A C 1
ATOM 5712 O O . LEU A 1 717 ? 12.543 -9.175 -30.193 1.00 86.19 717 LEU A O 1
ATOM 5716 N N . VAL A 1 718 ? 11.005 -7.698 -29.465 1.00 80.75 718 VAL A N 1
ATOM 5717 C CA . VAL A 1 718 ? 9.962 -8.679 -29.123 1.00 80.75 718 VAL A CA 1
ATOM 5718 C C . VAL A 1 718 ? 8.572 -8.101 -29.390 1.00 80.75 718 VAL A C 1
ATOM 5720 O O . VAL A 1 718 ? 8.360 -6.914 -29.165 1.00 80.75 718 VAL A O 1
ATOM 5723 N N . THR A 1 719 ? 7.611 -8.896 -29.867 1.00 74.75 719 THR A N 1
ATOM 5724 C CA . THR A 1 719 ? 6.212 -8.435 -30.000 1.00 74.75 719 THR A CA 1
ATOM 5725 C C . THR A 1 719 ? 5.473 -8.494 -28.672 1.00 74.75 719 THR A C 1
ATOM 5727 O O . THR A 1 719 ? 4.781 -7.550 -28.321 1.00 74.75 719 THR A O 1
ATOM 5730 N N . LYS A 1 720 ? 5.649 -9.574 -27.907 1.00 64.19 720 LYS A N 1
ATOM 5731 C CA . LYS A 1 720 ? 5.069 -9.778 -26.571 1.00 64.19 720 LYS A CA 1
ATOM 5732 C C . LYS A 1 720 ? 6.158 -10.223 -25.592 1.00 64.19 720 LYS A C 1
ATOM 5734 O O . LYS A 1 720 ? 7.288 -10.479 -26.004 1.00 64.19 720 LYS A O 1
ATOM 5739 N N . LYS A 1 721 ? 5.859 -10.279 -24.286 1.00 55.91 721 LYS A N 1
ATOM 5740 C CA . LYS A 1 721 ? 6.831 -10.689 -23.253 1.00 55.91 721 LYS A CA 1
ATOM 5741 C C . LYS A 1 721 ? 7.527 -11.998 -23.643 1.00 55.91 721 LYS A C 1
ATOM 5743 O O . LYS A 1 721 ? 6.889 -13.036 -23.733 1.00 55.91 721 LYS A O 1
ATOM 5748 N N . THR A 1 722 ? 8.848 -11.967 -23.743 1.00 48.88 722 THR A N 1
ATOM 5749 C CA . THR A 1 722 ? 9.675 -13.175 -23.771 1.00 48.88 722 THR A CA 1
ATOM 5750 C C . THR A 1 722 ? 10.240 -13.380 -22.378 1.00 48.88 722 THR A C 1
ATOM 5752 O O . THR A 1 722 ? 11.113 -12.627 -21.940 1.00 48.88 722 THR A O 1
ATOM 5755 N N . LEU A 1 723 ? 9.757 -14.385 -21.653 1.00 46.62 723 LEU A N 1
ATOM 5756 C CA . LEU A 1 723 ? 10.523 -14.884 -20.518 1.00 46.62 723 LEU A CA 1
ATOM 5757 C C . LEU A 1 723 ? 11.571 -15.833 -21.087 1.00 46.62 723 LEU A C 1
ATOM 5759 O O . LEU A 1 723 ? 11.231 -16.830 -21.727 1.00 46.62 723 LEU A O 1
ATOM 5763 N N . GLY A 1 724 ? 12.849 -15.538 -20.843 1.00 41.84 724 GLY A N 1
ATOM 5764 C CA . GLY A 1 724 ? 13.902 -16.506 -21.120 1.00 41.84 724 GLY A CA 1
ATOM 5765 C C . GLY A 1 724 ? 13.559 -17.828 -20.428 1.00 41.84 724 GLY A C 1
ATOM 5766 O O . GLY A 1 724 ? 13.170 -17.832 -19.259 1.00 41.84 724 GLY A O 1
ATOM 5767 N N . ILE A 1 725 ? 13.701 -18.949 -21.139 1.00 43.16 725 ILE A N 1
ATOM 5768 C CA . ILE A 1 725 ? 13.367 -20.301 -20.650 1.00 43.16 725 ILE A CA 1
ATOM 5769 C C . ILE A 1 725 ? 13.964 -20.585 -19.255 1.00 43.16 725 ILE A C 1
ATOM 5771 O O . ILE A 1 725 ? 13.349 -21.255 -18.432 1.00 43.16 725 ILE A O 1
ATOM 5775 N N . LEU A 1 726 ? 15.134 -20.007 -18.955 1.00 39.81 726 LEU A N 1
ATOM 5776 C CA . LEU A 1 726 ? 15.824 -20.114 -17.670 1.00 39.81 726 LEU A CA 1
ATOM 5777 C C . LEU A 1 726 ? 15.102 -19.372 -16.533 1.00 39.81 726 LEU A C 1
ATOM 5779 O O . LEU A 1 726 ? 14.966 -19.920 -15.442 1.00 39.81 726 LEU A O 1
ATOM 5783 N N . TYR A 1 727 ? 14.607 -18.160 -16.788 1.00 44.09 727 TYR A N 1
ATOM 5784 C CA . TYR A 1 727 ? 13.828 -17.389 -15.816 1.00 44.09 727 TYR A CA 1
ATOM 5785 C C . TYR A 1 727 ? 12.459 -18.033 -15.581 1.00 44.09 727 TYR A C 1
ATOM 5787 O O . TYR A 1 727 ? 11.995 -18.128 -14.445 1.00 44.09 727 TYR A O 1
ATOM 5795 N N . TRP A 1 728 ? 11.838 -18.558 -16.642 1.00 49.47 728 TRP A N 1
ATOM 5796 C CA . TRP A 1 728 ? 10.610 -19.341 -16.522 1.00 49.47 728 TRP A CA 1
ATOM 5797 C C . TRP A 1 728 ? 10.820 -20.589 -15.648 1.00 49.47 728 TRP A C 1
ATOM 5799 O O . TRP A 1 728 ? 10.054 -20.795 -14.709 1.00 49.47 728 TRP A O 1
ATOM 5809 N N . LEU A 1 729 ? 11.892 -21.361 -15.872 1.00 46.66 729 LEU A N 1
ATOM 5810 C CA . LEU A 1 729 ? 12.230 -22.534 -15.054 1.00 46.66 729 LEU A CA 1
ATOM 5811 C C . LEU A 1 729 ? 12.540 -22.173 -13.593 1.00 46.66 729 LEU A C 1
ATOM 5813 O O . LEU A 1 729 ? 12.072 -22.863 -12.693 1.00 46.66 729 LEU A O 1
ATOM 5817 N N . GLN A 1 730 ? 13.272 -21.084 -13.333 1.00 50.25 730 GLN A N 1
ATOM 5818 C CA . GLN A 1 730 ? 13.536 -20.613 -11.964 1.00 50.25 730 GLN A CA 1
ATOM 5819 C C . GLN A 1 730 ? 12.250 -20.189 -11.242 1.00 50.25 730 GLN A C 1
ATOM 5821 O O . GLN A 1 730 ? 12.058 -20.533 -10.075 1.00 50.25 730 GLN A O 1
ATOM 5826 N N . LYS A 1 731 ? 11.337 -19.502 -11.942 1.00 54.09 731 LYS A N 1
ATOM 5827 C CA . LYS A 1 731 ? 10.028 -19.118 -11.398 1.00 54.09 731 LYS A CA 1
ATOM 5828 C C . LYS A 1 731 ? 9.146 -20.342 -11.127 1.00 54.09 731 LYS A C 1
ATOM 5830 O O . LYS A 1 731 ? 8.491 -20.384 -10.092 1.00 54.09 731 LYS A O 1
ATOM 5835 N N . GLN A 1 732 ? 9.166 -21.354 -12.001 1.00 51.22 732 GLN A N 1
ATOM 5836 C CA . GLN A 1 732 ? 8.470 -22.629 -11.771 1.00 51.22 732 GLN A CA 1
ATOM 5837 C C . GLN A 1 732 ? 9.025 -23.375 -10.549 1.00 51.22 732 GLN A C 1
ATOM 5839 O O . GLN A 1 732 ? 8.247 -23.834 -9.716 1.00 51.22 732 GLN A O 1
ATOM 5844 N N . LEU A 1 733 ? 10.352 -23.412 -10.382 1.00 51.84 733 LEU A N 1
ATOM 5845 C CA . LEU A 1 733 ? 10.995 -24.045 -9.224 1.00 51.84 733 LEU A CA 1
ATOM 5846 C C . LEU A 1 733 ? 10.644 -23.347 -7.897 1.00 51.84 733 LEU A C 1
ATOM 5848 O O . LEU A 1 733 ? 10.444 -24.007 -6.882 1.00 51.84 733 LEU A O 1
ATOM 5852 N N . LEU A 1 734 ? 10.538 -22.013 -7.899 1.00 56.22 734 LEU A N 1
ATOM 5853 C CA . LEU A 1 734 ? 10.102 -21.231 -6.732 1.00 56.22 734 LEU A CA 1
ATOM 5854 C C . LEU A 1 734 ? 8.612 -21.439 -6.400 1.00 56.22 734 LEU A C 1
ATOM 5856 O O . LEU A 1 734 ? 8.218 -21.327 -5.238 1.00 56.22 734 LEU A O 1
ATOM 5860 N N . LEU A 1 735 ? 7.783 -21.750 -7.401 1.00 50.38 735 LEU A N 1
ATOM 5861 C CA . LEU A 1 735 ? 6.346 -22.003 -7.243 1.00 50.38 735 LEU A CA 1
ATOM 5862 C C . LEU A 1 735 ? 6.032 -23.437 -6.783 1.00 50.38 735 LEU A C 1
ATOM 5864 O O . LEU A 1 735 ? 5.011 -23.649 -6.128 1.00 50.38 735 LEU A O 1
ATOM 5868 N N . GLU A 1 736 ? 6.908 -24.411 -7.051 1.00 46.16 736 GLU A N 1
ATOM 5869 C CA . GLU A 1 736 ? 6.727 -25.821 -6.659 1.00 46.16 736 GLU A CA 1
ATOM 5870 C C . GLU A 1 736 ? 6.598 -26.021 -5.134 1.00 46.16 736 GLU A C 1
ATOM 5872 O O . GLU A 1 736 ? 5.918 -26.942 -4.681 1.00 46.16 736 GLU A O 1
ATOM 5877 N N . GLY A 1 737 ? 7.149 -25.104 -4.327 1.00 41.84 737 GLY A N 1
ATOM 5878 C CA . GLY A 1 737 ? 7.000 -25.094 -2.864 1.00 41.84 737 GLY A CA 1
ATOM 5879 C C . GLY A 1 737 ? 5.610 -24.690 -2.342 1.00 41.84 737 GLY A C 1
ATOM 5880 O O . GLY A 1 737 ? 5.401 -24.682 -1.129 1.00 41.84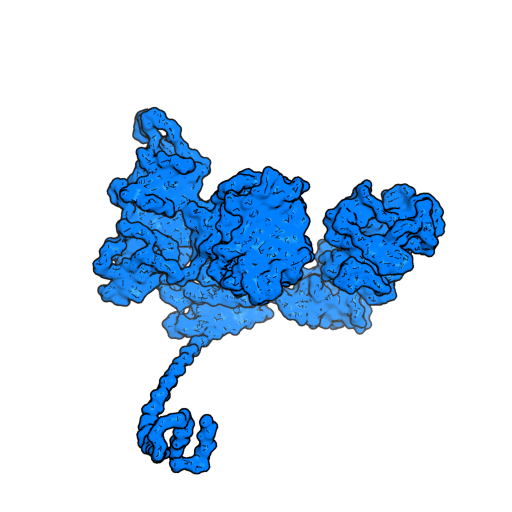 737 GLY A O 1
ATOM 5881 N N . LYS A 1 738 ? 4.661 -24.334 -3.223 1.00 45.34 738 LYS A N 1
ATOM 5882 C CA . LYS A 1 738 ? 3.312 -23.840 -2.874 1.00 45.34 738 LYS A CA 1
ATOM 5883 C C . LYS A 1 738 ? 2.173 -24.706 -3.436 1.00 45.34 738 LYS A C 1
ATOM 5885 O O . LYS A 1 738 ? 1.072 -24.197 -3.636 1.00 45.34 738 LYS A O 1
ATOM 5890 N N . ASN A 1 739 ? 2.393 -25.999 -3.686 1.00 40.09 739 ASN A N 1
ATOM 5891 C CA . ASN A 1 739 ? 1.292 -26.903 -4.039 1.00 40.09 739 ASN A CA 1
ATOM 5892 C C . ASN A 1 739 ? 0.275 -26.970 -2.879 1.00 40.09 739 ASN A C 1
ATOM 5894 O O . ASN A 1 739 ? 0.619 -27.355 -1.764 1.00 40.09 739 ASN A O 1
ATOM 5898 N N . VAL A 1 740 ? -0.969 -26.567 -3.144 1.00 47.47 740 VAL A N 1
ATOM 5899 C CA . VAL A 1 740 ? -2.119 -26.739 -2.243 1.00 47.47 740 VAL A CA 1
ATOM 5900 C C . VAL A 1 740 ? -2.945 -27.901 -2.788 1.00 47.47 740 VAL A C 1
ATOM 5902 O O . VAL A 1 740 ? -3.245 -27.920 -3.984 1.00 47.47 740 VAL A O 1
ATOM 5905 N N . GLU A 1 741 ? -3.287 -28.867 -1.937 1.00 48.66 741 GLU A N 1
ATOM 5906 C CA . GLU A 1 741 ? -4.193 -29.968 -2.282 1.00 48.66 741 GLU A CA 1
ATOM 5907 C C . GLU A 1 741 ? -5.578 -29.397 -2.644 1.00 48.66 741 GLU A C 1
ATOM 5909 O O . GLU A 1 741 ? -6.011 -28.376 -2.102 1.00 48.66 741 GLU A O 1
ATOM 5914 N N . ILE A 1 742 ? -6.224 -29.954 -3.664 1.00 45.31 742 ILE A N 1
ATOM 5915 C CA . ILE A 1 742 ? -7.557 -29.520 -4.102 1.00 45.31 742 ILE A CA 1
ATOM 5916 C C . ILE A 1 742 ? -8.560 -30.284 -3.233 1.00 45.31 742 ILE A C 1
ATOM 5918 O O . ILE A 1 742 ? -8.501 -31.510 -3.206 1.00 45.31 742 ILE A O 1
ATOM 5922 N N . ASP A 1 743 ? -9.412 -29.569 -2.495 1.00 49.94 743 ASP A N 1
ATOM 5923 C CA . ASP A 1 743 ? -10.568 -30.161 -1.814 1.00 49.94 743 ASP A CA 1
ATOM 5924 C C . ASP A 1 743 ? -11.745 -30.125 -2.798 1.00 49.94 743 ASP A C 1
ATOM 5926 O O . ASP A 1 743 ? -11.935 -29.136 -3.510 1.00 49.94 743 ASP A O 1
ATOM 5930 N N . ASP A 1 744 ? -12.528 -31.201 -2.854 1.00 42.19 744 ASP A N 1
ATOM 5931 C CA . ASP A 1 744 ? -13.662 -31.349 -3.775 1.00 42.19 744 ASP A CA 1
ATOM 5932 C C . ASP A 1 744 ? -14.800 -30.340 -3.497 1.00 42.19 744 ASP A C 1
ATOM 5934 O O . ASP A 1 744 ? -15.757 -30.263 -4.267 1.00 42.19 744 ASP A O 1
ATOM 5938 N N . ASN A 1 745 ? -14.709 -29.561 -2.410 1.00 44.97 745 ASN A N 1
ATOM 5939 C CA . ASN A 1 745 ? -15.707 -28.571 -1.995 1.00 44.97 745 ASN A CA 1
ATOM 5940 C C . ASN A 1 745 ? -15.364 -27.107 -2.356 1.00 44.97 745 ASN A C 1
ATOM 5942 O O . ASN A 1 745 ? -16.108 -26.210 -1.960 1.00 44.97 745 ASN A O 1
ATOM 5946 N N . ASP A 1 746 ? -14.267 -26.836 -3.076 1.00 57.38 746 ASP A N 1
ATOM 5947 C CA . ASP A 1 746 ? -13.910 -25.466 -3.485 1.00 57.38 746 ASP A CA 1
ATOM 5948 C C . ASP A 1 746 ? -14.882 -24.927 -4.566 1.00 57.38 746 ASP A C 1
ATOM 5950 O O . ASP A 1 746 ? -15.095 -25.550 -5.609 1.00 57.38 746 ASP A O 1
ATOM 5954 N N . GLU A 1 747 ? -15.459 -23.737 -4.354 1.00 62.44 747 GLU A N 1
ATOM 5955 C CA . GLU A 1 747 ? -16.338 -23.073 -5.331 1.00 62.44 747 GLU A CA 1
ATOM 5956 C C . GLU A 1 747 ? -15.518 -22.437 -6.475 1.00 62.44 747 GLU A C 1
ATOM 5958 O O . GLU A 1 747 ? -14.728 -21.519 -6.248 1.00 62.44 747 GLU A O 1
ATOM 5963 N N . LEU A 1 748 ? -15.719 -22.897 -7.720 1.00 65.31 748 LEU A N 1
ATOM 5964 C CA . LEU A 1 748 ? -15.079 -22.339 -8.922 1.00 65.31 748 LEU A CA 1
ATOM 5965 C C . LEU A 1 748 ? -15.934 -21.236 -9.562 1.00 65.31 748 LEU A C 1
ATOM 5967 O O . LEU A 1 748 ? -17.067 -21.478 -9.979 1.00 65.31 748 LEU A O 1
ATOM 5971 N N . ASP A 1 749 ? -15.339 -20.060 -9.748 1.00 72.62 749 ASP A N 1
ATOM 5972 C CA . ASP A 1 749 ? -15.913 -18.958 -10.523 1.00 72.62 749 ASP A CA 1
ATOM 5973 C C . ASP A 1 749 ? -15.349 -18.940 -11.958 1.00 72.62 749 ASP A C 1
ATOM 5975 O O . ASP A 1 749 ? -14.139 -18.819 -12.166 1.00 72.62 749 ASP A O 1
ATOM 5979 N N . LYS A 1 750 ? -16.213 -19.083 -12.971 1.00 74.81 750 LYS A N 1
ATOM 5980 C CA . LYS A 1 750 ? -15.814 -19.242 -14.380 1.00 74.81 750 LYS A CA 1
ATOM 5981 C C . LYS A 1 750 ? -16.238 -18.039 -15.224 1.00 74.81 750 LYS A C 1
ATOM 5983 O O . LYS A 1 750 ? -17.413 -17.685 -15.254 1.00 74.81 750 LYS A O 1
ATOM 5988 N N . LEU A 1 751 ? -15.292 -17.473 -15.978 1.00 74.62 751 LEU A N 1
ATOM 5989 C CA . LEU A 1 751 ? -15.501 -16.332 -16.869 1.00 74.62 751 LEU A CA 1
ATOM 5990 C C . LEU A 1 751 ? -15.072 -16.652 -18.312 1.00 74.62 751 LEU A C 1
ATOM 5992 O O . LEU A 1 751 ? -13.937 -17.062 -18.563 1.00 74.62 751 LEU A O 1
ATOM 5996 N N . GLU A 1 752 ? -15.962 -16.398 -19.271 1.00 71.81 752 GLU A N 1
ATOM 5997 C CA . GLU A 1 752 ? -15.715 -16.576 -20.709 1.00 71.81 752 GLU A CA 1
ATOM 5998 C C . GLU A 1 752 ? -15.828 -15.222 -21.429 1.00 71.81 752 GLU A C 1
ATOM 6000 O O . GLU A 1 752 ? -16.771 -14.468 -21.179 1.00 71.81 752 GLU A O 1
ATOM 6005 N N . SER A 1 753 ? -14.863 -14.883 -22.295 1.00 55.75 753 SER A N 1
ATOM 6006 C CA . SER A 1 753 ? -14.920 -13.659 -23.104 1.00 55.75 753 SER A CA 1
ATOM 6007 C C . SER A 1 753 ? -15.585 -13.909 -24.463 1.00 55.75 753 SER A C 1
ATOM 6009 O O . SER A 1 753 ? -15.251 -14.850 -25.182 1.00 55.75 753 SER A O 1
ATOM 6011 N N . PHE A 1 754 ? -16.518 -13.034 -24.840 1.00 50.12 754 PHE A N 1
ATOM 6012 C CA . PHE A 1 754 ? -17.093 -12.958 -26.184 1.00 50.12 754 PHE A CA 1
ATOM 6013 C C . PHE A 1 754 ? -16.699 -11.603 -26.781 1.00 50.12 754 PHE A C 1
ATOM 6015 O O . PHE A 1 754 ? -16.916 -10.578 -26.136 1.00 50.12 754 PHE A O 1
ATOM 6022 N N . SER A 1 755 ? -16.113 -11.570 -27.982 1.00 44.00 755 SER A N 1
ATOM 6023 C CA . SER A 1 755 ? -15.989 -10.325 -28.748 1.00 44.00 755 SER A CA 1
ATOM 6024 C C . SER A 1 755 ? -17.150 -10.251 -29.736 1.00 44.00 755 SER A C 1
ATOM 6026 O O . SER A 1 755 ? -17.188 -11.012 -30.703 1.00 44.00 755 SER A O 1
ATOM 6028 N N . GLU A 1 756 ? -18.102 -9.354 -29.502 1.00 36.75 756 GLU A N 1
ATOM 6029 C CA . GLU A 1 756 ? -19.090 -8.985 -30.515 1.00 36.75 756 GLU A CA 1
ATOM 6030 C C . GLU A 1 756 ? -18.630 -7.692 -31.198 1.00 36.75 756 GLU A C 1
ATOM 6032 O O . GLU A 1 756 ? -18.523 -6.647 -30.561 1.00 36.75 756 GLU A O 1
ATOM 6037 N N . GLU A 1 757 ? -18.345 -7.751 -32.501 1.00 42.31 757 GLU A N 1
ATOM 6038 C CA . GLU A 1 757 ? -18.190 -6.550 -33.324 1.00 42.31 757 GLU A CA 1
ATOM 6039 C C . GLU A 1 757 ? -19.578 -6.076 -33.772 1.00 42.31 757 GLU A C 1
ATOM 6041 O O . GLU A 1 757 ? -20.227 -6.706 -34.610 1.00 42.31 757 GLU A O 1
ATOM 6046 N N . PHE A 1 758 ? -20.047 -4.949 -33.233 1.00 44.47 758 PHE A N 1
ATOM 6047 C CA . PHE A 1 758 ? -21.250 -4.279 -33.725 1.00 44.47 758 PHE A CA 1
ATOM 6048 C C . PHE A 1 758 ? -20.844 -3.203 -34.738 1.00 44.47 758 PHE A C 1
ATOM 6050 O O . PHE A 1 758 ? -20.282 -2.172 -34.374 1.00 44.47 758 PHE A O 1
ATOM 6057 N N . SER A 1 759 ? -21.129 -3.426 -36.022 1.00 38.50 759 SER A N 1
ATOM 6058 C CA . SER A 1 759 ? -20.994 -2.390 -37.051 1.00 38.50 759 SER A CA 1
ATOM 6059 C C . SER A 1 759 ? -22.359 -1.758 -37.325 1.00 38.50 759 SER A C 1
ATOM 6061 O O . SER A 1 759 ? -23.295 -2.416 -37.776 1.00 38.50 759 SER A O 1
ATOM 6063 N N . PHE A 1 760 ? -22.493 -0.462 -37.045 1.00 52.06 760 PHE A N 1
ATOM 6064 C CA . PHE A 1 760 ? -23.649 0.322 -37.473 1.00 52.06 760 PHE A CA 1
ATOM 6065 C C . PHE A 1 760 ? -23.324 0.964 -38.824 1.00 52.06 760 PHE A C 1
ATOM 6067 O O . PHE A 1 760 ? -22.474 1.849 -38.903 1.00 52.06 760 PHE A O 1
ATOM 6074 N N . SER A 1 761 ? -23.989 0.525 -39.897 1.00 38.09 761 SER A N 1
ATOM 6075 C CA . SER A 1 761 ? -23.980 1.256 -41.167 1.00 38.09 761 SER A CA 1
ATOM 6076 C C . SER A 1 761 ? -25.194 2.179 -41.214 1.00 38.09 761 SER A C 1
ATOM 6078 O O . SER A 1 761 ? -26.318 1.709 -41.405 1.00 38.09 761 SER A O 1
ATOM 6080 N N . ASP A 1 762 ? -24.985 3.481 -41.055 1.00 48.53 762 ASP A N 1
ATOM 6081 C CA . ASP A 1 762 ? -26.054 4.455 -41.256 1.00 48.53 762 ASP A CA 1
ATOM 6082 C C . ASP A 1 762 ? -26.114 4.821 -42.748 1.00 48.53 762 ASP A C 1
ATOM 6084 O O . ASP A 1 762 ? -25.237 5.504 -43.282 1.00 48.53 762 ASP A O 1
ATOM 6088 N N . SER A 1 763 ? -27.108 4.297 -43.473 1.00 44.25 763 SER A N 1
ATOM 6089 C CA . SER A 1 763 ? -27.325 4.642 -44.882 1.00 44.25 763 SER A CA 1
ATOM 6090 C C . SER A 1 763 ? -28.351 5.772 -44.988 1.00 44.25 763 SER A C 1
ATOM 6092 O O . SER A 1 763 ? -29.559 5.531 -45.071 1.00 44.25 763 SER A O 1
ATOM 6094 N N . VAL A 1 764 ? -27.889 7.022 -45.025 1.00 49.41 764 VAL A N 1
ATOM 6095 C CA . VAL A 1 764 ? -28.768 8.168 -45.302 1.00 49.41 764 VAL A CA 1
ATOM 6096 C C . VAL A 1 764 ? -29.098 8.192 -46.796 1.00 49.41 764 VAL A C 1
ATOM 6098 O O . VAL A 1 764 ? -28.310 8.639 -47.628 1.00 49.41 764 VAL A O 1
ATOM 6101 N N . THR A 1 765 ? -30.290 7.717 -47.156 1.00 43.16 765 THR A N 1
ATOM 6102 C CA . THR A 1 765 ? -30.794 7.822 -48.533 1.00 43.16 765 THR A CA 1
ATOM 6103 C C . THR A 1 765 ? -31.475 9.181 -48.709 1.00 43.16 765 THR A C 1
ATOM 6105 O O . THR A 1 765 ? -32.658 9.338 -48.408 1.00 43.16 765 THR A O 1
ATOM 6108 N N . VAL A 1 766 ? -30.742 10.198 -49.176 1.00 48.09 766 VAL A N 1
ATOM 6109 C CA . VAL A 1 766 ? -31.334 11.515 -49.478 1.00 48.09 766 VAL A CA 1
ATOM 6110 C C . VAL A 1 766 ? -32.136 11.421 -50.775 1.00 48.09 766 VAL A C 1
ATOM 6112 O O . VAL A 1 766 ? -31.578 11.411 -51.870 1.00 48.09 766 VAL A O 1
ATOM 6115 N N . THR A 1 767 ? -33.463 11.389 -50.663 1.00 48.62 767 THR A N 1
ATOM 6116 C CA . THR A 1 767 ? -34.349 11.560 -51.822 1.00 48.62 767 THR A CA 1
ATOM 6117 C C . THR A 1 767 ? -34.706 13.040 -51.947 1.00 48.62 767 THR A C 1
ATOM 6119 O O . THR A 1 767 ? -35.464 13.577 -51.142 1.00 48.62 767 THR A O 1
ATOM 6122 N N . LEU A 1 768 ? -34.140 13.724 -52.944 1.00 41.34 768 LEU A N 1
ATOM 6123 C CA . LEU A 1 768 ? -34.417 15.135 -53.238 1.00 41.34 768 LEU A CA 1
ATOM 6124 C C . LEU A 1 768 ? -35.860 15.299 -53.746 1.00 41.34 768 LEU A C 1
ATOM 6126 O O . LEU A 1 768 ? -36.163 15.001 -54.901 1.00 41.34 768 LEU A O 1
ATOM 6130 N N . TYR A 1 769 ? -36.757 15.800 -52.895 1.00 44.81 769 TYR A N 1
ATOM 6131 C CA . TYR A 1 769 ? -38.118 16.157 -53.301 1.00 44.81 769 TYR A CA 1
ATOM 6132 C C . TYR A 1 769 ? -38.130 17.543 -53.961 1.00 44.81 769 TYR A C 1
ATOM 6134 O O . TYR A 1 769 ? -37.929 18.566 -53.308 1.00 44.81 769 TYR A O 1
ATOM 6142 N N . THR A 1 770 ? -38.391 17.600 -55.268 1.00 51.44 770 THR A N 1
ATOM 6143 C CA . THR A 1 770 ? -38.555 18.862 -56.011 1.00 51.44 770 THR A CA 1
ATOM 6144 C C . THR A 1 770 ? -40.017 19.321 -55.947 1.00 51.44 770 THR A C 1
ATOM 6146 O O . THR A 1 770 ? -40.803 19.116 -56.871 1.00 51.44 770 THR A O 1
ATOM 6149 N N . GLY A 1 771 ? -40.415 19.920 -54.823 1.00 47.97 771 GLY A N 1
ATOM 6150 C CA . GLY A 1 771 ? -41.740 20.528 -54.650 1.00 47.97 771 GLY A CA 1
ATOM 6151 C C . GLY A 1 771 ? -41.775 21.985 -55.125 1.00 47.97 771 GLY A C 1
ATOM 6152 O O . GLY A 1 771 ? -40.919 22.784 -54.751 1.00 47.97 771 GLY A O 1
ATOM 6153 N N . LYS A 1 772 ? -42.766 22.357 -55.946 1.00 46.94 772 LYS A N 1
ATOM 6154 C CA . LYS A 1 772 ? -42.989 23.749 -56.377 1.00 46.94 772 LYS A CA 1
ATOM 6155 C C . LYS A 1 772 ? -43.646 24.554 -55.253 1.00 46.94 772 LYS A C 1
ATOM 6157 O O . LYS A 1 772 ? -44.698 24.168 -54.756 1.00 46.94 772 LYS A O 1
ATOM 6162 N N . VAL A 1 773 ? -43.059 25.696 -54.902 1.00 44.53 773 VAL A N 1
ATOM 6163 C CA . VAL A 1 773 ? -43.596 26.614 -53.887 1.00 44.53 773 VAL A CA 1
ATOM 6164 C C . VAL A 1 773 ? -44.566 27.596 -54.551 1.00 44.53 773 VAL A C 1
ATOM 6166 O O . VAL A 1 773 ? -44.197 28.269 -55.513 1.00 44.53 773 VAL A O 1
ATOM 6169 N N . TRP A 1 774 ? -45.796 27.707 -54.047 1.00 45.00 774 TRP A N 1
ATOM 6170 C CA . TRP A 1 774 ? -46.696 28.813 -54.390 1.00 45.00 774 TRP A CA 1
ATOM 6171 C C . TRP A 1 774 ? -46.511 29.933 -53.369 1.00 45.00 774 TRP A C 1
ATOM 6173 O O . TRP A 1 774 ? -46.839 29.790 -52.198 1.00 45.00 774 TRP A O 1
ATOM 6183 N N . SER A 1 775 ? -45.949 31.053 -53.811 1.00 47.59 775 SER A N 1
ATOM 6184 C CA . SER A 1 775 ? -45.877 32.292 -53.041 1.00 47.59 775 SER A CA 1
ATOM 6185 C C . SER A 1 775 ? -46.012 33.435 -54.039 1.00 47.59 775 SER A C 1
ATOM 6187 O O . SER A 1 775 ? -45.228 33.532 -54.979 1.00 47.59 775 SER A O 1
ATOM 6189 N N . ASN A 1 776 ? -47.043 34.258 -53.867 1.00 51.69 776 ASN A N 1
ATOM 6190 C CA . ASN A 1 776 ? -47.299 35.451 -54.673 1.00 51.69 776 ASN A CA 1
ATOM 6191 C C . ASN A 1 776 ? -46.731 36.723 -54.022 1.00 51.69 776 ASN A C 1
ATOM 6193 O O . ASN A 1 776 ? -47.223 37.811 -54.303 1.00 51.69 776 ASN A O 1
ATOM 6197 N N . ASP A 1 777 ? -45.711 36.596 -53.169 1.00 47.56 777 ASP A N 1
ATOM 6198 C CA . ASP A 1 777 ? -45.167 37.715 -52.404 1.00 47.56 777 ASP A CA 1
ATOM 6199 C C . ASP A 1 777 ? -43.645 37.820 -52.570 1.00 47.56 777 ASP A C 1
ATOM 6201 O O . ASP A 1 777 ? -42.892 36.853 -52.386 1.00 47.56 777 ASP A O 1
ATOM 6205 N N . ALA A 1 778 ? -43.202 39.006 -52.979 1.00 52.19 778 ALA A N 1
ATOM 6206 C CA . ALA A 1 778 ? -41.820 39.323 -53.297 1.00 52.19 778 ALA A CA 1
ATOM 6207 C C . ALA A 1 778 ? -41.046 39.643 -52.010 1.00 52.19 778 ALA A C 1
ATOM 6209 O O . ALA A 1 778 ? -40.768 40.794 -51.710 1.00 52.19 778 ALA A O 1
ATOM 6210 N N . GLY A 1 779 ? -40.694 38.580 -51.280 1.00 55.19 779 GLY A N 1
ATOM 6211 C CA . GLY A 1 779 ? -39.600 38.523 -50.307 1.00 55.19 779 GLY A CA 1
ATOM 6212 C C . GLY A 1 779 ? -39.704 39.448 -49.094 1.00 55.19 779 GLY A C 1
ATOM 6213 O O . GLY A 1 779 ? -39.284 40.589 -49.184 1.00 55.19 779 GLY A O 1
ATOM 6214 N N . THR A 1 780 ? -40.154 38.924 -47.940 1.00 52.50 780 THR A N 1
ATOM 6215 C CA . THR A 1 780 ? -39.655 39.283 -46.579 1.00 52.50 780 THR A CA 1
ATOM 6216 C C . THR A 1 780 ? -40.308 38.520 -45.397 1.00 52.50 780 THR A C 1
ATOM 6218 O O . THR A 1 780 ? -40.157 38.940 -44.255 1.00 52.50 780 THR A O 1
ATOM 6221 N N . THR A 1 781 ? -40.968 37.366 -45.572 1.00 49.53 781 THR A N 1
ATOM 6222 C CA . THR A 1 781 ? -41.466 36.559 -44.427 1.00 49.53 781 THR A CA 1
ATOM 6223 C C . THR A 1 781 ? -40.689 35.237 -44.233 1.00 49.53 781 THR A C 1
ATOM 6225 O O . THR A 1 781 ? -40.545 34.492 -45.204 1.00 49.53 781 THR A O 1
ATOM 6228 N N . PRO A 1 782 ? -40.196 34.905 -43.012 1.00 46.28 782 PRO A N 1
ATOM 6229 C CA . PRO A 1 782 ? -39.350 33.721 -42.759 1.00 46.28 782 PRO A CA 1
ATOM 6230 C C . PRO A 1 782 ? -40.058 32.355 -42.809 1.00 46.28 782 PRO A C 1
ATOM 6232 O O . PRO A 1 782 ? -39.380 31.335 -42.829 1.00 46.28 782 PRO A O 1
ATOM 6235 N N . ASN A 1 783 ? -41.394 32.305 -42.862 1.00 49.59 783 ASN A N 1
ATOM 6236 C CA . ASN A 1 783 ? -42.160 31.061 -42.702 1.00 49.59 783 ASN A CA 1
ATOM 6237 C C . ASN A 1 783 ? -43.005 30.739 -43.944 1.00 49.59 783 ASN A C 1
ATOM 6239 O O . ASN A 1 783 ? -44.224 30.919 -43.949 1.00 49.59 783 ASN A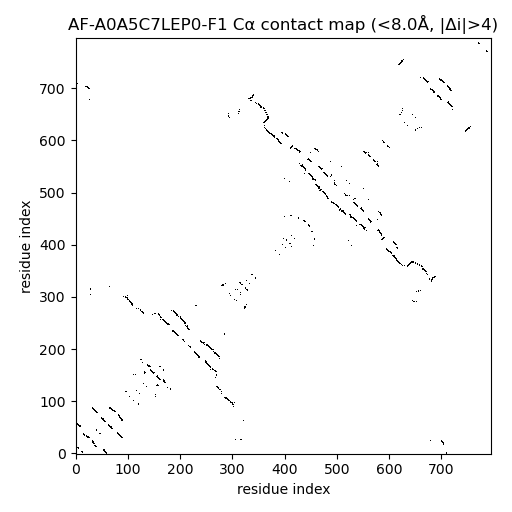 O 1
ATOM 6243 N N . LYS A 1 784 ? -42.369 30.255 -45.020 1.00 53.97 784 LYS A N 1
ATOM 6244 C CA . LYS A 1 784 ? -43.100 29.705 -46.175 1.00 53.97 784 LYS A CA 1
ATOM 6245 C C . LYS A 1 784 ? -43.552 28.274 -45.872 1.00 53.97 784 LYS A C 1
ATOM 6247 O O . LYS A 1 784 ? -42.726 27.383 -45.718 1.00 53.97 784 LYS A O 1
ATOM 6252 N N . LEU A 1 785 ? -44.866 28.060 -45.833 1.00 48.88 785 LEU A N 1
ATOM 6253 C CA . LEU A 1 785 ? -45.477 26.739 -45.681 1.00 48.88 785 LEU A CA 1
ATOM 6254 C C . LEU A 1 785 ? -45.310 25.924 -46.974 1.00 48.88 785 LEU A C 1
ATOM 6256 O O . LEU A 1 785 ? -45.742 26.346 -48.049 1.00 48.88 785 LEU A O 1
ATOM 6260 N N . ILE A 1 786 ? -44.685 24.752 -46.861 1.00 50.12 786 ILE A N 1
ATOM 6261 C CA . ILE A 1 786 ? -44.536 23.777 -47.946 1.00 50.12 786 ILE A CA 1
ATOM 6262 C C . ILE A 1 786 ? -45.711 22.800 -47.856 1.00 50.12 786 ILE A C 1
ATOM 6264 O O . ILE A 1 786 ? -45.871 22.105 -46.857 1.00 50.12 786 ILE A O 1
ATOM 6268 N N . TRP A 1 787 ? -46.549 22.739 -48.892 1.00 45.34 787 TRP A N 1
ATOM 6269 C CA . TRP A 1 787 ? -47.650 21.776 -48.956 1.00 45.34 787 TRP A CA 1
ATOM 6270 C C . TRP A 1 787 ? -47.159 20.443 -49.536 1.00 45.34 787 TRP A C 1
ATOM 6272 O O . TRP A 1 787 ? -46.714 20.397 -50.682 1.00 45.34 787 TRP A O 1
ATOM 6282 N N . SER A 1 788 ? -47.251 19.359 -48.759 1.00 52.50 788 SER A N 1
ATOM 6283 C CA . SER A 1 788 ? -46.792 18.010 -49.138 1.00 52.50 788 SER A CA 1
ATOM 6284 C C . SER A 1 788 ? -47.903 17.064 -49.624 1.00 52.50 788 SER A C 1
ATOM 6286 O O . SER A 1 788 ? -47.676 15.866 -49.755 1.00 52.50 788 SER A O 1
ATOM 6288 N N . GLY A 1 789 ? -49.101 17.571 -49.938 1.00 47.69 789 GLY A N 1
ATOM 6289 C CA . GLY A 1 789 ? -50.089 16.832 -50.738 1.00 47.69 789 GLY A CA 1
ATOM 6290 C C . GLY A 1 789 ? -50.669 15.534 -50.148 1.00 47.69 789 GLY A C 1
ATOM 6291 O O . GLY A 1 789 ? -51.190 14.731 -50.918 1.00 47.69 789 GLY A O 1
ATOM 6292 N N . GLY A 1 790 ? -50.620 15.311 -48.825 1.00 45.16 790 GLY A N 1
ATOM 6293 C CA . GLY A 1 790 ? -51.097 14.077 -48.173 1.00 45.16 790 GLY A CA 1
ATOM 6294 C C . GLY A 1 790 ? -51.892 14.297 -46.874 1.00 45.16 790 GLY A C 1
ATOM 6295 O O . GLY A 1 790 ? -51.750 15.318 -46.211 1.00 45.16 790 GLY A O 1
ATOM 6296 N N . ALA A 1 791 ? -52.757 13.336 -46.517 1.00 47.81 791 ALA A N 1
ATOM 6297 C CA . ALA A 1 791 ? -53.852 13.471 -45.539 1.00 47.81 791 ALA A CA 1
ATOM 6298 C C . ALA A 1 791 ? -53.478 13.402 -44.038 1.00 47.81 791 ALA A C 1
ATOM 6300 O O . ALA A 1 791 ? -54.370 13.367 -43.193 1.00 47.81 791 ALA A O 1
ATOM 6301 N N . THR A 1 792 ? -52.198 13.420 -43.668 1.00 46.38 792 THR A N 1
ATOM 6302 C CA . THR A 1 792 ? -51.762 13.401 -42.258 1.00 46.38 792 THR A CA 1
ATOM 6303 C C . THR A 1 792 ? -50.668 14.441 -42.046 1.00 46.38 792 THR A C 1
ATOM 6305 O O . THR A 1 792 ? -49.574 14.308 -42.587 1.00 46.38 792 THR A O 1
ATOM 6308 N N . HIS A 1 793 ? -50.990 15.501 -41.301 1.00 45.69 793 HIS A N 1
ATOM 6309 C CA . HIS A 1 793 ? -50.120 16.658 -41.088 1.00 45.69 793 HIS A CA 1
ATOM 6310 C C . HIS A 1 793 ? -49.189 16.429 -39.892 1.00 45.69 793 HIS A C 1
ATOM 6312 O O . HIS A 1 793 ? -49.664 16.187 -38.784 1.00 45.69 793 HIS A O 1
ATOM 6318 N N . ILE A 1 794 ? -47.883 16.581 -40.107 1.00 39.72 794 ILE A N 1
ATOM 6319 C CA . ILE A 1 794 ? -46.921 16.907 -39.051 1.00 39.72 794 ILE A CA 1
ATOM 6320 C C . ILE A 1 794 ? -46.634 18.399 -39.207 1.00 39.72 794 ILE A C 1
ATOM 6322 O O . ILE A 1 794 ? -46.177 18.835 -40.263 1.00 39.72 794 ILE A O 1
ATOM 6326 N N . TRP A 1 795 ? -46.974 19.176 -38.182 1.00 37.00 795 TRP A N 1
ATOM 6327 C CA . TRP A 1 795 ? -46.539 20.561 -38.048 1.00 37.00 795 TRP A CA 1
ATOM 6328 C C . TRP A 1 795 ? -45.145 20.519 -37.425 1.00 37.00 795 TRP A C 1
ATOM 6330 O O . TRP A 1 795 ? -44.993 19.926 -36.358 1.00 37.00 795 TRP A O 1
ATOM 6340 N N . VAL A 1 796 ? -44.147 21.081 -38.103 1.00 43.69 796 VAL A N 1
ATOM 6341 C CA . VAL A 1 796 ? -42.845 21.394 -37.496 1.00 43.69 796 VAL A CA 1
ATOM 6342 C C . VAL A 1 796 ? -42.843 22.870 -37.154 1.00 43.69 796 VAL A C 1
ATOM 6344 O O . VAL A 1 796 ? -43.245 23.654 -38.049 1.00 43.69 796 VAL A O 1
#